Protein AF-A0A2R3MX84-F1 (afdb_monomer_lite)

Structure (mmCIF, N/CA/C/O backbone):
data_AF-A0A2R3MX84-F1
#
_entry.id   AF-A0A2R3MX84-F1
#
loop_
_atom_site.group_PDB
_atom_site.id
_atom_site.type_symbol
_atom_site.label_atom_id
_atom_site.label_alt_id
_atom_site.label_comp_id
_atom_site.label_asym_id
_atom_site.label_entity_id
_atom_site.label_seq_id
_atom_site.pdbx_PDB_ins_code
_atom_site.Cartn_x
_atom_site.Cartn_y
_atom_site.Cartn_z
_atom_site.occupancy
_atom_site.B_iso_or_equiv
_atom_site.auth_seq_id
_atom_site.auth_comp_id
_atom_site.auth_asym_id
_atom_site.auth_atom_id
_atom_site.pdbx_PDB_model_num
ATOM 1 N N . MET A 1 1 ? 90.773 -10.741 -84.314 1.00 41.75 1 MET A N 1
ATOM 2 C CA . MET A 1 1 ? 89.542 -10.442 -83.540 1.00 41.75 1 MET A CA 1
ATOM 3 C C . MET A 1 1 ? 89.719 -9.288 -82.520 1.00 41.75 1 MET A C 1
ATOM 5 O O . MET A 1 1 ? 89.272 -9.392 -81.393 1.00 41.75 1 MET A O 1
ATOM 9 N N . LYS A 1 2 ? 90.337 -8.149 -82.901 1.00 35.19 2 LYS A N 1
ATOM 10 C CA . LYS A 1 2 ? 90.392 -6.899 -82.088 1.00 35.19 2 LYS A CA 1
ATOM 11 C C . LYS A 1 2 ? 90.321 -5.596 -82.923 1.00 35.19 2 LYS A C 1
ATOM 13 O O . LYS A 1 2 ? 90.518 -4.510 -82.397 1.00 35.19 2 LYS A O 1
ATOM 18 N N . ARG A 1 3 ? 90.015 -5.687 -84.229 1.00 30.88 3 ARG A N 1
ATOM 19 C CA . ARG A 1 3 ? 89.904 -4.537 -85.161 1.00 30.88 3 ARG A CA 1
ATOM 20 C C . ARG A 1 3 ? 88.485 -4.257 -85.686 1.00 30.88 3 ARG A C 1
ATOM 22 O O . ARG A 1 3 ? 88.280 -3.211 -86.278 1.00 30.88 3 ARG A O 1
ATOM 29 N N . TYR A 1 4 ? 87.501 -5.115 -85.394 1.00 31.62 4 TYR A N 1
ATOM 30 C CA . TYR A 1 4 ? 86.106 -4.942 -85.841 1.00 31.62 4 TYR A CA 1
ATOM 31 C C . TYR A 1 4 ? 85.154 -4.350 -84.780 1.00 31.62 4 TYR A C 1
ATOM 33 O O . TYR A 1 4 ? 84.028 -4.002 -85.105 1.00 31.62 4 TYR A O 1
ATOM 41 N N . GLN A 1 5 ? 85.606 -4.136 -83.537 1.00 32.19 5 GLN A N 1
ATOM 42 C CA . GLN A 1 5 ? 84.791 -3.516 -82.473 1.00 32.19 5 GLN A CA 1
ATOM 43 C C . GLN A 1 5 ? 84.876 -1.977 -82.422 1.00 32.19 5 GLN A C 1
ATOM 45 O O . GLN A 1 5 ? 84.044 -1.349 -81.779 1.00 32.19 5 GLN A O 1
ATOM 50 N N . LYS A 1 6 ? 85.833 -1.345 -83.125 1.00 31.62 6 LYS A N 1
ATOM 51 C CA . LYS A 1 6 ? 85.965 0.128 -83.175 1.00 31.62 6 LYS A CA 1
ATOM 52 C C . LYS A 1 6 ? 85.237 0.798 -84.353 1.00 31.62 6 LYS A C 1
ATOM 54 O O . LYS A 1 6 ? 84.973 1.989 -84.273 1.00 31.62 6 LYS A O 1
ATOM 59 N N . MET A 1 7 ? 84.857 0.057 -85.402 1.00 31.06 7 MET A N 1
ATOM 60 C CA . MET A 1 7 ? 84.067 0.598 -86.527 1.00 31.06 7 MET A CA 1
ATOM 61 C C . MET A 1 7 ? 82.548 0.572 -86.277 1.00 31.06 7 MET A C 1
ATOM 63 O O . MET A 1 7 ? 81.849 1.445 -86.775 1.00 31.06 7 MET A O 1
ATOM 67 N N . GLY A 1 8 ? 82.034 -0.362 -85.465 1.00 33.25 8 GLY A N 1
ATOM 68 C CA . GLY A 1 8 ? 80.596 -0.452 -85.159 1.00 33.25 8 GLY A CA 1
ATOM 69 C C . GLY A 1 8 ? 80.078 0.632 -84.204 1.00 33.25 8 GLY A C 1
ATOM 70 O O . GLY A 1 8 ? 78.942 1.071 -84.335 1.00 33.25 8 GLY A O 1
ATOM 71 N N . ILE A 1 9 ? 80.922 1.124 -83.290 1.00 36.00 9 ILE A N 1
ATOM 72 C CA . ILE A 1 9 ? 80.542 2.167 -82.320 1.00 36.00 9 ILE A CA 1
ATOM 73 C C . ILE A 1 9 ? 80.593 3.565 -82.964 1.00 36.00 9 ILE A C 1
ATOM 75 O O . ILE A 1 9 ? 79.741 4.399 -82.684 1.00 36.00 9 ILE A O 1
ATOM 79 N N . ALA A 1 10 ? 81.517 3.805 -83.903 1.00 35.34 10 ALA A N 1
ATOM 80 C CA . ALA A 1 10 ? 81.604 5.076 -84.629 1.00 35.34 10 ALA A CA 1
ATOM 81 C C . ALA A 1 10 ? 80.477 5.260 -85.668 1.00 35.34 10 ALA A C 1
ATOM 83 O O . ALA A 1 10 ? 79.992 6.377 -85.838 1.00 35.34 10 ALA A O 1
ATOM 84 N N . PHE A 1 11 ? 80.023 4.177 -86.318 1.00 35.41 11 PHE A N 1
ATOM 85 C CA . PHE A 1 11 ? 78.903 4.202 -87.272 1.00 35.41 11 PHE A CA 1
ATOM 86 C C . PHE A 1 11 ? 77.546 4.354 -86.558 1.00 35.41 11 PHE A C 1
ATOM 88 O O . PHE A 1 11 ? 76.688 5.109 -87.002 1.00 35.41 11 PHE A O 1
ATOM 95 N N . ALA A 1 12 ? 77.375 3.716 -85.391 1.00 34.34 12 ALA A N 1
ATOM 96 C CA . ALA A 1 12 ? 76.172 3.866 -84.571 1.00 34.34 12 ALA A CA 1
ATOM 97 C C . ALA A 1 12 ? 76.044 5.271 -83.950 1.00 34.34 12 ALA A C 1
ATOM 99 O O . ALA A 1 12 ? 74.944 5.817 -83.915 1.00 34.34 12 ALA A O 1
ATOM 100 N N . LEU A 1 13 ? 77.148 5.904 -83.529 1.00 38.69 13 LEU A N 1
ATOM 101 C CA . LEU A 1 13 ? 77.121 7.273 -82.988 1.00 38.69 13 LEU A CA 1
ATOM 102 C C . LEU A 1 13 ? 76.943 8.360 -84.062 1.00 38.69 13 LEU A C 1
ATOM 104 O O . LEU A 1 13 ? 76.309 9.371 -83.782 1.00 38.69 13 LEU A O 1
ATOM 108 N N . THR A 1 14 ? 77.432 8.163 -85.291 1.00 39.09 14 THR A N 1
ATOM 109 C CA . THR A 1 14 ? 77.221 9.130 -86.392 1.00 39.09 14 THR A CA 1
ATOM 110 C C . THR A 1 14 ? 75.808 9.068 -86.978 1.00 39.09 14 THR A C 1
ATOM 112 O O . THR A 1 14 ? 75.247 10.116 -87.295 1.00 39.09 14 THR A O 1
ATOM 115 N N . VAL A 1 15 ? 75.186 7.882 -87.032 1.00 36.94 15 VAL A N 1
ATOM 116 C CA . VAL A 1 15 ? 73.758 7.732 -87.384 1.00 36.94 15 VAL A CA 1
ATOM 117 C C . VAL A 1 15 ? 72.855 8.305 -86.281 1.00 36.94 15 VAL A C 1
ATOM 119 O O . VAL A 1 15 ? 71.878 8.986 -86.595 1.00 36.94 15 VAL A O 1
ATOM 122 N N . SER A 1 16 ? 73.242 8.152 -85.006 1.00 42.03 16 SER A N 1
ATOM 123 C CA . SER A 1 16 ? 72.479 8.656 -83.850 1.00 42.03 16 SER A CA 1
ATOM 124 C C . SER A 1 16 ? 72.271 10.179 -83.852 1.00 42.03 16 SER A C 1
ATOM 126 O O . SER A 1 16 ? 71.246 10.654 -83.371 1.00 42.03 16 SER A O 1
ATOM 128 N N . VAL A 1 17 ? 73.187 10.960 -84.438 1.00 43.88 17 VAL A N 1
ATOM 129 C CA . VAL A 1 17 ? 73.107 12.436 -84.449 1.00 43.88 17 VAL A CA 1
ATOM 130 C C . VAL A 1 17 ? 72.153 12.972 -85.518 1.00 43.88 17 VAL A C 1
ATOM 132 O O . VAL A 1 17 ? 71.527 14.002 -85.301 1.00 43.88 17 VAL A O 1
ATOM 135 N N . LEU A 1 18 ? 71.971 12.276 -86.645 1.00 41.72 18 LEU A N 1
ATOM 136 C CA . LEU A 1 18 ? 70.956 12.657 -87.641 1.00 41.72 18 LEU A CA 1
ATOM 137 C C . LEU A 1 18 ? 69.558 12.158 -87.252 1.00 41.72 18 LEU A C 1
ATOM 139 O O . LEU A 1 18 ? 68.565 12.813 -87.570 1.00 41.72 18 LEU A O 1
ATOM 143 N N . SER A 1 19 ? 69.466 11.059 -86.498 1.00 39.19 19 SER A N 1
ATOM 144 C CA . SER A 1 19 ? 68.207 10.619 -85.887 1.00 39.19 19 SER A CA 1
ATOM 145 C C . SER A 1 19 ? 67.783 11.450 -84.666 1.00 39.19 19 SER A C 1
ATOM 147 O O . SER A 1 19 ? 66.599 11.469 -84.348 1.00 39.19 19 SER A O 1
ATOM 149 N N . ALA A 1 20 ? 68.701 12.183 -84.023 1.00 39.75 20 ALA A N 1
ATOM 150 C CA . ALA A 1 20 ? 68.410 13.067 -82.885 1.00 39.75 20 ALA A CA 1
ATOM 151 C C . ALA A 1 20 ? 67.756 14.415 -83.270 1.00 39.75 20 ALA A C 1
ATOM 153 O O . ALA A 1 20 ? 67.320 15.161 -82.400 1.00 39.75 20 ALA A O 1
ATOM 154 N N . PHE A 1 21 ? 67.620 14.721 -84.567 1.00 41.38 21 PHE A N 1
ATOM 155 C CA . PHE A 1 21 ? 66.851 15.878 -85.064 1.00 41.38 21 PHE A CA 1
ATOM 156 C C . PHE A 1 21 ? 65.389 15.540 -85.409 1.00 41.38 21 PHE A C 1
ATOM 158 O O . PHE A 1 21 ? 64.678 16.345 -86.007 1.00 41.38 21 PHE A O 1
ATOM 165 N N . LEU A 1 22 ? 64.923 14.343 -85.049 1.00 37.91 22 LEU A N 1
ATOM 166 C CA . LEU A 1 22 ? 63.566 13.879 -85.312 1.00 37.91 22 LEU A CA 1
ATOM 167 C C . LEU A 1 22 ? 62.729 13.991 -84.037 1.00 37.91 22 LEU A C 1
ATOM 169 O O . LEU A 1 22 ? 62.659 13.009 -83.312 1.00 37.91 22 LEU A O 1
ATOM 173 N N . LEU A 1 23 ? 62.112 15.154 -83.785 1.00 35.78 23 LEU A N 1
ATOM 174 C CA . LEU A 1 23 ? 60.807 15.348 -83.115 1.00 35.78 23 LEU A CA 1
ATOM 175 C C . LEU A 1 23 ? 60.576 16.855 -82.836 1.00 35.78 23 LEU A C 1
ATOM 177 O O . LEU A 1 23 ? 61.448 17.484 -82.250 1.00 35.78 23 LEU A O 1
ATOM 181 N N . PRO A 1 24 ? 59.428 17.447 -83.218 1.00 35.88 24 PRO A N 1
ATOM 182 C CA . PRO A 1 24 ? 59.083 18.823 -82.865 1.00 35.88 24 PRO A CA 1
ATOM 183 C C . PRO A 1 24 ? 58.431 18.902 -81.474 1.00 35.88 24 PRO A C 1
ATOM 185 O O . PRO A 1 24 ? 57.408 18.263 -81.224 1.00 35.88 24 PRO A O 1
ATOM 188 N N . VAL A 1 25 ? 58.997 19.725 -80.590 1.00 35.62 25 VAL A N 1
ATOM 189 C CA . VAL A 1 25 ? 58.387 20.160 -79.319 1.00 35.62 25 VAL A CA 1
ATOM 190 C C . VAL A 1 25 ? 58.086 21.658 -79.427 1.00 35.62 25 VAL A C 1
ATOM 192 O O . VAL A 1 25 ? 58.888 22.403 -79.987 1.00 35.62 25 VAL A O 1
ATOM 195 N N . LYS A 1 26 ? 56.918 22.095 -78.932 1.00 35.00 26 LYS A N 1
ATOM 196 C CA . LYS A 1 26 ? 56.496 23.509 -78.891 1.00 35.00 26 LYS A CA 1
ATOM 197 C C . LYS A 1 26 ? 57.634 24.404 -78.378 1.00 35.00 26 LYS A C 1
ATOM 199 O O . LYS A 1 26 ? 58.177 24.158 -77.305 1.00 35.00 26 LYS A O 1
ATOM 204 N N . ALA A 1 27 ? 57.976 25.437 -79.143 1.00 38.25 27 ALA A N 1
ATOM 205 C CA . ALA A 1 27 ? 58.988 26.410 -78.756 1.00 38.25 27 ALA A CA 1
ATOM 206 C C . ALA A 1 27 ? 58.423 27.382 -77.704 1.00 38.25 27 ALA A C 1
ATOM 208 O O . ALA A 1 27 ? 57.773 28.367 -78.048 1.00 38.25 27 ALA A O 1
ATOM 209 N N . ASP A 1 28 ? 58.689 27.108 -76.427 1.00 39.69 28 ASP A N 1
ATOM 210 C CA . ASP A 1 28 ? 58.618 28.110 -75.360 1.00 39.69 28 ASP A CA 1
ATOM 211 C C . ASP A 1 28 ? 59.890 28.977 -75.401 1.00 39.69 28 ASP A C 1
ATOM 213 O O . ASP A 1 28 ? 61.002 28.467 -75.540 1.00 39.69 28 ASP A O 1
ATOM 217 N N . ASN A 1 29 ? 59.737 30.302 -75.308 1.00 49.47 29 ASN A N 1
ATOM 218 C CA . ASN A 1 29 ? 60.781 31.302 -75.605 1.00 49.47 29 ASN A CA 1
ATOM 219 C C . ASN A 1 29 ? 61.933 31.404 -74.573 1.00 49.47 29 ASN A C 1
ATOM 221 O O . ASN A 1 29 ? 62.615 32.427 -74.534 1.00 49.47 29 ASN A O 1
ATOM 225 N N . VAL A 1 30 ? 62.159 30.397 -73.724 1.00 59.19 30 VAL A N 1
ATOM 226 C CA . VAL A 1 30 ? 63.218 30.422 -72.699 1.00 59.19 30 VAL A CA 1
ATOM 227 C C . VAL A 1 30 ? 63.895 29.052 -72.624 1.00 59.19 30 VAL A C 1
ATOM 229 O O . VAL A 1 30 ? 63.273 28.079 -72.199 1.00 59.19 30 VAL A O 1
ATOM 232 N N . TYR A 1 31 ? 65.162 28.968 -73.044 1.00 72.56 31 TYR A N 1
ATOM 233 C CA . TYR A 1 31 ? 65.966 27.745 -72.915 1.00 72.56 31 TYR A CA 1
ATOM 234 C C . TYR A 1 31 ? 66.495 27.616 -71.489 1.00 72.56 31 TYR A C 1
ATOM 236 O O . TYR A 1 31 ? 67.089 28.557 -70.953 1.00 72.56 31 TYR A O 1
ATOM 244 N N . SER A 1 32 ? 66.294 26.457 -70.866 1.00 80.19 32 SER A N 1
ATOM 245 C CA . SER A 1 32 ? 66.687 26.256 -69.473 1.00 80.19 32 SER A CA 1
ATOM 246 C C . SER A 1 32 ? 68.167 25.893 -69.349 1.00 80.19 32 SER A C 1
ATOM 248 O O . SER A 1 32 ? 68.786 25.338 -70.261 1.00 80.19 32 SER A O 1
ATOM 250 N N . LYS A 1 33 ? 68.748 26.169 -68.181 1.00 78.81 33 LYS A N 1
ATOM 251 C CA . LYS A 1 33 ? 70.112 25.744 -67.848 1.00 78.81 33 LYS A CA 1
ATOM 252 C C . LYS A 1 33 ? 70.264 24.219 -67.849 1.00 78.81 33 LYS A C 1
ATOM 254 O O . LYS A 1 33 ? 71.288 23.699 -68.268 1.00 78.81 33 LYS A O 1
ATOM 259 N N . GLU A 1 34 ? 69.223 23.494 -67.458 1.00 81.06 34 GLU A N 1
ATOM 260 C CA . GLU A 1 34 ? 69.217 22.029 -67.471 1.00 81.06 34 GLU A CA 1
ATOM 261 C C . GLU A 1 34 ? 69.305 21.470 -68.906 1.00 81.06 34 GLU A C 1
ATOM 263 O O . GLU A 1 34 ? 69.970 20.468 -69.169 1.00 81.06 34 GLU A O 1
ATOM 268 N N . GLU A 1 35 ? 68.687 22.154 -69.873 1.00 76.88 35 GLU A N 1
ATOM 269 C CA . GLU A 1 35 ? 68.810 21.828 -71.299 1.00 76.88 35 GLU A CA 1
ATOM 270 C C . GLU A 1 35 ? 70.211 22.124 -71.834 1.00 76.88 35 GLU A C 1
ATOM 272 O O . GLU A 1 35 ? 70.709 21.401 -72.702 1.00 76.88 35 GLU A O 1
ATOM 277 N N . MET A 1 36 ? 70.867 23.150 -71.287 1.00 82.88 36 MET A N 1
ATOM 278 C CA . MET A 1 36 ? 72.265 23.468 -71.575 1.00 82.88 36 MET A CA 1
ATOM 279 C C . MET A 1 36 ? 73.191 22.340 -71.124 1.00 82.88 36 MET A C 1
ATOM 281 O O . MET A 1 36 ? 74.067 21.934 -71.884 1.00 82.88 36 MET A O 1
ATOM 285 N N . GLU A 1 37 ? 72.973 21.797 -69.923 1.00 81.94 37 GLU A N 1
ATOM 286 C CA . GLU A 1 37 ? 73.767 20.694 -69.362 1.00 81.94 37 GLU A CA 1
ATOM 287 C C . GLU A 1 37 ? 73.589 19.401 -70.163 1.00 81.94 37 GLU A C 1
ATOM 289 O O . GLU A 1 37 ? 74.574 18.742 -70.514 1.00 81.94 37 GLU A O 1
ATOM 294 N N . LYS A 1 38 ? 72.344 19.065 -70.524 1.00 79.69 38 LYS A N 1
ATOM 295 C CA . LYS A 1 38 ? 72.034 17.900 -71.370 1.00 79.69 38 LYS A CA 1
ATOM 296 C C . LYS A 1 38 ? 72.687 18.025 -72.743 1.00 79.69 38 LYS A C 1
ATOM 298 O O . LYS A 1 38 ? 73.390 17.116 -73.183 1.00 79.69 38 LYS A O 1
ATOM 303 N N . THR A 1 39 ? 72.539 19.186 -73.375 1.00 77.25 39 THR A N 1
ATOM 304 C CA . THR A 1 39 ? 73.137 19.454 -74.687 1.00 77.25 39 THR A CA 1
ATOM 305 C C . THR A 1 39 ? 74.662 19.392 -74.616 1.00 77.25 39 THR A C 1
ATOM 307 O O . THR A 1 39 ? 75.288 18.706 -75.424 1.00 77.25 39 THR A O 1
ATOM 310 N N . LEU A 1 40 ? 75.282 20.032 -73.619 1.00 79.81 40 LEU A N 1
ATOM 311 C CA . LEU A 1 40 ? 76.730 19.976 -73.424 1.00 79.81 40 LEU A CA 1
ATOM 312 C C . LEU A 1 40 ? 77.220 18.538 -73.227 1.00 79.81 40 LEU A C 1
ATOM 314 O O . LEU A 1 40 ? 78.236 18.169 -73.807 1.00 79.81 40 LEU A O 1
ATOM 318 N N . THR A 1 41 ? 76.484 17.711 -72.483 1.00 79.62 41 THR A N 1
ATOM 319 C CA . THR A 1 41 ? 76.819 16.293 -72.271 1.00 79.62 41 THR A CA 1
ATOM 320 C C . THR A 1 41 ? 76.870 15.517 -73.590 1.00 79.62 41 THR A C 1
ATOM 322 O O . THR A 1 41 ? 77.801 14.743 -73.825 1.00 79.62 41 THR A O 1
ATOM 325 N N . ILE A 1 42 ? 75.918 15.760 -74.493 1.00 72.31 42 ILE A N 1
ATOM 326 C CA . ILE A 1 42 ? 75.867 15.109 -75.810 1.00 72.31 42 ILE A CA 1
ATOM 327 C C . ILE A 1 42 ? 77.068 15.517 -76.670 1.00 72.31 42 ILE A C 1
ATOM 329 O O . ILE A 1 42 ? 77.740 14.657 -77.244 1.00 72.31 42 ILE A O 1
ATOM 333 N N . PHE A 1 43 ? 77.382 16.814 -76.735 1.00 73.69 43 PHE A N 1
ATOM 334 C CA . PHE A 1 43 ? 78.526 17.298 -77.515 1.00 73.69 43 PHE A CA 1
ATOM 335 C C . PHE A 1 43 ? 79.870 16.905 -76.887 1.00 73.69 43 PHE A C 1
ATOM 337 O O . PHE A 1 43 ? 80.803 16.561 -77.615 1.00 73.69 43 PHE A O 1
ATOM 344 N N . ALA A 1 44 ? 79.961 16.862 -75.556 1.00 77.94 44 ALA A N 1
ATOM 345 C CA . ALA A 1 44 ? 81.119 16.356 -74.825 1.00 77.94 44 ALA A CA 1
ATOM 346 C C . ALA A 1 44 ? 81.392 14.875 -75.128 1.00 77.94 44 ALA A C 1
ATOM 348 O O . ALA A 1 44 ? 82.547 14.483 -75.274 1.00 77.94 44 ALA A O 1
ATOM 349 N N . ALA A 1 45 ? 80.354 14.053 -75.312 1.00 73.94 45 ALA A N 1
ATOM 350 C CA . ALA A 1 45 ? 80.522 12.650 -75.695 1.00 73.94 45 ALA A CA 1
ATOM 351 C C . ALA A 1 45 ? 81.104 12.465 -77.113 1.00 73.94 45 ALA A C 1
ATOM 353 O O . ALA A 1 45 ? 81.642 11.404 -77.427 1.00 73.94 45 ALA A O 1
ATOM 354 N N . GLN A 1 46 ? 80.999 13.481 -77.974 1.00 66.06 46 GLN A N 1
ATOM 355 C CA . GLN A 1 46 ? 81.313 13.381 -79.405 1.00 66.06 46 GLN A CA 1
ATOM 356 C C . GLN A 1 46 ? 82.543 14.194 -79.820 1.00 66.06 46 GLN A C 1
ATOM 358 O O . GLN A 1 46 ? 83.167 13.890 -80.838 1.00 66.06 46 GLN A O 1
ATOM 363 N N . ASN A 1 47 ? 82.903 15.225 -79.056 1.00 72.56 47 ASN A N 1
ATOM 364 C CA . ASN A 1 47 ? 83.975 16.144 -79.402 1.00 72.56 47 ASN A CA 1
ATOM 365 C C . ASN A 1 47 ? 84.832 16.484 -78.179 1.00 72.56 47 ASN A C 1
ATOM 367 O O . ASN A 1 47 ? 84.368 17.050 -77.188 1.00 72.56 47 ASN A O 1
ATOM 371 N N . ALA A 1 48 ? 86.123 16.169 -78.291 1.00 78.25 48 ALA A N 1
ATOM 372 C CA . ALA A 1 48 ? 87.086 16.326 -77.211 1.00 78.25 48 ALA A CA 1
ATOM 373 C C . ALA A 1 48 ? 87.242 17.778 -76.723 1.00 78.25 48 ALA A C 1
ATOM 375 O O . ALA A 1 48 ? 87.608 17.975 -75.570 1.00 78.25 48 ALA A O 1
ATOM 376 N N . GLU A 1 49 ? 86.964 18.792 -77.551 1.00 80.88 49 GLU A N 1
ATOM 377 C CA . GLU A 1 49 ? 87.036 20.198 -77.124 1.00 80.88 49 GLU A CA 1
ATOM 378 C C . GLU A 1 49 ? 85.850 20.611 -76.242 1.00 80.88 49 GLU A C 1
ATOM 380 O O . GLU A 1 49 ? 86.015 21.448 -75.355 1.00 80.88 49 GLU A O 1
ATOM 385 N N . TYR A 1 50 ? 84.682 19.981 -76.415 1.00 82.81 50 TYR A N 1
ATOM 386 C CA . TYR A 1 50 ? 83.544 20.148 -75.504 1.00 82.81 50 TYR A CA 1
ATOM 387 C C . TYR A 1 50 ? 83.730 19.338 -74.223 1.00 82.81 50 TYR A C 1
ATOM 389 O O . TYR A 1 50 ? 83.439 19.842 -73.147 1.00 82.81 50 TYR A O 1
ATOM 397 N N . ALA A 1 51 ? 84.291 18.126 -74.311 1.00 82.81 51 ALA A N 1
ATOM 398 C CA . ALA A 1 51 ? 84.561 17.280 -73.144 1.00 82.81 51 ALA A CA 1
ATOM 399 C C . ALA A 1 51 ? 85.505 17.926 -72.115 1.00 82.81 51 ALA A C 1
ATOM 401 O O . ALA A 1 51 ? 85.463 17.594 -70.934 1.00 82.81 51 ALA A O 1
ATOM 402 N N . LYS A 1 52 ? 86.372 18.841 -72.564 1.00 84.75 52 LYS A N 1
ATOM 403 C CA . LYS A 1 52 ? 87.334 19.566 -71.720 1.00 84.75 52 LYS A CA 1
ATOM 404 C C . LYS A 1 52 ? 86.729 20.755 -70.969 1.00 84.75 52 LYS A C 1
ATOM 406 O O . LYS A 1 52 ? 87.431 21.353 -70.157 1.00 84.75 52 LYS A O 1
ATOM 411 N N . ARG A 1 53 ? 85.491 21.155 -71.269 1.00 85.06 53 ARG A N 1
ATOM 412 C CA . ARG A 1 53 ? 84.886 22.397 -70.771 1.00 85.06 53 ARG A CA 1
ATOM 413 C C . ARG A 1 53 ? 83.585 22.089 -70.034 1.00 85.06 53 ARG A C 1
ATOM 415 O O . ARG A 1 53 ? 82.693 21.466 -70.596 1.00 85.06 53 ARG A O 1
ATOM 422 N N . GLY A 1 54 ? 83.458 22.566 -68.798 1.00 85.19 54 GLY A N 1
ATOM 423 C CA . GLY A 1 54 ? 82.185 22.568 -68.077 1.00 85.19 54 GLY A CA 1
ATOM 424 C C . GLY A 1 54 ? 81.241 23.669 -68.569 1.00 85.19 54 GLY A C 1
ATOM 425 O O . GLY A 1 54 ? 81.645 24.561 -69.329 1.00 85.19 54 GLY A O 1
ATOM 426 N N . ILE A 1 55 ? 79.981 23.605 -68.132 1.00 86.62 55 ILE A N 1
ATOM 427 C CA . ILE A 1 55 ? 78.907 24.537 -68.513 1.00 86.62 55 ILE A CA 1
ATOM 428 C C . ILE A 1 55 ? 79.261 26.005 -68.230 1.00 86.62 55 ILE A C 1
ATOM 430 O O . ILE A 1 55 ? 78.882 26.894 -68.989 1.00 86.62 55 ILE A O 1
ATOM 434 N N . GLU A 1 56 ? 80.072 26.265 -67.208 1.00 86.50 56 GLU A N 1
ATOM 435 C CA . GLU A 1 56 ? 80.557 27.590 -66.818 1.00 86.50 56 GLU A CA 1
ATOM 436 C C . GLU A 1 56 ? 81.409 28.296 -67.889 1.00 86.50 56 GLU A C 1
ATOM 438 O O . GLU A 1 56 ? 81.544 29.523 -67.866 1.00 86.50 56 GLU A O 1
ATOM 443 N N . ASN A 1 57 ? 81.959 27.543 -68.850 1.00 89.88 57 ASN A N 1
ATOM 444 C CA . ASN A 1 57 ? 82.761 28.077 -69.956 1.00 89.88 57 ASN A CA 1
ATOM 445 C C . ASN A 1 57 ? 81.912 28.610 -71.118 1.00 89.88 57 ASN A C 1
ATOM 447 O O . ASN A 1 57 ? 82.461 29.122 -72.099 1.00 89.88 57 ASN A O 1
ATOM 451 N N . PHE A 1 58 ? 80.591 28.491 -71.030 1.00 90.12 58 PHE A N 1
ATOM 452 C CA . PHE A 1 58 ? 79.649 28.879 -72.071 1.00 90.12 58 PHE A CA 1
ATOM 453 C C . PHE A 1 58 ? 78.739 30.020 -71.598 1.00 90.12 58 PHE A C 1
ATOM 455 O O . PHE A 1 58 ? 78.571 30.265 -70.403 1.00 90.12 58 PHE A O 1
ATOM 462 N N . SER A 1 59 ? 78.189 30.774 -72.547 1.00 88.19 59 SER A N 1
ATOM 463 C CA . SER A 1 59 ? 77.332 31.924 -72.256 1.00 88.19 59 SER A CA 1
ATOM 464 C C . SER A 1 59 ? 75.889 31.505 -71.993 1.00 88.19 59 SER A C 1
ATOM 466 O O . SER A 1 59 ? 75.162 31.158 -72.921 1.00 88.19 59 SER A O 1
ATOM 468 N N . GLU A 1 60 ? 75.468 31.591 -70.732 1.00 84.50 60 GLU A N 1
ATOM 469 C CA . GLU A 1 60 ? 74.081 31.344 -70.318 1.00 84.50 60 GLU A CA 1
ATOM 470 C C . GLU A 1 60 ? 73.103 32.359 -70.937 1.00 84.50 60 GLU A C 1
ATOM 472 O O . GLU A 1 60 ? 71.983 31.999 -71.269 1.00 84.50 60 GLU A O 1
ATOM 477 N N . GLU A 1 61 ? 73.530 33.602 -71.184 1.00 84.25 61 GLU A N 1
ATOM 478 C CA . GLU A 1 61 ? 72.697 34.629 -71.831 1.00 84.25 61 GLU A CA 1
ATOM 479 C C . GLU A 1 61 ? 72.402 34.283 -73.299 1.00 84.25 61 GLU A C 1
ATOM 481 O O . GLU A 1 61 ? 71.257 34.346 -73.753 1.00 84.25 61 GLU A O 1
ATOM 486 N N . VAL A 1 62 ? 73.432 33.864 -74.043 1.00 84.00 62 VAL A N 1
ATOM 487 C CA . VAL A 1 62 ? 73.265 33.418 -75.435 1.00 84.00 62 VAL A CA 1
ATOM 488 C C . VAL A 1 62 ? 72.456 32.123 -75.484 1.00 84.00 62 VAL A C 1
ATOM 490 O O . VAL A 1 62 ? 71.615 31.963 -76.370 1.00 84.00 62 VAL A O 1
ATOM 493 N N . TRP A 1 63 ? 72.658 31.231 -74.511 1.00 85.44 63 TRP A N 1
ATOM 494 C CA . TRP A 1 63 ? 71.876 30.011 -74.374 1.00 85.44 63 TRP A CA 1
ATOM 495 C C . TRP A 1 63 ? 70.397 30.300 -74.116 1.00 85.44 63 TRP A C 1
ATOM 497 O O . TRP A 1 63 ? 69.555 29.877 -74.898 1.00 85.44 63 TRP A O 1
ATOM 507 N N . ALA A 1 64 ? 70.071 31.073 -73.081 1.00 81.56 64 ALA A N 1
ATOM 508 C CA . ALA A 1 64 ? 68.697 31.367 -72.687 1.00 81.56 64 ALA A CA 1
ATOM 509 C C . ALA A 1 64 ? 67.886 32.009 -73.822 1.00 81.56 64 ALA A C 1
ATOM 511 O O . ALA A 1 64 ? 66.692 31.739 -73.950 1.00 81.56 64 ALA A O 1
ATOM 512 N N . LYS A 1 65 ? 68.541 32.823 -74.665 1.00 78.06 65 LYS A N 1
ATOM 513 C CA . LYS A 1 65 ? 67.903 33.520 -75.786 1.00 78.06 65 LYS A CA 1
ATOM 514 C C . LYS A 1 65 ? 67.856 32.708 -77.087 1.00 78.06 65 LYS A C 1
ATOM 516 O O . LYS A 1 65 ? 66.851 32.751 -77.792 1.00 78.06 65 LYS A O 1
ATOM 521 N N . HIS A 1 66 ? 68.926 31.994 -77.437 1.00 75.25 66 HIS A N 1
ATOM 522 C CA . HIS A 1 66 ? 69.071 31.375 -78.764 1.00 75.25 66 HIS A CA 1
ATOM 523 C C . HIS A 1 66 ? 69.244 29.852 -78.742 1.00 75.25 66 HIS A C 1
ATOM 525 O O . HIS A 1 66 ? 69.168 29.227 -79.798 1.00 75.25 66 HIS A O 1
ATOM 531 N N . GLY A 1 67 ? 69.473 29.256 -77.572 1.00 78.50 67 GLY A N 1
ATOM 532 C CA . GLY A 1 67 ? 69.711 27.824 -77.399 1.00 78.50 67 GLY A CA 1
ATOM 533 C C . GLY A 1 67 ? 71.056 27.358 -77.956 1.00 78.50 67 GLY A C 1
ATOM 534 O O . GLY A 1 67 ? 71.165 26.199 -78.335 1.00 78.50 67 GLY A O 1
ATOM 535 N N . LEU A 1 68 ? 72.054 28.248 -78.062 1.00 82.56 68 LEU A N 1
ATOM 536 C CA . LEU A 1 68 ? 73.360 28.004 -78.695 1.00 82.56 68 LEU A CA 1
ATOM 537 C C . LEU A 1 68 ? 74.498 27.941 -77.661 1.00 82.56 68 LEU A C 1
ATOM 539 O O . LEU A 1 68 ? 74.639 28.872 -76.863 1.00 82.56 68 LEU A O 1
ATOM 543 N N . LEU A 1 69 ? 75.364 26.910 -77.695 1.00 82.25 69 LEU A N 1
ATOM 544 C CA . LEU A 1 69 ? 76.572 26.897 -76.844 1.00 82.25 69 LEU A CA 1
ATOM 545 C C . LEU A 1 69 ? 77.677 27.747 -77.482 1.00 82.25 69 LEU A C 1
ATOM 547 O O . LEU A 1 69 ? 78.422 27.300 -78.355 1.00 82.25 69 LEU A O 1
ATOM 551 N N . VAL A 1 70 ? 77.815 28.976 -76.994 1.00 86.62 70 VAL A N 1
ATOM 552 C CA . VAL A 1 70 ? 78.903 29.891 -77.362 1.00 86.62 70 VAL A CA 1
ATOM 553 C C . VAL A 1 70 ? 79.883 30.008 -76.204 1.00 86.62 70 VAL A C 1
ATOM 555 O O . VAL A 1 70 ? 79.469 30.194 -75.059 1.00 86.62 70 VAL A O 1
ATOM 558 N N . THR A 1 71 ? 81.184 29.919 -76.491 1.00 86.12 71 THR A N 1
ATOM 559 C CA . THR A 1 71 ? 82.226 30.088 -75.465 1.00 86.12 71 THR A CA 1
ATOM 560 C C . THR A 1 71 ? 82.138 31.480 -74.842 1.00 86.12 71 THR A C 1
ATOM 562 O O . THR A 1 71 ? 82.177 32.495 -75.541 1.00 86.12 71 THR A O 1
ATOM 565 N N . LYS A 1 72 ? 82.024 31.538 -73.511 1.00 86.00 72 LYS A N 1
ATOM 566 C CA . LYS A 1 72 ? 81.824 32.777 -72.743 1.00 86.00 72 LYS A CA 1
ATOM 567 C C . LYS A 1 72 ? 82.930 33.800 -73.004 1.00 86.00 72 LYS A C 1
ATOM 569 O O . LYS A 1 72 ? 82.676 34.999 -73.053 1.00 86.00 72 LYS A O 1
ATOM 574 N N . GLU A 1 73 ? 84.151 33.315 -73.227 1.00 83.44 73 GLU A N 1
ATOM 575 C CA . GLU A 1 73 ? 85.319 34.142 -73.519 1.00 83.44 73 GLU A CA 1
ATOM 576 C C . GLU A 1 73 ? 85.206 34.919 -74.833 1.00 83.44 73 GLU A C 1
ATOM 578 O O . GLU A 1 73 ? 85.836 35.962 -74.937 1.00 83.44 73 GLU A O 1
ATOM 583 N N . ASN A 1 74 ? 84.415 34.465 -75.812 1.00 82.00 74 ASN A N 1
ATOM 584 C CA . ASN A 1 74 ? 84.310 35.059 -77.148 1.00 82.00 74 ASN A CA 1
ATOM 585 C C . ASN A 1 74 ? 82.893 35.539 -77.477 1.00 82.00 74 ASN A C 1
ATOM 587 O O . ASN A 1 74 ? 82.527 35.596 -78.643 1.00 82.00 74 ASN A O 1
ATOM 591 N N . VAL A 1 75 ? 82.082 35.905 -76.488 1.00 86.25 75 VAL A N 1
ATOM 592 C CA . VAL A 1 75 ? 80.731 36.422 -76.751 1.00 86.25 75 VAL A CA 1
ATOM 593 C C . VAL A 1 75 ? 80.807 37.822 -77.363 1.00 86.25 75 VAL A C 1
ATOM 595 O O . VAL A 1 75 ? 81.408 38.719 -76.778 1.00 86.25 75 VAL A O 1
ATOM 598 N N . GLN A 1 76 ? 80.196 38.000 -78.540 1.00 82.44 76 GLN A N 1
ATOM 599 C CA . GLN A 1 76 ? 79.903 39.299 -79.169 1.00 82.44 76 GLN A CA 1
ATOM 600 C C . GLN A 1 76 ? 81.074 40.311 -79.204 1.00 82.44 76 GLN A C 1
ATOM 602 O O . GLN A 1 76 ? 80.884 41.519 -79.057 1.00 82.44 76 GLN A O 1
ATOM 607 N N . LYS A 1 77 ? 82.309 39.835 -79.414 1.00 83.19 77 LYS A N 1
ATOM 608 C CA . LYS A 1 77 ? 83.490 40.701 -79.575 1.00 83.19 77 LYS A CA 1
ATOM 609 C C . LYS A 1 77 ? 83.501 41.388 -80.949 1.00 83.19 77 LYS A C 1
ATOM 611 O O . LYS A 1 77 ? 82.981 40.818 -81.907 1.00 83.19 77 LYS A O 1
ATOM 616 N N . PRO A 1 78 ? 84.167 42.552 -81.088 1.00 83.31 78 PRO A N 1
ATOM 617 C CA . PRO A 1 78 ? 84.356 43.224 -82.378 1.00 83.31 78 PRO A CA 1
ATOM 618 C C . PRO A 1 78 ? 85.310 42.487 -83.332 1.00 83.31 78 PRO A C 1
ATOM 620 O O . PRO A 1 78 ? 85.271 42.728 -84.533 1.00 83.31 78 PRO A O 1
ATOM 623 N N . ARG A 1 79 ? 86.170 41.596 -82.820 1.00 86.06 79 ARG A N 1
ATOM 624 C CA . ARG A 1 79 ? 87.111 40.775 -83.596 1.00 86.06 79 ARG A CA 1
ATOM 625 C C . ARG A 1 79 ? 87.221 39.375 -83.000 1.00 86.06 79 ARG A C 1
ATOM 627 O O . ARG A 1 79 ? 87.318 39.243 -81.779 1.00 86.06 79 ARG A O 1
ATOM 634 N N . PHE A 1 80 ? 87.279 38.357 -83.854 1.00 82.38 80 PHE A N 1
ATOM 635 C CA . PHE A 1 80 ? 87.486 36.959 -83.465 1.00 82.38 80 PHE A CA 1
ATOM 636 C C . PHE A 1 80 ? 88.721 36.371 -84.137 1.00 82.38 80 PHE A C 1
ATOM 638 O O . PHE A 1 80 ? 88.997 36.675 -85.293 1.00 82.38 80 PHE A O 1
ATOM 645 N N . SER A 1 81 ? 89.426 35.480 -83.435 1.00 82.44 81 SER A N 1
ATOM 646 C CA . SER A 1 81 ? 90.304 34.509 -84.088 1.00 82.44 81 SER A CA 1
ATOM 647 C C . SER A 1 81 ? 89.509 33.228 -84.300 1.00 82.44 81 SER A C 1
ATOM 649 O O . SER A 1 81 ? 89.045 32.630 -83.329 1.00 82.44 81 SER A O 1
ATOM 651 N N . CYS A 1 82 ? 89.329 32.829 -85.552 1.00 79.44 82 CYS A N 1
ATOM 652 C CA . CYS A 1 82 ? 88.477 31.703 -85.916 1.00 79.44 82 CYS A CA 1
ATOM 653 C C . CYS A 1 82 ? 89.079 30.891 -87.062 1.00 79.44 82 CYS A C 1
ATOM 655 O O . CYS A 1 82 ? 90.021 31.325 -87.725 1.00 79.44 82 CYS A O 1
ATOM 657 N N . PHE A 1 83 ? 88.538 29.702 -87.297 1.00 76.62 83 PHE A N 1
ATOM 658 C CA . PHE A 1 83 ? 88.878 28.897 -88.465 1.00 76.62 83 PHE A CA 1
ATOM 659 C C . PHE A 1 83 ? 87.970 29.236 -89.639 1.00 76.62 83 PHE A C 1
ATOM 661 O O . PHE A 1 83 ? 86.748 29.278 -89.482 1.00 76.62 83 PHE A O 1
ATOM 668 N N . ASP A 1 84 ? 88.559 29.439 -90.817 1.00 69.44 84 ASP A N 1
ATOM 669 C CA . ASP A 1 84 ? 87.772 29.607 -92.032 1.00 69.44 84 ASP A CA 1
ATOM 670 C C . ASP A 1 84 ? 87.205 28.257 -92.495 1.00 69.44 84 ASP A C 1
ATOM 672 O O . ASP A 1 84 ? 87.920 27.264 -92.665 1.00 69.44 84 ASP A O 1
ATOM 676 N N . ILE A 1 85 ? 85.890 28.230 -92.690 1.00 65.94 85 ILE A N 1
ATOM 677 C CA . ILE A 1 85 ? 85.126 27.061 -93.120 1.00 65.94 85 ILE A CA 1
ATOM 678 C C . ILE A 1 85 ? 85.202 26.825 -94.636 1.00 65.94 85 ILE A C 1
ATOM 680 O O . ILE A 1 85 ? 84.841 25.738 -95.084 1.00 65.94 85 ILE A O 1
ATOM 684 N N . THR A 1 86 ? 85.710 27.788 -95.417 1.00 60.53 86 THR A N 1
ATOM 685 C CA . THR A 1 86 ? 85.919 27.650 -96.871 1.00 60.53 86 THR A CA 1
ATOM 686 C C . THR A 1 86 ? 87.341 27.243 -97.270 1.00 60.53 86 THR A C 1
ATOM 688 O O . THR A 1 86 ? 87.519 26.677 -98.344 1.00 60.53 86 THR A O 1
ATOM 691 N N . GLU A 1 87 ? 88.341 27.441 -96.402 1.00 61.12 87 GLU A N 1
ATOM 692 C CA . GLU A 1 87 ? 89.758 27.135 -96.676 1.00 61.12 87 GLU A CA 1
ATOM 693 C C . GLU A 1 87 ? 90.364 26.114 -95.693 1.00 61.12 87 GLU A C 1
ATOM 695 O O . GLU A 1 87 ? 91.436 26.329 -95.124 1.00 61.12 87 GLU A O 1
ATOM 700 N N . GLY A 1 88 ? 89.678 24.990 -95.468 1.00 59.34 88 GLY A N 1
ATOM 701 C CA . GLY A 1 88 ? 90.285 23.784 -94.887 1.00 59.34 88 GLY A CA 1
ATOM 702 C C . GLY A 1 88 ? 91.114 23.999 -93.610 1.00 59.34 88 GLY A C 1
ATOM 703 O O . GLY A 1 88 ? 92.279 23.614 -93.569 1.00 59.34 88 GLY A O 1
ATOM 704 N N . PHE A 1 89 ? 90.508 24.567 -92.559 1.00 60.31 89 PHE A N 1
ATOM 705 C CA . PHE A 1 89 ? 91.099 24.728 -91.216 1.00 60.31 89 PHE A CA 1
ATOM 706 C C . PHE A 1 89 ? 92.214 25.785 -91.080 1.00 60.31 89 PHE A C 1
ATOM 708 O O . PHE A 1 89 ? 92.957 25.765 -90.093 1.00 60.31 89 PHE A O 1
ATOM 715 N N . LYS A 1 90 ? 92.333 26.759 -91.993 1.00 69.62 90 LYS A N 1
ATOM 716 C CA . LYS A 1 90 ? 93.209 27.922 -91.757 1.00 69.62 90 LYS A CA 1
ATOM 717 C C . LYS A 1 90 ? 92.651 28.829 -90.659 1.00 69.62 90 LYS A C 1
ATOM 719 O O . LYS A 1 90 ? 91.486 29.222 -90.687 1.00 69.62 90 LYS A O 1
ATOM 724 N N . LYS A 1 91 ? 93.502 29.185 -89.695 1.00 77.06 91 LYS A N 1
ATOM 725 C CA . LYS A 1 91 ? 93.182 30.151 -88.638 1.00 77.06 91 LYS A CA 1
ATOM 726 C C . LYS A 1 91 ? 93.307 31.571 -89.196 1.00 77.06 91 LYS A C 1
ATOM 728 O O . LYS A 1 91 ? 94.348 31.923 -89.743 1.00 77.06 91 LYS A O 1
ATOM 733 N N . THR A 1 92 ? 92.262 32.373 -89.046 1.00 80.00 92 THR A N 1
ATOM 734 C CA . THR A 1 92 ? 92.167 33.753 -89.534 1.00 80.00 92 THR A CA 1
ATOM 735 C C . THR A 1 92 ? 91.651 34.689 -88.432 1.00 80.00 92 THR A C 1
ATOM 737 O O . THR A 1 92 ? 91.299 34.240 -87.334 1.00 80.00 92 THR A O 1
ATOM 740 N N . ILE A 1 93 ? 91.655 35.997 -88.698 1.00 82.06 93 ILE A N 1
ATOM 741 C CA . ILE A 1 93 ? 91.030 37.022 -87.854 1.00 82.06 93 ILE A CA 1
ATOM 742 C C . ILE A 1 93 ? 89.855 37.620 -88.626 1.00 82.06 93 ILE A C 1
ATOM 744 O O . ILE A 1 93 ? 90.029 38.100 -89.744 1.00 82.06 93 ILE A O 1
ATOM 748 N N . THR A 1 94 ? 88.668 37.609 -88.021 1.00 79.50 94 THR A N 1
ATOM 749 C CA . THR A 1 94 ? 87.435 38.119 -88.631 1.00 79.50 94 THR A CA 1
ATOM 750 C C . THR A 1 94 ? 86.859 39.269 -87.813 1.00 79.50 94 THR A C 1
ATOM 752 O O . THR A 1 94 ? 86.689 39.158 -86.596 1.00 79.50 94 THR A O 1
ATOM 755 N N . ASP A 1 95 ? 86.536 40.365 -88.499 1.00 83.38 95 ASP A N 1
ATOM 756 C CA . ASP A 1 95 ? 85.843 41.521 -87.930 1.00 83.38 95 ASP A CA 1
ATOM 757 C C . ASP A 1 95 ? 84.349 41.212 -87.775 1.00 83.38 95 ASP A C 1
ATOM 759 O O . ASP A 1 95 ? 83.691 40.759 -88.715 1.00 83.38 95 ASP A O 1
ATOM 763 N N . ASN A 1 96 ? 83.799 41.465 -86.589 1.00 86.00 96 ASN A N 1
ATOM 764 C CA . ASN A 1 96 ? 82.381 41.288 -86.310 1.00 86.00 96 ASN A CA 1
ATOM 765 C C . ASN A 1 96 ? 81.641 42.608 -86.524 1.00 86.00 96 ASN A C 1
ATOM 767 O O . ASN A 1 96 ? 82.010 43.642 -85.964 1.00 86.00 96 ASN A O 1
ATOM 771 N N . LYS A 1 97 ? 80.572 42.576 -87.315 1.00 82.38 97 LYS A N 1
ATOM 772 C CA . LYS A 1 97 ? 79.750 43.756 -87.597 1.00 82.38 97 LYS A CA 1
ATOM 773 C C . LYS A 1 97 ? 78.601 43.849 -86.601 1.00 82.38 97 LYS A C 1
ATOM 775 O O . LYS A 1 97 ? 78.048 42.830 -86.197 1.00 82.38 97 LYS A O 1
ATOM 780 N N . LYS A 1 98 ? 78.198 45.073 -86.257 1.00 82.69 98 LYS A N 1
ATOM 781 C CA . LYS A 1 98 ? 76.987 45.342 -85.473 1.00 82.69 98 LYS A CA 1
ATOM 782 C C . LYS A 1 98 ? 76.047 46.235 -86.277 1.00 82.69 98 LYS A C 1
ATOM 784 O O . LYS A 1 98 ? 76.420 47.354 -86.615 1.00 82.69 98 LYS A O 1
ATOM 789 N N . VAL A 1 99 ? 74.854 45.736 -86.594 1.00 77.44 99 VAL A N 1
ATOM 790 C CA . VAL A 1 99 ? 73.824 46.431 -87.389 1.00 77.44 99 VAL A CA 1
ATOM 791 C C . VAL A 1 99 ? 72.500 46.336 -86.636 1.00 77.44 99 VAL A C 1
ATOM 793 O O . VAL A 1 99 ? 72.175 45.282 -86.100 1.00 77.44 99 VAL A O 1
ATOM 796 N N . ASN A 1 100 ? 71.758 47.443 -86.532 1.00 75.88 100 ASN A N 1
ATOM 797 C CA . ASN A 1 100 ? 70.482 47.524 -85.800 1.00 75.88 100 ASN A CA 1
ATOM 798 C C . ASN A 1 100 ? 70.532 46.931 -84.377 1.00 75.88 100 ASN A C 1
ATOM 800 O O . ASN A 1 100 ? 69.614 46.255 -83.924 1.00 75.88 100 ASN A O 1
ATOM 804 N N . GLY A 1 101 ? 71.643 47.153 -83.669 1.00 76.00 101 GLY A N 1
ATOM 805 C CA . GLY A 1 101 ? 71.845 46.641 -82.311 1.00 76.00 101 GLY A CA 1
ATOM 806 C C . GLY A 1 101 ? 72.224 45.156 -82.219 1.00 76.00 101 GLY A C 1
ATOM 807 O O . GLY A 1 101 ? 72.638 44.731 -81.142 1.00 76.00 101 GLY A O 1
ATOM 808 N N . GLN A 1 102 ? 72.184 44.397 -83.319 1.00 79.38 102 GLN A N 1
ATOM 809 C CA . GLN A 1 102 ? 72.541 42.977 -83.376 1.00 79.38 102 GLN A CA 1
ATOM 810 C C . GLN A 1 102 ? 73.969 42.781 -83.901 1.00 79.38 102 GLN A C 1
ATOM 812 O O . GLN A 1 102 ? 74.362 43.367 -84.912 1.00 79.38 102 GLN A O 1
ATOM 817 N N . TRP A 1 103 ? 74.761 41.954 -83.216 1.00 84.81 103 TRP A N 1
ATOM 818 C CA . TRP A 1 103 ? 76.056 41.488 -83.725 1.00 84.81 103 TRP A CA 1
ATOM 819 C C . TRP A 1 103 ? 75.848 40.402 -84.778 1.00 84.81 103 TRP A C 1
ATOM 821 O O . TRP A 1 103 ? 74.959 39.572 -84.599 1.00 84.81 103 TRP A O 1
ATOM 831 N N . LYS A 1 104 ? 76.673 40.385 -85.831 1.00 80.56 104 LYS A N 1
ATOM 832 C CA . LYS A 1 104 ? 76.614 39.366 -86.890 1.00 80.56 104 LYS A CA 1
ATOM 833 C C . LYS A 1 104 ? 76.905 37.970 -86.347 1.00 80.56 104 LYS A C 1
ATOM 835 O O . LYS A 1 104 ? 76.177 37.026 -86.632 1.00 80.56 104 LYS A O 1
ATOM 840 N N . TYR A 1 105 ? 77.934 37.855 -85.514 1.00 86.06 105 TYR A N 1
ATOM 841 C CA . TYR A 1 105 ? 78.263 36.615 -84.819 1.00 86.06 105 TYR A CA 1
ATOM 842 C C . TYR A 1 105 ? 78.089 36.776 -83.309 1.00 86.06 105 TYR A C 1
ATOM 844 O O . TYR A 1 105 ? 78.510 37.780 -82.721 1.00 86.06 105 TYR A O 1
ATOM 852 N N . LEU A 1 106 ? 77.491 35.761 -82.683 1.00 85.94 106 LEU A N 1
ATOM 853 C CA . LEU A 1 106 ? 77.271 35.681 -81.237 1.00 85.94 106 LEU A CA 1
ATOM 854 C C . LEU A 1 106 ? 78.547 35.287 -80.485 1.00 85.94 106 LEU A C 1
ATOM 856 O O . LEU A 1 106 ? 78.697 35.649 -79.321 1.00 85.94 106 LEU A O 1
ATOM 860 N N . GLY A 1 107 ? 79.479 34.603 -81.151 1.00 87.56 107 GLY A N 1
ATOM 861 C CA . GLY A 1 107 ? 80.808 34.268 -80.642 1.00 87.56 107 GLY A CA 1
ATOM 862 C C . GLY A 1 107 ? 81.423 33.081 -81.373 1.00 87.56 107 GLY A C 1
ATOM 863 O O . GLY A 1 107 ? 81.151 32.893 -82.558 1.00 87.56 107 GLY A O 1
ATOM 864 N N . THR A 1 108 ? 82.238 32.274 -80.683 1.00 85.56 108 THR A N 1
ATOM 865 C CA . THR A 1 108 ? 82.828 31.050 -81.255 1.00 85.56 108 THR A CA 1
ATOM 866 C C . THR A 1 108 ? 82.465 29.782 -80.487 1.00 85.56 108 THR A C 1
ATOM 868 O O . THR A 1 108 ? 82.299 29.809 -79.260 1.00 85.56 108 THR A O 1
ATOM 871 N N . THR A 1 109 ? 82.430 28.652 -81.194 1.00 82.44 109 THR A N 1
ATOM 872 C CA . THR A 1 109 ? 82.438 27.309 -80.594 1.00 82.44 109 THR A CA 1
ATOM 873 C C . THR A 1 109 ? 83.791 27.022 -79.909 1.00 82.44 109 THR A C 1
ATOM 875 O O . THR A 1 109 ? 84.769 27.729 -80.186 1.00 82.44 109 THR A O 1
ATOM 878 N N . PRO A 1 110 ? 83.907 26.000 -79.033 1.00 81.00 110 PRO A N 1
ATOM 879 C CA . PRO A 1 110 ? 85.178 25.565 -78.441 1.00 81.00 110 PRO A CA 1
ATOM 880 C C . PRO A 1 110 ? 86.262 25.217 -79.461 1.00 81.00 110 PRO A C 1
ATOM 882 O O . PRO A 1 110 ? 87.441 25.429 -79.192 1.00 81.00 110 PRO A O 1
ATOM 885 N N . GLU A 1 111 ? 85.881 24.728 -80.640 1.00 78.06 111 GLU A N 1
ATOM 886 C CA . GLU A 1 111 ? 86.820 24.427 -81.724 1.00 78.06 111 GLU A CA 1
ATOM 887 C C . GLU A 1 111 ? 87.255 25.666 -82.512 1.00 78.06 111 GLU A C 1
ATOM 889 O O . GLU A 1 111 ? 88.116 25.551 -83.378 1.00 78.06 111 GLU A O 1
ATOM 894 N N . GLY A 1 112 ? 86.684 26.842 -82.232 1.00 77.94 112 GLY A N 1
ATOM 895 C CA . GLY A 1 112 ? 87.052 28.104 -82.872 1.00 77.94 112 GLY A CA 1
ATOM 896 C C . GLY A 1 112 ? 86.286 28.425 -84.158 1.00 77.94 112 GLY A C 1
ATOM 897 O O . GLY A 1 112 ? 86.787 29.201 -84.972 1.00 77.94 112 GLY A O 1
ATOM 898 N N . TYR A 1 113 ? 85.094 27.859 -84.369 1.00 79.81 113 TYR A N 1
ATOM 899 C CA . TYR A 1 113 ? 84.207 28.250 -85.475 1.00 79.81 113 TYR A CA 1
ATOM 900 C C . TYR A 1 113 ? 83.279 29.390 -85.057 1.00 79.81 113 TYR A C 1
ATOM 902 O O . TYR A 1 113 ? 82.850 29.436 -83.907 1.00 79.81 113 TYR A O 1
ATOM 910 N N . LEU A 1 114 ? 82.968 30.309 -85.974 1.00 79.44 114 LEU A N 1
ATOM 911 C CA . LEU A 1 114 ? 82.030 31.406 -85.718 1.00 79.44 114 LEU A CA 1
ATOM 912 C C . LEU A 1 114 ? 80.593 30.883 -85.601 1.00 79.44 114 LEU A C 1
ATOM 914 O O . LEU A 1 114 ? 80.169 30.044 -86.393 1.00 79.44 114 LEU A O 1
ATOM 918 N N . VAL A 1 115 ? 79.848 31.408 -84.629 1.00 79.38 115 VAL A N 1
ATOM 919 C CA . VAL A 1 115 ? 78.420 31.130 -84.434 1.00 79.38 115 VAL A CA 1
ATOM 920 C C . VAL A 1 115 ? 77.627 32.359 -84.861 1.00 79.38 115 VAL A C 1
ATOM 922 O O . VAL A 1 115 ? 77.735 33.420 -84.242 1.00 79.38 115 VAL A O 1
ATOM 925 N N . GLU A 1 116 ? 76.856 32.224 -85.936 1.00 76.06 116 GLU A N 1
ATOM 926 C CA . GLU A 1 116 ? 76.021 33.296 -86.485 1.00 76.06 116 GLU A CA 1
ATOM 927 C C . GLU A 1 116 ? 74.851 33.649 -85.562 1.00 76.06 116 GLU A C 1
ATOM 929 O O . GLU A 1 116 ? 74.306 32.799 -84.855 1.00 76.06 116 GLU A O 1
ATOM 934 N N . ASN A 1 117 ? 74.475 34.927 -85.566 1.00 77.56 117 ASN A N 1
ATOM 935 C CA . ASN A 1 117 ? 73.289 35.406 -84.877 1.00 77.56 117 ASN A CA 1
ATOM 936 C C . ASN A 1 117 ? 72.062 35.255 -85.791 1.00 77.56 117 ASN A C 1
ATOM 938 O O . ASN A 1 117 ? 71.982 35.973 -86.786 1.00 77.56 117 ASN A O 1
ATOM 942 N N . PRO A 1 118 ? 71.084 34.395 -85.455 1.00 71.00 118 PRO A N 1
ATOM 943 C CA . PRO A 1 118 ? 69.895 34.199 -86.283 1.00 71.00 118 PRO A CA 1
ATOM 944 C C . PRO A 1 118 ? 68.974 35.426 -86.341 1.00 71.00 118 PRO A C 1
ATOM 946 O O . PRO A 1 118 ? 68.103 35.480 -87.200 1.00 71.00 118 PRO A O 1
ATOM 949 N N . ASP A 1 119 ? 69.148 36.395 -85.437 1.00 70.88 119 ASP A N 1
ATOM 950 C CA . ASP A 1 119 ? 68.402 37.657 -85.445 1.00 70.88 119 ASP A CA 1
ATOM 951 C C . ASP A 1 119 ? 69.143 38.766 -86.230 1.00 70.88 119 ASP A C 1
ATOM 953 O O . ASP A 1 119 ? 68.686 39.911 -86.267 1.00 70.88 119 ASP A O 1
ATOM 957 N N . TYR A 1 120 ? 70.320 38.482 -86.807 1.00 73.31 120 TYR A N 1
ATOM 958 C CA . TYR A 1 120 ? 71.058 39.452 -87.617 1.00 73.31 120 TYR A CA 1
ATOM 959 C C . TYR A 1 120 ? 70.447 39.546 -89.023 1.00 73.31 120 TYR A C 1
ATOM 961 O O . TYR A 1 120 ? 70.215 38.514 -89.649 1.00 73.31 120 TYR A O 1
ATOM 969 N N . PRO A 1 121 ? 70.199 40.756 -89.554 1.00 65.94 121 PRO A N 1
ATOM 970 C CA . PRO A 1 121 ? 69.642 40.906 -90.895 1.00 65.94 121 PRO A CA 1
ATOM 971 C C . PRO A 1 121 ? 70.594 40.325 -91.951 1.00 65.94 121 PRO A C 1
ATOM 973 O O . PRO A 1 121 ? 71.785 40.633 -91.942 1.00 65.94 121 PRO A O 1
ATOM 976 N N . ALA A 1 122 ? 70.072 39.501 -92.864 1.00 64.00 122 ALA A N 1
ATOM 977 C CA . ALA A 1 122 ? 70.867 38.836 -93.895 1.00 64.00 122 ALA A CA 1
ATOM 978 C C . ALA A 1 122 ? 71.681 39.832 -94.747 1.00 64.00 122 ALA A C 1
ATOM 980 O O . ALA A 1 122 ? 71.134 40.781 -95.311 1.00 64.00 122 ALA A O 1
ATOM 981 N N . ASP A 1 123 ? 72.986 39.574 -94.906 1.00 62.56 123 ASP A N 1
ATOM 982 C CA . ASP A 1 123 ? 73.919 40.465 -95.620 1.00 62.56 123 ASP A CA 1
ATOM 983 C C . ASP A 1 123 ? 73.611 40.581 -97.132 1.00 62.56 123 ASP A C 1
ATOM 985 O O . ASP A 1 123 ? 74.091 41.501 -97.795 1.00 62.56 123 ASP A O 1
ATOM 989 N N . ALA A 1 124 ? 72.854 39.631 -97.698 1.00 59.09 124 ALA A N 1
ATOM 990 C CA . ALA A 1 124 ? 72.749 39.404 -99.144 1.00 59.09 124 ALA A CA 1
ATOM 991 C C . ALA A 1 124 ? 71.436 39.863 -99.806 1.00 59.09 124 ALA A C 1
ATOM 993 O O . ALA A 1 124 ? 71.288 39.698 -101.019 1.00 59.09 124 ALA A O 1
ATOM 994 N N . TYR A 1 125 ? 70.460 40.403 -99.069 1.00 56.47 125 TYR A N 1
ATOM 995 C CA . TYR A 1 125 ? 69.126 40.633 -99.635 1.00 56.47 125 TYR A CA 1
ATOM 996 C C . TYR A 1 125 ? 68.884 42.090 -100.053 1.00 56.47 125 TYR A C 1
ATOM 998 O O . TYR A 1 125 ? 68.215 42.858 -99.371 1.00 56.47 125 TYR A O 1
ATOM 1006 N N . ASN A 1 126 ? 69.383 42.449 -101.239 1.00 55.62 126 ASN A N 1
ATOM 1007 C CA . ASN A 1 126 ? 68.983 43.659 -101.976 1.00 55.62 126 ASN A CA 1
ATOM 1008 C C . ASN A 1 126 ? 67.869 43.353 -103.009 1.00 55.62 126 ASN A C 1
ATOM 1010 O O . ASN A 1 126 ? 67.853 43.914 -104.103 1.00 55.62 126 ASN A O 1
ATOM 1014 N N . GLY A 1 127 ? 66.957 42.420 -102.698 1.00 56.34 127 GLY A N 1
ATOM 1015 C CA . GLY A 1 127 ? 65.808 42.088 -103.555 1.00 56.34 127 GLY A CA 1
ATOM 1016 C C . GLY A 1 127 ? 66.100 41.225 -104.795 1.00 56.34 127 GLY A C 1
ATOM 1017 O O . GLY A 1 127 ? 65.288 41.219 -105.717 1.00 56.34 127 GLY A O 1
ATOM 1018 N N . LYS A 1 128 ? 67.227 40.495 -104.849 1.00 59.31 128 LYS A N 1
ATOM 1019 C CA . LYS A 1 128 ? 67.488 39.485 -105.898 1.00 59.31 128 LYS A CA 1
ATOM 1020 C C . LYS A 1 128 ? 66.830 38.133 -105.537 1.00 59.31 128 LYS A C 1
ATOM 1022 O O . LYS A 1 128 ? 66.950 37.726 -104.381 1.00 59.31 128 LYS A O 1
ATOM 1027 N N . PRO A 1 129 ? 66.189 37.419 -106.487 1.00 61.72 129 PRO A N 1
ATOM 1028 C CA . PRO A 1 129 ? 65.614 36.095 -106.239 1.00 61.72 129 PRO A CA 1
ATOM 1029 C C . PRO A 1 129 ? 66.699 35.037 -105.982 1.00 61.72 129 PRO A C 1
ATOM 1031 O O . PRO A 1 129 ? 67.782 35.067 -106.571 1.00 61.72 129 PRO A O 1
ATOM 1034 N N . PHE A 1 130 ? 66.403 34.093 -105.088 1.00 64.62 130 PHE A N 1
ATOM 1035 C CA . PHE A 1 130 ? 67.349 33.094 -104.572 1.00 64.62 130 PHE A CA 1
ATOM 1036 C C . PHE A 1 130 ? 67.837 32.109 -105.645 1.00 64.62 130 PHE A C 1
ATOM 1038 O O . PHE A 1 130 ? 68.939 31.566 -105.546 1.00 64.62 130 PHE A O 1
ATOM 1045 N N . SER A 1 131 ? 67.054 31.924 -106.711 1.00 63.88 131 SER A N 1
ATOM 1046 C CA . SER A 1 131 ? 67.449 31.169 -107.904 1.00 63.88 131 SER A CA 1
ATOM 1047 C C . SER A 1 131 ? 68.698 31.701 -108.619 1.00 63.88 131 SER A C 1
ATOM 1049 O O . SER A 1 131 ? 69.305 30.974 -109.404 1.00 63.88 131 SER A O 1
ATOM 1051 N N . GLN A 1 132 ? 69.106 32.941 -108.331 1.00 67.38 132 GLN A N 1
ATOM 1052 C CA . GLN A 1 132 ? 70.267 33.607 -108.929 1.00 67.38 132 GLN A CA 1
ATOM 1053 C C . GLN A 1 132 ? 71.508 33.609 -108.019 1.00 67.38 132 GLN A C 1
ATOM 1055 O O . GLN A 1 132 ? 72.497 34.269 -108.332 1.00 67.38 132 GLN A O 1
ATOM 1060 N N . PHE A 1 133 ? 71.472 32.912 -106.878 1.00 71.00 133 PHE A N 1
ATOM 1061 C CA . PHE A 1 133 ? 72.598 32.864 -105.944 1.00 71.00 133 PHE A CA 1
ATOM 1062 C C . PHE A 1 133 ? 73.664 31.865 -106.424 1.00 71.00 133 PHE A C 1
ATOM 1064 O O . PHE A 1 133 ? 73.368 30.717 -106.761 1.00 71.00 133 PHE A O 1
ATOM 1071 N N . ASN A 1 134 ? 74.926 32.293 -106.411 1.00 76.31 134 ASN A N 1
ATOM 1072 C CA . ASN A 1 134 ? 76.097 31.466 -106.669 1.00 76.31 134 ASN A CA 1
ATOM 1073 C C . ASN A 1 134 ? 76.592 30.821 -105.363 1.00 76.31 134 ASN A C 1
ATOM 1075 O O . ASN A 1 134 ? 77.484 31.323 -104.667 1.00 76.31 134 ASN A O 1
ATOM 1079 N N . TRP A 1 135 ? 75.962 29.701 -105.019 1.00 79.94 135 TRP A N 1
ATOM 1080 C CA . TRP A 1 135 ? 76.224 28.965 -103.789 1.00 79.94 135 TRP A CA 1
ATOM 1081 C C . TRP A 1 135 ? 77.655 28.432 -103.700 1.00 79.94 135 TRP A C 1
ATOM 1083 O O . TRP A 1 135 ? 78.097 27.625 -104.521 1.00 79.94 135 TRP A O 1
ATOM 1093 N N . ILE A 1 136 ? 78.362 28.812 -102.635 1.00 79.88 136 ILE A N 1
ATOM 1094 C CA . ILE A 1 136 ? 79.697 28.290 -102.346 1.00 79.88 136 ILE A CA 1
ATOM 1095 C C . ILE A 1 136 ? 79.546 26.942 -101.635 1.00 79.88 136 ILE A C 1
ATOM 1097 O O . ILE A 1 136 ? 79.026 26.858 -100.523 1.00 79.88 136 ILE A O 1
ATOM 1101 N N . LYS A 1 137 ? 80.029 25.871 -102.271 1.00 80.94 137 LYS A N 1
ATOM 1102 C CA . LYS A 1 137 ? 80.034 24.520 -101.692 1.00 80.94 137 LYS A CA 1
ATOM 1103 C C . LYS A 1 137 ? 80.825 24.490 -100.379 1.00 80.94 137 LYS A C 1
ATOM 1105 O O . LYS A 1 137 ? 81.994 24.874 -100.354 1.00 80.94 137 LYS A O 1
ATOM 1110 N N . ASN A 1 138 ? 80.234 23.925 -99.327 1.00 78.31 138 ASN A N 1
ATOM 1111 C CA . ASN A 1 138 ? 80.927 23.708 -98.063 1.00 78.31 138 ASN A CA 1
ATOM 1112 C C . ASN A 1 138 ? 81.882 22.504 -98.172 1.00 78.31 138 ASN A C 1
ATOM 1114 O O . ASN A 1 138 ? 81.448 21.372 -98.407 1.00 78.31 138 ASN A O 1
ATOM 1118 N N . GLN A 1 139 ? 83.183 22.753 -98.002 1.00 72.75 139 GLN A N 1
ATOM 1119 C CA . GLN A 1 139 ? 84.237 21.732 -98.069 1.00 72.75 139 GLN A CA 1
ATOM 1120 C C . GLN A 1 139 ? 84.685 21.224 -96.688 1.00 72.75 139 GLN A C 1
ATOM 1122 O O . GLN A 1 139 ? 85.485 20.294 -96.613 1.00 72.75 139 GLN A O 1
ATOM 1127 N N . ASN A 1 140 ? 84.184 21.803 -95.593 1.00 72.94 140 ASN A N 1
ATOM 1128 C CA . ASN A 1 140 ? 84.545 21.384 -94.244 1.00 72.94 140 ASN A CA 1
ATOM 1129 C C . ASN A 1 140 ? 83.693 20.187 -93.792 1.00 72.94 140 ASN A C 1
ATOM 1131 O O . ASN A 1 140 ? 82.503 20.324 -93.504 1.00 72.94 140 ASN A O 1
ATOM 1135 N N . GLU A 1 141 ? 84.328 19.023 -93.650 1.00 69.81 141 GLU A N 1
ATOM 1136 C CA . GLU A 1 141 ? 83.670 17.764 -93.267 1.00 69.81 141 GLU A CA 1
ATOM 1137 C C . GLU A 1 141 ? 82.927 17.829 -91.924 1.00 69.81 141 GLU A C 1
ATOM 1139 O O . GLU A 1 141 ? 81.940 17.120 -91.717 1.00 69.81 141 GLU A O 1
ATOM 1144 N N . LYS A 1 142 ? 83.344 18.712 -91.006 1.00 68.69 142 LYS A N 1
ATOM 1145 C CA . LYS A 1 142 ? 82.700 18.846 -89.690 1.00 68.69 142 LYS A CA 1
ATOM 1146 C C . LYS A 1 142 ? 81.374 19.603 -89.748 1.00 68.69 142 LYS A C 1
ATOM 1148 O O . LYS A 1 142 ? 80.486 19.313 -88.942 1.00 68.69 142 LYS A O 1
ATOM 1153 N N . THR A 1 143 ? 81.214 20.534 -90.687 1.00 70.75 143 THR A N 1
ATOM 1154 C CA . THR A 1 143 ? 80.016 21.387 -90.815 1.00 70.75 143 THR A CA 1
ATOM 1155 C C . THR A 1 143 ? 79.195 21.093 -92.075 1.00 70.75 143 THR A C 1
ATOM 1157 O O . THR A 1 143 ? 78.095 21.623 -92.209 1.00 70.75 143 THR A O 1
ATOM 1160 N N . SER A 1 144 ? 79.675 20.236 -92.983 1.00 76.31 144 SER A N 1
ATOM 1161 C CA . SER A 1 144 ? 78.975 19.878 -94.224 1.00 76.31 144 SER A CA 1
ATOM 1162 C C . SER A 1 144 ? 77.745 19.004 -93.962 1.00 76.31 144 SER A C 1
ATOM 1164 O O . SER A 1 144 ? 77.859 17.849 -93.545 1.00 76.31 144 SER A O 1
ATOM 1166 N N . LEU A 1 145 ? 76.552 19.544 -94.232 1.00 76.44 145 LEU A N 1
ATOM 1167 C CA . LEU A 1 145 ? 75.289 18.811 -94.094 1.00 76.44 145 LEU A CA 1
ATOM 1168 C C . LEU A 1 145 ? 75.167 17.690 -95.138 1.00 76.44 145 LEU A C 1
ATOM 1170 O O . LEU A 1 145 ? 74.806 16.563 -94.802 1.00 76.44 145 LEU A O 1
ATOM 1174 N N . TRP A 1 146 ? 75.527 17.978 -96.392 1.00 78.81 146 TRP A N 1
ATOM 1175 C CA . TRP A 1 146 ? 75.495 17.012 -97.493 1.00 78.81 146 TRP A CA 1
ATOM 1176 C C . TRP A 1 146 ? 76.332 15.760 -97.211 1.00 78.81 146 TRP A C 1
ATOM 1178 O O . TRP A 1 146 ? 75.832 14.643 -97.342 1.00 78.81 146 TRP A O 1
ATOM 1188 N N . GLN A 1 147 ? 77.588 15.928 -96.783 1.00 78.56 147 GLN A N 1
ATOM 1189 C CA . GLN A 1 147 ? 78.468 14.789 -96.501 1.00 78.56 147 GLN A CA 1
ATOM 1190 C C . GLN A 1 147 ? 77.929 13.926 -95.356 1.00 78.56 147 GLN A C 1
ATOM 1192 O O . GLN A 1 147 ? 78.038 12.706 -95.415 1.00 78.56 147 GLN A O 1
ATOM 1197 N N . LYS A 1 148 ? 77.291 14.533 -94.349 1.00 74.75 148 LYS A N 1
ATOM 1198 C CA . LYS A 1 148 ? 76.669 13.797 -93.240 1.00 74.75 148 LYS A CA 1
ATOM 1199 C C . LYS A 1 148 ? 75.431 13.015 -93.673 1.00 74.75 148 LYS A C 1
ATOM 1201 O O . LYS A 1 148 ? 75.264 11.875 -93.255 1.00 74.75 148 LYS A O 1
ATOM 1206 N N . ILE A 1 149 ? 74.593 13.591 -94.536 1.00 73.25 149 ILE A N 1
ATOM 1207 C CA . ILE A 1 149 ? 73.421 12.900 -95.096 1.00 73.25 149 ILE A CA 1
ATOM 1208 C C . ILE A 1 149 ? 73.858 11.705 -95.960 1.00 73.25 149 ILE A C 1
ATOM 1210 O O . ILE A 1 149 ? 73.244 10.641 -95.891 1.00 73.25 149 ILE A O 1
ATOM 1214 N N . GLU A 1 150 ? 74.949 11.834 -96.717 1.00 77.00 150 GLU A N 1
ATOM 1215 C CA . GLU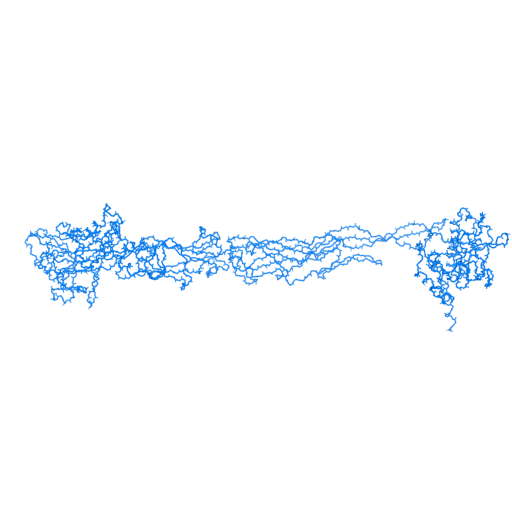 A 1 150 ? 75.520 10.744 -97.523 1.00 77.00 150 GLU A CA 1
ATOM 1216 C C . GLU A 1 150 ? 76.015 9.544 -96.692 1.00 77.00 150 GLU A C 1
ATOM 1218 O O . GLU A 1 150 ? 76.072 8.428 -97.205 1.00 77.00 150 GLU A O 1
ATOM 1223 N N . LEU A 1 151 ? 76.306 9.719 -95.399 1.00 71.81 151 LEU A N 1
ATOM 1224 C CA . LEU A 1 151 ? 76.693 8.617 -94.506 1.00 71.81 151 LEU A CA 1
ATOM 1225 C C . LEU A 1 151 ? 75.502 7.765 -94.033 1.00 71.81 151 LEU A C 1
ATOM 1227 O O . LEU A 1 151 ? 75.705 6.700 -93.451 1.00 71.81 151 LEU A O 1
ATOM 1231 N N . LEU A 1 152 ? 74.266 8.209 -94.277 1.00 70.88 152 LEU A N 1
ATOM 1232 C CA . LEU A 1 152 ? 73.056 7.519 -93.833 1.00 70.88 152 LEU A CA 1
ATOM 1233 C C . LEU A 1 152 ? 72.645 6.367 -94.753 1.00 70.88 152 LEU A C 1
ATOM 1235 O O . LEU A 1 152 ? 72.997 6.321 -95.941 1.00 70.88 152 LEU A O 1
ATOM 1239 N N . THR A 1 153 ? 71.825 5.465 -94.196 1.00 71.19 153 THR A N 1
ATOM 1240 C CA . THR A 1 153 ? 71.143 4.402 -94.946 1.00 71.19 153 THR A CA 1
ATOM 1241 C C . THR A 1 153 ? 70.331 4.997 -96.097 1.00 71.19 153 THR A C 1
ATOM 1243 O O . THR A 1 153 ? 69.927 6.156 -96.052 1.00 71.19 153 THR A O 1
ATOM 1246 N N . LYS A 1 154 ? 70.074 4.223 -97.155 1.00 68.62 154 LYS A N 1
ATOM 1247 C CA . LYS A 1 154 ? 69.390 4.725 -98.360 1.00 68.62 154 LYS A CA 1
ATOM 1248 C C . LYS A 1 154 ? 68.034 5.384 -98.049 1.00 68.62 154 LYS A C 1
ATOM 1250 O O . LYS A 1 154 ? 67.709 6.413 -98.643 1.00 68.62 154 LYS A O 1
ATOM 1255 N N . ASP A 1 155 ? 67.285 4.833 -97.094 1.00 64.31 155 ASP A N 1
ATOM 1256 C CA . ASP A 1 155 ? 65.964 5.336 -96.706 1.00 64.31 155 ASP A CA 1
ATOM 1257 C C . ASP A 1 155 ? 66.048 6.558 -95.782 1.00 64.31 155 ASP A C 1
ATOM 1259 O O . ASP A 1 155 ? 65.333 7.542 -95.994 1.00 64.31 155 ASP A O 1
ATOM 1263 N N . GLU A 1 156 ? 66.971 6.570 -94.815 1.00 60.62 156 GLU A N 1
ATOM 1264 C CA . GLU A 1 156 ? 67.187 7.743 -93.956 1.00 60.62 156 GLU A CA 1
ATOM 1265 C C . GLU A 1 156 ? 67.832 8.897 -94.708 1.00 60.62 156 GLU A C 1
ATOM 1267 O O . GLU A 1 156 ? 67.438 10.040 -94.504 1.00 60.62 156 GLU A O 1
ATOM 1272 N N . ARG A 1 157 ? 68.736 8.616 -95.646 1.00 71.69 157 ARG A N 1
ATOM 1273 C CA . ARG A 1 157 ? 69.307 9.607 -96.560 1.00 71.69 157 ARG A CA 1
ATOM 1274 C C . ARG A 1 157 ? 68.209 10.315 -97.337 1.00 71.69 157 ARG A C 1
ATOM 1276 O O . ARG A 1 157 ? 68.176 11.539 -97.366 1.00 71.69 157 ARG A O 1
ATOM 1283 N N . LYS A 1 158 ? 67.277 9.557 -97.923 1.00 69.38 158 LYS A N 1
ATOM 1284 C CA . LYS A 1 158 ? 66.140 10.114 -98.666 1.00 69.38 158 LYS A CA 1
ATOM 1285 C C . LYS A 1 158 ? 65.233 10.944 -97.753 1.00 69.38 158 LYS A C 1
ATOM 1287 O O . LYS A 1 158 ? 64.835 12.044 -98.128 1.00 69.38 158 LYS A O 1
ATOM 1292 N N . ARG A 1 159 ? 64.936 10.455 -96.545 1.00 62.34 159 ARG A N 1
ATOM 1293 C CA . ARG A 1 159 ? 64.094 11.158 -95.563 1.00 62.34 159 ARG A CA 1
ATOM 1294 C C . ARG A 1 159 ? 64.726 12.469 -95.089 1.00 62.34 159 ARG A C 1
ATOM 1296 O O . ARG A 1 159 ? 64.055 13.497 -95.084 1.00 62.34 159 ARG A O 1
ATOM 1303 N N . GLN A 1 160 ? 66.004 12.432 -94.726 1.00 64.00 160 GLN A N 1
ATOM 1304 C CA . GLN A 1 160 ? 66.752 13.588 -94.235 1.00 64.00 160 GLN A CA 1
ATOM 1305 C C . GLN A 1 160 ? 66.987 14.607 -95.349 1.00 64.00 160 GLN A C 1
ATOM 1307 O O . GLN A 1 160 ? 66.788 15.797 -95.134 1.00 64.00 160 GLN A O 1
ATOM 1312 N N . HIS A 1 161 ? 67.287 14.153 -96.568 1.00 73.06 161 HIS A N 1
ATOM 1313 C CA . HIS A 1 161 ? 67.360 15.020 -97.743 1.00 73.06 161 HIS A CA 1
ATOM 1314 C C . HIS A 1 161 ? 66.070 15.838 -97.913 1.00 73.06 161 HIS A C 1
ATOM 1316 O O . HIS A 1 161 ? 66.127 17.063 -97.973 1.00 73.06 161 HIS A O 1
ATOM 1322 N N . TYR A 1 162 ? 64.894 15.195 -97.912 1.00 69.06 162 TYR A N 1
ATOM 1323 C CA . TYR A 1 162 ? 63.622 15.920 -98.025 1.00 69.06 162 TYR A CA 1
ATOM 1324 C C . TYR A 1 162 ? 63.341 16.841 -96.840 1.00 69.06 162 TYR A C 1
ATOM 1326 O O . TYR A 1 162 ? 62.778 17.918 -97.030 1.00 69.06 162 TYR A O 1
ATOM 1334 N N . TYR A 1 163 ? 63.699 16.427 -95.628 1.00 67.00 163 TYR A N 1
ATOM 1335 C CA . TYR A 1 163 ? 63.517 17.245 -94.436 1.00 67.00 163 TYR A CA 1
ATOM 1336 C C . TYR A 1 163 ? 64.314 18.549 -94.529 1.00 67.00 163 TYR A C 1
ATOM 1338 O O . TYR A 1 163 ? 63.731 19.625 -94.423 1.00 67.00 163 TYR A O 1
ATOM 1346 N N . TYR A 1 164 ? 65.616 18.467 -94.801 1.00 71.81 164 TYR A N 1
ATOM 1347 C CA . TYR A 1 164 ? 66.471 19.647 -94.860 1.00 71.81 164 TYR A CA 1
ATOM 1348 C C . TYR A 1 164 ? 66.155 20.534 -96.063 1.00 71.81 164 TYR A C 1
ATOM 1350 O O . TYR A 1 164 ? 66.122 21.748 -95.915 1.00 71.81 164 TYR A O 1
ATOM 1358 N N . ILE A 1 165 ? 65.835 19.968 -97.229 1.00 75.12 165 ILE A N 1
ATOM 1359 C CA . ILE A 1 165 ? 65.412 20.778 -98.379 1.00 75.12 165 ILE A CA 1
ATOM 1360 C C . ILE A 1 165 ? 64.123 21.548 -98.081 1.00 75.12 165 ILE A C 1
ATOM 1362 O O . ILE A 1 165 ? 64.056 22.742 -98.363 1.00 75.12 165 ILE A O 1
ATOM 1366 N N . ASN A 1 166 ? 63.117 20.909 -97.476 1.00 71.69 166 ASN A N 1
ATOM 1367 C CA . ASN A 1 166 ? 61.889 21.618 -97.114 1.00 71.69 166 ASN A CA 1
ATOM 1368 C C . ASN A 1 166 ? 62.119 22.614 -95.973 1.00 71.69 166 ASN A C 1
ATOM 1370 O O . ASN A 1 166 ? 61.562 23.699 -96.043 1.00 71.69 166 ASN A O 1
ATOM 1374 N N . LEU A 1 167 ? 62.989 22.315 -94.998 1.00 71.94 167 LEU A N 1
ATOM 1375 C CA . LEU A 1 167 ? 63.389 23.277 -93.958 1.00 71.94 167 LEU A CA 1
ATOM 1376 C C . LEU A 1 167 ? 63.913 24.547 -94.586 1.00 71.94 167 LEU A C 1
ATOM 1378 O O . LEU A 1 167 ? 63.466 25.636 -94.251 1.00 71.94 167 LEU A O 1
ATOM 1382 N N . ILE A 1 168 ? 64.864 24.388 -95.496 1.00 72.69 168 ILE A N 1
ATOM 1383 C CA . ILE A 1 168 ? 65.522 25.496 -96.159 1.00 72.69 168 ILE A CA 1
ATOM 1384 C C . ILE A 1 168 ? 64.471 26.311 -96.918 1.00 72.69 168 ILE A C 1
ATOM 1386 O O . ILE A 1 168 ? 64.327 27.501 -96.661 1.00 72.69 168 ILE A O 1
ATOM 1390 N N . LYS A 1 169 ? 63.661 25.664 -97.763 1.00 74.81 169 LYS A N 1
ATOM 1391 C CA . LYS A 1 169 ? 62.624 26.345 -98.549 1.00 74.81 169 LYS A CA 1
ATOM 1392 C C . LYS A 1 169 ? 61.578 27.055 -97.684 1.00 74.81 169 LYS A C 1
ATOM 1394 O O . LYS A 1 169 ? 61.274 28.211 -97.939 1.00 74.81 169 LYS A O 1
ATOM 1399 N N . ASP A 1 170 ? 61.059 26.392 -96.657 1.00 71.88 170 ASP A N 1
ATOM 1400 C CA . ASP A 1 170 ? 60.014 26.934 -95.780 1.00 71.88 170 ASP A CA 1
ATOM 1401 C C . ASP A 1 170 ? 60.550 28.086 -94.910 1.00 71.88 170 ASP A C 1
ATOM 1403 O O . ASP A 1 170 ? 59.852 29.073 -94.690 1.00 71.88 170 ASP A O 1
ATOM 1407 N N . SER A 1 171 ? 61.805 27.997 -94.457 1.00 67.75 171 SER A N 1
ATOM 1408 C CA . SER A 1 171 ? 62.471 29.072 -93.704 1.00 67.75 171 SER A CA 1
ATOM 1409 C C . SER A 1 171 ? 62.675 30.314 -94.571 1.00 67.75 171 SER A C 1
ATOM 1411 O O . SER A 1 171 ? 62.371 31.424 -94.144 1.00 67.75 171 SER A O 1
ATOM 1413 N N . PHE A 1 172 ? 63.140 30.123 -95.809 1.00 71.06 172 PHE A N 1
ATOM 1414 C CA . PHE A 1 172 ? 63.342 31.214 -96.759 1.00 71.06 172 PHE A CA 1
ATOM 1415 C C . PHE A 1 172 ? 62.017 31.841 -97.217 1.00 71.06 172 PHE A C 1
ATOM 1417 O O . PHE A 1 172 ? 61.918 33.061 -97.331 1.00 71.06 172 PHE A O 1
ATOM 1424 N N . GLU A 1 173 ? 60.967 31.044 -97.413 1.00 71.50 173 GLU A N 1
ATOM 1425 C CA . GLU A 1 173 ? 59.627 31.564 -97.702 1.00 71.50 173 GLU A CA 1
ATOM 1426 C C . GLU A 1 173 ? 59.074 32.402 -96.543 1.00 71.50 173 GLU A C 1
ATOM 1428 O O . GLU A 1 173 ? 58.481 33.456 -96.767 1.00 71.50 173 GLU A O 1
ATOM 1433 N N . ALA A 1 174 ? 59.307 31.970 -95.301 1.00 65.75 174 ALA A N 1
ATOM 1434 C CA . ALA A 1 174 ? 58.877 32.700 -94.115 1.00 65.75 174 ALA A CA 1
ATOM 1435 C C . ALA A 1 174 ? 59.630 34.030 -93.927 1.00 65.75 174 ALA A C 1
ATOM 1437 O O . ALA A 1 174 ? 59.021 35.018 -93.519 1.00 65.75 174 ALA A O 1
ATOM 1438 N N . GLU A 1 175 ? 60.933 34.069 -94.218 1.00 62.25 175 GLU A N 1
ATOM 1439 C CA . GLU A 1 175 ? 61.767 35.262 -94.027 1.00 62.25 175 GLU A CA 1
ATOM 1440 C C . GLU A 1 175 ? 61.626 36.282 -95.169 1.00 62.25 175 GLU A C 1
ATOM 1442 O O . GLU A 1 175 ? 61.535 37.484 -94.920 1.00 62.25 175 GLU A O 1
ATOM 1447 N N . PHE A 1 176 ? 61.552 35.821 -96.422 1.00 65.75 176 PHE A N 1
ATOM 1448 C CA . PHE A 1 176 ? 61.592 36.690 -97.607 1.00 65.75 176 PHE A CA 1
ATOM 1449 C C . PHE A 1 176 ? 60.244 36.801 -98.342 1.00 65.75 176 PHE A C 1
ATOM 1451 O O . PHE A 1 176 ? 60.108 37.595 -99.282 1.00 65.75 176 PHE A O 1
ATOM 1458 N N . GLY A 1 177 ? 59.224 36.047 -97.919 1.00 68.50 177 GLY A N 1
ATOM 1459 C CA . GLY A 1 177 ? 57.867 36.099 -98.466 1.00 68.50 177 GLY A CA 1
ATOM 1460 C C . GLY A 1 177 ? 57.837 35.908 -99.985 1.00 68.50 177 GLY A C 1
ATOM 1461 O O . GLY A 1 177 ? 58.447 34.993 -100.528 1.00 68.50 177 GLY A O 1
ATOM 1462 N N . LYS A 1 178 ? 57.165 36.821 -100.701 1.00 58.94 178 LYS A N 1
ATOM 1463 C CA . LYS A 1 178 ? 57.057 36.805 -102.177 1.00 58.94 178 LYS A CA 1
ATOM 1464 C C . LYS A 1 178 ? 58.396 36.954 -102.921 1.00 58.94 178 LYS A C 1
ATOM 1466 O O . LYS A 1 178 ? 58.423 36.776 -104.133 1.00 58.94 178 LYS A O 1
ATOM 1471 N N . GLY A 1 179 ? 59.478 37.312 -102.228 1.00 59.94 179 GLY A N 1
ATOM 1472 C CA . GLY A 1 179 ? 60.831 37.347 -102.785 1.00 59.94 179 GLY A CA 1
ATOM 1473 C C . GLY A 1 179 ? 61.492 35.972 -102.918 1.00 59.94 179 GLY A C 1
ATOM 1474 O O . GLY A 1 179 ? 62.512 35.846 -103.595 1.00 59.94 179 GLY A O 1
ATOM 1475 N N . PHE A 1 180 ? 60.909 34.943 -102.296 1.00 69.75 180 PHE A N 1
ATOM 1476 C CA . PHE A 1 180 ? 61.334 33.556 -102.416 1.00 69.75 180 PHE A CA 1
ATOM 1477 C C . PHE A 1 180 ? 60.589 32.875 -103.575 1.00 69.75 180 PHE A C 1
ATOM 1479 O O . PHE A 1 180 ? 59.410 32.537 -103.475 1.00 69.75 180 PHE A O 1
ATOM 1486 N N . ASP A 1 181 ? 61.271 32.672 -104.702 1.00 71.44 181 ASP A N 1
ATOM 1487 C CA . ASP A 1 181 ? 60.710 32.101 -105.928 1.00 71.44 181 ASP A CA 1
ATOM 1488 C C . ASP A 1 181 ? 60.639 30.565 -105.880 1.00 71.44 181 ASP A C 1
ATOM 1490 O O . ASP A 1 181 ? 61.229 29.859 -106.701 1.00 71.44 181 ASP A O 1
ATOM 1494 N N . ARG A 1 182 ? 59.882 30.038 -104.905 1.00 74.62 182 ARG A N 1
ATOM 1495 C CA . ARG A 1 182 ? 59.765 28.599 -104.597 1.00 74.62 182 ARG A CA 1
ATOM 1496 C C . ARG A 1 182 ? 59.492 27.726 -105.823 1.00 74.62 182 ARG A C 1
ATOM 1498 O O . ARG A 1 182 ? 59.995 26.606 -105.907 1.00 74.62 182 ARG A O 1
ATOM 1505 N N . GLU A 1 183 ? 58.684 28.236 -106.745 1.00 72.50 183 GLU A N 1
ATOM 1506 C CA . GLU A 1 183 ? 58.222 27.534 -107.945 1.00 72.50 183 GLU A CA 1
ATOM 1507 C C . GLU A 1 183 ? 59.336 27.303 -108.983 1.00 72.50 183 GLU A C 1
ATOM 1509 O O . GLU A 1 183 ? 59.241 26.360 -109.766 1.00 72.50 183 GLU A O 1
ATOM 1514 N N . ASN A 1 184 ? 60.419 28.091 -108.952 1.00 74.50 184 ASN A N 1
ATOM 1515 C CA . ASN A 1 184 ? 61.533 28.008 -109.908 1.00 74.50 184 ASN A CA 1
ATOM 1516 C C . ASN A 1 184 ? 62.719 27.161 -109.412 1.00 74.50 184 ASN A C 1
ATOM 1518 O O . ASN A 1 184 ? 63.730 27.041 -110.106 1.00 74.50 184 ASN A O 1
ATOM 1522 N N . ILE A 1 185 ? 62.631 26.570 -108.215 1.00 75.81 185 ILE A N 1
ATOM 1523 C CA . ILE A 1 185 ? 63.725 25.776 -107.641 1.00 75.81 185 ILE A CA 1
ATOM 1524 C C . ILE A 1 185 ? 63.739 24.373 -108.263 1.00 75.81 185 ILE A C 1
ATOM 1526 O O . ILE A 1 185 ? 62.892 23.533 -107.950 1.00 75.81 185 ILE A O 1
ATOM 1530 N N . THR A 1 186 ? 64.742 24.103 -109.102 1.00 81.00 186 THR A N 1
ATOM 1531 C CA . THR A 1 186 ? 64.984 22.787 -109.723 1.00 81.00 186 THR A CA 1
ATOM 1532 C C . THR A 1 186 ? 65.648 21.797 -108.756 1.00 81.00 186 THR A C 1
ATOM 1534 O O . THR A 1 186 ? 66.175 22.187 -107.712 1.00 81.00 186 THR A O 1
ATOM 1537 N N . LYS A 1 187 ? 65.663 20.500 -109.097 1.00 76.19 187 LYS A N 1
ATOM 1538 C CA . LYS A 1 187 ? 66.347 19.470 -108.288 1.00 76.19 187 LYS A CA 1
ATOM 1539 C C . LYS A 1 187 ? 67.855 19.704 -108.206 1.00 76.19 187 LYS A C 1
ATOM 1541 O O . LYS A 1 187 ? 68.460 19.482 -107.162 1.00 76.19 187 LYS A O 1
ATOM 1546 N N . GLU A 1 188 ? 68.463 20.180 -109.285 1.00 78.44 188 GLU A N 1
ATOM 1547 C CA . GLU A 1 188 ? 69.883 20.525 -109.330 1.00 78.44 188 GLU A CA 1
ATOM 1548 C C . GLU A 1 188 ? 70.201 21.668 -108.353 1.00 78.44 188 GLU A C 1
ATOM 1550 O O . GLU A 1 188 ? 71.238 21.658 -107.687 1.00 78.44 188 GLU A O 1
ATOM 1555 N N . MET A 1 189 ? 69.279 22.625 -108.212 1.00 78.12 189 MET A N 1
ATOM 1556 C CA . MET A 1 189 ? 69.391 23.725 -107.252 1.00 78.12 189 MET A CA 1
ATOM 1557 C C . MET A 1 189 ? 69.169 23.252 -105.814 1.00 78.12 189 MET A C 1
ATOM 1559 O O . MET A 1 189 ? 69.910 23.677 -104.932 1.00 78.12 189 MET A O 1
ATOM 1563 N N . GLU A 1 190 ? 68.231 22.328 -105.569 1.00 82.00 190 GLU A N 1
ATOM 1564 C CA . GLU A 1 190 ? 68.091 21.668 -104.261 1.00 82.00 190 GLU A CA 1
ATOM 1565 C C . GLU A 1 190 ? 69.409 20.994 -103.847 1.00 82.00 190 GLU A C 1
ATOM 1567 O O . GLU A 1 190 ? 69.892 21.190 -102.730 1.00 82.00 190 GLU A O 1
ATOM 1572 N N . GLU A 1 191 ? 70.052 20.263 -104.761 1.00 80.50 191 GLU A N 1
ATOM 1573 C CA . GLU A 1 191 ? 71.356 19.657 -104.491 1.00 80.50 191 GLU A CA 1
ATOM 1574 C C . GLU A 1 191 ? 72.459 20.689 -104.228 1.00 80.50 191 GLU A C 1
ATOM 1576 O O . GLU A 1 191 ? 73.293 20.475 -103.343 1.00 80.50 191 GLU A O 1
ATOM 1581 N N . ALA A 1 192 ? 72.495 21.790 -104.984 1.00 80.12 192 ALA A N 1
ATOM 1582 C CA . ALA A 1 192 ? 73.464 22.866 -104.780 1.00 80.12 192 ALA A CA 1
ATOM 1583 C C . ALA A 1 192 ? 73.284 23.530 -103.406 1.00 80.12 192 ALA A C 1
ATOM 1585 O O . ALA A 1 192 ? 74.264 23.707 -102.681 1.00 80.12 192 ALA A O 1
ATOM 1586 N N . MET A 1 193 ? 72.037 23.797 -103.007 1.00 80.44 193 MET A N 1
ATOM 1587 C CA . MET A 1 193 ? 71.688 24.324 -101.686 1.00 80.44 193 MET A CA 1
ATOM 1588 C C . MET A 1 193 ? 72.143 23.365 -100.580 1.00 80.44 193 MET A C 1
ATOM 1590 O O . MET A 1 193 ? 72.815 23.777 -99.637 1.00 80.44 193 MET A O 1
ATOM 1594 N N . LEU A 1 194 ? 71.869 22.065 -100.715 1.00 80.50 194 LEU A N 1
ATOM 1595 C CA . LEU A 1 194 ? 72.262 21.068 -99.715 1.00 80.50 194 LEU A CA 1
ATOM 1596 C C . LEU A 1 194 ? 73.790 20.910 -99.604 1.00 80.50 194 LEU A C 1
ATOM 1598 O O . LEU A 1 194 ? 74.310 20.694 -98.509 1.00 80.50 194 LEU A O 1
ATOM 1602 N N . LYS A 1 195 ? 74.522 21.044 -100.719 1.00 82.06 195 LYS A N 1
ATOM 1603 C CA . LYS A 1 195 ? 75.999 21.018 -100.763 1.00 82.06 195 LYS A CA 1
ATOM 1604 C C . LYS A 1 195 ? 76.637 22.307 -100.226 1.00 82.06 195 LYS A C 1
ATOM 1606 O O . LYS A 1 195 ? 77.785 22.267 -99.780 1.00 82.06 195 LYS A O 1
ATOM 1611 N N . ALA A 1 196 ? 75.927 23.430 -100.272 1.00 79.94 196 ALA A N 1
ATOM 1612 C CA . ALA A 1 196 ? 76.362 24.710 -99.714 1.00 79.94 196 ALA A CA 1
ATOM 1613 C C . ALA A 1 196 ? 75.970 24.902 -98.241 1.00 79.94 196 ALA A C 1
ATOM 1615 O O . ALA A 1 196 ? 76.560 25.737 -97.561 1.00 79.94 196 ALA A O 1
ATOM 1616 N N . ALA A 1 197 ? 75.022 24.108 -97.737 1.00 79.88 197 ALA A N 1
ATOM 1617 C CA . ALA A 1 197 ? 74.552 24.160 -96.361 1.00 79.88 197 ALA A CA 1
ATOM 1618 C C . ALA A 1 197 ? 75.684 23.924 -95.342 1.00 79.88 197 ALA A C 1
ATOM 1620 O O . ALA A 1 197 ? 76.321 22.862 -95.285 1.00 79.88 197 ALA A O 1
ATOM 1621 N N . ILE A 1 198 ? 75.887 24.925 -94.491 1.00 75.44 198 ILE A N 1
ATOM 1622 C CA . ILE A 1 198 ? 76.777 24.905 -93.337 1.00 75.44 198 ILE A CA 1
ATOM 1623 C C . ILE A 1 198 ? 75.912 24.677 -92.105 1.00 75.44 198 ILE A C 1
ATOM 1625 O O . ILE A 1 198 ? 75.104 25.519 -91.718 1.00 75.44 198 ILE A O 1
ATOM 1629 N N . LEU A 1 199 ? 76.074 23.517 -91.483 1.00 71.25 199 LEU A N 1
ATOM 1630 C CA . LEU A 1 199 ? 75.343 23.181 -90.274 1.00 71.25 199 LEU A CA 1
ATOM 1631 C C . LEU A 1 199 ? 75.956 23.915 -89.079 1.00 71.25 199 LEU A C 1
ATOM 1633 O O . LEU A 1 199 ? 77.127 23.704 -88.748 1.00 71.25 199 LEU A O 1
ATOM 1637 N N . VAL A 1 200 ? 75.159 24.776 -88.447 1.00 67.12 200 VAL A N 1
ATOM 1638 C CA . VAL A 1 200 ? 75.585 25.573 -87.295 1.00 67.12 200 VAL A CA 1
ATOM 1639 C C . VAL A 1 200 ? 75.431 24.721 -86.033 1.00 67.12 200 VAL A C 1
ATOM 1641 O O . VAL A 1 200 ? 74.323 24.334 -85.665 1.00 67.12 200 VAL A O 1
ATOM 1644 N N . TYR A 1 201 ? 76.552 24.406 -85.382 1.00 68.88 201 TYR A N 1
ATOM 1645 C CA . TYR A 1 201 ? 76.602 23.651 -84.125 1.00 68.88 201 TYR A CA 1
ATOM 1646 C C . TYR A 1 201 ? 77.155 24.519 -82.991 1.00 68.88 201 TYR A C 1
ATOM 1648 O O . TYR A 1 201 ? 78.038 25.333 -83.276 1.00 68.88 201 TYR A O 1
ATOM 1656 N N . PRO A 1 202 ? 76.747 24.310 -81.720 1.00 62.41 202 PRO A N 1
ATOM 1657 C CA . PRO A 1 202 ? 75.790 23.322 -81.179 1.00 62.41 202 PRO A CA 1
ATOM 1658 C C . PRO A 1 202 ? 74.528 23.967 -80.547 1.00 62.41 202 PRO A C 1
ATOM 1660 O O . PRO A 1 202 ? 74.607 25.009 -79.894 1.00 62.41 202 PRO A O 1
ATOM 1663 N N . MET A 1 203 ? 73.364 23.330 -80.713 1.00 66.69 203 MET A N 1
ATOM 1664 C CA . MET A 1 203 ? 72.044 23.844 -80.302 1.00 66.69 203 MET A CA 1
ATOM 1665 C C . MET A 1 203 ? 71.333 22.921 -79.305 1.00 66.69 203 MET A C 1
ATOM 1667 O O . MET A 1 203 ? 71.635 21.728 -79.280 1.00 66.69 203 MET A O 1
ATOM 1671 N N . ALA A 1 204 ? 70.350 23.450 -78.566 1.00 60.94 204 ALA A N 1
ATOM 1672 C CA . ALA A 1 204 ? 69.445 22.682 -77.706 1.00 60.94 204 ALA A CA 1
ATOM 1673 C C . ALA A 1 204 ? 68.792 21.499 -78.441 1.00 60.94 204 ALA A C 1
ATOM 1675 O O . ALA A 1 204 ? 68.178 21.664 -79.502 1.00 60.94 204 ALA A O 1
ATOM 1676 N N . GLU A 1 205 ? 68.930 20.308 -77.853 1.00 55.75 205 GLU A N 1
ATOM 1677 C CA . GLU A 1 205 ? 68.438 19.047 -78.411 1.00 55.75 205 GLU A CA 1
ATOM 1678 C C . GLU A 1 205 ? 66.939 19.122 -78.761 1.00 55.75 205 GLU A C 1
ATOM 1680 O O . GLU A 1 205 ? 66.112 19.541 -77.952 1.00 55.75 205 GLU A O 1
ATOM 1685 N N . GLY A 1 206 ? 66.586 18.738 -79.993 1.00 54.56 206 GLY A N 1
ATOM 1686 C CA . GLY A 1 206 ? 65.196 18.571 -80.437 1.00 54.56 206 GLY A CA 1
ATOM 1687 C C . GLY A 1 206 ? 64.351 19.844 -80.600 1.00 54.56 206 GLY A C 1
ATOM 1688 O O . GLY A 1 206 ? 63.172 19.725 -80.923 1.00 54.56 206 GLY A O 1
ATOM 1689 N N . ARG A 1 207 ? 64.897 21.057 -80.398 1.00 55.62 207 ARG A N 1
ATOM 1690 C CA . ARG A 1 207 ? 64.085 22.297 -80.393 1.00 55.62 207 ARG A CA 1
ATOM 1691 C C . ARG A 1 207 ? 64.199 23.182 -81.640 1.00 55.62 207 ARG A C 1
ATOM 1693 O O . ARG A 1 207 ? 63.185 23.711 -82.084 1.00 55.62 207 ARG A O 1
ATOM 1700 N N . ARG A 1 208 ? 65.390 23.368 -82.228 1.00 62.53 208 ARG A N 1
ATOM 1701 C CA . ARG A 1 208 ? 65.574 24.203 -83.441 1.00 62.53 208 ARG A CA 1
ATOM 1702 C C . ARG A 1 208 ? 66.759 23.719 -84.286 1.00 62.53 208 ARG A C 1
ATOM 1704 O O . ARG A 1 208 ? 67.727 23.185 -83.758 1.00 62.53 208 ARG A O 1
ATOM 1711 N N . THR A 1 209 ? 66.705 23.909 -85.606 1.00 64.19 209 THR A N 1
ATOM 1712 C CA . THR A 1 209 ? 67.835 23.683 -86.533 1.00 64.19 209 THR A CA 1
ATOM 1713 C C . THR A 1 209 ? 68.211 24.997 -87.227 1.00 64.19 209 THR A C 1
ATOM 1715 O O . THR A 1 209 ? 67.318 25.712 -87.685 1.00 64.19 209 THR A O 1
ATOM 1718 N N . LEU A 1 210 ? 69.514 25.308 -87.298 1.00 68.00 210 LEU A N 1
ATOM 1719 C CA . LEU A 1 210 ? 70.083 26.492 -87.959 1.00 68.00 210 LEU A CA 1
ATOM 1720 C C . LEU A 1 210 ? 71.074 26.071 -89.051 1.00 68.00 210 LEU A C 1
ATOM 1722 O O . LEU A 1 210 ? 71.983 25.274 -88.801 1.00 68.00 210 LEU A O 1
ATOM 1726 N N . ILE A 1 211 ? 70.893 26.604 -90.258 1.00 72.25 211 ILE A N 1
ATOM 1727 C CA . ILE A 1 211 ? 71.740 26.309 -91.418 1.00 72.25 211 ILE A CA 1
ATOM 1728 C C . ILE A 1 211 ? 72.173 27.628 -92.041 1.00 72.25 211 ILE A C 1
ATOM 1730 O O . ILE A 1 211 ? 71.328 28.426 -92.429 1.00 72.25 211 ILE A O 1
ATOM 1734 N N . SER A 1 212 ? 73.477 27.842 -92.157 1.00 73.62 212 SER A N 1
ATOM 1735 C CA . SER A 1 212 ? 74.042 28.991 -92.859 1.00 73.62 212 SER A CA 1
ATOM 1736 C C . SER A 1 212 ? 74.420 28.623 -94.291 1.00 73.62 212 SER A C 1
ATOM 1738 O O . SER A 1 212 ? 74.721 27.466 -94.598 1.00 73.62 212 SER A O 1
ATOM 1740 N N . PHE A 1 213 ? 74.414 29.615 -95.170 1.00 76.50 213 PHE A N 1
ATOM 1741 C CA . PHE A 1 213 ? 74.844 29.508 -96.551 1.00 76.50 213 PHE A CA 1
ATOM 1742 C C . PHE A 1 213 ? 75.742 30.683 -96.909 1.00 76.50 213 PHE A C 1
ATOM 1744 O O . PHE A 1 213 ? 75.515 31.813 -96.479 1.00 76.50 213 PHE A O 1
ATOM 1751 N N . ARG A 1 214 ? 76.726 30.421 -97.771 1.00 75.44 214 ARG A N 1
ATOM 1752 C CA . ARG A 1 214 ? 77.583 31.452 -98.358 1.00 75.44 214 ARG A CA 1
ATOM 1753 C C . ARG A 1 214 ? 77.307 31.583 -99.847 1.00 75.44 214 ARG A C 1
ATOM 1755 O O . ARG A 1 214 ? 77.266 30.585 -100.567 1.00 75.44 214 ARG A O 1
ATOM 1762 N N . ASN A 1 215 ? 77.165 32.817 -100.299 1.00 74.12 215 ASN A N 1
ATOM 1763 C CA . ASN A 1 215 ? 76.958 33.181 -101.691 1.00 74.12 215 ASN A CA 1
ATOM 1764 C C . ASN A 1 215 ? 78.109 34.077 -102.163 1.00 74.12 215 ASN A C 1
ATOM 1766 O O . ASN A 1 215 ? 78.453 35.043 -101.479 1.00 74.12 215 ASN A O 1
ATOM 1770 N N . LEU A 1 216 ? 78.693 33.774 -103.323 1.00 76.56 216 LEU A N 1
ATOM 1771 C CA . LEU A 1 216 ? 79.672 34.655 -103.957 1.00 76.56 216 LEU A CA 1
ATOM 1772 C C . LEU A 1 216 ? 78.927 35.687 -104.807 1.00 76.56 216 LEU A C 1
ATOM 1774 O O . LEU A 1 216 ? 78.319 35.338 -105.817 1.00 76.56 216 LEU A O 1
ATOM 1778 N N . GLY A 1 217 ? 78.964 36.949 -104.392 1.00 68.50 217 GLY A N 1
ATOM 1779 C CA . GLY A 1 217 ? 78.376 38.039 -105.158 1.00 68.50 217 GLY A CA 1
ATOM 1780 C C . GLY A 1 217 ? 79.159 38.337 -106.435 1.00 68.50 217 GLY A C 1
ATOM 1781 O O . GLY A 1 217 ? 80.355 38.061 -106.536 1.00 68.50 217 GLY A O 1
ATOM 1782 N N . ASP A 1 218 ? 78.487 38.978 -107.392 1.00 69.62 218 ASP A N 1
ATOM 1783 C CA . ASP A 1 218 ? 79.093 39.423 -108.655 1.00 69.62 218 ASP A CA 1
ATOM 1784 C C . ASP A 1 218 ? 80.234 40.446 -108.439 1.00 69.62 218 ASP A C 1
ATOM 1786 O O . ASP A 1 218 ? 81.060 40.656 -109.323 1.00 69.62 218 ASP A O 1
ATOM 1790 N N . ASP A 1 219 ? 80.304 41.074 -107.255 1.00 70.50 219 ASP A N 1
ATOM 1791 C CA . ASP A 1 219 ? 81.368 41.997 -106.830 1.00 70.50 219 ASP A CA 1
ATOM 1792 C C . ASP A 1 219 ? 82.598 41.287 -106.225 1.00 70.50 219 ASP A C 1
ATOM 1794 O O . ASP A 1 219 ? 83.516 41.942 -105.725 1.00 70.50 219 ASP A O 1
ATOM 1798 N N . GLY A 1 220 ? 82.617 39.950 -106.252 1.00 70.06 220 GLY A N 1
ATOM 1799 C CA . GLY A 1 220 ? 83.681 39.117 -105.697 1.00 70.06 220 GLY A CA 1
ATOM 1800 C C . GLY A 1 220 ? 83.659 38.999 -104.172 1.00 70.06 220 GLY A C 1
ATOM 1801 O O . GLY A 1 220 ? 84.549 38.358 -103.608 1.00 70.06 220 GLY A O 1
ATOM 1802 N N . LYS A 1 221 ? 82.672 39.588 -103.481 1.00 73.31 221 LYS A N 1
ATOM 1803 C CA . LYS A 1 221 ? 82.526 39.456 -102.026 1.00 73.31 221 LYS A CA 1
ATOM 1804 C C . LYS A 1 221 ? 81.657 38.265 -101.660 1.00 73.31 221 LYS A C 1
ATOM 1806 O O . LYS A 1 221 ? 80.743 37.875 -102.380 1.00 73.31 221 LYS A O 1
ATOM 1811 N N . ILE A 1 222 ? 81.939 37.705 -100.491 1.00 71.31 222 ILE A N 1
ATOM 1812 C CA . ILE A 1 222 ? 81.164 36.607 -99.922 1.00 71.31 222 ILE A CA 1
ATOM 1813 C C . ILE A 1 222 ? 80.088 37.192 -99.012 1.00 71.31 222 ILE A C 1
ATOM 1815 O O . ILE A 1 222 ? 80.388 37.937 -98.077 1.00 71.31 222 ILE A O 1
ATOM 1819 N N . TYR A 1 223 ? 78.846 36.818 -99.287 1.00 72.12 223 TYR A N 1
ATOM 1820 C CA . TYR A 1 223 ? 77.678 37.154 -98.489 1.00 72.12 223 TYR A CA 1
ATOM 1821 C C . TYR A 1 223 ? 77.166 35.912 -97.767 1.00 72.12 223 TYR A C 1
ATOM 1823 O O . TYR A 1 223 ? 77.233 34.808 -98.308 1.00 72.12 223 TYR A O 1
ATOM 1831 N N . GLU A 1 224 ? 76.645 36.091 -96.557 1.00 72.44 224 GLU A N 1
ATOM 1832 C CA . GLU A 1 224 ? 76.141 34.993 -95.731 1.00 72.44 224 GLU A CA 1
ATOM 1833 C C . GLU A 1 224 ? 74.662 35.183 -95.425 1.00 72.44 224 GLU A C 1
ATOM 1835 O O . GLU A 1 224 ? 74.191 36.309 -95.235 1.00 72.44 224 GLU A O 1
ATOM 1840 N N . VAL A 1 225 ? 73.937 34.070 -95.402 1.00 70.56 225 VAL A N 1
ATOM 1841 C CA . VAL A 1 225 ? 72.508 34.036 -95.107 1.00 70.56 225 VAL A CA 1
ATOM 1842 C C . VAL A 1 225 ? 72.182 32.802 -94.278 1.00 70.56 225 VAL A C 1
ATOM 1844 O O . VAL A 1 225 ? 72.654 31.706 -94.574 1.00 70.56 225 VAL A O 1
ATOM 1847 N N . THR A 1 226 ? 71.365 32.976 -93.244 1.00 71.25 226 THR A N 1
ATOM 1848 C CA . THR A 1 226 ? 71.054 31.929 -92.269 1.00 71.25 226 THR A CA 1
ATOM 1849 C C . THR A 1 226 ? 69.584 31.542 -92.380 1.00 71.25 226 THR A C 1
ATOM 1851 O O . THR A 1 226 ? 68.711 32.376 -92.197 1.00 71.25 226 THR A O 1
ATOM 1854 N N . ALA A 1 227 ? 69.296 30.267 -92.628 1.00 66.38 227 ALA A N 1
ATOM 1855 C CA . ALA A 1 227 ? 67.953 29.709 -92.548 1.00 66.38 227 ALA A CA 1
ATOM 1856 C C . ALA A 1 227 ? 67.704 29.097 -91.167 1.00 66.38 227 ALA A C 1
ATOM 1858 O O . ALA A 1 227 ? 68.541 28.368 -90.620 1.00 66.38 227 ALA A O 1
ATOM 1859 N N . SER A 1 228 ? 66.514 29.341 -90.621 1.00 62.81 228 SER A N 1
ATOM 1860 C CA . SER A 1 228 ? 66.087 28.787 -89.338 1.00 62.81 228 SER A CA 1
ATOM 1861 C C . SER A 1 228 ? 64.621 28.367 -89.375 1.00 62.81 228 SER A C 1
ATOM 1863 O O . SER A 1 228 ? 63.816 29.037 -90.014 1.00 62.81 228 SER A O 1
ATOM 1865 N N . MET A 1 229 ? 64.275 27.296 -88.650 1.00 62.69 229 MET A N 1
ATOM 1866 C CA . MET A 1 229 ? 62.897 26.784 -88.576 1.00 62.69 229 MET A CA 1
ATOM 1867 C C . MET A 1 229 ? 61.854 27.894 -88.335 1.00 62.69 229 MET A C 1
ATOM 1869 O O . MET A 1 229 ? 61.998 28.631 -87.351 1.00 62.69 229 MET A O 1
ATOM 1873 N N . PRO A 1 230 ? 60.776 27.969 -89.144 1.00 56.00 230 PRO A N 1
ATOM 1874 C CA . PRO A 1 230 ? 59.620 28.811 -88.847 1.00 56.00 230 PRO A CA 1
ATOM 1875 C C . PRO A 1 230 ? 58.970 28.393 -87.523 1.00 56.00 230 PRO A C 1
ATOM 1877 O O . PRO A 1 230 ? 58.927 27.203 -87.205 1.00 56.00 230 PRO A O 1
ATOM 1880 N N . LYS A 1 231 ? 58.421 29.354 -86.768 1.00 47.34 231 LYS A N 1
ATOM 1881 C CA . LYS A 1 231 ? 57.865 29.117 -85.418 1.00 47.34 231 LYS A CA 1
ATOM 1882 C C . LYS A 1 231 ? 56.756 28.048 -85.353 1.00 47.34 231 LYS A C 1
ATOM 1884 O O . LYS A 1 231 ? 56.602 27.438 -84.303 1.00 47.34 231 LYS A O 1
ATOM 1889 N N . ASP A 1 232 ? 56.069 27.761 -86.463 1.00 46.97 232 ASP A N 1
ATOM 1890 C CA . ASP A 1 232 ? 54.880 26.889 -86.508 1.00 46.97 232 ASP A CA 1
ATOM 1891 C C . ASP A 1 232 ? 55.018 25.676 -87.456 1.00 46.97 232 ASP A C 1
ATOM 1893 O O . ASP A 1 232 ? 54.035 25.151 -87.987 1.00 46.97 232 ASP A O 1
ATOM 1897 N N . TRP A 1 233 ? 56.243 25.212 -87.714 1.00 47.12 233 TRP A N 1
ATOM 1898 C CA . TRP A 1 233 ? 56.488 24.159 -88.701 1.00 47.12 233 TRP A CA 1
ATOM 1899 C C . TRP A 1 233 ? 56.231 22.737 -88.157 1.00 47.12 233 TRP A C 1
ATOM 1901 O O . TRP A 1 233 ? 57.086 22.128 -87.516 1.00 47.12 233 TRP A O 1
ATOM 1911 N N . LEU A 1 234 ? 55.049 22.169 -88.438 1.00 39.38 234 LEU A N 1
ATOM 1912 C CA . LEU A 1 234 ? 54.685 20.781 -88.105 1.00 39.38 234 LEU A CA 1
ATOM 1913 C C . LEU A 1 234 ? 54.194 20.014 -89.343 1.00 39.38 234 LEU A C 1
ATOM 1915 O O . LEU A 1 234 ? 53.134 20.320 -89.887 1.00 39.38 234 LEU A O 1
ATOM 1919 N N . ARG A 1 235 ? 54.896 18.943 -89.753 1.00 40.19 235 ARG A N 1
ATOM 1920 C CA . ARG A 1 235 ? 54.345 17.954 -90.702 1.00 40.19 235 ARG A CA 1
ATOM 1921 C C . ARG A 1 235 ? 54.601 16.499 -90.288 1.00 40.19 235 ARG A C 1
ATOM 1923 O O . ARG A 1 235 ? 55.593 15.875 -90.648 1.00 40.19 235 ARG A O 1
ATOM 1930 N N . THR A 1 236 ? 53.634 15.982 -89.528 1.00 42.09 236 THR A N 1
ATOM 1931 C CA . THR A 1 236 ? 53.010 14.642 -89.601 1.00 42.09 236 THR A CA 1
ATOM 1932 C C . THR A 1 236 ? 53.804 13.507 -90.279 1.00 42.09 236 THR A C 1
ATOM 1934 O O . THR A 1 236 ? 53.744 13.357 -91.499 1.00 42.09 236 THR A O 1
ATOM 1937 N N . SER A 1 237 ? 54.456 12.638 -89.491 1.00 34.31 237 SER A N 1
ATOM 1938 C CA . SER A 1 237 ? 54.726 11.228 -89.863 1.00 34.31 237 SER A CA 1
ATOM 1939 C C . SER A 1 237 ? 55.127 10.351 -88.658 1.00 34.31 237 SER A C 1
ATOM 1941 O O . SER A 1 237 ? 56.255 9.875 -88.549 1.00 34.31 237 SER A O 1
ATOM 1943 N N . LYS A 1 238 ? 54.175 10.114 -87.754 1.00 37.00 238 LYS A N 1
ATOM 1944 C CA . LYS A 1 238 ? 54.046 8.898 -86.928 1.00 37.00 238 LYS A CA 1
ATOM 1945 C C . LYS A 1 238 ? 52.543 8.637 -86.804 1.00 37.00 238 LYS A C 1
ATOM 1947 O O . LYS A 1 238 ? 51.786 9.601 -86.726 1.00 37.00 238 LYS A O 1
ATOM 1952 N N . THR A 1 239 ? 52.113 7.381 -86.879 1.00 40.06 239 THR A N 1
ATOM 1953 C CA . THR A 1 239 ? 50.715 6.956 -86.692 1.00 40.06 239 THR A CA 1
ATOM 1954 C C . THR A 1 239 ? 50.152 7.640 -85.439 1.00 40.06 239 THR A C 1
ATOM 1956 O O . THR A 1 239 ? 50.688 7.390 -84.361 1.00 40.06 239 THR A O 1
ATOM 1959 N N . PRO A 1 240 ? 49.163 8.548 -85.536 1.00 38.84 240 PRO A N 1
ATOM 1960 C CA . PRO A 1 240 ? 48.667 9.235 -84.359 1.00 38.84 240 PRO A CA 1
ATOM 1961 C C . PRO A 1 240 ? 47.554 8.382 -83.754 1.00 38.84 240 PRO A C 1
ATOM 1963 O O . PRO A 1 240 ? 46.418 8.409 -84.230 1.00 38.84 240 PRO A O 1
ATOM 1966 N N . ILE A 1 241 ? 47.887 7.618 -82.718 1.00 43.56 241 ILE A N 1
ATOM 1967 C CA . ILE A 1 241 ? 46.942 7.469 -81.611 1.00 43.56 241 ILE A CA 1
ATOM 1968 C C . ILE A 1 241 ? 47.053 8.765 -80.798 1.00 43.56 241 ILE A C 1
ATOM 1970 O O . ILE A 1 241 ? 48.144 9.323 -80.704 1.00 43.56 241 ILE A O 1
ATOM 1974 N N . GLU A 1 242 ? 45.911 9.208 -80.271 1.00 51.00 242 GLU A N 1
ATOM 1975 C CA . GLU A 1 242 ? 45.682 10.228 -79.230 1.00 51.00 242 GLU A CA 1
ATOM 1976 C C . GLU A 1 242 ? 44.799 11.397 -79.684 1.00 51.00 242 GLU A C 1
ATOM 1978 O O . GLU A 1 242 ? 45.230 12.512 -79.972 1.00 51.00 242 GLU A O 1
ATOM 1983 N N . ILE A 1 243 ? 43.493 11.126 -79.680 1.00 51.00 243 ILE A N 1
ATOM 1984 C CA . ILE A 1 243 ? 42.605 11.878 -78.790 1.00 51.00 243 ILE A CA 1
ATOM 1985 C C . ILE A 1 243 ? 42.076 10.842 -77.804 1.00 51.00 243 ILE A C 1
ATOM 1987 O O . ILE A 1 243 ? 41.275 9.994 -78.192 1.00 51.00 243 ILE A O 1
ATOM 1991 N N . THR A 1 244 ? 42.574 10.873 -76.576 1.00 56.59 244 THR A N 1
ATOM 1992 C CA . THR A 1 244 ? 42.018 10.119 -75.457 1.00 56.59 244 THR A CA 1
ATOM 1993 C C . THR A 1 244 ? 40.940 10.974 -74.815 1.00 56.59 244 THR A C 1
ATOM 1995 O O . THR A 1 244 ? 41.200 12.081 -74.349 1.00 56.59 244 THR A O 1
ATOM 1998 N N . ALA A 1 245 ? 39.707 10.482 -74.850 1.00 60.09 245 ALA A N 1
ATOM 1999 C CA . ALA A 1 245 ? 38.591 11.079 -74.135 1.00 60.09 245 ALA A CA 1
ATOM 2000 C C . ALA A 1 245 ? 38.003 10.021 -73.198 1.00 60.09 245 ALA A C 1
ATOM 2002 O O . ALA A 1 245 ? 37.808 8.872 -73.602 1.00 60.09 245 ALA A O 1
ATOM 2003 N N . GLU A 1 246 ? 37.733 10.407 -71.954 1.00 70.81 246 GLU A N 1
ATOM 2004 C CA . GLU A 1 246 ? 36.847 9.651 -71.073 1.00 70.81 246 GLU A CA 1
ATOM 2005 C C . GLU A 1 246 ? 35.433 10.193 -71.254 1.00 70.81 246 GLU A C 1
ATOM 2007 O O . GLU A 1 246 ? 35.182 11.378 -71.031 1.00 70.81 246 GLU A O 1
ATOM 2012 N N . GLU A 1 247 ? 34.513 9.334 -71.685 1.00 71.69 247 GLU A N 1
ATOM 2013 C CA . GLU A 1 247 ? 33.098 9.676 -71.802 1.00 71.69 247 GLU A CA 1
ATOM 2014 C C . GLU A 1 247 ? 32.313 8.933 -70.715 1.00 71.69 247 GLU A C 1
ATOM 2016 O O . GLU A 1 247 ? 32.379 7.702 -70.600 1.00 71.69 247 GLU A O 1
ATOM 2021 N N . LEU A 1 248 ? 31.573 9.685 -69.896 1.00 77.12 248 LEU A N 1
ATOM 2022 C CA . LEU A 1 248 ? 30.576 9.122 -68.993 1.00 77.12 248 LEU A CA 1
ATOM 2023 C C . LEU A 1 248 ? 29.390 8.660 -69.839 1.00 77.12 248 LEU A C 1
ATOM 2025 O O . LEU A 1 248 ? 28.711 9.481 -70.452 1.00 77.12 248 LEU A O 1
ATOM 2029 N N . VAL A 1 249 ? 29.140 7.352 -69.873 1.00 75.12 249 VAL A N 1
ATOM 2030 C CA . VAL A 1 249 ? 28.092 6.789 -70.730 1.00 75.12 249 VAL A CA 1
ATOM 2031 C C . VAL A 1 249 ? 26.742 6.905 -70.047 1.00 75.12 249 VAL A C 1
ATOM 2033 O O . VAL A 1 249 ? 25.835 7.521 -70.600 1.00 75.12 249 VAL A O 1
ATOM 2036 N N . GLN A 1 250 ? 26.596 6.316 -68.855 1.00 74.25 250 GLN A N 1
ATOM 2037 C CA . GLN A 1 250 ? 25.343 6.339 -68.096 1.00 74.25 250 GLN A CA 1
ATOM 2038 C C . GLN A 1 250 ? 25.601 6.161 -66.587 1.00 74.25 250 GLN A C 1
ATOM 2040 O O . GLN A 1 250 ? 26.355 5.255 -66.208 1.00 74.25 250 GLN A O 1
ATOM 2045 N N . PRO A 1 251 ? 24.951 6.962 -65.720 1.00 70.50 251 PRO A N 1
ATOM 2046 C CA . PRO A 1 251 ? 24.841 6.647 -64.300 1.00 70.50 251 PRO A CA 1
ATOM 2047 C C . PRO A 1 251 ? 23.901 5.446 -64.108 1.00 70.50 251 PRO A C 1
ATOM 2049 O O . PRO A 1 251 ? 22.861 5.354 -64.765 1.00 70.50 251 PRO A O 1
ATOM 2052 N N . LEU A 1 252 ? 24.265 4.514 -63.226 1.00 78.25 252 LEU A N 1
ATOM 2053 C CA . LEU A 1 252 ? 23.455 3.328 -62.920 1.00 78.25 252 LEU A CA 1
ATOM 2054 C C . LEU A 1 252 ? 22.621 3.538 -61.648 1.00 78.25 252 LEU A C 1
ATOM 2056 O O . LEU A 1 252 ? 22.618 4.610 -61.057 1.00 78.25 252 LEU A O 1
ATOM 2060 N N . ILE A 1 253 ? 21.852 2.532 -61.233 1.00 81.62 253 ILE A N 1
ATOM 2061 C CA . ILE A 1 253 ? 21.048 2.622 -60.008 1.00 81.62 253 ILE A CA 1
ATOM 2062 C C . ILE A 1 253 ? 21.993 2.560 -58.795 1.00 81.62 253 ILE A C 1
ATOM 2064 O O . ILE A 1 253 ? 22.825 1.645 -58.747 1.00 81.62 253 ILE A O 1
ATOM 2068 N N . PRO A 1 254 ? 21.862 3.479 -57.815 1.00 82.00 254 PRO A N 1
ATOM 2069 C CA . PRO A 1 254 ? 22.592 3.385 -56.561 1.00 82.00 254 PRO A CA 1
ATOM 2070 C C . PRO A 1 254 ? 22.423 2.007 -55.917 1.00 82.00 254 PRO A C 1
ATOM 2072 O O . PRO A 1 254 ? 21.310 1.493 -55.815 1.00 82.00 254 PRO A O 1
ATOM 2075 N N . GLN A 1 255 ? 23.524 1.420 -55.468 1.00 82.38 255 GLN A N 1
ATOM 2076 C CA . GLN A 1 255 ? 23.539 0.114 -54.817 1.00 82.38 255 GLN A CA 1
ATOM 2077 C C . GLN A 1 255 ? 23.603 0.302 -53.301 1.00 82.38 255 GLN A C 1
ATOM 2079 O O . GLN A 1 255 ? 24.545 0.909 -52.783 1.00 82.38 255 GLN A O 1
ATOM 2084 N N . ALA A 1 256 ? 22.590 -0.205 -52.599 1.00 76.00 256 ALA A N 1
ATOM 2085 C CA . ALA A 1 256 ? 22.468 -0.146 -51.145 1.00 76.00 256 ALA A CA 1
ATOM 2086 C C . ALA A 1 256 ? 22.690 -1.526 -50.523 1.00 76.00 256 ALA A C 1
ATOM 2088 O O . ALA A 1 256 ? 22.456 -2.543 -51.171 1.00 76.00 256 ALA A O 1
ATOM 2089 N N . ALA A 1 257 ? 23.088 -1.553 -49.252 1.00 68.69 257 ALA A N 1
ATOM 2090 C CA . ALA A 1 257 ? 22.878 -2.737 -48.426 1.00 68.69 257 ALA A CA 1
ATOM 2091 C C . ALA A 1 257 ? 21.383 -2.826 -48.063 1.00 68.69 257 ALA A C 1
ATOM 2093 O O . ALA A 1 257 ? 20.805 -1.829 -47.623 1.00 68.69 257 ALA A O 1
ATOM 2094 N N . ASP A 1 258 ? 20.762 -3.992 -48.257 1.00 50.47 258 ASP A N 1
ATOM 2095 C CA . ASP A 1 258 ? 19.365 -4.226 -47.877 1.00 50.47 258 ASP A CA 1
ATOM 2096 C C . ASP A 1 258 ? 19.150 -4.017 -46.371 1.00 50.47 258 ASP A C 1
ATOM 2098 O O . ASP A 1 258 ? 19.933 -4.481 -45.539 1.00 50.47 258 ASP A O 1
ATOM 2102 N N . PHE A 1 259 ? 18.060 -3.326 -46.031 1.00 48.69 259 PHE A N 1
ATOM 2103 C CA . PHE A 1 259 ? 17.709 -2.955 -44.662 1.00 48.69 259 PHE A CA 1
ATOM 2104 C C . PHE A 1 259 ? 16.856 -4.042 -44.007 1.00 48.69 259 PHE A C 1
ATOM 2106 O O . PHE A 1 259 ? 15.782 -4.384 -44.506 1.00 48.69 259 PHE A O 1
ATOM 2113 N N . GLN A 1 260 ? 17.272 -4.523 -42.838 1.00 51.69 260 GLN A N 1
ATOM 2114 C CA . GLN A 1 260 ? 16.376 -5.233 -41.924 1.00 51.69 260 GLN A CA 1
ATOM 2115 C C . GLN A 1 260 ? 16.244 -4.417 -40.642 1.00 51.69 260 GLN A C 1
ATOM 2117 O O . GLN A 1 260 ? 17.247 -3.959 -40.109 1.00 51.69 260 GLN A O 1
ATOM 2122 N N . GLY A 1 261 ? 15.022 -4.216 -40.148 1.00 58.31 261 GLY A N 1
ATOM 2123 C CA . GLY A 1 261 ? 14.748 -3.306 -39.029 1.00 58.31 261 GLY A CA 1
ATOM 2124 C C . GLY A 1 261 ? 15.589 -3.575 -37.775 1.00 58.31 261 GLY A C 1
ATOM 2125 O O . GLY A 1 261 ? 15.968 -4.715 -37.484 1.00 58.31 261 GLY A O 1
ATOM 2126 N N . GLY A 1 262 ? 15.910 -2.508 -37.041 1.00 71.56 262 GLY A N 1
ATOM 2127 C CA . GLY A 1 262 ? 16.537 -2.597 -35.724 1.00 71.56 262 GLY A CA 1
ATOM 2128 C C . GLY A 1 262 ? 15.596 -3.153 -34.648 1.00 71.56 262 GLY A C 1
ATOM 2129 O O . GLY A 1 262 ? 14.392 -2.903 -34.675 1.00 71.56 262 GLY A O 1
ATOM 2130 N N . ILE A 1 263 ? 16.149 -3.881 -33.676 1.00 85.81 263 ILE A N 1
ATOM 2131 C CA . ILE A 1 263 ? 15.423 -4.363 -32.491 1.00 85.81 263 ILE A CA 1
ATOM 2132 C C . ILE A 1 263 ? 15.852 -3.516 -31.296 1.00 85.81 263 ILE A C 1
ATOM 2134 O O . ILE A 1 263 ? 17.038 -3.448 -30.988 1.00 85.81 263 ILE A O 1
ATOM 2138 N N . LEU A 1 264 ? 14.891 -2.900 -30.610 1.00 93.38 264 LEU A N 1
ATOM 2139 C CA . LEU A 1 264 ? 15.085 -2.213 -29.334 1.00 93.38 264 LEU A CA 1
ATOM 2140 C C . LEU A 1 264 ? 14.362 -3.000 -28.238 1.00 93.38 264 LEU A C 1
ATOM 2142 O O . LEU A 1 264 ? 13.171 -3.284 -28.358 1.00 93.38 264 LEU A O 1
ATOM 2146 N N . ARG A 1 265 ? 15.069 -3.347 -27.164 1.00 94.75 265 ARG A N 1
ATOM 2147 C CA . ARG A 1 265 ? 14.514 -4.092 -26.035 1.00 94.75 265 ARG A CA 1
ATOM 2148 C C . ARG A 1 265 ? 14.842 -3.415 -24.713 1.00 94.75 265 ARG A C 1
ATOM 2150 O O . ARG A 1 265 ? 16.005 -3.131 -24.436 1.00 94.75 265 ARG A O 1
ATOM 2157 N N . LEU A 1 266 ? 13.815 -3.233 -23.889 1.00 96.44 266 LEU A N 1
ATOM 2158 C CA . LEU A 1 266 ? 13.939 -3.013 -22.449 1.00 96.44 266 LEU A CA 1
ATOM 2159 C C . LEU A 1 266 ? 13.428 -4.265 -21.738 1.00 96.44 266 LEU A C 1
ATOM 2161 O O . LEU A 1 266 ? 12.363 -4.770 -22.090 1.00 96.44 266 LEU A O 1
ATOM 2165 N N . ALA A 1 267 ? 14.166 -4.772 -20.758 1.00 96.06 267 ALA A N 1
ATOM 2166 C CA . ALA A 1 267 ? 13.764 -5.922 -19.946 1.00 96.06 267 ALA A CA 1
ATOM 2167 C C . ALA A 1 267 ? 14.407 -5.846 -18.552 1.00 96.06 267 ALA A C 1
ATOM 2169 O O . ALA A 1 267 ? 15.293 -5.025 -18.329 1.00 96.06 267 ALA A O 1
ATOM 2170 N N . SER A 1 268 ? 13.927 -6.641 -17.593 1.00 95.88 268 SER A N 1
ATOM 2171 C CA . SER A 1 268 ? 14.371 -6.547 -16.195 1.00 95.88 268 SER A CA 1
ATOM 2172 C C . SER A 1 268 ? 15.756 -7.149 -15.970 1.00 95.88 268 SER A C 1
ATOM 2174 O O . SER A 1 268 ? 16.082 -8.158 -16.588 1.00 95.88 268 SER A O 1
ATOM 2176 N N . GLU A 1 269 ? 16.509 -6.612 -15.013 1.00 92.06 269 GLU A N 1
ATOM 2177 C CA . GLU A 1 269 ? 17.814 -7.131 -14.581 1.00 92.06 269 GLU A CA 1
ATOM 2178 C C . GLU A 1 269 ? 18.835 -7.248 -15.723 1.00 92.06 269 GLU A C 1
ATOM 2180 O O . GLU A 1 269 ? 19.383 -6.235 -16.157 1.00 92.06 269 GLU A O 1
ATOM 2185 N N . LYS A 1 270 ? 19.112 -8.470 -16.195 1.00 90.75 270 LYS A N 1
ATOM 2186 C CA . LYS A 1 270 ? 20.087 -8.795 -17.244 1.00 90.75 270 LYS A CA 1
ATOM 2187 C C . LYS A 1 270 ? 19.548 -9.926 -18.126 1.00 90.75 270 LYS A C 1
ATOM 2189 O O . LYS A 1 270 ? 18.710 -10.696 -17.653 1.00 90.75 270 LYS A O 1
ATOM 2194 N N . PRO A 1 271 ? 20.062 -10.095 -19.359 1.00 86.25 271 PRO A N 1
ATOM 2195 C CA . PRO A 1 271 ? 19.678 -11.210 -20.219 1.00 86.25 271 PRO A CA 1
ATOM 2196 C C . PRO A 1 271 ? 19.819 -12.571 -19.515 1.00 86.25 271 PRO A C 1
ATOM 2198 O O . PRO A 1 271 ? 20.899 -12.918 -19.032 1.00 86.25 271 PRO A O 1
ATOM 2201 N N . GLY A 1 272 ? 18.733 -13.343 -19.460 1.00 85.12 272 GLY A N 1
ATOM 2202 C CA . GLY A 1 272 ? 18.670 -14.659 -18.815 1.00 85.12 272 GLY A CA 1
ATOM 2203 C C . GLY A 1 272 ? 18.456 -14.626 -17.296 1.00 85.12 272 GLY A C 1
ATOM 2204 O O . GLY A 1 272 ? 18.382 -15.686 -16.676 1.00 85.12 272 GLY A O 1
ATOM 2205 N N . GLN A 1 273 ? 18.366 -13.439 -16.695 1.00 89.88 273 GLN A N 1
ATOM 2206 C CA . GLN A 1 273 ? 18.085 -13.224 -15.271 1.00 89.88 273 GLN A CA 1
ATOM 2207 C C . GLN A 1 273 ? 16.805 -12.402 -15.069 1.00 89.88 273 GLN A C 1
ATOM 2209 O O . GLN A 1 273 ? 16.608 -11.822 -14.004 1.00 89.88 273 GLN A O 1
ATOM 2214 N N . GLU A 1 274 ? 15.940 -12.320 -16.083 1.00 92.19 274 GLU A N 1
ATOM 2215 C CA . GLU A 1 274 ? 14.702 -11.560 -15.992 1.00 92.19 274 GLU A CA 1
ATOM 2216 C C . GLU A 1 274 ? 13.773 -12.129 -14.909 1.00 92.19 274 GLU A C 1
ATOM 2218 O O . GLU A 1 274 ? 13.276 -13.252 -15.008 1.00 92.19 274 GLU A O 1
ATOM 2223 N N . ILE A 1 275 ? 13.517 -11.328 -13.875 1.00 93.00 275 ILE A N 1
ATOM 2224 C CA . ILE A 1 275 ? 12.579 -11.663 -12.796 1.00 93.00 275 ILE A CA 1
ATOM 2225 C C . ILE A 1 275 ? 11.173 -11.159 -13.146 1.00 93.00 275 ILE A C 1
ATOM 2227 O O . ILE A 1 275 ? 10.185 -11.796 -12.779 1.00 93.00 275 ILE A O 1
ATOM 2231 N N . PHE A 1 276 ? 11.080 -10.044 -13.880 1.00 96.56 276 PHE A N 1
ATOM 2232 C CA . PHE A 1 276 ? 9.823 -9.401 -14.252 1.00 96.56 276 PHE A CA 1
ATOM 2233 C C . PHE A 1 276 ? 9.554 -9.524 -15.752 1.00 96.56 276 PHE A C 1
ATOM 2235 O O . PHE A 1 276 ? 10.422 -9.281 -16.592 1.00 96.56 276 PHE A O 1
ATOM 2242 N N . ASP A 1 277 ? 8.304 -9.823 -16.097 1.00 96.06 277 ASP A N 1
ATOM 2243 C CA . ASP A 1 277 ? 7.803 -9.636 -17.456 1.00 96.06 277 ASP A CA 1
ATOM 2244 C C . ASP A 1 277 ? 7.407 -8.166 -17.613 1.00 96.06 277 ASP A C 1
ATOM 2246 O O . ASP A 1 277 ? 6.298 -7.766 -17.254 1.00 96.06 277 ASP A O 1
ATOM 2250 N N . VAL A 1 278 ? 8.332 -7.349 -18.123 1.00 96.81 278 VAL A N 1
ATOM 2251 C CA . VAL A 1 278 ? 8.166 -5.889 -18.194 1.00 96.81 278 VAL A CA 1
ATOM 2252 C C . VAL A 1 278 ? 6.955 -5.449 -19.014 1.00 96.81 278 VAL A C 1
ATOM 2254 O O . VAL A 1 278 ? 6.463 -4.350 -18.793 1.00 96.81 278 VAL A O 1
ATOM 2257 N N . ALA A 1 279 ? 6.436 -6.280 -19.925 1.00 95.88 279 ALA A N 1
ATOM 2258 C CA . ALA A 1 279 ? 5.204 -5.968 -20.647 1.00 95.88 279 ALA A CA 1
ATOM 2259 C C . ALA A 1 279 ? 3.968 -6.087 -19.736 1.00 95.88 279 ALA A C 1
ATOM 2261 O O . ALA A 1 279 ? 2.995 -5.356 -19.908 1.00 95.88 279 ALA A O 1
ATOM 2262 N N . LYS A 1 280 ? 4.011 -6.978 -18.737 1.00 95.69 280 LYS A N 1
ATOM 2263 C CA . LYS A 1 280 ? 2.919 -7.203 -17.775 1.00 95.69 280 LYS A CA 1
ATOM 2264 C C . LYS A 1 280 ? 3.031 -6.344 -16.522 1.00 95.69 280 LYS A C 1
ATOM 2266 O O . LYS A 1 280 ? 2.003 -5.936 -15.989 1.00 95.69 280 LYS A O 1
ATOM 2271 N N . GLY A 1 281 ? 4.244 -6.085 -16.048 1.00 96.38 281 GLY A N 1
ATOM 2272 C CA . GLY A 1 281 ? 4.473 -5.296 -14.846 1.00 96.38 281 GLY A CA 1
ATOM 2273 C C . GLY A 1 281 ? 5.927 -5.318 -14.402 1.00 96.38 281 GLY A C 1
ATOM 2274 O O . GLY A 1 281 ? 6.542 -6.378 -14.320 1.00 96.38 281 GLY A O 1
ATOM 2275 N N . ILE A 1 282 ? 6.458 -4.145 -14.080 1.00 97.56 282 ILE A N 1
ATOM 2276 C CA . ILE A 1 282 ? 7.690 -3.984 -13.318 1.00 97.56 282 ILE A CA 1
ATOM 2277 C C . ILE A 1 282 ? 7.524 -2.826 -12.312 1.00 97.56 282 ILE A C 1
ATOM 2279 O O . ILE A 1 282 ? 7.045 -1.751 -12.691 1.00 97.56 282 ILE A O 1
ATOM 2283 N N . PRO A 1 283 ? 7.866 -3.020 -11.028 1.00 97.06 283 PRO A N 1
ATOM 2284 C CA . PRO A 1 283 ? 7.810 -1.963 -10.023 1.00 97.06 283 PRO A CA 1
ATOM 2285 C C . PRO A 1 283 ? 8.771 -0.802 -10.300 1.00 97.06 283 PRO A C 1
ATOM 2287 O O . PRO A 1 283 ? 9.837 -0.979 -10.891 1.00 97.06 283 PRO A O 1
ATOM 2290 N N . ALA A 1 284 ? 8.450 0.388 -9.784 1.00 94.69 284 ALA A N 1
ATOM 2291 C CA . ALA A 1 284 ? 9.465 1.425 -9.617 1.00 94.69 284 ALA A CA 1
ATOM 2292 C C . ALA A 1 284 ? 10.603 0.912 -8.715 1.00 94.69 284 ALA A C 1
ATOM 2294 O O . ALA A 1 284 ? 10.379 0.039 -7.879 1.00 94.69 284 ALA A O 1
ATOM 2295 N N . THR A 1 285 ? 11.806 1.481 -8.845 1.00 95.12 285 THR A N 1
ATOM 2296 C CA . THR A 1 285 ? 13.057 1.083 -8.155 1.00 95.12 285 THR A CA 1
ATOM 2297 C C . THR A 1 285 ? 13.722 -0.208 -8.635 1.00 95.12 285 THR A C 1
ATOM 2299 O O . THR A 1 285 ? 14.895 -0.422 -8.329 1.00 95.12 285 THR A O 1
ATOM 2302 N N . GLU A 1 286 ? 13.036 -1.019 -9.441 1.00 96.94 286 GLU A N 1
ATOM 2303 C CA . GLU A 1 286 ? 13.639 -2.185 -10.085 1.00 96.94 286 GLU A CA 1
ATOM 2304 C C . GLU A 1 286 ? 14.592 -1.798 -11.213 1.00 96.94 286 GLU A C 1
ATOM 2306 O O . GLU A 1 286 ? 14.576 -0.674 -11.728 1.00 96.94 286 GLU A O 1
ATOM 2311 N N . LYS A 1 287 ? 15.450 -2.744 -11.592 1.00 96.50 287 LYS A N 1
ATOM 2312 C CA . LYS A 1 287 ? 16.477 -2.535 -12.610 1.00 96.50 287 LYS A CA 1
ATOM 2313 C C . LYS A 1 287 ? 16.024 -3.037 -13.970 1.00 96.50 287 LYS A C 1
ATOM 2315 O O . LYS A 1 287 ? 15.423 -4.102 -14.104 1.00 96.50 287 LYS A O 1
ATOM 2320 N N . LEU A 1 288 ? 16.409 -2.288 -14.990 1.00 97.06 288 LEU A N 1
ATOM 2321 C CA . LEU A 1 288 ? 16.286 -2.627 -16.394 1.00 97.06 288 LEU A CA 1
ATOM 2322 C C . LEU A 1 288 ? 17.671 -2.817 -17.018 1.00 97.06 288 LEU A C 1
ATOM 2324 O O . LEU A 1 288 ? 18.665 -2.226 -16.580 1.00 97.06 288 LEU A O 1
ATOM 2328 N N . TYR A 1 289 ? 17.699 -3.568 -18.109 1.00 96.50 289 TYR A N 1
ATOM 2329 C CA . TYR A 1 289 ? 18.713 -3.433 -19.138 1.00 96.50 289 TYR A CA 1
ATOM 2330 C C . TYR A 1 289 ? 18.075 -2.950 -20.439 1.00 96.50 289 TYR A C 1
ATOM 2332 O O . TYR A 1 289 ? 16.907 -3.225 -20.734 1.00 96.50 289 TYR A O 1
ATOM 2340 N N . ALA A 1 290 ? 18.870 -2.228 -21.216 1.00 96.69 290 ALA A N 1
ATOM 2341 C CA . ALA A 1 290 ? 18.537 -1.773 -22.548 1.00 96.69 290 ALA A CA 1
ATOM 2342 C C . ALA A 1 290 ? 19.479 -2.427 -23.554 1.00 96.69 290 ALA A C 1
ATOM 2344 O O . ALA A 1 290 ? 20.692 -2.472 -23.349 1.00 96.69 290 ALA A O 1
ATOM 2345 N N . ASN A 1 291 ? 18.913 -2.927 -24.645 1.00 94.38 291 ASN A N 1
ATOM 2346 C CA . ASN A 1 291 ? 19.660 -3.536 -25.732 1.00 94.38 291 ASN A CA 1
ATOM 2347 C C . ASN A 1 291 ? 19.109 -3.064 -27.080 1.00 94.38 291 ASN A C 1
ATOM 2349 O O . ASN A 1 291 ? 17.895 -3.063 -27.295 1.00 94.38 291 ASN A O 1
ATOM 2353 N N . VAL A 1 292 ? 20.010 -2.681 -27.983 1.00 95.62 292 VAL A N 1
ATOM 2354 C CA . VAL A 1 292 ? 19.690 -2.310 -29.362 1.00 95.62 292 VAL A CA 1
ATOM 2355 C C . VAL A 1 292 ? 20.507 -3.176 -30.314 1.00 95.62 292 VAL A C 1
ATOM 2357 O O . VAL A 1 292 ? 21.727 -3.240 -30.203 1.00 95.62 292 VAL A O 1
ATOM 2360 N N . ILE A 1 293 ? 19.840 -3.830 -31.264 1.00 93.06 293 ILE A N 1
ATOM 2361 C CA . ILE A 1 293 ? 20.467 -4.639 -32.316 1.00 93.06 293 ILE A CA 1
ATOM 2362 C C . ILE A 1 293 ? 20.136 -4.002 -33.663 1.00 93.06 293 ILE A C 1
ATOM 2364 O O . ILE A 1 293 ? 18.994 -4.036 -34.118 1.00 93.06 293 ILE A O 1
ATOM 2368 N N . ILE A 1 294 ? 21.147 -3.416 -34.297 1.00 92.75 294 ILE A N 1
ATOM 2369 C CA . ILE A 1 294 ? 21.057 -2.683 -35.567 1.00 92.75 294 ILE A CA 1
ATOM 2370 C C . ILE A 1 294 ? 22.165 -3.128 -36.524 1.00 92.75 294 ILE A C 1
ATOM 2372 O O . ILE A 1 294 ? 23.045 -3.909 -36.156 1.00 92.75 294 ILE A O 1
ATOM 2376 N N . ASP A 1 295 ? 22.106 -2.660 -37.765 1.00 91.50 295 ASP A N 1
ATOM 2377 C CA . ASP A 1 295 ? 23.132 -2.943 -38.770 1.00 91.50 295 ASP A CA 1
ATOM 2378 C C . ASP A 1 295 ? 24.452 -2.260 -38.384 1.00 91.50 295 ASP A C 1
ATOM 2380 O O . ASP A 1 295 ? 24.442 -1.092 -37.993 1.00 91.50 295 ASP A O 1
ATOM 2384 N N . GLN A 1 296 ? 25.580 -2.972 -38.492 1.00 90.12 296 GLN A N 1
ATOM 2385 C CA . GLN A 1 296 ? 26.924 -2.444 -38.204 1.00 90.12 296 GLN A CA 1
ATOM 2386 C C . GLN A 1 296 ? 27.271 -1.198 -39.026 1.00 90.12 296 GLN A C 1
ATOM 2388 O O . GLN A 1 296 ? 27.912 -0.279 -38.519 1.00 90.12 296 GLN A O 1
ATOM 2393 N N . TYR A 1 297 ? 26.846 -1.146 -40.287 1.00 90.81 297 TYR A N 1
ATOM 2394 C CA . TYR A 1 297 ? 27.108 -0.012 -41.162 1.00 90.81 297 TYR A CA 1
ATOM 2395 C C . TYR A 1 297 ? 25.965 0.237 -42.141 1.00 90.81 297 TYR A C 1
ATOM 2397 O O . TYR A 1 297 ? 25.139 -0.631 -42.414 1.00 90.81 297 TYR A O 1
ATOM 2405 N N . LYS A 1 298 ? 25.943 1.445 -42.710 1.00 89.62 298 LYS A N 1
ATOM 2406 C CA . LYS A 1 298 ? 25.032 1.826 -43.794 1.00 89.62 298 LYS A CA 1
ATOM 2407 C C . LYS A 1 298 ? 25.822 2.367 -44.968 1.00 89.62 298 LYS A C 1
ATOM 2409 O O . LYS A 1 298 ? 26.329 3.486 -44.908 1.00 89.62 298 LYS A O 1
ATOM 2414 N N . GLY A 1 299 ? 25.906 1.572 -46.026 1.00 90.31 299 GLY A N 1
ATOM 2415 C CA . GLY A 1 299 ? 26.591 1.928 -47.264 1.00 90.31 299 GLY A CA 1
ATOM 2416 C C . GLY A 1 299 ? 25.617 2.211 -48.402 1.00 90.31 299 GLY A C 1
ATOM 2417 O O . GLY A 1 299 ? 24.592 1.538 -48.531 1.00 90.31 299 GLY A O 1
ATOM 2418 N N . LEU A 1 300 ? 25.952 3.193 -49.232 1.00 91.62 300 LEU A N 1
ATOM 2419 C CA . LEU A 1 300 ? 25.347 3.397 -50.547 1.00 91.62 300 LEU A CA 1
ATOM 2420 C C . LEU A 1 300 ? 26.418 3.940 -51.485 1.00 91.62 300 LEU A C 1
ATOM 2422 O O . LEU A 1 300 ? 27.206 4.806 -51.096 1.00 91.62 300 LEU A O 1
ATOM 2426 N N . TYR A 1 301 ? 26.420 3.468 -52.724 1.00 92.38 301 TYR A N 1
ATOM 2427 C CA . TYR A 1 301 ? 27.275 4.032 -53.760 1.00 92.38 301 TYR A CA 1
ATOM 2428 C C . TYR A 1 301 ? 26.554 4.101 -55.100 1.00 92.38 301 TYR A C 1
ATOM 2430 O O . TYR A 1 301 ? 25.603 3.354 -55.343 1.00 92.38 301 TYR A O 1
ATOM 2438 N N . LEU A 1 302 ? 27.013 5.000 -55.967 1.00 91.81 302 LEU A N 1
ATOM 2439 C CA . LEU A 1 302 ? 26.529 5.134 -57.333 1.00 91.81 302 LEU A CA 1
ATOM 2440 C C . LEU A 1 302 ? 27.579 4.587 -58.310 1.00 91.81 302 LEU A C 1
ATOM 2442 O O . LEU A 1 302 ? 28.585 5.264 -58.544 1.00 91.81 302 LEU A O 1
ATOM 2446 N N . PRO A 1 303 ? 27.374 3.385 -58.883 1.00 90.69 303 PRO A N 1
ATOM 2447 C CA . PRO A 1 303 ? 28.204 2.928 -59.984 1.00 90.69 303 PRO A CA 1
ATOM 2448 C C . PRO A 1 303 ? 27.938 3.769 -61.231 1.00 90.69 303 PRO A C 1
ATOM 2450 O O . PRO A 1 303 ? 26.796 4.115 -61.545 1.00 90.69 303 PRO A O 1
ATOM 2453 N N . GLU A 1 304 ? 28.990 4.044 -61.988 1.00 90.88 304 GLU A N 1
ATOM 2454 C CA . GLU A 1 304 ? 28.886 4.690 -63.287 1.00 90.88 304 GLU A CA 1
ATOM 2455 C C . GLU A 1 304 ? 29.687 3.933 -64.337 1.00 90.88 304 GLU A C 1
ATOM 2457 O O . GLU A 1 304 ? 30.778 3.421 -64.081 1.00 90.88 304 GLU A O 1
ATOM 2462 N N . LYS A 1 305 ? 29.126 3.841 -65.541 1.00 89.69 305 LYS A N 1
ATOM 2463 C CA . LYS A 1 305 ? 29.823 3.233 -66.667 1.00 89.69 305 LYS A CA 1
ATOM 2464 C C . LYS A 1 305 ? 30.583 4.317 -67.418 1.00 89.69 305 LYS A C 1
ATOM 2466 O O . LYS A 1 305 ? 29.966 5.194 -68.030 1.00 89.69 305 LYS A O 1
ATOM 2471 N N . ARG A 1 306 ? 31.908 4.217 -67.418 1.00 88.56 306 ARG A N 1
ATOM 2472 C CA . ARG A 1 306 ? 32.793 5.048 -68.234 1.00 88.56 306 ARG A CA 1
ATOM 2473 C C . ARG A 1 306 ? 33.305 4.252 -69.420 1.00 88.56 306 ARG A C 1
ATOM 2475 O O . ARG A 1 306 ? 33.419 3.025 -69.375 1.00 88.56 306 ARG A O 1
ATOM 2482 N N . VAL A 1 307 ? 33.598 4.953 -70.503 1.00 85.88 307 VAL A N 1
ATOM 2483 C CA . VAL A 1 307 ? 34.283 4.369 -71.652 1.00 85.88 307 VAL A CA 1
ATOM 2484 C C . VAL A 1 307 ? 35.495 5.221 -71.953 1.00 85.88 307 VAL A C 1
ATOM 2486 O O . VAL A 1 307 ? 35.382 6.413 -72.241 1.00 85.88 307 VAL A O 1
ATOM 2489 N N . HIS A 1 308 ? 36.658 4.584 -71.895 1.00 84.19 308 HIS A N 1
ATOM 2490 C CA . HIS A 1 308 ? 37.865 5.162 -72.448 1.00 84.19 308 HIS A CA 1
ATOM 2491 C C . HIS A 1 308 ? 37.826 4.971 -73.964 1.00 84.19 308 HIS A C 1
ATOM 2493 O O . HIS A 1 308 ? 37.695 3.841 -74.445 1.00 84.19 308 HIS A O 1
ATOM 2499 N N . ILE A 1 309 ? 37.885 6.069 -74.716 1.00 81.38 309 ILE A N 1
ATOM 2500 C CA . ILE A 1 309 ? 37.797 6.039 -76.175 1.00 81.38 309 ILE A CA 1
ATOM 2501 C C . ILE A 1 309 ? 39.164 6.371 -76.762 1.00 81.38 309 ILE A C 1
ATOM 2503 O O . ILE A 1 309 ? 39.681 7.474 -76.578 1.00 81.38 309 ILE A O 1
ATOM 2507 N N . GLU A 1 310 ? 39.700 5.431 -77.536 1.00 79.25 310 GLU A N 1
ATOM 2508 C CA . GLU A 1 310 ? 40.844 5.659 -78.410 1.00 79.25 310 GLU A CA 1
ATOM 2509 C C . GLU A 1 310 ? 40.366 5.756 -79.860 1.00 79.25 310 GLU A C 1
ATOM 2511 O O . GLU A 1 310 ? 39.675 4.875 -80.378 1.00 79.25 310 GLU A O 1
ATOM 2516 N N . TRP A 1 311 ? 40.755 6.834 -80.538 1.00 69.31 311 TRP A N 1
ATOM 2517 C CA . TRP A 1 311 ? 40.506 7.007 -81.966 1.00 69.31 311 TRP A CA 1
ATOM 2518 C C . TRP A 1 311 ? 41.769 6.694 -82.765 1.00 69.31 311 TRP A C 1
ATOM 2520 O O . TRP A 1 311 ? 42.765 7.415 -82.673 1.00 69.31 311 TRP A O 1
ATOM 2530 N N . GLU A 1 312 ? 41.714 5.656 -83.597 1.00 65.31 312 GLU A N 1
ATOM 2531 C CA . GLU A 1 312 ? 42.791 5.287 -84.513 1.00 65.31 312 GLU A CA 1
ATOM 2532 C C . GLU A 1 312 ? 42.468 5.798 -85.926 1.00 65.31 312 GLU A C 1
ATOM 2534 O O . GLU A 1 312 ? 41.498 5.387 -86.566 1.00 65.31 312 GLU A O 1
ATOM 2539 N N . LYS A 1 313 ? 43.262 6.752 -86.425 1.00 60.69 313 LYS A N 1
ATOM 2540 C CA . LYS A 1 313 ? 43.050 7.365 -87.747 1.00 60.69 313 LYS A CA 1
ATOM 2541 C C . LYS A 1 313 ? 43.785 6.571 -88.833 1.00 60.69 313 LYS A C 1
ATOM 2543 O O . LYS A 1 313 ? 45.016 6.517 -88.822 1.00 60.69 313 LYS A O 1
ATOM 2548 N N . LYS A 1 314 ? 43.051 6.022 -89.808 1.00 58.06 314 LYS A N 1
ATOM 2549 C CA . LYS A 1 314 ? 43.608 5.322 -90.981 1.00 58.06 314 LYS A CA 1
ATOM 2550 C C . LYS A 1 314 ? 43.724 6.262 -92.179 1.00 58.06 314 LYS A C 1
ATOM 2552 O O . LYS A 1 314 ? 42.768 6.946 -92.552 1.00 58.06 314 LYS A O 1
ATOM 2557 N N . TYR A 1 315 ? 44.901 6.270 -92.800 1.00 55.84 315 TYR A N 1
ATOM 2558 C CA . TYR A 1 315 ? 45.222 7.124 -93.941 1.00 55.84 315 TYR A CA 1
ATOM 2559 C C . TYR A 1 315 ? 45.699 6.300 -95.141 1.00 55.84 315 TYR A C 1
ATOM 2561 O O . TYR A 1 315 ? 46.497 5.380 -94.973 1.00 55.84 315 TYR A O 1
ATOM 2569 N N . GLU A 1 316 ? 45.301 6.705 -96.346 1.00 49.47 316 GLU A N 1
ATOM 2570 C CA . GLU A 1 316 ? 45.774 6.165 -97.629 1.00 49.47 316 GLU A CA 1
ATOM 2571 C C . GLU A 1 316 ? 46.249 7.314 -98.546 1.00 49.47 316 GLU A C 1
ATOM 2573 O O . GLU A 1 316 ? 45.736 8.433 -98.451 1.00 49.47 316 GLU A O 1
ATOM 2578 N N . PRO A 1 317 ? 47.262 7.099 -99.404 1.00 44.50 317 PRO A N 1
ATOM 2579 C CA . PRO A 1 317 ? 47.862 8.155 -100.224 1.00 44.50 317 PRO A CA 1
ATOM 2580 C C . PRO A 1 317 ? 47.002 8.577 -101.430 1.00 44.50 317 PRO A C 1
ATOM 2582 O O . PRO A 1 317 ? 46.519 7.739 -102.188 1.00 44.50 317 PRO A O 1
ATOM 2585 N N . ASP A 1 318 ? 46.881 9.894 -101.654 1.00 46.53 318 ASP A N 1
ATOM 2586 C CA . ASP A 1 318 ? 46.251 10.480 -102.845 1.00 46.53 318 ASP A CA 1
ATOM 2587 C C . ASP A 1 318 ? 47.115 10.232 -104.104 1.00 46.53 318 ASP A C 1
ATOM 2589 O O . ASP A 1 318 ? 48.271 10.682 -104.146 1.00 46.53 318 ASP A O 1
ATOM 2593 N N . PRO A 1 319 ? 46.578 9.583 -105.155 1.00 39.97 319 PRO A N 1
ATOM 2594 C CA . PRO A 1 319 ? 47.362 9.169 -106.318 1.00 39.97 319 PRO A CA 1
ATOM 2595 C C . PRO A 1 319 ? 47.966 10.295 -107.177 1.00 39.97 319 PRO A C 1
ATOM 2597 O O . PRO A 1 319 ? 48.858 10.006 -107.972 1.00 39.97 319 PRO A O 1
ATOM 2600 N N . LYS A 1 320 ? 47.517 11.559 -107.076 1.00 38.41 320 LYS A N 1
ATOM 2601 C CA . LYS A 1 320 ? 48.014 12.661 -107.939 1.00 38.41 320 LYS A CA 1
ATOM 2602 C C . LYS A 1 320 ? 49.004 13.601 -107.257 1.00 38.41 320 LYS A C 1
ATOM 2604 O O . LYS A 1 320 ? 49.766 14.278 -107.941 1.00 38.41 320 LYS A O 1
ATOM 2609 N N . THR A 1 321 ? 48.998 13.662 -105.927 1.00 42.88 321 THR A N 1
ATOM 2610 C CA . THR A 1 321 ? 49.839 14.605 -105.161 1.00 42.88 321 THR A CA 1
ATOM 2611 C C . THR A 1 321 ? 50.707 13.935 -104.095 1.00 42.88 321 THR A C 1
ATOM 2613 O O . THR A 1 321 ? 51.570 14.595 -103.515 1.00 42.88 321 THR A O 1
ATOM 2616 N N . GLY A 1 322 ? 50.498 12.641 -103.814 1.00 42.88 322 GLY A N 1
ATOM 2617 C CA . GLY A 1 322 ? 51.274 11.885 -102.825 1.00 42.88 322 GLY A CA 1
ATOM 2618 C C . GLY A 1 322 ? 51.044 12.313 -101.369 1.00 42.88 322 GLY A C 1
ATOM 2619 O O . GLY A 1 322 ? 51.827 11.948 -100.492 1.00 42.88 322 GLY A O 1
ATOM 2620 N N . LYS A 1 323 ? 49.996 13.099 -101.081 1.00 41.66 323 LYS A N 1
ATOM 2621 C CA . LYS A 1 323 ? 49.591 13.448 -99.709 1.00 41.66 323 LYS A CA 1
ATOM 2622 C C . LYS A 1 323 ? 48.680 12.357 -99.131 1.00 41.66 323 LYS A C 1
ATOM 2624 O O . LYS A 1 323 ? 47.769 11.896 -99.805 1.00 41.66 323 LYS A O 1
ATOM 2629 N N . MET A 1 324 ? 48.909 11.965 -97.877 1.00 45.69 324 MET A N 1
ATOM 2630 C CA . MET A 1 324 ? 48.045 11.025 -97.148 1.00 45.69 324 MET A CA 1
ATOM 2631 C C . MET A 1 324 ? 46.665 11.656 -96.900 1.00 45.69 324 MET A C 1
ATOM 2633 O O . MET A 1 324 ? 46.585 12.730 -96.302 1.00 45.69 324 MET A O 1
ATOM 2637 N N . LYS A 1 325 ? 45.591 10.997 -97.340 1.00 50.59 325 LYS A N 1
ATOM 2638 C CA . LYS A 1 325 ? 44.195 11.384 -97.100 1.00 50.59 325 LYS A CA 1
ATOM 2639 C C . LYS A 1 325 ? 43.593 10.469 -96.028 1.00 50.59 325 LYS A C 1
ATOM 2641 O O . LYS A 1 325 ? 43.825 9.265 -96.044 1.00 50.59 325 LYS A O 1
ATOM 2646 N N . LEU A 1 326 ? 42.843 11.035 -95.078 1.00 58.44 326 LEU A N 1
ATOM 2647 C CA . LEU A 1 326 ? 42.104 10.260 -94.074 1.00 58.44 326 LEU A CA 1
ATOM 2648 C C . LEU A 1 326 ? 40.992 9.471 -94.781 1.00 58.44 326 LEU A C 1
ATOM 2650 O O . LEU A 1 326 ? 40.138 10.077 -95.428 1.00 58.44 326 LEU A O 1
ATOM 2654 N N . VAL A 1 327 ? 41.018 8.144 -94.668 1.00 62.12 327 VAL A N 1
ATOM 2655 C CA . VAL A 1 327 ? 40.041 7.237 -95.311 1.00 62.12 327 VAL A CA 1
ATOM 2656 C C . VAL A 1 327 ? 39.073 6.623 -94.306 1.00 62.12 327 VAL A C 1
ATOM 2658 O O . VAL A 1 327 ? 37.976 6.233 -94.687 1.00 62.12 327 VAL A O 1
ATOM 2661 N N . GLY A 1 328 ? 39.435 6.581 -93.022 1.00 60.12 328 GLY A N 1
ATOM 2662 C CA . GLY A 1 328 ? 38.553 6.104 -91.962 1.00 60.12 328 GLY A CA 1
ATOM 2663 C C . GLY A 1 328 ? 39.087 6.414 -90.567 1.00 60.12 328 GLY A C 1
ATOM 2664 O O . GLY A 1 328 ? 40.287 6.624 -90.378 1.00 60.12 328 GLY A O 1
ATOM 2665 N N . VAL A 1 329 ? 38.185 6.442 -89.589 1.00 63.84 329 VAL A N 1
ATOM 2666 C CA . VAL A 1 329 ? 38.523 6.508 -88.163 1.00 63.84 329 VAL A CA 1
ATOM 2667 C C . VAL A 1 329 ? 37.955 5.257 -87.504 1.00 63.84 329 VAL A C 1
ATOM 2669 O O . VAL A 1 329 ? 36.768 4.976 -87.648 1.00 63.84 329 VAL A O 1
ATOM 2672 N N . GLU A 1 330 ? 38.800 4.492 -86.822 1.00 66.44 330 GLU A N 1
ATOM 2673 C CA . GLU A 1 330 ? 38.394 3.318 -86.054 1.00 66.44 330 GLU A CA 1
ATOM 2674 C C . GLU A 1 330 ? 38.284 3.715 -84.577 1.00 66.44 330 GLU A C 1
ATOM 2676 O O . GLU A 1 330 ? 39.236 4.238 -83.994 1.00 66.44 330 GLU A O 1
ATOM 2681 N N . LYS A 1 331 ? 37.094 3.530 -83.994 1.00 78.69 331 LYS A N 1
ATOM 2682 C CA . LYS A 1 331 ? 36.822 3.784 -82.575 1.00 78.69 331 LYS A CA 1
ATOM 2683 C C . LYS A 1 331 ? 37.119 2.509 -81.793 1.00 78.69 331 LYS A C 1
ATOM 2685 O O . LYS A 1 331 ? 36.471 1.492 -82.037 1.00 78.69 331 LYS A O 1
ATOM 2690 N N . LYS A 1 332 ? 38.057 2.563 -80.851 1.00 77.56 332 LYS A N 1
ATOM 2691 C CA . LYS A 1 332 ? 38.262 1.513 -79.848 1.00 77.56 332 LYS A CA 1
ATOM 2692 C C . LYS A 1 332 ? 37.702 1.998 -78.520 1.00 77.56 332 LYS A C 1
ATOM 2694 O O . LYS A 1 332 ? 38.120 3.027 -77.997 1.00 77.56 332 LYS A O 1
ATOM 2699 N N . GLU A 1 333 ? 36.713 1.271 -78.018 1.00 84.31 333 GLU A N 1
ATOM 2700 C CA . GLU A 1 333 ? 36.042 1.556 -76.755 1.00 84.31 333 GLU A CA 1
ATOM 2701 C C . GLU A 1 333 ? 36.487 0.553 -75.701 1.00 84.31 333 GLU A C 1
ATOM 2703 O O . GLU A 1 333 ? 36.353 -0.658 -75.886 1.00 84.31 333 GLU A O 1
ATOM 2708 N N . TYR A 1 334 ? 36.965 1.064 -74.574 1.00 86.50 334 TYR A N 1
ATOM 2709 C CA . TYR A 1 334 ? 37.320 0.253 -73.424 1.00 86.50 334 TYR A CA 1
ATOM 2710 C C . TYR A 1 334 ? 36.388 0.624 -72.263 1.00 86.50 334 TYR A C 1
ATOM 2712 O O . TYR A 1 334 ? 36.656 1.588 -71.539 1.00 86.50 334 TYR A O 1
ATOM 2720 N N . PRO A 1 335 ? 35.250 -0.079 -72.108 1.00 87.88 335 PRO A N 1
ATOM 2721 C CA . PRO A 1 335 ? 34.328 0.171 -71.012 1.00 87.88 335 PRO A CA 1
ATOM 2722 C C . PRO A 1 335 ? 34.927 -0.294 -69.685 1.00 87.88 335 PRO A C 1
ATOM 2724 O O . PRO A 1 335 ? 35.499 -1.384 -69.594 1.00 87.88 335 PRO A O 1
ATOM 2727 N N . TYR A 1 336 ? 34.741 0.514 -68.649 1.00 90.12 336 TYR A N 1
ATOM 2728 C CA . TYR A 1 336 ? 35.025 0.158 -67.266 1.00 90.12 336 TYR A CA 1
ATOM 2729 C C . TYR A 1 336 ? 33.976 0.769 -66.342 1.00 90.12 336 TYR A C 1
ATOM 2731 O O . TYR A 1 336 ? 33.295 1.741 -66.676 1.00 90.12 336 TYR A O 1
ATOM 2739 N N . MET A 1 337 ? 33.818 0.152 -65.182 1.00 90.62 337 MET A N 1
ATOM 2740 C CA . MET A 1 337 ? 32.952 0.652 -64.126 1.00 90.62 337 MET A CA 1
ATOM 2741 C C . MET A 1 337 ? 33.770 1.526 -63.188 1.00 90.62 337 MET A C 1
ATOM 2743 O O . MET A 1 337 ? 34.842 1.112 -62.751 1.00 90.62 337 MET A O 1
ATOM 2747 N N . ASP A 1 338 ? 33.259 2.704 -62.867 1.00 91.62 338 ASP A N 1
ATOM 2748 C CA . ASP A 1 338 ? 33.806 3.584 -61.840 1.00 91.62 338 ASP A CA 1
ATOM 2749 C C . ASP A 1 338 ? 32.742 3.872 -60.771 1.00 91.62 338 ASP A C 1
ATOM 2751 O O . ASP A 1 338 ? 31.588 3.437 -60.882 1.00 91.62 338 ASP A O 1
ATOM 2755 N N . ILE A 1 339 ? 33.128 4.566 -59.706 1.00 92.50 339 ILE A N 1
ATOM 2756 C CA . ILE A 1 339 ? 32.220 4.983 -58.634 1.00 92.50 339 ILE A CA 1
ATOM 2757 C C . ILE A 1 339 ? 32.094 6.500 -58.701 1.00 92.50 339 ILE A C 1
ATOM 2759 O O . ILE A 1 339 ? 33.063 7.202 -58.445 1.00 92.50 339 ILE A O 1
ATOM 2763 N N . ALA A 1 340 ? 30.900 7.011 -59.007 1.00 90.88 340 ALA A N 1
ATOM 2764 C CA . ALA A 1 340 ? 30.657 8.453 -59.074 1.00 90.88 340 ALA A CA 1
ATOM 2765 C C . ALA A 1 340 ? 30.749 9.091 -57.679 1.00 90.88 340 ALA A C 1
ATOM 2767 O O . ALA A 1 340 ? 31.402 10.111 -57.472 1.00 90.88 340 ALA A O 1
ATOM 2768 N N . TRP A 1 341 ? 30.090 8.454 -56.710 1.00 93.12 341 TRP A N 1
ATOM 2769 C CA . TRP A 1 341 ? 30.155 8.799 -55.298 1.00 93.12 341 TRP A CA 1
ATOM 2770 C C . TRP A 1 341 ? 29.836 7.581 -54.432 1.00 93.12 341 TRP A C 1
ATOM 2772 O O . TRP A 1 341 ? 29.149 6.649 -54.861 1.00 93.12 341 TRP A O 1
ATOM 2782 N N . ALA A 1 342 ? 30.320 7.598 -53.196 1.00 92.69 342 ALA A N 1
ATOM 2783 C CA . ALA A 1 342 ? 30.046 6.572 -52.199 1.00 92.69 342 ALA A CA 1
ATOM 2784 C C . ALA A 1 342 ? 30.023 7.181 -50.800 1.00 92.69 342 ALA A C 1
ATOM 2786 O O . ALA A 1 342 ? 30.790 8.098 -50.506 1.00 92.69 342 ALA A O 1
ATOM 2787 N N . TYR A 1 343 ? 29.192 6.627 -49.922 1.00 93.56 343 TYR A N 1
ATOM 2788 C CA . TYR A 1 343 ? 29.277 6.874 -48.489 1.00 93.56 343 TYR A CA 1
ATOM 2789 C C . TYR A 1 343 ? 29.147 5.573 -47.705 1.00 93.56 343 TYR A C 1
ATOM 2791 O O . TYR A 1 343 ? 28.438 4.644 -48.105 1.00 93.56 343 TYR A O 1
ATOM 2799 N N . VAL A 1 344 ? 29.784 5.537 -46.540 1.00 93.50 344 VAL A N 1
ATOM 2800 C CA . VAL A 1 344 ? 29.569 4.504 -45.527 1.00 93.50 344 VAL A CA 1
ATOM 2801 C C . VAL A 1 344 ? 29.432 5.190 -44.180 1.00 93.50 344 VAL A C 1
ATOM 2803 O O . VAL A 1 344 ? 30.313 5.944 -43.765 1.00 93.50 344 VAL A O 1
ATOM 2806 N N . TYR A 1 345 ? 28.320 4.936 -43.501 1.00 93.81 345 TYR A N 1
ATOM 2807 C CA . TYR A 1 345 ? 28.112 5.348 -42.123 1.00 93.81 345 TYR A CA 1
ATOM 2808 C C . TYR A 1 345 ? 28.345 4.177 -41.172 1.00 93.81 345 TYR A C 1
ATOM 2810 O O . TYR A 1 345 ? 27.951 3.051 -41.467 1.00 93.81 345 TYR A O 1
ATOM 2818 N N . GLU A 1 346 ? 28.914 4.463 -40.009 1.00 93.62 346 GLU A N 1
ATOM 2819 C CA . GLU A 1 346 ? 29.106 3.517 -38.911 1.00 93.62 346 GLU A CA 1
ATOM 2820 C C . GLU A 1 346 ? 28.271 3.912 -37.690 1.00 93.62 346 GLU A C 1
ATOM 2822 O O . GLU A 1 346 ? 27.805 5.049 -37.590 1.00 93.62 346 GLU A O 1
ATOM 2827 N N . ILE A 1 347 ? 28.077 2.988 -36.751 1.00 94.38 347 ILE A N 1
ATOM 2828 C CA . ILE A 1 347 ? 27.305 3.251 -35.531 1.00 94.38 347 ILE A CA 1
ATOM 2829 C C . ILE A 1 347 ? 28.000 4.321 -34.681 1.00 94.38 347 ILE A C 1
ATOM 2831 O O . ILE A 1 347 ? 29.186 4.214 -34.371 1.00 94.38 347 ILE A O 1
ATOM 2835 N N . ALA A 1 348 ? 27.243 5.337 -34.269 1.00 95.12 348 ALA A N 1
ATOM 2836 C CA . ALA A 1 348 ? 27.689 6.349 -33.316 1.00 95.12 348 ALA A CA 1
ATOM 2837 C C . ALA A 1 348 ? 27.069 6.126 -31.931 1.00 95.12 348 ALA A C 1
ATOM 2839 O O . ALA A 1 348 ? 27.789 6.112 -30.936 1.00 95.12 348 ALA A O 1
ATOM 2840 N N . SER A 1 349 ? 25.749 5.941 -31.865 1.00 96.19 349 SER A N 1
ATOM 2841 C CA . SER A 1 349 ? 25.002 5.717 -30.622 1.00 96.19 349 SER A CA 1
ATOM 2842 C C . SER A 1 349 ? 23.586 5.207 -30.908 1.00 96.19 349 SER A C 1
ATOM 2844 O O . SER A 1 349 ? 23.139 5.169 -32.057 1.00 96.19 349 SER A O 1
ATOM 2846 N N . ALA A 1 350 ? 22.851 4.837 -29.862 1.00 97.00 350 ALA A N 1
ATOM 2847 C CA . ALA A 1 350 ? 21.399 4.713 -29.921 1.00 97.00 350 ALA A CA 1
ATOM 2848 C C . ALA A 1 350 ? 20.750 5.478 -28.771 1.00 97.00 350 ALA A C 1
ATOM 2850 O O . ALA A 1 350 ? 21.139 5.331 -27.616 1.00 97.00 350 ALA A O 1
ATOM 2851 N N . GLU A 1 351 ? 19.745 6.282 -29.088 1.00 97.06 351 GLU A N 1
ATOM 2852 C CA . GLU A 1 351 ? 18.956 7.029 -28.116 1.00 97.06 351 GLU A CA 1
ATOM 2853 C C . GLU A 1 351 ? 17.615 6.332 -27.914 1.00 97.06 351 GLU A C 1
ATOM 2855 O O . GLU A 1 351 ? 16.927 5.994 -28.876 1.00 97.06 351 GLU A O 1
ATOM 2860 N N . ILE A 1 352 ? 17.234 6.118 -26.664 1.00 97.75 352 ILE A N 1
ATOM 2861 C CA . ILE A 1 352 ? 16.043 5.381 -26.253 1.00 97.75 352 ILE A CA 1
ATOM 2862 C C . ILE A 1 352 ? 15.194 6.314 -25.404 1.00 97.75 352 ILE A C 1
ATOM 2864 O O . ILE A 1 352 ? 15.703 6.934 -24.479 1.00 97.75 352 ILE A O 1
ATOM 2868 N N . ASN A 1 353 ? 13.901 6.380 -25.690 1.00 96.75 353 ASN A N 1
ATOM 2869 C CA . ASN A 1 353 ? 12.920 7.173 -24.968 1.00 96.75 353 ASN A CA 1
ATOM 2870 C C . ASN A 1 353 ? 11.851 6.250 -24.380 1.00 96.75 353 ASN A C 1
ATOM 2872 O O . ASN A 1 353 ? 11.225 5.464 -25.100 1.00 96.75 353 ASN A O 1
ATOM 2876 N N . SER A 1 354 ? 11.631 6.366 -23.073 1.00 95.88 354 SER A N 1
ATOM 2877 C CA . SER A 1 354 ? 10.564 5.669 -22.356 1.00 95.88 354 SER A CA 1
ATOM 2878 C C . SER A 1 354 ? 10.336 6.332 -21.000 1.00 95.88 354 SER A C 1
ATOM 2880 O O . SER A 1 354 ? 11.287 6.748 -20.340 1.00 95.88 354 SER A O 1
ATOM 2882 N N . THR A 1 355 ? 9.083 6.407 -20.547 1.00 94.50 355 THR A N 1
ATOM 2883 C CA . THR A 1 355 ? 8.719 7.070 -19.280 1.00 94.50 355 THR A CA 1
ATOM 2884 C C . THR A 1 355 ? 9.273 6.370 -18.038 1.00 94.50 355 THR A C 1
ATOM 2886 O O . THR A 1 355 ? 9.316 6.980 -16.972 1.00 94.50 355 THR A O 1
ATOM 2889 N N . VAL A 1 356 ? 9.718 5.116 -18.168 1.00 95.81 356 VAL A N 1
ATOM 2890 C CA . VAL A 1 356 ? 10.306 4.320 -17.076 1.00 95.81 356 VAL A CA 1
ATOM 2891 C C . VAL A 1 356 ? 11.814 4.530 -16.910 1.00 95.81 356 VAL A C 1
ATOM 2893 O O . VAL A 1 356 ? 12.397 4.049 -15.940 1.00 95.81 356 VAL A O 1
ATOM 2896 N N . LEU A 1 357 ? 12.464 5.228 -17.848 1.00 96.81 357 LEU A N 1
ATOM 2897 C CA . LEU A 1 357 ? 13.899 5.504 -17.792 1.00 96.81 357 LEU A CA 1
ATOM 2898 C C . LEU A 1 357 ? 14.196 6.732 -16.914 1.00 96.81 357 LEU A C 1
ATOM 2900 O O . LEU A 1 357 ? 13.395 7.672 -16.872 1.00 96.81 357 LEU A O 1
ATOM 2904 N N . PRO A 1 358 ? 15.369 6.791 -16.257 1.00 94.19 358 PRO A N 1
ATOM 2905 C CA . PRO A 1 358 ? 15.843 8.005 -15.597 1.00 94.19 358 PRO A CA 1
ATOM 2906 C C . PRO A 1 358 ? 15.842 9.205 -16.548 1.00 94.19 358 PRO A C 1
ATOM 2908 O O . PRO A 1 358 ? 16.480 9.178 -17.591 1.00 94.19 358 PRO A O 1
ATOM 2911 N N . GLY A 1 359 ? 15.095 10.258 -16.208 1.00 93.12 359 GLY A N 1
ATOM 2912 C CA . GLY A 1 359 ? 14.957 11.439 -17.072 1.00 93.12 359 GLY A CA 1
ATOM 2913 C C . GLY A 1 359 ? 14.161 11.208 -18.366 1.00 93.12 359 GLY A C 1
ATOM 2914 O O . GLY A 1 359 ? 14.077 12.117 -19.184 1.00 93.12 359 GLY A O 1
ATOM 2915 N N . GLY A 1 360 ? 13.560 10.028 -18.553 1.00 94.50 360 GLY A N 1
ATOM 2916 C CA . GLY A 1 360 ? 12.758 9.673 -19.728 1.00 94.50 360 GLY A CA 1
ATOM 2917 C C . GLY A 1 360 ? 13.558 9.250 -20.966 1.00 94.50 360 GLY A C 1
ATOM 2918 O O . GLY A 1 360 ? 12.954 8.843 -21.961 1.00 94.50 360 GLY A O 1
ATOM 2919 N N . GLN A 1 361 ? 14.893 9.317 -20.915 1.00 96.31 361 GLN A N 1
ATOM 2920 C CA . GLN A 1 361 ? 15.780 9.038 -22.044 1.00 96.31 361 GLN A CA 1
ATOM 2921 C C . GLN A 1 361 ? 17.054 8.308 -21.596 1.00 96.31 361 GLN A C 1
ATOM 2923 O O . GLN A 1 361 ? 17.559 8.522 -20.497 1.00 96.31 361 GLN A O 1
ATOM 2928 N N . LEU A 1 362 ? 17.599 7.467 -22.471 1.00 97.38 362 LEU A N 1
ATOM 2929 C CA . LEU A 1 362 ? 18.882 6.790 -22.309 1.00 97.38 362 LEU A CA 1
ATOM 2930 C C . LEU A 1 362 ? 19.665 6.831 -23.622 1.00 97.38 362 LEU A C 1
ATOM 2932 O O . LEU A 1 362 ? 19.112 6.526 -24.674 1.00 97.38 362 LEU A O 1
ATOM 2936 N N . THR A 1 363 ? 20.959 7.134 -23.559 1.00 97.38 363 THR A N 1
ATOM 2937 C CA . THR A 1 363 ? 21.852 7.069 -24.724 1.00 97.38 363 THR A CA 1
ATOM 2938 C C . THR A 1 363 ? 22.857 5.943 -24.541 1.00 97.38 363 THR A C 1
ATOM 2940 O O . THR A 1 363 ? 23.687 5.990 -23.636 1.00 97.38 363 THR A O 1
ATOM 2943 N N . LEU A 1 364 ? 22.798 4.944 -25.419 1.00 97.19 364 LEU A N 1
ATOM 2944 C CA . LEU A 1 364 ? 23.749 3.842 -25.484 1.00 97.19 364 LEU A CA 1
ATOM 2945 C C . LEU A 1 364 ? 24.901 4.206 -26.418 1.00 97.19 364 LEU A C 1
ATOM 2947 O O . LEU A 1 364 ? 24.684 4.562 -27.578 1.00 97.19 364 LEU A O 1
ATOM 2951 N N . MET A 1 365 ? 26.124 4.078 -25.909 1.00 95.62 365 MET A N 1
ATOM 2952 C CA . MET A 1 365 ? 27.351 4.220 -26.691 1.00 95.62 365 MET A CA 1
ATOM 2953 C C . MET A 1 365 ? 27.914 2.835 -27.019 1.00 95.62 365 MET A C 1
ATOM 2955 O O . MET A 1 365 ? 27.931 1.984 -26.126 1.00 95.62 365 MET A O 1
ATOM 2959 N N . PRO A 1 366 ? 28.394 2.601 -28.253 1.00 94.56 366 PRO A N 1
ATOM 2960 C CA . PRO A 1 366 ? 28.882 1.294 -28.670 1.00 94.56 366 PRO A CA 1
ATOM 2961 C C . PRO A 1 366 ? 30.089 0.853 -27.827 1.00 94.56 366 PRO A C 1
ATOM 2963 O O . PRO A 1 366 ? 31.102 1.548 -27.760 1.00 94.56 366 PRO A O 1
ATOM 2966 N N . GLN A 1 367 ? 29.975 -0.311 -27.191 1.00 91.31 367 GLN A N 1
ATOM 2967 C CA . GLN A 1 367 ? 31.030 -1.005 -26.451 1.00 91.31 367 GLN A CA 1
ATOM 2968 C C . GLN A 1 367 ? 31.584 -2.150 -27.300 1.00 91.31 367 GLN A C 1
ATOM 2970 O O . GLN A 1 367 ? 30.861 -2.716 -28.112 1.00 91.31 367 GLN A O 1
ATOM 2975 N N . ASN A 1 368 ? 32.867 -2.491 -27.143 1.00 88.44 368 ASN A N 1
ATOM 2976 C CA . ASN A 1 368 ? 33.517 -3.588 -27.885 1.00 88.44 368 ASN A CA 1
ATOM 2977 C C . ASN A 1 368 ? 33.340 -3.520 -29.422 1.00 88.44 368 ASN A C 1
ATOM 2979 O O . ASN A 1 368 ? 33.460 -4.524 -30.122 1.00 88.44 368 ASN A O 1
ATOM 2983 N N . TYR A 1 369 ? 33.054 -2.332 -29.956 1.00 88.31 369 TYR A N 1
ATOM 2984 C CA . TYR A 1 369 ? 32.754 -2.107 -31.363 1.00 88.31 369 TYR A CA 1
ATOM 2985 C C . TYR A 1 369 ? 34.015 -1.706 -32.122 1.00 88.31 369 TYR A C 1
ATOM 2987 O O . TYR A 1 369 ? 34.711 -0.765 -31.738 1.00 88.31 369 TYR A O 1
ATOM 2995 N N . SER A 1 370 ? 34.295 -2.407 -33.219 1.00 87.44 370 SER A N 1
ATOM 2996 C CA . SER A 1 370 ? 35.368 -2.029 -34.137 1.00 87.44 370 SER A CA 1
ATOM 2997 C C . SER A 1 370 ? 34.820 -1.084 -35.209 1.00 87.44 370 SER A C 1
ATOM 2999 O O . SER A 1 370 ? 33.832 -1.443 -35.853 1.00 87.44 370 SER A O 1
ATOM 3001 N N . PRO A 1 371 ? 35.441 0.093 -35.421 1.00 88.06 371 PRO A N 1
ATOM 3002 C CA . PRO A 1 371 ? 35.048 1.009 -36.485 1.00 88.06 371 PRO A CA 1
ATOM 3003 C C . PRO A 1 371 ? 35.046 0.346 -37.862 1.00 88.06 371 PRO A C 1
ATOM 3005 O O . PRO A 1 371 ? 35.847 -0.554 -38.138 1.00 88.06 371 PRO A O 1
ATOM 3008 N N . VAL A 1 372 ? 34.163 0.820 -38.736 1.00 91.56 372 VAL A N 1
ATOM 3009 C CA . VAL A 1 372 ? 34.016 0.264 -40.085 1.00 91.56 372 VAL A CA 1
ATOM 3010 C C . VAL A 1 372 ? 35.240 0.641 -40.906 1.00 91.56 372 VAL A C 1
ATOM 3012 O O . VAL A 1 372 ? 35.594 1.814 -41.020 1.00 91.56 372 VAL A O 1
ATOM 3015 N N . THR A 1 373 ? 35.882 -0.353 -41.511 1.00 91.50 373 THR A N 1
ATOM 3016 C CA . THR A 1 373 ? 37.029 -0.119 -42.394 1.00 91.50 373 THR A CA 1
ATOM 3017 C C . THR A 1 373 ? 36.554 -0.048 -43.833 1.00 91.50 373 THR A C 1
ATOM 3019 O O . THR A 1 373 ? 35.852 -0.943 -44.305 1.00 91.50 373 THR A O 1
ATOM 3022 N N . VAL A 1 374 ? 36.922 1.026 -44.531 1.00 92.25 374 VAL A N 1
ATOM 3023 C CA . VAL A 1 374 ? 36.513 1.257 -45.918 1.00 92.25 374 VAL A CA 1
ATOM 3024 C C . VAL A 1 374 ? 37.726 1.626 -46.755 1.00 92.25 374 VAL A C 1
ATOM 3026 O O . VAL A 1 374 ? 38.505 2.501 -46.378 1.00 92.25 374 VAL A O 1
ATOM 3029 N N . SER A 1 375 ? 37.882 0.974 -47.902 1.00 92.25 375 SER A N 1
ATOM 3030 C CA . SER A 1 375 ? 38.849 1.369 -48.924 1.00 92.25 375 SER A CA 1
ATOM 3031 C C . SER A 1 375 ? 38.218 1.292 -50.306 1.00 92.25 375 SER A C 1
ATOM 3033 O O . SER A 1 375 ? 37.297 0.513 -50.545 1.00 92.25 375 SER A O 1
ATOM 3035 N N . MET A 1 376 ? 38.698 2.127 -51.221 1.00 91.50 376 MET A N 1
ATOM 3036 C CA . MET A 1 376 ? 38.174 2.212 -52.577 1.00 91.50 376 MET A CA 1
ATOM 3037 C C . MET A 1 376 ? 39.332 2.317 -53.564 1.00 91.50 376 MET A C 1
ATOM 3039 O O . MET A 1 376 ? 40.309 3.019 -53.300 1.00 91.50 376 MET A O 1
ATOM 3043 N N . THR A 1 377 ? 39.211 1.641 -54.701 1.00 92.69 377 THR A N 1
ATOM 3044 C CA . THR A 1 377 ? 40.087 1.846 -55.858 1.00 92.69 377 THR A CA 1
ATOM 3045 C C . THR A 1 377 ? 39.249 2.360 -57.018 1.00 92.69 377 THR A C 1
ATOM 3047 O O . THR A 1 377 ? 38.166 1.835 -57.269 1.00 92.69 377 THR A O 1
ATOM 3050 N N . SER A 1 378 ? 39.714 3.417 -57.685 1.00 88.44 378 SER A N 1
ATOM 3051 C CA . SER A 1 378 ? 39.024 3.979 -58.847 1.00 88.44 378 SER A CA 1
ATOM 3052 C C . SER A 1 378 ? 39.156 3.066 -60.058 1.00 88.44 378 SER A C 1
ATOM 3054 O O . SER A 1 378 ? 40.172 2.387 -60.240 1.00 88.44 378 SER A O 1
ATOM 3056 N N . GLY A 1 379 ? 38.124 3.076 -60.894 1.00 88.19 379 GLY A N 1
ATOM 3057 C CA . GLY A 1 379 ? 38.163 2.433 -62.193 1.00 88.19 379 GLY A CA 1
ATOM 3058 C C . GLY A 1 379 ? 39.074 3.216 -63.128 1.00 88.19 379 GLY A C 1
ATOM 3059 O O . GLY A 1 379 ? 39.260 4.422 -62.973 1.00 88.19 379 GLY A O 1
ATOM 3060 N N . GLY A 1 380 ? 39.667 2.544 -64.105 1.00 86.56 380 GLY A N 1
ATOM 3061 C CA . GLY A 1 380 ? 40.552 3.231 -65.030 1.00 86.56 380 GLY A CA 1
ATOM 3062 C C . GLY A 1 380 ? 41.041 2.377 -66.180 1.00 86.56 380 GLY A C 1
ATOM 3063 O O . GLY A 1 380 ? 40.765 1.179 -66.286 1.00 86.56 380 GLY A O 1
ATOM 3064 N N . TYR A 1 381 ? 41.794 3.035 -67.050 1.00 84.81 381 TYR A N 1
ATOM 3065 C CA . TYR A 1 381 ? 42.415 2.448 -68.222 1.00 84.81 381 TYR A CA 1
ATOM 3066 C C . TYR A 1 381 ? 43.930 2.657 -68.178 1.00 84.81 381 TYR A C 1
ATOM 3068 O O . TYR A 1 381 ? 44.403 3.773 -67.965 1.00 84.81 381 TYR A O 1
ATOM 3076 N N . GLN A 1 382 ? 44.697 1.589 -68.404 1.00 80.38 382 GLN A N 1
ATOM 3077 C CA . GLN A 1 382 ? 46.150 1.653 -68.573 1.00 80.38 382 GLN A CA 1
ATOM 3078 C C . GLN A 1 382 ? 46.615 0.645 -69.631 1.00 80.38 382 GLN A C 1
ATOM 3080 O O . GLN A 1 382 ? 46.327 -0.548 -69.534 1.00 80.38 382 GLN A O 1
ATOM 3085 N N . ASN A 1 383 ? 47.389 1.112 -70.620 1.00 75.31 383 ASN A N 1
ATOM 3086 C CA . ASN A 1 383 ? 48.078 0.285 -71.625 1.00 75.31 383 ASN A CA 1
ATOM 3087 C C . ASN A 1 383 ? 47.194 -0.799 -72.289 1.00 75.31 383 ASN A C 1
ATOM 3089 O O . ASN A 1 383 ? 47.579 -1.970 -72.342 1.00 75.31 383 ASN A O 1
ATOM 3093 N N . GLY A 1 384 ? 46.003 -0.443 -72.779 1.00 74.44 384 GLY A N 1
ATOM 3094 C CA . GLY A 1 384 ? 45.107 -1.383 -73.469 1.00 74.44 384 GLY A CA 1
ATOM 3095 C C . GLY A 1 384 ? 44.246 -2.261 -72.556 1.00 74.44 384 GLY A C 1
ATOM 3096 O O . GLY A 1 384 ? 43.542 -3.135 -73.060 1.00 74.44 384 GLY A O 1
ATOM 3097 N N . LYS A 1 385 ? 44.294 -2.071 -71.230 1.00 81.06 385 LYS A N 1
ATOM 3098 C CA . LYS A 1 385 ? 43.512 -2.842 -70.251 1.00 81.06 385 LYS A CA 1
ATOM 3099 C C . LYS A 1 385 ? 42.670 -1.933 -69.365 1.00 81.06 385 LYS A C 1
ATOM 3101 O O . LYS A 1 385 ? 43.139 -0.890 -68.914 1.00 81.06 385 LYS A O 1
ATOM 3106 N N . THR A 1 386 ? 41.445 -2.368 -69.086 1.00 86.44 386 THR A N 1
ATOM 3107 C CA . THR A 1 386 ? 40.542 -1.723 -68.130 1.00 86.44 386 THR A CA 1
ATOM 3108 C C . THR A 1 386 ? 40.558 -2.425 -66.782 1.00 86.44 386 THR A C 1
ATOM 3110 O O . THR A 1 386 ? 40.654 -3.652 -66.703 1.00 86.44 386 THR A O 1
ATOM 3113 N N . THR A 1 387 ? 40.436 -1.638 -65.719 1.00 90.62 387 THR A N 1
ATOM 3114 C CA . THR A 1 387 ? 40.178 -2.104 -64.356 1.00 90.62 387 THR A CA 1
ATOM 3115 C C . THR A 1 387 ? 38.922 -1.424 -63.841 1.00 90.62 387 THR A C 1
ATOM 3117 O O . THR A 1 387 ? 38.805 -0.204 -63.915 1.00 90.62 387 THR A O 1
ATOM 3120 N N . ASN A 1 388 ? 37.979 -2.207 -63.327 1.00 92.56 388 ASN A N 1
ATOM 3121 C CA . ASN A 1 388 ? 36.794 -1.661 -62.675 1.00 92.56 388 ASN A CA 1
ATOM 31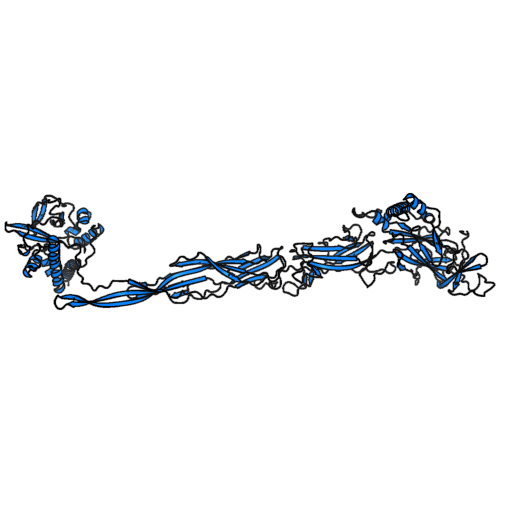22 C C . ASN A 1 388 ? 37.154 -1.152 -61.277 1.00 92.56 388 ASN A C 1
ATOM 3124 O O . ASN A 1 388 ? 38.023 -1.725 -60.617 1.00 92.56 388 ASN A O 1
ATOM 3128 N N . ALA A 1 389 ? 36.449 -0.119 -60.822 1.00 92.75 389 ALA A N 1
ATOM 3129 C CA . ALA A 1 389 ? 36.520 0.337 -59.447 1.00 92.75 389 ALA A CA 1
ATOM 3130 C C . ALA A 1 389 ? 36.118 -0.785 -58.490 1.00 92.75 389 ALA A C 1
ATOM 3132 O O . ALA A 1 389 ? 35.223 -1.586 -58.783 1.00 92.75 389 ALA A O 1
ATOM 3133 N N . THR A 1 390 ? 36.747 -0.805 -57.321 1.00 93.62 390 THR A N 1
ATOM 3134 C CA . THR A 1 390 ? 36.364 -1.702 -56.231 1.00 93.62 390 THR A CA 1
ATOM 3135 C C . THR A 1 390 ? 36.126 -0.919 -54.951 1.00 93.62 390 THR A C 1
ATOM 3137 O O . THR A 1 390 ? 36.815 0.063 -54.673 1.00 93.62 390 THR A O 1
ATOM 3140 N N . LEU A 1 391 ? 35.150 -1.364 -54.163 1.00 92.94 391 LEU A N 1
ATOM 3141 C CA . LEU A 1 391 ? 34.856 -0.850 -52.828 1.00 92.94 391 LEU A CA 1
ATOM 3142 C C . LEU A 1 391 ? 35.001 -2.005 -51.840 1.00 92.94 391 LEU A C 1
ATOM 3144 O O . LEU A 1 391 ? 34.401 -3.058 -52.023 1.00 92.94 391 LEU A O 1
ATOM 3148 N N . THR A 1 392 ? 35.806 -1.823 -50.800 1.00 92.38 392 THR A N 1
ATOM 3149 C CA . THR A 1 392 ? 36.007 -2.818 -49.746 1.00 92.38 392 THR A CA 1
ATOM 3150 C C . THR A 1 392 ? 35.448 -2.284 -48.441 1.00 92.38 392 THR A C 1
ATOM 3152 O O . THR A 1 392 ? 35.892 -1.236 -47.980 1.00 92.38 392 THR A O 1
ATOM 3155 N N . ILE A 1 393 ? 34.499 -3.003 -47.837 1.00 90.94 393 ILE A N 1
ATOM 3156 C CA . ILE A 1 393 ? 33.912 -2.672 -46.530 1.00 90.94 393 ILE A CA 1
ATOM 3157 C C . ILE A 1 393 ? 34.163 -3.848 -45.588 1.00 90.94 393 ILE A C 1
ATOM 3159 O O . ILE A 1 393 ? 33.776 -4.974 -45.894 1.00 90.94 393 ILE A O 1
ATOM 3163 N N . ASN A 1 394 ? 34.830 -3.611 -44.456 1.00 89.25 394 ASN A N 1
ATOM 3164 C CA . ASN A 1 394 ? 35.184 -4.646 -43.473 1.00 89.25 394 ASN A CA 1
ATOM 3165 C C . ASN A 1 394 ? 35.864 -5.880 -44.102 1.00 89.25 394 ASN A C 1
ATOM 3167 O O . ASN A 1 394 ? 35.577 -7.018 -43.745 1.00 89.25 394 ASN A O 1
ATOM 3171 N N . GLY A 1 395 ? 36.750 -5.651 -45.077 1.00 86.88 395 GLY A N 1
ATOM 3172 C CA . GLY A 1 395 ? 37.473 -6.708 -45.794 1.00 86.88 395 GLY A CA 1
ATOM 3173 C C . GLY A 1 395 ? 36.692 -7.405 -46.916 1.00 86.88 395 GLY A C 1
ATOM 3174 O O . GLY A 1 395 ? 37.288 -8.189 -47.651 1.00 86.88 395 GLY A O 1
ATOM 3175 N N . HIS A 1 396 ? 35.401 -7.108 -47.104 1.00 89.25 396 HIS A N 1
ATOM 3176 C CA . HIS A 1 396 ? 34.613 -7.605 -48.234 1.00 89.25 396 HIS A CA 1
ATOM 3177 C C . HIS A 1 396 ? 34.727 -6.660 -49.430 1.00 89.25 396 HIS A C 1
ATOM 3179 O O . HIS A 1 396 ? 34.199 -5.549 -49.392 1.00 89.25 396 HIS A O 1
ATOM 3185 N N . THR A 1 397 ? 35.416 -7.101 -50.482 1.00 92.06 397 THR A N 1
ATOM 3186 C CA . THR A 1 397 ? 35.588 -6.342 -51.728 1.00 92.06 397 THR A CA 1
ATOM 3187 C C . THR A 1 397 ? 34.449 -6.630 -52.700 1.00 92.06 397 THR A C 1
ATOM 3189 O O . THR A 1 397 ? 34.207 -7.789 -53.033 1.00 92.06 397 THR A O 1
ATOM 3192 N N . ILE A 1 398 ? 33.799 -5.573 -53.183 1.00 92.19 398 ILE A N 1
ATOM 3193 C CA . ILE A 1 398 ? 32.853 -5.605 -54.301 1.00 92.19 398 ILE A CA 1
ATOM 3194 C C . ILE A 1 398 ? 33.427 -4.854 -55.500 1.00 92.19 398 ILE A C 1
ATOM 3196 O O . ILE A 1 398 ? 34.179 -3.884 -55.345 1.00 92.19 398 ILE A O 1
ATOM 3200 N N . THR A 1 399 ? 33.052 -5.284 -56.697 1.00 92.50 399 THR A N 1
ATOM 3201 C CA . THR A 1 399 ? 33.341 -4.570 -57.944 1.00 92.50 399 THR A CA 1
ATOM 3202 C C . THR A 1 399 ? 32.192 -3.614 -58.260 1.00 92.50 399 THR A C 1
ATOM 3204 O O . THR A 1 399 ? 31.026 -3.948 -58.060 1.00 92.50 399 THR A O 1
ATOM 3207 N N . ALA A 1 400 ? 32.494 -2.418 -58.768 1.00 88.81 400 ALA A N 1
ATOM 3208 C CA . ALA A 1 400 ? 31.473 -1.442 -59.142 1.00 88.81 400 ALA A CA 1
ATOM 3209 C C . ALA A 1 400 ? 30.450 -2.051 -60.121 1.00 88.81 400 ALA A C 1
ATOM 3211 O O . ALA A 1 400 ? 30.811 -2.561 -61.182 1.00 88.81 400 ALA A O 1
ATOM 3212 N N . GLY A 1 401 ? 29.171 -1.997 -59.741 1.00 83.75 401 GLY A N 1
ATOM 3213 C CA . GLY A 1 401 ? 28.055 -2.672 -60.414 1.00 83.75 401 GLY A CA 1
ATOM 3214 C C . GLY A 1 401 ? 27.433 -3.810 -59.594 1.00 83.75 401 GLY A C 1
ATOM 3215 O O . GLY A 1 401 ? 26.297 -4.187 -59.867 1.00 83.75 401 GLY A O 1
ATOM 3216 N N . GLU A 1 402 ? 28.129 -4.322 -58.576 1.00 89.56 402 GLU A N 1
ATOM 3217 C CA . GLU A 1 402 ? 27.613 -5.334 -57.645 1.00 89.56 402 GLU A CA 1
ATOM 3218 C C . GLU A 1 402 ? 26.878 -4.696 -56.454 1.00 89.56 402 GLU A C 1
ATOM 3220 O O . GLU A 1 402 ? 27.188 -3.584 -56.020 1.00 89.56 402 GLU A O 1
ATOM 3225 N N . SER A 1 403 ? 25.909 -5.403 -55.879 1.00 84.88 403 SER A N 1
ATOM 3226 C CA . SER A 1 403 ? 25.248 -4.966 -54.646 1.00 84.88 403 SER A CA 1
ATOM 3227 C C . SER A 1 403 ? 26.226 -4.967 -53.467 1.00 84.88 403 SER A C 1
ATOM 3229 O O . SER A 1 403 ? 27.005 -5.911 -53.314 1.00 84.88 403 SER A O 1
ATOM 3231 N N . ILE A 1 404 ? 26.146 -3.960 -52.590 1.00 86.50 404 ILE A N 1
ATOM 3232 C CA . ILE A 1 404 ? 26.851 -4.000 -51.299 1.00 86.50 404 ILE A CA 1
ATOM 3233 C C . ILE A 1 404 ? 26.331 -5.212 -50.504 1.00 86.50 404 ILE A C 1
ATOM 3235 O O . ILE A 1 404 ? 25.114 -5.408 -50.452 1.00 86.50 404 ILE A O 1
ATOM 3239 N N . PRO A 1 405 ? 27.205 -6.025 -49.876 1.00 81.94 405 PRO A N 1
ATOM 3240 C CA . PRO A 1 405 ? 26.751 -7.111 -49.016 1.00 81.94 405 PRO A CA 1
ATOM 3241 C C . PRO A 1 405 ? 25.850 -6.581 -47.895 1.00 81.94 405 PRO A C 1
ATOM 3243 O O . PRO A 1 405 ? 26.074 -5.495 -47.361 1.00 81.94 405 PRO A O 1
ATOM 3246 N N . ALA A 1 406 ? 24.835 -7.359 -47.512 1.00 82.44 406 ALA A N 1
ATOM 3247 C CA . ALA A 1 406 ? 23.985 -7.002 -46.382 1.00 82.44 406 ALA A CA 1
ATOM 3248 C C . ALA A 1 406 ? 24.850 -6.773 -45.132 1.00 82.44 406 ALA A C 1
ATOM 3250 O O . ALA A 1 406 ? 25.700 -7.603 -44.792 1.00 82.44 406 ALA A O 1
ATOM 3251 N N . SER A 1 407 ? 24.649 -5.640 -44.455 1.00 88.00 407 SER A N 1
ATOM 3252 C CA . SER A 1 407 ? 25.395 -5.351 -43.234 1.00 88.00 407 SER A CA 1
ATOM 3253 C C . SER A 1 407 ? 25.026 -6.387 -42.169 1.00 88.00 407 SER A C 1
ATOM 3255 O O . SER A 1 407 ? 23.841 -6.564 -41.881 1.00 88.00 407 SER A O 1
ATOM 3257 N N . PRO A 1 408 ? 26.002 -7.047 -41.522 1.00 88.44 408 PRO A N 1
ATOM 3258 C CA . PRO A 1 408 ? 25.701 -7.884 -40.373 1.00 88.44 408 PRO A CA 1
ATOM 3259 C C . PRO A 1 408 ? 25.124 -7.030 -39.237 1.00 88.44 408 PRO A C 1
ATOM 3261 O O . PRO A 1 408 ? 25.418 -5.835 -39.111 1.00 88.44 408 PRO A O 1
ATOM 3264 N N . LYS A 1 409 ? 24.313 -7.660 -38.385 1.00 89.31 409 LYS A N 1
ATOM 3265 C CA . LYS A 1 409 ? 23.874 -7.056 -37.126 1.00 89.31 409 LYS A CA 1
ATOM 3266 C C . LYS A 1 409 ? 25.045 -6.971 -36.145 1.00 89.31 409 LYS A C 1
ATOM 3268 O O . LYS A 1 409 ? 25.944 -7.815 -36.159 1.00 89.31 409 LYS A O 1
ATOM 3273 N N . ILE A 1 410 ? 25.042 -5.958 -35.283 1.00 91.44 410 ILE A N 1
ATOM 3274 C CA . ILE A 1 410 ? 25.934 -5.942 -34.114 1.00 91.44 410 ILE A CA 1
ATOM 3275 C C . ILE A 1 410 ? 25.599 -7.080 -33.150 1.00 91.44 410 ILE A C 1
ATOM 3277 O O . ILE A 1 410 ? 24.457 -7.540 -33.083 1.00 91.44 410 ILE A O 1
ATOM 3281 N N . SER A 1 411 ? 26.593 -7.511 -32.375 1.00 89.56 411 SER A N 1
ATOM 3282 C CA . SER A 1 411 ? 26.352 -8.379 -31.227 1.00 89.56 411 SER A CA 1
ATOM 3283 C C . SER A 1 411 ? 25.554 -7.639 -30.147 1.00 89.56 411 SER A C 1
ATOM 3285 O O . SER A 1 411 ? 25.563 -6.408 -30.057 1.00 89.56 411 SER A O 1
ATOM 3287 N N . ALA A 1 412 ? 24.830 -8.400 -29.325 1.00 87.38 412 ALA A N 1
ATOM 3288 C CA . ALA A 1 412 ? 23.919 -7.846 -28.326 1.00 87.38 412 ALA A CA 1
ATOM 3289 C C . ALA A 1 412 ? 24.626 -7.062 -27.202 1.00 87.38 412 ALA A C 1
ATOM 3291 O O . ALA A 1 412 ? 23.963 -6.344 -26.466 1.00 87.38 412 ALA A O 1
ATOM 3292 N N . ASP A 1 413 ? 25.944 -7.177 -27.060 1.00 89.00 413 ASP A N 1
ATOM 3293 C CA . ASP A 1 413 ? 26.747 -6.461 -26.066 1.00 89.00 413 ASP A CA 1
ATOM 3294 C C . ASP A 1 413 ? 27.267 -5.098 -26.554 1.00 89.00 413 ASP A C 1
ATOM 3296 O O . ASP A 1 413 ? 27.804 -4.337 -25.753 1.00 89.00 413 ASP A O 1
ATOM 3300 N N . VAL A 1 414 ? 27.092 -4.759 -27.839 1.00 93.81 414 VAL A N 1
ATOM 3301 C CA . VAL A 1 414 ? 27.632 -3.511 -28.403 1.00 93.81 414 VAL A CA 1
ATOM 3302 C C . VAL A 1 414 ? 26.841 -2.289 -27.947 1.00 93.81 414 VAL A C 1
ATOM 3304 O O . VAL A 1 414 ? 27.391 -1.392 -27.317 1.00 93.81 414 VAL A O 1
ATOM 3307 N N . LEU A 1 415 ? 25.544 -2.227 -28.251 1.00 96.19 415 LEU A N 1
ATOM 3308 C CA . LEU A 1 415 ? 24.653 -1.177 -27.748 1.00 96.19 415 LEU A CA 1
ATOM 3309 C C . LEU A 1 415 ? 23.836 -1.755 -26.598 1.00 96.19 415 LEU A C 1
ATOM 3311 O O . LEU A 1 415 ? 22.682 -2.161 -26.765 1.00 96.19 415 LEU A O 1
ATOM 3315 N N . TYR A 1 416 ? 24.482 -1.826 -25.439 1.00 94.94 416 TYR A N 1
ATOM 3316 C CA . TYR A 1 416 ? 23.958 -2.477 -24.249 1.00 94.94 416 TYR A CA 1
ATOM 3317 C C . TYR A 1 416 ? 24.302 -1.696 -22.986 1.00 94.94 416 TYR A C 1
ATOM 3319 O O . TYR A 1 416 ? 25.422 -1.215 -22.823 1.00 94.94 416 TYR A O 1
ATOM 3327 N N . GLN A 1 417 ? 23.345 -1.620 -22.068 1.00 95.88 417 GLN A N 1
ATOM 3328 C CA . GLN A 1 417 ? 23.571 -1.142 -20.710 1.00 95.88 417 GLN A CA 1
ATOM 3329 C C . GLN A 1 417 ? 22.611 -1.848 -19.755 1.00 95.88 417 GLN A C 1
ATOM 3331 O O . GLN A 1 417 ? 21.421 -1.949 -20.046 1.00 95.88 417 GLN A O 1
ATOM 3336 N N . ASP A 1 418 ? 23.110 -2.298 -18.606 1.00 94.81 418 ASP A N 1
ATOM 3337 C CA . ASP A 1 418 ? 22.314 -2.868 -17.520 1.00 94.81 418 ASP A CA 1
ATOM 3338 C C . ASP A 1 418 ? 22.344 -2.004 -16.254 1.00 94.81 418 ASP A C 1
ATOM 3340 O O . ASP A 1 418 ? 22.976 -0.947 -16.200 1.00 94.81 418 ASP A O 1
ATOM 3344 N N . GLY A 1 419 ? 21.589 -2.428 -15.237 1.00 95.12 419 GLY A N 1
ATOM 3345 C CA . GLY A 1 419 ? 21.523 -1.729 -13.953 1.00 95.12 419 GLY A CA 1
ATOM 3346 C C . GLY A 1 419 ? 20.811 -0.375 -14.016 1.00 95.12 419 GLY A C 1
ATOM 3347 O O . GLY A 1 419 ? 21.008 0.459 -13.132 1.00 95.12 419 GLY A O 1
ATOM 3348 N N . ILE A 1 420 ? 19.985 -0.144 -15.039 1.00 96.88 420 ILE A N 1
ATOM 3349 C CA . ILE A 1 420 ? 19.207 1.084 -15.205 1.00 96.88 420 ILE A CA 1
ATOM 3350 C C . ILE A 1 420 ? 18.052 1.053 -14.202 1.00 96.88 420 ILE A C 1
ATOM 3352 O O . ILE A 1 420 ? 17.083 0.325 -14.385 1.00 96.88 420 ILE A O 1
ATOM 3356 N N . VAL A 1 421 ? 18.155 1.819 -13.120 1.00 96.81 421 VAL A N 1
ATOM 3357 C CA . VAL A 1 421 ? 17.137 1.843 -12.060 1.00 96.81 421 VAL A CA 1
ATOM 3358 C C . VAL A 1 421 ? 15.928 2.669 -12.499 1.00 96.81 421 VAL A C 1
ATOM 3360 O O . VAL A 1 421 ? 16.079 3.840 -12.850 1.00 96.81 421 VAL A O 1
ATOM 3363 N N . ILE A 1 422 ? 14.726 2.097 -12.427 1.00 97.19 422 ILE A N 1
ATOM 3364 C CA . ILE A 1 422 ? 13.476 2.828 -12.666 1.00 97.19 422 ILE A CA 1
ATOM 3365 C C . ILE A 1 422 ? 13.291 3.868 -11.548 1.00 97.19 422 ILE A C 1
ATOM 3367 O O . ILE A 1 422 ? 13.285 3.494 -10.370 1.00 97.19 422 ILE A O 1
ATOM 3371 N N . PRO A 1 423 ? 13.096 5.164 -11.859 1.00 97.12 423 PRO A N 1
ATOM 3372 C CA . PRO A 1 423 ? 12.932 6.194 -10.836 1.00 97.12 423 PRO A CA 1
ATOM 3373 C C . PRO A 1 423 ? 11.780 5.895 -9.871 1.00 97.12 423 PRO A C 1
ATOM 3375 O O . PRO A 1 423 ? 10.689 5.521 -10.300 1.00 97.12 423 PRO A O 1
ATOM 3378 N N . THR A 1 424 ? 11.979 6.142 -8.573 1.00 95.62 424 THR A N 1
ATOM 3379 C CA . THR A 1 424 ? 10.964 5.889 -7.532 1.00 95.62 424 THR A CA 1
ATOM 3380 C C . THR A 1 424 ? 9.639 6.609 -7.800 1.00 95.62 424 THR A C 1
ATOM 3382 O O . THR A 1 424 ? 8.585 6.064 -7.515 1.00 95.62 424 THR A O 1
ATOM 3385 N N . ALA A 1 425 ? 9.670 7.805 -8.398 1.00 93.75 425 ALA A N 1
ATOM 3386 C CA . ALA A 1 425 ? 8.479 8.607 -8.702 1.00 93.75 425 ALA A CA 1
ATOM 3387 C C . ALA A 1 425 ? 7.742 8.201 -10.003 1.00 93.75 425 ALA A C 1
ATOM 3389 O O . ALA A 1 425 ? 6.814 8.901 -10.433 1.00 93.75 425 ALA A O 1
ATOM 3390 N N . THR A 1 426 ? 8.161 7.108 -10.655 1.00 95.88 426 THR A N 1
ATOM 3391 C CA . THR A 1 426 ? 7.536 6.606 -11.889 1.00 95.88 426 THR A CA 1
ATOM 3392 C C . THR A 1 426 ? 6.104 6.156 -11.585 1.00 95.88 426 THR A C 1
ATOM 3394 O O . THR A 1 426 ? 5.914 5.248 -10.771 1.00 95.88 426 THR A O 1
ATOM 3397 N N . PRO A 1 427 ? 5.080 6.785 -12.187 1.00 94.00 427 PRO A N 1
ATOM 3398 C CA . PRO A 1 427 ? 3.690 6.460 -11.900 1.00 94.00 427 PRO A CA 1
ATOM 3399 C C . PRO A 1 427 ? 3.340 5.081 -12.453 1.00 94.00 427 PRO A C 1
ATOM 3401 O O . PRO A 1 427 ? 3.964 4.605 -13.403 1.00 94.00 427 PRO A O 1
ATOM 3404 N N . ASN A 1 428 ? 2.295 4.472 -11.899 1.00 95.38 428 ASN A N 1
ATOM 3405 C CA . ASN A 1 428 ? 1.722 3.281 -12.506 1.00 95.38 428 ASN A CA 1
ATOM 3406 C C . ASN A 1 428 ? 1.190 3.635 -13.905 1.00 95.38 428 ASN A C 1
ATOM 3408 O O . ASN A 1 428 ? 0.373 4.544 -14.059 1.00 95.38 428 ASN A O 1
ATOM 3412 N N . GLN A 1 429 ? 1.674 2.938 -14.929 1.00 95.38 429 GLN A N 1
ATOM 3413 C CA . GLN A 1 429 ? 1.309 3.172 -16.320 1.00 95.38 429 GLN A CA 1
ATOM 3414 C C . GLN A 1 429 ? 1.349 1.855 -17.084 1.00 95.38 429 GLN A C 1
ATOM 3416 O O . GLN A 1 429 ? 2.379 1.185 -17.144 1.00 95.38 429 GLN A O 1
ATOM 3421 N N . LYS A 1 430 ? 0.220 1.507 -17.701 1.00 96.31 430 LYS A N 1
ATOM 3422 C CA . LYS A 1 430 ? 0.114 0.327 -18.553 1.00 96.31 430 LYS A CA 1
ATOM 3423 C C . LYS A 1 430 ? 0.726 0.596 -19.923 1.00 96.31 430 LYS A C 1
ATOM 3425 O O . LYS A 1 430 ? 0.471 1.659 -20.488 1.00 96.31 430 LYS A O 1
ATOM 3430 N N . ASP A 1 431 ? 1.463 -0.380 -20.445 1.00 95.88 431 ASP A N 1
ATOM 3431 C CA . ASP A 1 431 ? 1.946 -0.423 -21.827 1.00 95.88 431 ASP A CA 1
ATOM 3432 C C . ASP A 1 431 ? 2.652 0.876 -22.270 1.00 95.88 431 ASP A C 1
ATOM 3434 O O . ASP A 1 431 ? 2.403 1.393 -23.362 1.00 95.88 431 ASP A O 1
ATOM 3438 N N . ALA A 1 432 ? 3.519 1.442 -21.420 1.00 95.00 432 ALA A N 1
ATOM 3439 C CA . ALA A 1 432 ? 4.255 2.654 -21.760 1.00 95.00 432 ALA A CA 1
ATOM 3440 C C . ALA A 1 432 ? 5.112 2.407 -23.018 1.00 95.00 432 ALA A C 1
ATOM 3442 O O . ALA A 1 432 ? 5.862 1.424 -23.067 1.00 95.00 432 ALA A O 1
ATOM 3443 N N . PRO A 1 433 ? 5.007 3.263 -24.050 1.00 95.56 433 PRO A N 1
ATOM 3444 C CA . PRO A 1 433 ? 5.700 3.040 -25.308 1.00 95.56 433 PRO A CA 1
ATOM 3445 C C . PRO A 1 433 ? 7.210 3.214 -25.138 1.00 95.56 433 PRO A C 1
ATOM 3447 O O . PRO A 1 433 ? 7.676 4.164 -24.507 1.00 95.56 433 PRO A O 1
ATOM 3450 N N . THR A 1 434 ? 7.971 2.325 -25.771 1.00 96.50 434 THR A N 1
ATOM 3451 C CA . THR A 1 434 ? 9.422 2.453 -25.901 1.00 96.50 434 THR A CA 1
ATOM 3452 C C . THR A 1 434 ? 9.749 2.787 -27.346 1.00 96.50 434 THR A C 1
ATOM 3454 O O . THR A 1 434 ? 9.466 2.015 -28.263 1.00 96.50 434 THR A O 1
ATOM 3457 N N . THR A 1 435 ? 10.354 3.947 -27.555 1.00 95.88 435 THR A N 1
ATOM 3458 C CA . THR A 1 435 ? 10.793 4.404 -28.880 1.00 95.88 435 THR A CA 1
ATOM 3459 C C . THR A 1 435 ? 12.267 4.748 -28.828 1.00 95.88 435 THR A C 1
ATOM 3461 O O . THR A 1 435 ? 12.841 4.896 -27.753 1.00 95.88 435 THR A O 1
ATOM 3464 N N . GLY A 1 436 ? 12.906 4.881 -29.975 1.00 94.81 436 GLY A N 1
ATOM 3465 C CA . GLY A 1 436 ? 14.287 5.318 -30.013 1.00 94.81 436 GLY A CA 1
ATOM 3466 C C . GLY A 1 436 ? 14.729 5.703 -31.405 1.00 94.81 436 GLY A C 1
ATOM 3467 O O . GLY A 1 436 ? 13.946 5.687 -32.357 1.00 94.81 436 GLY A O 1
ATOM 3468 N N . ARG A 1 437 ? 16.008 6.029 -31.522 1.00 95.00 437 ARG A N 1
ATOM 3469 C CA . ARG A 1 437 ? 16.680 6.213 -32.800 1.00 95.00 437 ARG A CA 1
ATOM 3470 C C . ARG A 1 437 ? 18.117 5.725 -32.729 1.00 95.00 437 ARG A C 1
ATOM 3472 O O . ARG A 1 437 ? 18.822 5.991 -31.760 1.00 95.00 437 ARG A O 1
ATOM 3479 N N . ALA A 1 438 ? 18.549 5.023 -33.764 1.00 95.00 438 ALA A N 1
ATOM 3480 C CA . ALA A 1 438 ? 19.950 4.718 -33.992 1.00 95.00 438 ALA A CA 1
ATOM 3481 C C . ALA A 1 438 ? 20.605 5.892 -34.719 1.00 95.00 438 ALA A C 1
ATOM 3483 O O . ALA A 1 438 ? 20.102 6.340 -35.753 1.00 95.00 438 ALA A O 1
ATOM 3484 N N . VAL A 1 439 ? 21.729 6.367 -34.193 1.00 95.69 439 VAL A N 1
ATOM 3485 C CA . VAL A 1 439 ? 22.530 7.435 -34.784 1.00 95.69 439 VAL A CA 1
ATOM 3486 C C . VAL A 1 439 ? 23.763 6.807 -35.410 1.00 95.69 439 VAL A C 1
ATOM 3488 O O . VAL A 1 439 ? 24.562 6.148 -34.744 1.00 95.69 439 VAL A O 1
ATOM 3491 N N . TYR A 1 440 ? 23.922 7.036 -36.704 1.00 94.81 440 TYR A N 1
ATOM 3492 C CA . TYR A 1 440 ? 25.090 6.643 -37.468 1.00 94.81 440 TYR A CA 1
ATOM 3493 C C . TYR A 1 440 ? 25.907 7.884 -37.829 1.00 94.81 440 TYR A C 1
ATOM 3495 O O . TYR A 1 440 ? 25.329 8.908 -38.194 1.00 94.81 440 TYR A O 1
ATOM 3503 N N . ARG A 1 441 ? 27.238 7.801 -37.771 1.00 95.06 441 ARG A N 1
ATOM 3504 C CA . ARG A 1 441 ? 28.163 8.869 -38.191 1.00 95.06 441 ARG A CA 1
ATOM 3505 C C . ARG A 1 441 ? 28.893 8.489 -39.473 1.00 95.06 441 ARG A C 1
ATOM 3507 O O . ARG A 1 441 ? 29.109 7.308 -39.735 1.00 95.06 441 ARG A O 1
ATOM 3514 N N . LEU A 1 442 ? 29.244 9.480 -40.282 1.00 94.81 442 LEU A N 1
ATOM 3515 C CA . LEU A 1 442 ? 29.929 9.268 -41.555 1.00 94.81 442 LEU A CA 1
ATOM 3516 C C . LEU A 1 442 ? 31.348 8.719 -41.312 1.00 94.81 442 LEU A C 1
ATOM 3518 O O . LEU A 1 442 ? 32.167 9.393 -40.693 1.00 94.81 442 LEU A O 1
ATOM 3522 N N . ALA A 1 443 ? 31.626 7.504 -41.791 1.00 93.06 443 ALA A N 1
ATOM 3523 C CA . ALA A 1 443 ? 32.933 6.845 -41.680 1.00 93.06 443 ALA A CA 1
ATOM 3524 C C . ALA A 1 443 ? 33.780 7.030 -42.948 1.00 93.06 443 ALA A C 1
ATOM 3526 O O . ALA A 1 443 ? 34.997 7.177 -42.878 1.00 93.06 443 ALA A O 1
ATOM 3527 N N . PHE A 1 444 ? 33.132 7.039 -44.115 1.00 94.12 444 PHE A N 1
ATOM 3528 C CA . PHE A 1 444 ? 33.773 7.221 -45.413 1.00 94.12 444 PHE A CA 1
ATOM 3529 C C . PHE A 1 444 ? 32.860 8.003 -46.355 1.00 94.12 444 PHE A C 1
ATOM 3531 O O . PHE A 1 444 ? 31.649 7.781 -46.373 1.00 94.12 444 PHE A O 1
ATOM 3538 N N . SER A 1 445 ? 33.451 8.881 -47.165 1.00 93.81 445 SER A N 1
ATOM 3539 C CA . SER A 1 445 ? 32.773 9.544 -48.278 1.00 93.81 445 SER A CA 1
ATOM 3540 C C . SER A 1 445 ? 33.719 9.745 -49.458 1.00 93.81 445 SER A C 1
ATOM 3542 O O . SER A 1 445 ? 34.917 9.961 -49.278 1.00 93.81 445 SER A O 1
ATOM 3544 N N . TYR A 1 446 ? 33.165 9.680 -50.663 1.00 92.81 446 TYR A N 1
ATOM 3545 C CA . TYR A 1 446 ? 33.845 9.973 -51.917 1.00 92.81 446 TYR A CA 1
ATOM 3546 C C . TYR A 1 446 ? 32.861 10.631 -52.888 1.00 92.81 446 TYR A C 1
ATOM 3548 O O . TYR A 1 446 ? 31.715 10.194 -52.974 1.00 92.81 446 TYR A O 1
ATOM 3556 N N . GLY A 1 447 ? 33.307 11.651 -53.627 1.00 87.19 447 GLY A N 1
ATOM 3557 C CA . GLY A 1 447 ? 32.574 12.205 -54.773 1.00 87.19 447 GLY A CA 1
ATOM 3558 C C . GLY A 1 447 ? 31.298 13.006 -54.465 1.00 87.19 447 GLY A C 1
ATOM 3559 O O . GLY A 1 447 ? 30.565 13.327 -55.396 1.00 87.19 447 GLY A O 1
ATOM 3560 N N . GLY A 1 448 ? 31.009 13.347 -53.202 1.00 84.12 448 GLY A N 1
ATOM 3561 C CA . GLY A 1 448 ? 29.825 14.139 -52.846 1.00 84.12 448 GLY A CA 1
ATOM 3562 C C . GLY A 1 448 ? 29.818 14.673 -51.411 1.00 84.12 448 GLY A C 1
ATOM 3563 O O . GLY A 1 448 ? 30.574 14.200 -50.561 1.00 84.12 448 GLY A O 1
ATOM 3564 N N . ASP A 1 449 ? 28.934 15.642 -51.157 1.00 88.19 449 ASP A N 1
ATOM 3565 C CA . ASP A 1 449 ? 28.682 16.215 -49.831 1.00 88.19 449 ASP A CA 1
ATOM 3566 C C . ASP A 1 449 ? 27.571 15.429 -49.122 1.00 88.19 449 ASP A C 1
ATOM 3568 O O . ASP A 1 449 ? 26.399 15.483 -49.503 1.00 88.19 449 ASP A O 1
ATOM 3572 N N . PHE A 1 450 ? 27.934 14.693 -48.072 1.00 92.12 450 PHE A N 1
ATOM 3573 C CA . PHE A 1 450 ? 27.003 13.877 -47.292 1.00 92.12 450 PHE A CA 1
ATOM 3574 C C . PHE A 1 450 ? 26.867 14.405 -45.864 1.00 92.12 450 PHE A C 1
ATOM 3576 O O . PHE A 1 450 ? 27.807 14.955 -45.292 1.00 92.12 450 PHE A O 1
ATOM 3583 N N . SER A 1 451 ? 25.688 14.214 -45.266 1.00 91.44 451 SER A N 1
ATOM 3584 C CA . SER A 1 451 ? 25.444 14.589 -43.869 1.00 91.44 451 SER A CA 1
ATOM 3585 C C . SER A 1 451 ? 26.440 13.896 -42.937 1.00 91.44 451 SER A C 1
ATOM 3587 O O . SER A 1 451 ? 26.729 12.713 -43.113 1.00 91.44 451 SER A O 1
ATOM 3589 N N . ALA A 1 452 ? 26.910 14.591 -41.900 1.00 92.38 452 ALA A N 1
ATOM 3590 C CA . ALA A 1 452 ? 27.798 14.007 -40.895 1.00 92.38 452 ALA A CA 1
ATOM 3591 C C . ALA A 1 452 ? 27.135 12.855 -40.115 1.00 92.38 452 ALA A C 1
ATOM 3593 O O . ALA A 1 452 ? 27.829 11.963 -39.623 1.00 92.38 452 ALA A O 1
ATOM 3594 N N . THR A 1 453 ? 25.800 12.854 -40.023 1.00 93.94 453 THR A N 1
ATOM 3595 C CA . THR A 1 453 ? 25.019 11.825 -39.330 1.00 93.94 453 THR A CA 1
ATOM 3596 C C . THR A 1 453 ? 23.795 11.372 -40.124 1.00 93.94 453 THR A C 1
ATOM 3598 O O . THR A 1 453 ? 23.251 12.108 -40.955 1.00 93.94 453 THR A O 1
ATOM 3601 N N . LYS A 1 454 ? 23.352 10.142 -39.852 1.00 91.56 454 LYS A N 1
ATOM 3602 C CA . LYS A 1 454 ? 22.108 9.556 -40.358 1.00 91.56 454 LYS A CA 1
ATOM 3603 C C . LYS A 1 454 ? 21.362 8.879 -39.213 1.00 91.56 454 LYS A C 1
ATOM 3605 O O . LYS A 1 454 ? 21.969 8.172 -38.413 1.00 91.56 454 LYS A O 1
ATOM 3610 N N . GLU A 1 455 ? 20.051 9.073 -39.160 1.00 93.12 455 GLU A N 1
ATOM 3611 C CA . GLU A 1 455 ? 19.197 8.526 -38.105 1.00 93.12 455 GLU A CA 1
ATOM 3612 C C . GLU A 1 455 ? 18.268 7.436 -38.654 1.00 93.12 455 GLU A C 1
ATOM 3614 O O . GLU A 1 455 ? 17.854 7.471 -39.814 1.00 93.12 455 GLU A O 1
ATOM 3619 N N . GLU A 1 456 ? 17.942 6.454 -37.818 1.00 90.56 456 GLU A N 1
ATOM 3620 C CA . GLU A 1 456 ? 16.897 5.457 -38.069 1.00 90.56 456 GLU A CA 1
ATOM 3621 C C . GLU A 1 456 ? 16.029 5.309 -36.829 1.00 90.56 456 GLU A C 1
ATOM 3623 O O . GLU A 1 456 ? 16.547 5.095 -35.737 1.00 90.56 456 GLU A O 1
ATOM 3628 N N . SER A 1 457 ? 14.712 5.398 -36.998 1.00 91.88 457 SER A N 1
ATOM 3629 C CA . SER A 1 457 ? 13.759 5.195 -35.910 1.00 91.88 457 SER A CA 1
ATOM 3630 C C . SER A 1 457 ? 13.731 3.737 -35.452 1.00 91.88 457 SER A C 1
ATOM 3632 O O . SER A 1 457 ? 13.674 2.817 -36.262 1.00 91.88 457 SER A O 1
ATOM 3634 N N . LEU A 1 458 ? 13.700 3.540 -34.138 1.00 92.69 458 LEU A N 1
ATOM 3635 C CA . LEU A 1 458 ? 13.593 2.243 -33.483 1.00 92.69 458 LEU A CA 1
ATOM 3636 C C . LEU A 1 458 ? 12.262 2.157 -32.737 1.00 92.69 458 LEU A C 1
ATOM 3638 O O . LEU A 1 458 ? 11.860 3.097 -32.047 1.00 92.69 458 LEU A O 1
ATOM 3642 N N . THR A 1 459 ? 11.602 1.006 -32.839 1.00 92.25 459 THR A N 1
ATOM 3643 C CA . THR A 1 459 ? 10.420 0.678 -32.033 1.00 92.25 459 THR A CA 1
ATOM 3644 C C . THR A 1 459 ? 10.787 -0.437 -31.069 1.00 92.25 459 THR A C 1
ATOM 3646 O O . THR A 1 459 ? 11.323 -1.462 -31.491 1.00 92.25 459 THR A O 1
ATOM 3649 N N . GLY A 1 460 ? 10.536 -0.221 -29.779 1.00 93.38 460 GLY A N 1
ATOM 3650 C CA . GLY A 1 460 ? 10.805 -1.201 -28.733 1.00 93.38 460 GLY A CA 1
ATOM 3651 C C . GLY A 1 460 ? 9.547 -1.858 -28.183 1.00 93.38 460 GLY A C 1
ATOM 3652 O O . GLY A 1 460 ? 8.424 -1.481 -28.517 1.00 93.38 460 GLY A O 1
ATOM 3653 N N . ASN A 1 461 ? 9.736 -2.839 -27.300 1.00 95.19 461 ASN A N 1
ATOM 3654 C CA . ASN A 1 461 ? 8.628 -3.424 -26.551 1.00 95.19 461 ASN A CA 1
ATOM 3655 C C . ASN A 1 461 ? 8.005 -2.403 -25.577 1.00 95.19 461 ASN A C 1
ATOM 3657 O O . ASN A 1 461 ? 8.726 -1.576 -25.008 1.00 95.19 461 ASN A O 1
ATOM 3661 N N . PRO A 1 462 ? 6.684 -2.461 -25.339 1.00 96.50 462 PRO A N 1
ATOM 3662 C CA . PRO A 1 462 ? 6.069 -1.663 -24.289 1.00 96.50 462 PRO A CA 1
ATOM 3663 C C . PRO A 1 462 ? 6.553 -2.119 -22.906 1.00 96.50 462 PRO A C 1
ATOM 3665 O O . PRO A 1 462 ? 6.915 -3.287 -22.714 1.00 96.50 462 PRO A O 1
ATOM 3668 N N . VAL A 1 463 ? 6.542 -1.194 -21.945 1.00 97.69 463 VAL A N 1
ATOM 3669 C CA . VAL A 1 463 ? 6.856 -1.464 -20.537 1.00 97.69 463 VAL A CA 1
ATOM 3670 C C . VAL A 1 463 ? 5.700 -1.008 -19.653 1.00 97.69 463 VAL A C 1
ATOM 3672 O O . VAL A 1 463 ? 5.304 0.152 -19.674 1.00 97.69 463 VAL A O 1
ATOM 3675 N N . THR A 1 464 ? 5.164 -1.911 -18.844 1.00 97.94 464 THR A N 1
ATOM 3676 C CA . THR A 1 464 ? 4.134 -1.618 -17.849 1.00 97.94 464 THR A CA 1
ATOM 3677 C C . THR A 1 464 ? 4.797 -1.331 -16.505 1.00 97.94 464 THR A C 1
ATOM 3679 O O . THR A 1 464 ? 5.265 -2.245 -15.832 1.00 97.94 464 THR A O 1
ATOM 3682 N N . ALA A 1 465 ? 4.830 -0.062 -16.096 1.00 97.19 465 ALA A N 1
ATOM 3683 C CA . ALA A 1 465 ? 5.273 0.324 -14.759 1.00 97.19 465 ALA A CA 1
ATOM 3684 C C . ALA A 1 465 ? 4.137 0.084 -13.762 1.00 97.19 465 ALA A C 1
ATOM 3686 O O . ALA A 1 465 ? 3.064 0.675 -13.890 1.00 97.19 465 ALA A O 1
ATOM 3687 N N . HIS A 1 466 ? 4.349 -0.774 -12.770 1.00 97.38 466 HIS A N 1
ATOM 3688 C CA . HIS A 1 466 ? 3.330 -1.088 -11.777 1.00 97.38 466 HIS A CA 1
ATOM 3689 C C . HIS A 1 466 ? 3.963 -1.422 -10.430 1.00 97.38 466 HIS A C 1
ATOM 3691 O O . HIS A 1 466 ? 4.438 -2.531 -10.214 1.00 97.38 466 HIS A O 1
ATOM 3697 N N . THR A 1 467 ? 3.970 -0.461 -9.511 1.00 97.62 467 THR A N 1
ATOM 3698 C CA . THR A 1 467 ? 4.532 -0.639 -8.167 1.00 97.62 467 THR A CA 1
ATOM 3699 C C . THR A 1 467 ? 3.498 -1.318 -7.259 1.00 97.62 467 THR A C 1
ATOM 3701 O O . THR A 1 467 ? 2.455 -0.712 -6.980 1.00 97.62 467 THR A O 1
ATOM 3704 N N . PRO A 1 468 ? 3.736 -2.568 -6.818 1.00 97.44 468 PRO A N 1
ATOM 3705 C CA . PRO A 1 468 ? 2.767 -3.335 -6.050 1.00 97.44 468 PRO A CA 1
ATOM 3706 C C . PRO A 1 468 ? 2.813 -2.983 -4.565 1.00 97.44 468 PRO A C 1
ATOM 3708 O O . PRO A 1 468 ? 3.880 -2.834 -3.973 1.00 97.44 468 PRO A O 1
ATOM 3711 N N . VAL A 1 469 ? 1.640 -2.942 -3.946 1.00 97.75 469 VAL A N 1
ATOM 3712 C CA . VAL A 1 469 ? 1.456 -2.921 -2.495 1.00 97.75 469 VAL A CA 1
ATOM 3713 C C . VAL A 1 469 ? 0.355 -3.887 -2.096 1.00 97.75 469 VAL A C 1
ATOM 3715 O O . VAL A 1 469 ? -0.602 -4.117 -2.839 1.00 97.75 469 VAL A O 1
ATOM 3718 N N . VAL A 1 470 ? 0.486 -4.431 -0.890 1.00 98.31 470 VAL A N 1
ATOM 3719 C CA . VAL A 1 470 ? -0.473 -5.360 -0.292 1.00 98.31 470 VAL A CA 1
ATOM 3720 C C . VAL A 1 470 ? -0.941 -4.858 1.071 1.00 98.31 470 VAL A C 1
ATOM 3722 O O . VAL A 1 470 ? -0.230 -4.125 1.759 1.00 98.31 470 VAL A O 1
ATOM 3725 N N . CYS A 1 471 ? -2.153 -5.240 1.457 1.00 98.31 471 CYS A N 1
ATOM 3726 C CA . CYS A 1 471 ? -2.819 -4.856 2.687 1.00 98.31 471 CYS A CA 1
ATOM 3727 C C . CYS A 1 471 ? -3.562 -6.065 3.280 1.00 98.31 471 CYS A C 1
ATOM 3729 O O . CYS A 1 471 ? -4.771 -6.202 3.111 1.00 98.31 471 CYS A O 1
ATOM 3731 N N . TYR A 1 472 ? -2.835 -6.945 3.980 1.00 98.00 472 TYR A N 1
ATOM 3732 C CA . TYR A 1 472 ? -3.393 -8.147 4.629 1.00 98.00 472 TYR A CA 1
ATOM 3733 C C . TYR A 1 472 ? -3.333 -8.095 6.169 1.00 98.00 472 TYR A C 1
ATOM 3735 O O . TYR A 1 472 ? -2.770 -8.996 6.793 1.00 98.00 472 TYR A O 1
ATOM 3743 N N . PRO A 1 473 ? -3.869 -7.047 6.820 1.00 98.00 473 PRO A N 1
ATOM 3744 C CA . PRO A 1 473 ? -3.934 -6.995 8.272 1.00 98.00 473 PRO A CA 1
ATOM 3745 C C . PRO A 1 473 ? -4.833 -8.099 8.835 1.00 98.00 473 PRO A C 1
ATOM 3747 O O . PRO A 1 473 ? -5.769 -8.567 8.190 1.00 98.00 473 PRO A O 1
ATOM 3750 N N . SER A 1 474 ? -4.580 -8.473 10.080 1.00 97.44 474 SER A N 1
ATOM 3751 C CA . SER A 1 474 ? -5.430 -9.348 10.876 1.00 97.44 474 SER A CA 1
ATOM 3752 C C . SER A 1 474 ? -5.479 -8.848 12.315 1.00 97.44 474 SER A C 1
ATOM 3754 O O . SER A 1 474 ? -4.567 -8.169 12.791 1.00 97.44 474 SER A O 1
ATOM 3756 N N . LEU A 1 475 ? -6.577 -9.158 12.999 1.00 97.81 475 LEU A N 1
ATOM 3757 C CA . LEU A 1 475 ? -6.816 -8.737 14.374 1.00 97.81 475 LEU A CA 1
ATOM 3758 C C . LEU A 1 475 ? -6.924 -9.968 15.274 1.00 97.81 475 LEU A C 1
ATOM 3760 O O . LEU A 1 475 ? -7.634 -10.919 14.925 1.00 97.81 475 LEU A O 1
ATOM 3764 N N . SER A 1 476 ? -6.274 -9.944 16.437 1.00 96.62 476 SER A N 1
ATOM 3765 C CA . SER A 1 476 ? -6.367 -11.024 17.424 1.00 96.62 476 SER A CA 1
ATOM 3766 C C . SER A 1 476 ? -7.795 -11.199 17.931 1.00 96.62 476 SER A C 1
ATOM 3768 O O . SER A 1 476 ? -8.480 -10.214 18.194 1.00 96.62 476 SER A O 1
ATOM 3770 N N . ASP A 1 477 ? -8.227 -12.437 18.148 1.00 92.94 477 ASP A N 1
ATOM 3771 C CA . ASP A 1 477 ? -9.475 -12.691 18.865 1.00 92.94 477 ASP A CA 1
ATOM 3772 C C . ASP A 1 477 ? -9.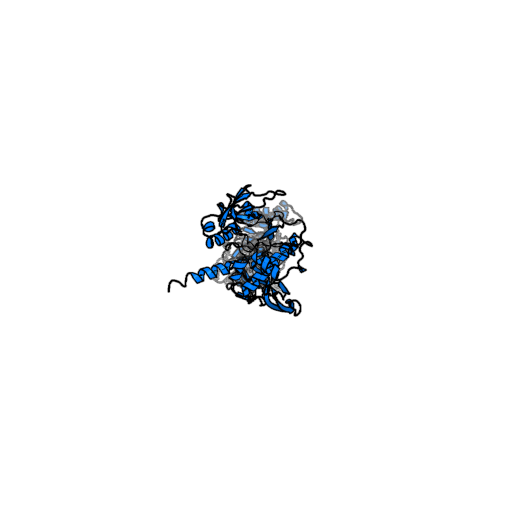329 -12.418 20.363 1.00 92.94 477 ASP A C 1
ATOM 3774 O O . ASP A 1 477 ? -8.299 -12.707 20.976 1.00 92.94 477 ASP A O 1
ATOM 3778 N N . ARG A 1 478 ? -10.395 -11.889 20.967 1.00 89.31 478 ARG A N 1
ATOM 3779 C CA . ARG A 1 478 ? -10.506 -11.775 22.420 1.00 89.31 478 ARG A CA 1
ATOM 3780 C C . ARG A 1 478 ? -11.038 -13.086 22.992 1.00 89.31 478 ARG A C 1
ATOM 3782 O O . ARG A 1 478 ? -12.100 -13.556 22.591 1.00 89.31 478 ARG A O 1
ATOM 3789 N N . THR A 1 479 ? -10.342 -13.641 23.981 1.00 84.50 479 THR A N 1
ATOM 3790 C CA . THR A 1 479 ? -10.868 -14.760 24.776 1.00 84.50 479 THR A CA 1
ATOM 3791 C C . THR A 1 479 ? -11.713 -14.211 25.923 1.00 84.50 479 THR A C 1
ATOM 3793 O O . THR A 1 479 ? -11.248 -13.355 26.667 1.00 84.50 479 THR A O 1
ATOM 3796 N N . PHE A 1 480 ? -12.947 -14.694 26.065 1.00 83.44 480 PHE A N 1
ATOM 3797 C CA . PHE A 1 480 ? -13.860 -14.285 27.134 1.00 83.44 480 PHE A CA 1
ATOM 3798 C C . PHE A 1 480 ? -13.805 -15.289 28.287 1.00 83.44 480 PHE A C 1
ATOM 3800 O O . PHE A 1 480 ? -14.089 -16.475 28.098 1.00 83.44 480 PHE A O 1
ATOM 3807 N N . GLY A 1 481 ? -13.433 -14.824 29.477 1.00 78.88 481 GLY A N 1
ATOM 3808 C CA . GLY A 1 481 ? -13.376 -15.632 30.685 1.00 78.88 481 GLY A CA 1
ATOM 3809 C C . GLY A 1 481 ? -14.764 -15.965 31.254 1.00 78.88 481 GLY A C 1
ATOM 3810 O O . GLY A 1 481 ? -15.721 -15.199 31.096 1.00 78.88 481 GLY A O 1
ATOM 3811 N N . PRO A 1 482 ? -14.905 -17.108 31.953 1.00 71.62 482 PRO A N 1
ATOM 3812 C CA . PRO A 1 482 ? -16.159 -17.477 32.596 1.00 71.62 482 PRO A CA 1
ATOM 3813 C C . PRO A 1 482 ? -16.508 -16.500 33.729 1.00 71.62 482 PRO A C 1
ATOM 3815 O O . PRO A 1 482 ? -15.757 -16.371 34.694 1.00 71.62 482 PRO A O 1
ATOM 3818 N N . GLY A 1 483 ? -17.687 -15.878 33.646 1.00 75.50 483 GLY A N 1
ATOM 3819 C CA . GLY A 1 483 ? -18.207 -14.952 34.663 1.00 75.50 483 GLY A CA 1
ATOM 3820 C C . GLY A 1 483 ? -17.977 -13.467 34.369 1.00 75.50 483 GLY A C 1
ATOM 3821 O O . GLY A 1 483 ? -18.418 -12.631 35.150 1.00 75.50 483 GLY A O 1
ATOM 3822 N N . GLU A 1 484 ? -17.332 -13.116 33.253 1.00 83.75 484 GLU A N 1
ATOM 3823 C CA . GLU A 1 484 ? -17.265 -11.723 32.805 1.00 83.75 484 GLU A CA 1
ATOM 3824 C C . GLU A 1 484 ? -18.661 -11.191 32.417 1.00 83.75 484 GLU A C 1
ATOM 3826 O O . GLU A 1 484 ? -19.446 -11.880 31.763 1.00 83.75 484 GLU A O 1
ATOM 3831 N N . LYS A 1 485 ? -18.964 -9.943 32.803 1.00 87.88 485 LYS A N 1
ATOM 3832 C CA . LYS A 1 485 ? -20.292 -9.317 32.671 1.00 87.88 485 LYS A CA 1
ATOM 3833 C C . LYS A 1 485 ? -20.255 -8.189 31.642 1.00 87.88 485 LYS A C 1
ATOM 3835 O O . LYS A 1 485 ? -19.757 -7.095 31.918 1.00 87.88 485 LYS A O 1
ATOM 3840 N N . TYR A 1 486 ? -20.763 -8.459 30.444 1.00 89.06 486 TYR A N 1
ATOM 3841 C CA . TYR A 1 486 ? -20.641 -7.551 29.306 1.00 89.06 486 TYR A CA 1
ATOM 3842 C C . TYR A 1 486 ? -21.725 -7.786 28.236 1.00 89.06 486 TYR A C 1
ATOM 3844 O O . TYR A 1 486 ? -22.271 -8.890 28.146 1.00 89.06 486 TYR A O 1
ATOM 3852 N N . PRO A 1 487 ? -22.015 -6.785 27.385 1.00 89.75 487 PRO A N 1
ATOM 3853 C CA . PRO A 1 487 ? -22.888 -6.951 26.224 1.00 89.75 487 PRO A CA 1
ATOM 3854 C C . PRO A 1 487 ? -22.217 -7.812 25.147 1.00 89.75 487 PRO A C 1
ATOM 3856 O O . PRO A 1 487 ? -21.048 -7.618 24.813 1.00 89.75 487 PRO A O 1
ATOM 3859 N N . LYS A 1 488 ? -22.950 -8.768 24.574 1.00 88.62 488 LYS A N 1
ATOM 3860 C CA . LYS A 1 488 ? -22.437 -9.596 23.473 1.00 88.62 488 LYS A CA 1
ATOM 3861 C C . LYS A 1 488 ? -22.646 -8.893 22.141 1.00 88.62 488 LYS A C 1
ATOM 3863 O O . LYS A 1 488 ? -23.740 -8.413 21.855 1.00 88.62 488 LYS A O 1
ATOM 3868 N N . ALA A 1 489 ? -21.606 -8.873 21.319 1.00 89.44 489 ALA A N 1
ATOM 3869 C CA . ALA A 1 489 ? -21.697 -8.374 19.963 1.00 89.44 489 ALA A CA 1
ATOM 3870 C C . ALA A 1 489 ? -22.660 -9.228 19.127 1.00 89.44 489 ALA A C 1
ATOM 3872 O O . ALA A 1 489 ? -22.739 -10.450 19.282 1.00 89.44 489 ALA A O 1
ATOM 3873 N N . LYS A 1 490 ? -23.402 -8.562 18.243 1.00 85.75 490 LYS A N 1
ATOM 3874 C CA . LYS A 1 490 ? -24.307 -9.204 17.287 1.00 85.75 490 LYS A CA 1
ATOM 3875 C C . LYS A 1 490 ? -23.504 -9.791 16.122 1.00 85.75 490 LYS A C 1
ATOM 3877 O O . LYS A 1 490 ? -22.354 -9.419 15.906 1.00 85.75 490 LYS A O 1
ATOM 3882 N N . ASP A 1 491 ? -24.103 -10.728 15.394 1.00 80.88 491 ASP A N 1
ATOM 3883 C CA . ASP A 1 491 ? -23.602 -11.233 14.104 1.00 80.88 491 ASP A CA 1
ATOM 3884 C C . ASP A 1 491 ? -22.177 -11.827 14.107 1.00 80.88 491 ASP A C 1
ATOM 3886 O O . ASP A 1 491 ? -21.541 -11.939 13.063 1.00 80.88 491 ASP A O 1
ATOM 3890 N N . GLY A 1 492 ? -21.656 -12.229 15.273 1.00 76.06 492 GLY A N 1
ATOM 3891 C CA . GLY A 1 492 ? -20.334 -12.857 15.385 1.00 76.06 492 GLY A CA 1
ATOM 3892 C C . GLY A 1 492 ? -19.155 -11.936 15.043 1.00 76.06 492 GLY A C 1
ATOM 3893 O O . GLY A 1 492 ? -18.047 -12.428 14.834 1.00 76.06 492 GLY A O 1
ATOM 3894 N N . GLN A 1 493 ? -19.370 -10.618 14.982 1.00 87.44 493 GLN A N 1
ATOM 3895 C CA . GLN A 1 493 ? -18.296 -9.650 14.751 1.00 87.44 493 GLN A CA 1
ATOM 3896 C C . GLN A 1 493 ? -17.257 -9.684 15.881 1.00 87.44 493 GLN A C 1
ATOM 3898 O O . GLN A 1 493 ? -17.578 -9.972 17.039 1.00 87.44 493 GLN A O 1
ATOM 3903 N N . LYS A 1 494 ? -16.003 -9.338 15.559 1.00 93.31 494 LYS A N 1
ATOM 3904 C CA . LYS A 1 494 ? -14.945 -9.226 16.571 1.00 93.31 494 LYS A CA 1
ATOM 3905 C C . LYS A 1 494 ? -15.331 -8.176 17.609 1.00 93.31 494 LYS A C 1
ATOM 3907 O O . LYS A 1 494 ? -15.811 -7.096 17.268 1.00 93.31 494 LYS A O 1
ATOM 3912 N N . GLN A 1 495 ? -15.105 -8.501 18.874 1.00 95.12 495 GLN A N 1
ATOM 3913 C CA . GLN A 1 495 ? -15.497 -7.680 20.009 1.00 95.12 495 GLN A CA 1
ATOM 3914 C C . GLN A 1 495 ? -14.303 -7.442 20.928 1.00 95.12 495 GLN A C 1
ATOM 3916 O O . GLN A 1 495 ? -13.644 -8.388 21.363 1.00 95.12 495 GLN A O 1
ATOM 3921 N N . TYR A 1 496 ? -14.093 -6.178 21.280 1.00 96.25 496 TYR A N 1
ATOM 3922 C CA . TYR A 1 496 ? -13.088 -5.736 22.239 1.00 96.25 496 TYR A CA 1
ATOM 3923 C C . TYR A 1 496 ? -13.727 -4.967 23.390 1.00 96.25 496 TYR A C 1
ATOM 3925 O O . TYR A 1 496 ? -14.842 -4.451 23.276 1.00 96.25 496 TYR A O 1
ATOM 3933 N N . MET A 1 497 ? -13.002 -4.890 24.504 1.00 94.88 497 MET A N 1
ATOM 3934 C CA . MET A 1 497 ? -13.457 -4.207 25.708 1.00 94.88 497 MET A CA 1
ATOM 3935 C C . MET A 1 497 ? -12.585 -3.014 26.040 1.00 94.88 497 MET A C 1
ATOM 3937 O O . MET A 1 497 ? -11.373 -3.022 25.826 1.00 94.88 497 MET A O 1
ATOM 3941 N N . LYS A 1 498 ? -13.209 -2.014 26.650 1.00 95.25 498 LYS A N 1
ATOM 3942 C CA . LYS A 1 498 ? -12.505 -0.910 27.292 1.00 95.25 498 LYS A CA 1
ATOM 3943 C C . LYS A 1 498 ? -11.610 -1.436 28.419 1.00 95.25 498 LYS A C 1
ATOM 3945 O O . LYS A 1 498 ? -11.976 -2.334 29.178 1.00 95.25 498 LYS A O 1
ATOM 3950 N N . GLU A 1 499 ? -10.455 -0.800 28.547 1.00 93.56 499 GLU A N 1
ATOM 3951 C CA . GLU A 1 499 ? -9.352 -1.138 29.450 1.00 93.56 499 GLU A CA 1
ATOM 3952 C C . GLU A 1 499 ? -8.706 -2.501 29.203 1.00 93.56 499 GLU A C 1
ATOM 3954 O O . GLU A 1 499 ? -8.241 -3.157 30.137 1.00 93.56 499 GLU A O 1
ATOM 3959 N N . GLU A 1 500 ? -8.660 -2.918 27.941 1.00 95.12 500 GLU A N 1
ATOM 3960 C CA . GLU A 1 500 ? -7.982 -4.131 27.498 1.00 95.12 500 GLU A CA 1
ATOM 3961 C C . GLU A 1 500 ? -7.201 -3.871 26.212 1.00 95.12 500 GLU A C 1
ATOM 3963 O O . GLU A 1 500 ? -7.429 -2.877 25.516 1.00 95.12 500 GLU A O 1
ATOM 3968 N N . SER A 1 501 ? -6.253 -4.760 25.915 1.00 96.81 501 SER A N 1
ATOM 3969 C CA . SER A 1 501 ? -5.456 -4.699 24.696 1.00 96.81 501 SER A CA 1
ATOM 3970 C C . SER A 1 501 ? -5.817 -5.808 23.716 1.00 96.81 501 SER A C 1
ATOM 3972 O O . SER A 1 501 ? -6.273 -6.885 24.096 1.00 96.81 501 SER A O 1
ATOM 3974 N N . PHE A 1 502 ? -5.609 -5.522 22.437 1.00 97.62 502 PHE A N 1
ATOM 3975 C CA . PHE A 1 502 ? -5.695 -6.472 21.336 1.00 97.62 502 PHE A CA 1
ATOM 3976 C C . PHE A 1 502 ? -4.479 -6.296 20.427 1.00 97.62 502 PHE A C 1
ATOM 3978 O O . PHE A 1 502 ? -3.853 -5.234 20.402 1.00 97.62 502 PHE A O 1
ATOM 3985 N N . ALA A 1 503 ? -4.129 -7.341 19.685 1.00 97.25 503 ALA A N 1
ATOM 3986 C CA . ALA A 1 503 ? -3.020 -7.318 18.748 1.00 97.25 503 ALA A CA 1
ATOM 3987 C C . ALA A 1 503 ? -3.515 -7.146 17.308 1.00 97.25 503 ALA A C 1
ATOM 3989 O O . ALA A 1 503 ? -4.555 -7.673 16.904 1.00 97.25 503 ALA A O 1
ATOM 3990 N N . VAL A 1 504 ? -2.727 -6.416 16.531 1.00 98.25 504 VAL A N 1
ATOM 3991 C CA . VAL A 1 504 ? -2.895 -6.219 15.096 1.00 98.25 504 VAL A CA 1
ATOM 3992 C C . VAL A 1 504 ? -1.635 -6.727 14.418 1.00 98.25 504 VAL A C 1
ATOM 3994 O O . VAL A 1 504 ? -0.553 -6.208 14.687 1.00 98.25 504 VAL A O 1
ATOM 3997 N N . THR A 1 505 ? -1.773 -7.707 13.532 1.00 98.00 505 THR A N 1
ATOM 3998 C CA . THR A 1 505 ? -0.680 -8.203 12.689 1.00 98.00 505 THR A CA 1
ATOM 3999 C C . THR A 1 505 ? -0.890 -7.674 11.283 1.00 98.00 505 THR A C 1
ATOM 4001 O O . THR A 1 505 ? -1.915 -7.969 10.673 1.00 98.00 505 THR A O 1
ATOM 4004 N N . TYR A 1 506 ? 0.048 -6.885 10.766 1.00 97.75 506 TYR A N 1
ATOM 4005 C CA . TYR A 1 506 ? -0.106 -6.191 9.491 1.00 97.75 506 TYR A CA 1
ATOM 4006 C C . TYR A 1 506 ? 1.112 -6.392 8.579 1.00 97.75 506 TYR A C 1
ATOM 4008 O O . TYR A 1 506 ? 1.912 -5.473 8.449 1.00 97.75 506 TYR A O 1
ATOM 4016 N N . PRO A 1 507 ? 1.277 -7.561 7.937 1.00 96.31 507 PRO A N 1
ATOM 4017 C CA . PRO A 1 507 ? 2.464 -7.900 7.152 1.00 96.31 507 PRO A CA 1
ATOM 4018 C C . PRO A 1 507 ? 2.623 -7.057 5.876 1.00 96.31 507 PRO A C 1
ATOM 4020 O O . PRO A 1 507 ? 1.650 -6.558 5.311 1.00 96.31 507 PRO A O 1
ATOM 4023 N N . LEU A 1 508 ? 3.872 -6.936 5.410 1.00 94.62 508 LEU A N 1
ATOM 4024 C CA . LEU A 1 508 ? 4.236 -6.390 4.086 1.00 94.62 508 LEU A CA 1
ATOM 4025 C C . LEU A 1 508 ? 4.266 -7.462 2.987 1.00 94.62 508 LEU A C 1
ATOM 4027 O O . LEU A 1 508 ? 4.506 -7.159 1.817 1.00 94.62 508 LEU A O 1
ATOM 4031 N N . SER A 1 509 ? 4.015 -8.713 3.366 1.00 95.94 509 SER A N 1
ATOM 4032 C CA . SER A 1 509 ? 3.900 -9.846 2.466 1.00 95.94 509 SER A CA 1
ATOM 4033 C C . SER A 1 509 ? 2.445 -10.244 2.245 1.00 95.94 509 SER A C 1
ATOM 4035 O O . SER A 1 509 ? 1.573 -10.028 3.089 1.00 95.94 509 SER A O 1
ATOM 4037 N N . GLY A 1 510 ? 2.171 -10.815 1.078 1.00 96.75 510 GLY A N 1
ATOM 4038 C CA . GLY A 1 510 ? 0.832 -11.249 0.700 1.00 96.75 510 GLY A CA 1
ATOM 4039 C C . GLY A 1 510 ? 0.743 -11.603 -0.775 1.00 96.75 510 GLY A C 1
ATOM 4040 O O . GLY A 1 510 ? 1.734 -11.527 -1.498 1.00 96.75 510 GLY A O 1
ATOM 4041 N N . GLU A 1 511 ? -0.446 -11.992 -1.223 1.00 97.75 511 GLU A N 1
ATOM 4042 C CA . GLU A 1 511 ? -0.712 -12.325 -2.623 1.00 97.75 511 GLU A CA 1
ATOM 4043 C C . GLU A 1 511 ? -0.979 -11.062 -3.464 1.00 97.75 511 GLU A C 1
ATOM 4045 O O . GLU A 1 511 ? -1.746 -10.183 -3.061 1.00 97.75 511 GLU A O 1
ATOM 4050 N N . HIS A 1 512 ? -0.392 -10.998 -4.661 1.00 97.62 512 HIS A N 1
ATOM 4051 C CA . HIS A 1 512 ? -0.671 -9.991 -5.695 1.00 97.62 512 HIS A CA 1
ATOM 4052 C C . HIS A 1 512 ? -0.979 -10.677 -7.047 1.00 97.62 512 HIS A C 1
ATOM 4054 O O . HIS A 1 512 ? -1.461 -11.807 -7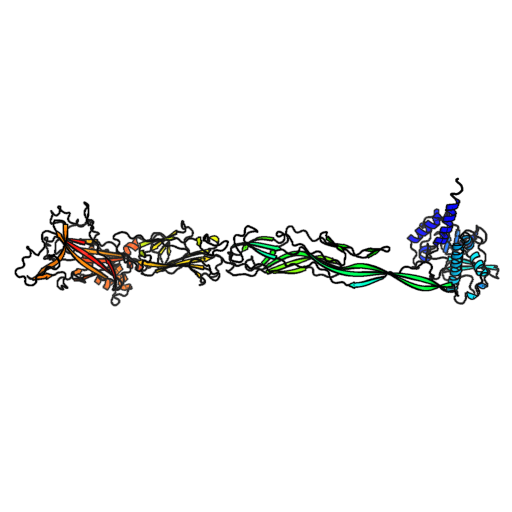.073 1.00 97.62 512 HIS A O 1
ATOM 4060 N N . LEU A 1 513 ? -0.754 -10.014 -8.181 1.00 97.19 513 LEU A N 1
ATOM 4061 C CA . LEU A 1 513 ? -0.929 -10.554 -9.529 1.00 97.19 513 LEU A CA 1
ATOM 4062 C C . LEU A 1 513 ? -0.073 -11.810 -9.742 1.00 97.19 513 LEU A C 1
ATOM 4064 O O . LEU A 1 513 ? 1.104 -11.841 -9.392 1.00 97.19 513 LEU A O 1
ATOM 4068 N N . ALA A 1 514 ? -0.642 -12.830 -10.385 1.00 96.88 514 ALA A N 1
ATOM 4069 C CA . ALA A 1 514 ? 0.061 -14.061 -10.747 1.00 96.88 514 ALA A CA 1
ATOM 4070 C C . ALA A 1 514 ? 0.893 -13.886 -12.038 1.00 96.88 514 ALA A C 1
ATOM 4072 O O . ALA A 1 514 ? 0.649 -14.543 -13.050 1.00 96.88 514 ALA A O 1
ATOM 4073 N N . ILE A 1 515 ? 1.856 -12.961 -12.013 1.00 96.12 515 ILE A N 1
ATOM 4074 C CA . ILE A 1 515 ? 2.791 -12.665 -13.114 1.00 96.12 515 ILE A CA 1
ATOM 4075 C C . ILE A 1 515 ? 4.248 -12.751 -12.616 1.00 96.12 515 ILE A C 1
ATOM 4077 O O . ILE A 1 515 ? 4.474 -12.641 -11.408 1.00 96.12 515 ILE A O 1
ATOM 4081 N N . PRO A 1 516 ? 5.247 -12.953 -13.502 1.00 95.50 516 PRO A N 1
ATOM 4082 C CA . PRO A 1 516 ? 6.652 -13.045 -13.097 1.00 95.50 516 PRO A CA 1
ATOM 4083 C C . PRO A 1 516 ? 7.102 -11.835 -12.270 1.00 95.50 516 PRO A C 1
ATOM 4085 O O . PRO A 1 516 ? 6.830 -10.694 -12.639 1.00 95.50 516 PRO A O 1
ATOM 4088 N N . GLY A 1 517 ? 7.748 -12.101 -11.133 1.00 93.56 517 GLY A N 1
ATOM 4089 C CA . GLY A 1 517 ? 8.213 -11.085 -10.186 1.00 93.56 517 GLY A CA 1
ATOM 4090 C C . GLY A 1 517 ? 7.158 -10.610 -9.179 1.00 93.56 517 GLY A C 1
ATOM 4091 O O . GLY A 1 517 ? 7.519 -9.983 -8.185 1.00 93.56 517 GLY A O 1
ATOM 4092 N N . TYR A 1 518 ? 5.887 -10.970 -9.361 1.00 96.44 518 TYR A N 1
ATOM 4093 C CA . TYR A 1 518 ? 4.792 -10.708 -8.419 1.00 96.44 518 TYR A CA 1
ATOM 4094 C C . TYR A 1 518 ? 4.376 -12.028 -7.732 1.00 96.44 518 TYR A C 1
ATOM 4096 O O . TYR A 1 518 ? 5.208 -12.914 -7.526 1.00 96.44 518 TYR A O 1
ATOM 4104 N N . GLY A 1 519 ? 3.106 -12.173 -7.345 1.00 96.62 519 GLY A N 1
ATOM 4105 C CA . GLY A 1 519 ? 2.566 -13.341 -6.648 1.00 96.62 519 GLY A CA 1
ATOM 4106 C C . GLY A 1 519 ? 2.574 -13.192 -5.126 1.00 96.62 519 GLY A C 1
ATOM 4107 O O . GLY A 1 519 ? 2.370 -12.097 -4.602 1.00 96.62 519 GLY A O 1
ATOM 4108 N N . SER A 1 520 ? 2.766 -14.301 -4.409 1.00 96.94 520 SER A N 1
ATOM 4109 C CA . SER A 1 520 ? 2.838 -14.312 -2.943 1.00 96.94 520 SER A CA 1
ATOM 4110 C C . SER A 1 520 ? 4.275 -14.096 -2.472 1.00 96.94 520 SER A C 1
ATOM 4112 O O . SER A 1 520 ? 5.070 -15.036 -2.475 1.00 96.94 520 SER A O 1
ATOM 4114 N N . ARG A 1 521 ? 4.619 -12.867 -2.080 1.00 95.75 521 ARG A N 1
ATOM 4115 C CA . ARG A 1 521 ? 5.983 -12.484 -1.668 1.00 95.75 521 ARG A CA 1
ATOM 4116 C C . ARG A 1 521 ? 5.973 -11.305 -0.700 1.00 95.75 521 ARG A C 1
ATOM 4118 O O . ARG A 1 521 ? 4.915 -10.778 -0.373 1.00 95.75 521 ARG A O 1
ATOM 4125 N N . ASP A 1 522 ? 7.160 -10.906 -0.257 1.00 96.19 522 ASP A N 1
ATOM 4126 C CA . ASP A 1 522 ? 7.377 -9.647 0.453 1.00 96.19 522 ASP A CA 1
ATOM 4127 C C . ASP A 1 522 ? 7.428 -8.463 -0.532 1.00 96.19 522 ASP A C 1
ATOM 4129 O O . ASP A 1 522 ? 8.155 -8.509 -1.534 1.00 96.19 522 ASP A O 1
ATOM 4133 N N . TYR A 1 523 ? 6.647 -7.422 -0.234 1.00 96.75 523 TYR A N 1
ATOM 4134 C CA . TYR A 1 523 ? 6.544 -6.162 -0.976 1.00 96.75 523 TYR A CA 1
ATOM 4135 C C . TYR A 1 523 ? 7.035 -4.956 -0.153 1.00 96.75 523 TYR A C 1
ATOM 4137 O O . TYR A 1 523 ? 6.746 -3.801 -0.487 1.00 96.75 523 TYR A O 1
ATOM 4145 N N . SER A 1 524 ? 7.799 -5.204 0.915 1.00 94.81 524 SER A N 1
ATOM 4146 C CA . SER A 1 524 ? 8.402 -4.176 1.769 1.00 94.81 524 SER A CA 1
ATOM 4147 C C . SER A 1 524 ? 9.199 -3.131 0.984 1.00 94.81 524 SER A C 1
ATOM 4149 O O . SER A 1 524 ? 9.033 -1.938 1.223 1.00 94.81 524 SER A O 1
ATOM 4151 N N . ALA A 1 525 ? 9.976 -3.555 -0.019 1.00 95.12 525 ALA A N 1
ATOM 4152 C CA . ALA A 1 525 ? 10.789 -2.674 -0.864 1.00 95.12 525 ALA A CA 1
ATOM 4153 C C . ALA A 1 525 ? 9.976 -1.623 -1.647 1.00 95.12 525 ALA A C 1
ATOM 4155 O O . ALA A 1 525 ? 10.501 -0.565 -1.988 1.00 95.12 525 ALA A O 1
ATOM 4156 N N . TYR A 1 526 ? 8.696 -1.894 -1.912 1.00 96.75 526 TYR A N 1
ATOM 4157 C CA . TYR A 1 526 ? 7.825 -1.024 -2.706 1.00 96.75 526 TYR A CA 1
ATOM 4158 C C . TYR A 1 526 ? 6.799 -0.266 -1.862 1.00 96.75 526 TYR A C 1
ATOM 4160 O O . TYR A 1 526 ? 6.072 0.576 -2.392 1.00 96.75 526 TYR A O 1
ATOM 4168 N N . THR A 1 527 ? 6.733 -0.539 -0.558 1.00 96.62 527 THR A N 1
ATOM 4169 C CA . THR A 1 527 ? 5.775 0.081 0.360 1.00 96.62 527 THR A CA 1
ATOM 4170 C C . THR A 1 527 ? 6.454 1.203 1.136 1.00 96.62 527 THR A C 1
ATOM 4172 O O . THR A 1 527 ? 7.315 0.955 1.973 1.00 96.62 527 THR A O 1
ATOM 4175 N N . ALA A 1 528 ? 6.041 2.449 0.907 1.00 95.50 528 ALA A N 1
ATOM 4176 C CA . ALA A 1 528 ? 6.555 3.592 1.658 1.00 95.50 528 ALA A CA 1
ATOM 4177 C C . ALA A 1 528 ? 6.005 3.639 3.086 1.00 95.50 528 ALA A C 1
ATOM 4179 O O . ALA A 1 528 ? 6.739 3.933 4.028 1.00 95.50 528 ALA A O 1
ATOM 4180 N N . LYS A 1 529 ? 4.698 3.392 3.246 1.00 95.62 529 LYS A N 1
ATOM 4181 C CA . LYS A 1 529 ? 4.017 3.458 4.544 1.00 95.62 529 LYS A CA 1
ATOM 4182 C C . LYS A 1 529 ? 2.932 2.397 4.651 1.00 95.62 529 LYS A C 1
ATOM 4184 O O . LYS A 1 529 ? 2.142 2.209 3.728 1.00 95.62 529 LYS A O 1
ATOM 4189 N N . ARG A 1 530 ? 2.842 1.794 5.833 1.00 95.88 530 ARG A N 1
ATOM 4190 C CA . ARG A 1 530 ? 1.650 1.101 6.330 1.00 95.88 530 ARG A CA 1
ATOM 4191 C C . ARG A 1 530 ? 0.969 2.020 7.321 1.00 95.88 530 ARG A C 1
ATOM 4193 O O . ARG A 1 530 ? 1.647 2.558 8.191 1.00 95.88 530 ARG A O 1
ATOM 4200 N N . GLN A 1 531 ? -0.340 2.194 7.216 1.00 97.81 531 GLN A N 1
ATOM 4201 C CA . GLN A 1 531 ? -1.085 3.040 8.140 1.00 97.81 531 GLN A CA 1
ATOM 4202 C C . GLN A 1 531 ? -2.340 2.352 8.654 1.00 97.81 531 GLN A C 1
ATOM 4204 O O . GLN A 1 531 ? -2.965 1.569 7.940 1.00 97.81 531 GLN A O 1
ATOM 4209 N N . VAL A 1 532 ? -2.703 2.690 9.888 1.00 98.56 532 VAL A N 1
ATOM 4210 C CA . VAL A 1 532 ? -3.920 2.252 10.570 1.00 98.56 532 VAL A CA 1
ATOM 4211 C C . VAL A 1 532 ? -4.694 3.466 11.080 1.00 98.56 532 VAL A C 1
ATOM 4213 O O . VAL A 1 532 ? -4.106 4.472 11.487 1.00 98.56 532 VAL A O 1
ATOM 4216 N N . ARG A 1 533 ? -6.021 3.388 11.047 1.00 98.31 533 ARG A N 1
ATOM 4217 C CA . ARG A 1 533 ? -6.936 4.390 11.592 1.00 98.31 533 ARG A CA 1
ATOM 4218 C C . ARG A 1 533 ? -8.028 3.692 12.384 1.00 98.31 533 ARG A C 1
ATOM 4220 O O . ARG A 1 533 ? -8.736 2.845 11.850 1.00 98.31 533 ARG A O 1
ATOM 4227 N N . PHE A 1 534 ? -8.208 4.117 13.626 1.00 98.50 534 PHE A N 1
ATOM 4228 C CA . PHE A 1 534 ? -9.266 3.632 14.506 1.00 98.50 534 PHE A CA 1
ATOM 4229 C C . PHE A 1 534 ? -10.404 4.650 14.555 1.00 98.50 534 PHE A C 1
ATOM 4231 O O . PHE A 1 534 ? -10.165 5.855 14.622 1.00 98.50 534 PHE A O 1
ATOM 4238 N N . SER A 1 535 ? -11.650 4.185 14.545 1.00 98.19 535 SER A N 1
ATOM 4239 C CA . SER A 1 535 ? -12.836 5.025 14.795 1.00 98.19 535 SER A CA 1
ATOM 4240 C C . SER A 1 535 ? -13.115 5.269 16.290 1.00 98.19 535 SER A C 1
ATOM 4242 O O . SER A 1 535 ? -14.115 5.894 16.640 1.00 98.19 535 SER A O 1
ATOM 4244 N N . PHE A 1 536 ? -12.233 4.788 17.166 1.00 98.00 536 PHE A N 1
ATOM 4245 C CA . PHE A 1 536 ? -12.237 4.963 18.618 1.00 98.00 536 PHE A CA 1
ATOM 4246 C C . PHE A 1 536 ? -10.812 5.260 19.101 1.00 98.00 536 PHE A C 1
ATOM 4248 O O . PHE A 1 536 ? -9.842 4.997 18.390 1.00 98.00 536 PHE A O 1
ATOM 4255 N N . ASP A 1 537 ? -10.689 5.850 20.288 1.00 97.62 537 ASP A N 1
ATOM 4256 C CA . ASP A 1 537 ? -9.388 6.185 20.868 1.00 97.62 537 ASP A CA 1
ATOM 4257 C C . ASP A 1 537 ? -8.634 4.913 21.261 1.00 97.62 537 ASP A C 1
ATOM 4259 O O . ASP A 1 537 ? -9.233 3.979 21.796 1.00 97.62 537 ASP A O 1
ATOM 4263 N N . VAL A 1 538 ? -7.318 4.891 21.047 1.00 98.19 538 VAL A N 1
ATOM 4264 C CA . VAL A 1 538 ? -6.444 3.797 21.493 1.00 98.19 538 VAL A CA 1
ATOM 4265 C C . VAL A 1 538 ? -5.113 4.325 22.015 1.00 98.19 538 VAL A C 1
ATOM 4267 O O . VAL A 1 538 ? -4.708 5.456 21.750 1.00 98.19 538 VAL A O 1
ATOM 4270 N N . TYR A 1 539 ? -4.403 3.481 22.743 1.00 98.06 539 TYR A N 1
ATOM 4271 C CA . TYR A 1 539 ? -2.975 3.599 22.984 1.00 98.06 539 TYR A CA 1
ATOM 4272 C C . TYR A 1 539 ? -2.256 2.551 22.145 1.00 98.06 539 TYR A C 1
ATOM 4274 O O . TYR A 1 539 ? -2.624 1.385 22.176 1.00 98.06 539 TYR A O 1
ATOM 4282 N N . GLU A 1 540 ? -1.226 2.945 21.410 1.00 96.94 540 GLU A N 1
ATOM 4283 C CA . GLU A 1 540 ? -0.264 2.010 20.830 1.00 96.94 540 GLU A CA 1
ATOM 4284 C C . GLU A 1 540 ? 0.629 1.488 21.965 1.00 96.94 540 GLU A C 1
ATOM 4286 O O . GLU A 1 540 ? 1.439 2.232 22.525 1.00 96.94 540 GLU A O 1
ATOM 4291 N N . GLY A 1 541 ? 0.395 0.240 22.367 1.00 95.81 541 GLY A N 1
ATOM 4292 C CA . GLY A 1 541 ? 0.899 -0.374 23.592 1.00 95.81 541 GLY A CA 1
ATOM 4293 C C . GLY A 1 541 ? -0.136 -1.303 24.234 1.00 95.81 541 GLY A C 1
ATOM 4294 O O . GLY A 1 541 ? -1.194 -1.582 23.670 1.00 95.81 541 GLY A O 1
ATOM 4295 N N . THR A 1 542 ? 0.173 -1.800 25.429 1.00 96.69 542 THR A N 1
ATOM 4296 C CA . THR A 1 542 ? -0.681 -2.742 26.175 1.00 96.69 542 THR A CA 1
ATOM 4297 C C . THR A 1 542 ? -1.459 -2.092 27.319 1.00 96.69 542 THR A C 1
ATOM 4299 O O . THR A 1 542 ? -2.341 -2.736 27.884 1.00 96.69 542 THR A O 1
ATOM 4302 N N . ASP A 1 543 ? -1.159 -0.833 27.651 1.00 96.94 543 ASP A N 1
ATOM 4303 C CA . ASP A 1 543 ? -1.780 -0.068 28.732 1.00 96.94 543 ASP A CA 1
ATOM 4304 C C . ASP A 1 543 ? -1.686 1.461 28.497 1.00 96.94 543 ASP A C 1
ATOM 4306 O O . ASP A 1 543 ? -1.299 1.937 27.425 1.00 96.94 543 ASP A O 1
ATOM 4310 N N . TYR A 1 544 ? -2.027 2.250 29.523 1.00 96.75 544 TYR A N 1
ATOM 4311 C CA . TYR A 1 544 ? -2.000 3.720 29.509 1.00 96.75 544 TYR A CA 1
ATOM 4312 C C . TYR A 1 544 ? -0.599 4.355 29.385 1.00 96.75 544 TYR A C 1
ATOM 4314 O O . TYR A 1 544 ? -0.506 5.582 29.283 1.00 96.75 544 TYR A O 1
ATOM 4322 N N . THR A 1 545 ? 0.485 3.574 29.429 1.00 96.06 545 THR A N 1
ATOM 4323 C CA . THR A 1 545 ? 1.862 4.068 29.238 1.00 96.06 545 THR A CA 1
ATOM 4324 C C . THR A 1 545 ? 2.267 4.151 27.765 1.00 96.06 545 THR A C 1
ATOM 4326 O O . THR A 1 545 ? 3.281 4.780 27.454 1.00 96.06 545 THR A O 1
ATOM 4329 N N . GLY A 1 546 ? 1.467 3.562 26.867 1.00 95.25 546 GLY A N 1
ATOM 4330 C CA . GLY A 1 546 ? 1.685 3.588 25.423 1.00 95.25 546 GLY A CA 1
ATOM 4331 C C . GLY A 1 546 ? 1.548 4.975 24.783 1.00 95.25 546 GLY A C 1
ATOM 4332 O O . GLY A 1 546 ? 1.306 5.994 25.439 1.00 95.25 546 GLY A O 1
ATOM 4333 N N . ILE A 1 547 ? 1.659 5.021 23.456 1.00 95.75 547 ILE A N 1
ATOM 4334 C CA . ILE A 1 547 ? 1.491 6.263 22.691 1.00 95.75 547 ILE A CA 1
ATOM 4335 C C . ILE A 1 547 ? 0.004 6.479 22.422 1.00 95.75 547 ILE A C 1
ATOM 4337 O O . ILE A 1 547 ? -0.631 5.680 21.741 1.00 95.75 547 ILE A O 1
ATOM 4341 N N . TYR A 1 548 ? -0.558 7.577 22.921 1.00 97.44 548 TYR A N 1
ATOM 4342 C CA . TYR A 1 548 ? -1.966 7.897 22.701 1.00 97.44 548 TYR A CA 1
ATOM 4343 C C . TYR A 1 548 ? -2.266 8.232 21.228 1.00 97.44 548 TYR A C 1
ATOM 4345 O O . TYR A 1 548 ? -1.624 9.100 20.629 1.00 97.44 548 TYR A O 1
ATOM 4353 N N . ARG A 1 549 ? -3.272 7.566 20.655 1.00 97.19 549 ARG A N 1
ATOM 4354 C CA . ARG A 1 549 ? -3.746 7.707 19.272 1.00 97.19 549 ARG A CA 1
ATOM 4355 C C . ARG A 1 549 ? -5.252 8.036 19.282 1.00 97.19 549 ARG A C 1
ATOM 4357 O O . ARG A 1 549 ? -6.070 7.122 19.401 1.00 97.19 549 ARG A O 1
ATOM 4364 N N . PRO A 1 550 ? -5.646 9.321 19.193 1.00 96.94 550 PRO A N 1
ATOM 4365 C CA . PRO A 1 550 ? -7.059 9.690 19.125 1.00 96.94 550 PRO A CA 1
ATOM 4366 C C . PRO A 1 550 ? -7.758 9.163 17.861 1.00 96.94 550 PRO A C 1
ATOM 4368 O O . PRO A 1 550 ? -7.145 9.020 16.800 1.00 96.94 550 PRO A O 1
ATOM 4371 N N . ALA A 1 551 ? -9.065 8.938 17.968 1.00 97.56 551 ALA A N 1
ATOM 4372 C CA . ALA A 1 551 ? -9.907 8.426 16.895 1.00 97.56 551 ALA A CA 1
ATOM 4373 C C . ALA A 1 551 ? -9.875 9.285 15.612 1.00 97.56 551 ALA A C 1
ATOM 4375 O O . ALA A 1 551 ? -9.710 10.508 15.636 1.00 97.56 551 ALA A O 1
ATOM 4376 N N . GLY A 1 552 ? -10.112 8.635 14.470 1.00 96.81 552 GLY A N 1
ATOM 4377 C CA . GLY A 1 552 ? -10.385 9.265 13.175 1.00 96.81 552 GLY A CA 1
ATOM 4378 C C . GLY A 1 552 ? -9.156 9.679 12.361 1.00 96.81 552 GLY A C 1
ATOM 4379 O O . GLY A 1 552 ? -9.316 10.177 11.246 1.00 96.81 552 GLY A O 1
ATOM 4380 N N . LYS A 1 553 ? -7.937 9.455 12.864 1.00 96.56 553 LYS A N 1
ATOM 4381 C CA . LYS A 1 553 ? -6.682 9.838 12.194 1.00 96.56 553 LYS A CA 1
ATOM 4382 C C . LYS A 1 553 ? -5.893 8.626 11.699 1.00 96.56 553 LYS A C 1
ATOM 4384 O O . LYS A 1 553 ? -5.926 7.565 12.312 1.00 96.56 553 LYS A O 1
ATOM 4389 N N . TRP A 1 554 ? -5.173 8.807 10.594 1.00 97.44 554 TRP A N 1
ATOM 4390 C CA . TRP A 1 554 ? -4.209 7.827 10.096 1.00 97.44 554 TRP A CA 1
ATOM 4391 C C . TRP A 1 554 ? -2.901 7.920 10.880 1.00 97.44 554 TRP A C 1
ATOM 4393 O O . TRP A 1 554 ? -2.358 9.011 11.057 1.00 97.44 554 TRP A O 1
ATOM 4403 N N . TYR A 1 555 ? -2.398 6.770 11.313 1.00 97.44 555 TYR A N 1
ATOM 4404 C CA . TYR A 1 555 ? -1.125 6.621 12.007 1.00 97.44 555 TYR A CA 1
ATOM 4405 C C . TYR A 1 555 ? -0.258 5.607 11.286 1.00 97.44 555 TYR A C 1
ATOM 4407 O O . TYR A 1 555 ? -0.764 4.575 10.849 1.00 97.44 555 TYR A O 1
ATOM 4415 N N . ASP A 1 556 ? 1.039 5.885 11.188 1.00 97.25 556 ASP A N 1
ATOM 4416 C CA . ASP A 1 556 ? 1.999 4.919 10.664 1.00 97.25 556 ASP A CA 1
ATOM 4417 C C . ASP A 1 556 ? 2.046 3.693 11.581 1.00 97.25 556 ASP A C 1
ATOM 4419 O O . ASP A 1 556 ? 2.136 3.812 12.805 1.00 97.25 556 ASP A O 1
ATOM 4423 N N . PHE A 1 557 ? 1.941 2.511 10.979 1.00 96.88 557 PHE A N 1
ATOM 4424 C CA . PHE A 1 557 ? 2.046 1.250 11.694 1.00 96.88 557 PHE A CA 1
ATOM 4425 C C . PHE A 1 557 ? 3.498 1.056 12.164 1.00 96.88 557 PHE A C 1
ATOM 4427 O O . PHE A 1 557 ? 4.417 1.337 11.387 1.00 96.88 557 PHE A O 1
ATOM 4434 N N . PRO A 1 558 ? 3.744 0.582 13.398 1.00 91.81 558 PRO A N 1
ATOM 4435 C CA . PRO A 1 558 ? 5.082 0.622 13.986 1.00 91.81 558 PRO A CA 1
ATOM 4436 C C . PRO A 1 558 ? 6.095 -0.201 13.180 1.00 91.81 558 PRO A C 1
ATOM 4438 O O . PRO A 1 558 ? 5.947 -1.410 13.022 1.00 91.81 558 PRO A O 1
ATOM 4441 N N . ALA A 1 559 ? 7.154 0.445 12.679 1.00 79.69 559 ALA A N 1
ATOM 4442 C CA . ALA A 1 559 ? 8.153 -0.211 11.827 1.00 79.69 559 ALA A CA 1
ATOM 4443 C C . ALA A 1 559 ? 8.978 -1.286 12.564 1.00 79.69 559 ALA A C 1
ATOM 4445 O O . ALA A 1 559 ? 9.440 -2.233 11.941 1.00 79.69 559 ALA A O 1
ATOM 4446 N N . GLY A 1 560 ? 9.143 -1.149 13.886 1.00 76.56 560 GLY A N 1
ATOM 4447 C CA . GLY A 1 560 ? 9.861 -2.101 14.744 1.00 76.56 560 GLY A CA 1
ATOM 4448 C C . GLY A 1 560 ? 8.985 -3.199 15.358 1.00 76.56 560 GLY A C 1
ATOM 4449 O O . GLY A 1 560 ? 9.426 -3.854 16.298 1.00 76.56 560 GLY A O 1
ATOM 4450 N N . ALA A 1 561 ? 7.744 -3.365 14.892 1.00 83.81 561 ALA A N 1
ATOM 4451 C CA . ALA A 1 561 ? 6.836 -4.398 15.379 1.00 83.81 561 ALA A CA 1
ATOM 4452 C C . ALA A 1 561 ? 7.399 -5.804 15.099 1.00 83.81 561 ALA A C 1
ATOM 4454 O O . ALA A 1 561 ? 7.613 -6.178 13.944 1.00 83.81 561 ALA A O 1
ATOM 4455 N N . GLU A 1 562 ? 7.627 -6.601 16.148 1.00 85.62 562 GLU A N 1
ATOM 4456 C CA . GLU A 1 562 ? 8.091 -7.983 15.993 1.00 85.62 562 GLU A CA 1
ATOM 4457 C C . GLU A 1 562 ? 7.051 -8.787 15.197 1.00 85.62 562 GLU A C 1
ATOM 4459 O O . GLU A 1 562 ? 5.861 -8.760 15.518 1.00 85.62 562 GLU A O 1
ATOM 4464 N N . LYS A 1 563 ? 7.488 -9.490 14.140 1.00 88.25 563 LYS A N 1
ATOM 4465 C CA . LYS A 1 563 ? 6.604 -10.258 13.238 1.00 88.25 563 LYS A CA 1
ATOM 4466 C C . LYS A 1 563 ? 5.419 -9.427 12.725 1.00 88.25 563 LYS A C 1
ATOM 4468 O O . LYS A 1 563 ? 4.288 -9.913 12.683 1.00 88.25 563 LYS A O 1
ATOM 4473 N N . ASP A 1 564 ? 5.665 -8.153 12.417 1.00 94.88 564 ASP A N 1
ATOM 4474 C CA . ASP A 1 564 ? 4.653 -7.208 11.936 1.00 94.88 564 ASP A CA 1
ATOM 4475 C C . ASP A 1 564 ? 3.442 -7.050 12.874 1.00 94.88 564 ASP A C 1
ATOM 4477 O O . ASP A 1 564 ? 2.348 -6.708 12.423 1.00 94.88 564 ASP A O 1
ATOM 4481 N N . THR A 1 565 ? 3.611 -7.308 14.177 1.00 97.31 565 THR A N 1
ATOM 4482 C CA . THR A 1 565 ? 2.522 -7.305 15.162 1.00 97.31 565 THR A CA 1
ATOM 4483 C C . THR A 1 565 ? 2.685 -6.200 16.203 1.00 97.31 565 THR A C 1
ATOM 4485 O O . THR A 1 565 ? 3.704 -6.115 16.885 1.00 97.31 565 THR A O 1
ATOM 4488 N N . ALA A 1 566 ? 1.653 -5.371 16.362 1.00 97.19 566 ALA A N 1
ATOM 4489 C CA . ALA A 1 566 ? 1.589 -4.308 17.363 1.00 97.19 566 ALA A CA 1
ATOM 4490 C C . ALA A 1 566 ? 0.378 -4.501 18.285 1.00 97.19 566 ALA A C 1
ATOM 4492 O O . ALA A 1 566 ? -0.674 -4.973 17.855 1.00 97.19 566 ALA A O 1
ATOM 4493 N N . SER A 1 567 ? 0.526 -4.132 19.558 1.00 97.38 567 SER A N 1
ATOM 4494 C CA . SER A 1 567 ? -0.575 -4.139 20.528 1.00 97.38 567 SER A CA 1
ATOM 4495 C C . SER A 1 567 ? -1.222 -2.764 20.616 1.00 97.38 567 SER A C 1
ATOM 4497 O O . SER A 1 567 ? -0.528 -1.746 20.574 1.00 97.38 567 SER A O 1
ATOM 4499 N N . TYR A 1 568 ? -2.540 -2.746 20.770 1.00 98.12 568 TYR A N 1
ATOM 4500 C CA . TYR A 1 568 ? -3.323 -1.539 20.982 1.00 98.12 568 TYR A CA 1
ATOM 4501 C C . TYR A 1 568 ? -4.225 -1.714 22.197 1.00 98.12 568 TYR A C 1
ATOM 4503 O O . TYR A 1 568 ? -4.933 -2.713 22.305 1.00 98.12 568 TYR A O 1
ATOM 4511 N N . PHE A 1 569 ? -4.213 -0.739 23.098 1.00 98.31 569 PHE A N 1
ATOM 4512 C CA . PHE A 1 569 ? -5.009 -0.710 24.319 1.00 98.31 569 PHE A CA 1
ATOM 4513 C C . PHE A 1 569 ? -6.159 0.288 24.202 1.00 98.31 569 PHE A C 1
ATOM 4515 O O . PHE A 1 569 ? -5.959 1.441 23.819 1.00 98.31 569 PHE A O 1
ATOM 4522 N N . ILE A 1 570 ? -7.369 -0.141 24.552 1.00 98.12 570 ILE A N 1
ATOM 4523 C CA . ILE A 1 570 ? -8.579 0.682 24.488 1.00 98.12 570 ILE A CA 1
ATOM 4524 C C . ILE A 1 570 ? -8.761 1.391 25.840 1.00 98.12 570 ILE A C 1
ATOM 4526 O O . ILE A 1 570 ? -9.005 0.717 26.837 1.00 98.12 570 ILE A O 1
ATOM 4530 N N . PRO A 1 571 ? -8.666 2.727 25.940 1.00 97.00 571 PRO A N 1
ATOM 4531 C CA . PRO A 1 571 ? -8.818 3.430 27.210 1.00 97.00 571 PRO A CA 1
ATOM 4532 C C . PRO A 1 571 ? -10.267 3.483 27.711 1.00 97.00 571 PRO A C 1
ATOM 4534 O O . PRO A 1 571 ? -11.222 3.347 26.948 1.00 97.00 571 PRO A O 1
ATOM 4537 N N . ALA A 1 572 ? -10.449 3.764 29.005 1.00 94.94 572 ALA A N 1
ATOM 4538 C CA . ALA A 1 572 ? -11.774 3.854 29.627 1.00 94.94 572 ALA A CA 1
ATOM 4539 C C . ALA A 1 572 ? -12.676 4.965 29.055 1.00 94.94 572 ALA A C 1
ATOM 4541 O O . ALA A 1 572 ? -13.889 4.883 29.174 1.00 94.94 572 ALA A O 1
ATOM 4542 N N . TRP A 1 573 ? -12.138 6.010 28.431 1.00 95.00 573 TRP A N 1
ATOM 4543 C CA . TRP A 1 573 ? -12.956 7.047 27.778 1.00 95.00 573 TRP A CA 1
ATOM 4544 C C . TRP A 1 573 ? -13.198 6.777 26.289 1.00 95.00 573 TRP A C 1
ATOM 4546 O O . TRP A 1 573 ? -13.853 7.584 25.633 1.00 95.00 573 TRP A O 1
ATOM 4556 N N . ALA A 1 574 ? -12.682 5.669 25.738 1.00 96.69 574 ALA A N 1
ATOM 4557 C CA . ALA A 1 574 ? -12.997 5.294 24.368 1.00 96.69 574 ALA A CA 1
ATOM 4558 C C . ALA A 1 574 ? -14.509 5.095 24.229 1.00 96.69 574 ALA A C 1
ATOM 4560 O O . ALA A 1 574 ? -15.147 4.454 25.072 1.00 96.69 574 ALA A O 1
ATOM 4561 N N . LYS A 1 575 ? -15.059 5.665 23.158 1.00 94.94 575 LYS A N 1
ATOM 4562 C CA . LYS A 1 575 ? -16.478 5.575 22.837 1.00 94.94 575 LYS A CA 1
ATOM 4563 C C . LYS A 1 575 ? -16.864 4.123 22.565 1.00 94.94 575 LYS A C 1
ATOM 4565 O O . LYS A 1 575 ? -16.167 3.428 21.831 1.00 94.94 575 LYS A O 1
ATOM 4570 N N . GLU A 1 576 ? -17.983 3.697 23.134 1.00 94.69 576 GLU A N 1
ATOM 4571 C CA . GLU A 1 576 ? -18.583 2.402 22.831 1.00 94.69 576 GLU A CA 1
ATOM 4572 C C . GLU A 1 576 ? -19.424 2.433 21.555 1.00 94.69 576 GLU A C 1
ATOM 4574 O O . GLU A 1 576 ? -20.067 3.437 21.224 1.00 94.69 576 GLU A O 1
ATOM 4579 N N . GLY A 1 577 ? -19.533 1.278 20.905 1.00 93.25 577 GLY A N 1
ATOM 4580 C CA . GLY A 1 577 ? -20.389 1.104 19.745 1.00 93.25 577 GLY A CA 1
ATOM 4581 C C . GLY A 1 577 ? -20.437 -0.336 19.257 1.00 93.25 577 GLY A C 1
ATOM 4582 O O . GLY A 1 577 ? -19.446 -1.064 19.305 1.00 93.25 577 GLY A O 1
ATOM 4583 N N . GLU A 1 578 ? -21.599 -0.728 18.726 1.00 92.62 578 GLU A N 1
ATOM 4584 C CA . GLU A 1 578 ? -21.743 -2.007 18.021 1.00 92.62 578 GLU A CA 1
ATOM 4585 C C . GLU A 1 578 ? -20.980 -2.012 16.692 1.00 92.62 578 GLU A C 1
ATOM 4587 O O . GLU A 1 578 ? -20.667 -3.082 16.191 1.00 92.62 578 GLU A O 1
ATOM 4592 N N . LYS A 1 579 ? -20.698 -0.840 16.109 1.00 94.25 579 LYS A N 1
ATOM 4593 C CA . LYS A 1 579 ? -20.010 -0.705 14.822 1.00 94.25 579 LYS A CA 1
ATOM 4594 C C . LYS A 1 579 ? -18.926 0.358 14.909 1.00 94.25 579 LYS A C 1
ATOM 4596 O O . LYS A 1 579 ? -19.214 1.554 14.878 1.00 94.25 579 LYS A O 1
ATOM 4601 N N . HIS A 1 580 ? -17.692 -0.107 15.013 1.00 96.94 580 HIS A N 1
ATOM 4602 C CA . HIS A 1 580 ? -16.479 0.679 14.884 1.00 96.94 580 HIS A CA 1
ATOM 4603 C C . HIS A 1 580 ? -15.636 0.137 13.740 1.00 96.94 580 HIS A C 1
ATOM 4605 O O . HIS A 1 580 ? -15.476 -1.070 13.611 1.00 96.94 580 HIS A O 1
ATOM 4611 N N . ASP A 1 581 ? -15.040 1.031 12.962 1.00 96.81 581 ASP A N 1
ATOM 4612 C CA . ASP A 1 581 ? -14.107 0.660 11.908 1.00 96.81 581 ASP A CA 1
ATOM 4613 C C . ASP A 1 581 ? -12.658 0.767 12.387 1.00 96.81 581 ASP A C 1
ATOM 4615 O O . ASP A 1 581 ? -12.278 1.725 13.081 1.00 96.81 581 ASP A O 1
ATOM 4619 N N . ILE A 1 582 ? -11.860 -0.218 11.985 1.00 98.44 582 ILE A N 1
ATOM 4620 C CA . ILE A 1 582 ? -10.401 -0.171 11.968 1.00 98.44 582 ILE A CA 1
ATOM 4621 C C . ILE A 1 582 ? -9.978 -0.267 10.502 1.00 98.44 582 ILE A C 1
ATOM 4623 O O . ILE A 1 582 ? -10.090 -1.329 9.889 1.00 98.44 582 ILE A O 1
ATOM 4627 N N . SER A 1 583 ? -9.521 0.853 9.950 1.00 98.50 583 SER A N 1
ATOM 4628 C CA . SER A 1 583 ? -9.104 0.970 8.554 1.00 98.50 583 SER A CA 1
ATOM 4629 C C . SER A 1 583 ? -7.595 0.846 8.423 1.00 98.50 583 SER A C 1
ATOM 4631 O O . SER A 1 583 ? -6.845 1.423 9.213 1.00 98.50 583 SER A O 1
ATOM 4633 N N . PHE A 1 584 ? -7.152 0.177 7.371 1.00 98.62 584 PHE A N 1
ATOM 4634 C CA . PHE A 1 584 ? -5.757 -0.036 7.024 1.00 98.62 584 PHE A CA 1
ATOM 4635 C C . PHE A 1 584 ? -5.495 0.415 5.595 1.00 98.62 584 PHE A C 1
ATOM 4637 O O . PHE A 1 584 ? -6.352 0.283 4.721 1.00 98.62 584 PHE A O 1
ATOM 4644 N N . ARG A 1 585 ? -4.296 0.941 5.351 1.00 98.00 585 ARG A N 1
ATOM 4645 C CA . ARG A 1 585 ? -3.823 1.230 3.994 1.00 98.00 585 ARG A CA 1
ATOM 4646 C C . ARG A 1 585 ? -2.322 1.030 3.853 1.00 98.00 585 ARG A C 1
ATOM 4648 O O . ARG A 1 585 ? -1.573 1.293 4.799 1.00 98.00 585 ARG A O 1
ATOM 4655 N N . SER A 1 586 ? -1.902 0.581 2.680 1.00 98.00 586 SER A N 1
ATOM 4656 C CA . SER A 1 586 ? -0.507 0.500 2.249 1.00 98.00 586 SER A CA 1
ATOM 4657 C C . SER A 1 586 ? -0.297 1.465 1.094 1.00 98.00 586 SER A C 1
ATOM 4659 O O . SER A 1 586 ? -1.037 1.445 0.106 1.00 98.00 586 SER A O 1
ATOM 4661 N N . LEU A 1 587 ? 0.694 2.336 1.246 1.00 97.25 587 LEU A N 1
ATOM 4662 C CA . LEU A 1 587 ? 1.024 3.393 0.298 1.00 97.25 587 LEU A CA 1
ATOM 4663 C C . LEU A 1 587 ? 2.320 3.018 -0.433 1.00 97.25 587 LEU A C 1
ATOM 4665 O O . LEU A 1 587 ? 3.321 2.770 0.250 1.00 97.25 587 LEU A O 1
ATOM 4669 N N . PRO A 1 588 ? 2.341 2.965 -1.777 1.00 97.25 588 PRO A N 1
ATOM 4670 C CA . PRO A 1 588 ? 3.550 2.605 -2.505 1.00 97.25 588 PRO A CA 1
ATOM 4671 C C . PRO A 1 588 ? 4.571 3.744 -2.506 1.00 97.25 588 PRO A C 1
ATOM 4673 O O . PRO A 1 588 ? 4.230 4.914 -2.321 1.00 97.25 588 PRO A O 1
ATOM 4676 N N . VAL A 1 589 ? 5.830 3.410 -2.782 1.00 97.00 589 VAL A N 1
ATOM 4677 C CA . VAL A 1 589 ? 6.932 4.382 -2.911 1.00 97.00 589 VAL A CA 1
ATOM 4678 C C . VAL A 1 589 ? 6.746 5.383 -4.051 1.00 97.00 589 VAL A C 1
ATOM 4680 O O . VAL A 1 589 ? 7.288 6.483 -3.980 1.00 97.00 589 VAL A O 1
ATOM 4683 N N . ASN A 1 590 ? 5.954 5.042 -5.071 1.00 95.69 590 ASN A N 1
ATOM 4684 C CA . ASN A 1 590 ? 5.661 5.918 -6.206 1.00 95.69 590 ASN A CA 1
ATOM 4685 C C . ASN A 1 590 ? 4.367 6.736 -6.048 1.00 95.69 590 ASN A C 1
ATOM 4687 O O . ASN A 1 590 ? 3.923 7.372 -7.009 1.00 95.69 590 ASN A O 1
ATOM 4691 N N . LEU A 1 591 ? 3.750 6.723 -4.861 1.00 95.19 591 LEU A N 1
ATOM 4692 C CA . LEU A 1 591 ? 2.516 7.456 -4.610 1.00 95.19 591 LEU A CA 1
ATOM 4693 C C . LEU A 1 591 ? 2.746 8.970 -4.678 1.00 95.19 591 LEU A C 1
ATOM 4695 O O . LEU A 1 591 ? 3.621 9.509 -4.004 1.00 95.19 591 LEU A O 1
ATOM 4699 N N . ARG A 1 592 ? 1.910 9.667 -5.455 1.00 90.75 592 ARG A N 1
ATOM 4700 C CA . ARG A 1 592 ? 1.987 11.129 -5.625 1.00 90.75 592 ARG A CA 1
ATOM 4701 C C . ARG A 1 592 ? 1.083 11.897 -4.670 1.00 90.75 592 ARG A C 1
ATOM 4703 O O . ARG A 1 592 ? 1.462 12.968 -4.210 1.00 90.75 592 ARG A O 1
ATOM 4710 N N . ASP A 1 593 ? -0.099 11.353 -4.389 1.00 91.69 593 ASP A N 1
ATOM 4711 C CA . ASP A 1 593 ? -1.103 11.987 -3.539 1.00 91.69 593 ASP A CA 1
ATOM 4712 C C . ASP A 1 593 ? -1.690 11.000 -2.515 1.00 91.69 593 ASP A C 1
ATOM 4714 O O . ASP A 1 593 ? -2.436 10.065 -2.832 1.00 91.69 593 ASP A O 1
ATOM 4718 N N . GLU A 1 594 ? -1.396 11.233 -1.234 1.00 91.06 594 GLU A N 1
ATOM 4719 C CA . GLU A 1 594 ? -1.965 10.451 -0.135 1.00 91.06 594 GLU A CA 1
ATOM 4720 C C . GLU A 1 594 ? -3.495 10.589 -0.018 1.00 91.06 594 GLU A C 1
ATOM 4722 O O . GLU A 1 594 ? -4.130 9.677 0.529 1.00 91.06 594 GLU A O 1
ATOM 4727 N N . ALA A 1 595 ? -4.099 11.648 -0.572 1.00 89.56 595 ALA A N 1
ATOM 4728 C CA . ALA A 1 595 ? -5.546 11.878 -0.587 1.00 89.56 595 ALA A CA 1
ATOM 4729 C C . ALA A 1 595 ? -6.286 11.162 -1.735 1.00 89.56 595 ALA A C 1
ATOM 4731 O O . ALA A 1 595 ? -7.509 11.009 -1.654 1.00 89.56 595 ALA A O 1
ATOM 4732 N N . SER A 1 596 ? -5.562 10.666 -2.751 1.00 89.19 596 SER A N 1
ATOM 4733 C CA . SER A 1 596 ? -6.120 9.897 -3.875 1.00 89.19 596 SER A CA 1
ATOM 4734 C C . SER A 1 596 ? -7.075 8.791 -3.402 1.00 89.19 596 SER A C 1
ATOM 4736 O O . SER A 1 596 ? -6.770 8.042 -2.467 1.00 89.19 596 SER A O 1
ATOM 4738 N N . GLN A 1 597 ? -8.232 8.696 -4.055 1.00 91.94 597 GLN A N 1
ATOM 4739 C CA . GLN A 1 597 ? -9.250 7.669 -3.805 1.00 91.94 597 GLN A CA 1
ATOM 4740 C C . GLN A 1 597 ? -9.076 6.446 -4.722 1.00 91.94 597 GLN A C 1
ATOM 4742 O O . GLN A 1 597 ? -9.938 5.575 -4.748 1.00 91.94 597 GLN A O 1
ATOM 4747 N N . ALA A 1 598 ? -7.977 6.374 -5.480 1.00 94.75 598 ALA A N 1
ATOM 4748 C CA . ALA A 1 598 ? -7.642 5.221 -6.305 1.00 94.75 598 ALA A CA 1
ATOM 4749 C C . ALA A 1 598 ? -7.040 4.115 -5.427 1.00 94.75 598 ALA A C 1
ATOM 4751 O O . ALA A 1 598 ? -5.836 4.096 -5.150 1.00 94.75 598 ALA A O 1
ATOM 4752 N N . PHE A 1 599 ? -7.890 3.213 -4.948 1.00 96.56 599 PHE A N 1
ATOM 4753 C CA . PHE A 1 599 ? -7.496 2.115 -4.077 1.00 96.56 599 PHE A CA 1
ATOM 4754 C C . PHE A 1 599 ? -8.212 0.819 -4.439 1.00 96.56 599 PHE A C 1
ATOM 4756 O O . PHE A 1 599 ? -9.270 0.815 -5.061 1.00 96.56 599 PHE A O 1
ATOM 4763 N N . GLU A 1 600 ? -7.643 -0.283 -3.973 1.00 97.81 600 GLU A N 1
ATOM 4764 C CA . GLU A 1 600 ? -8.231 -1.612 -4.070 1.00 97.81 600 GLU A CA 1
ATOM 4765 C C . GLU A 1 600 ? -8.105 -2.340 -2.733 1.00 97.81 600 GLU A C 1
ATOM 4767 O O . GLU A 1 600 ? -7.171 -2.094 -1.967 1.00 97.81 600 GLU A O 1
ATOM 4772 N N . TYR A 1 601 ? -9.046 -3.234 -2.433 1.00 98.12 601 TYR A N 1
ATOM 4773 C CA . TYR A 1 601 ? -8.960 -4.060 -1.234 1.00 98.12 601 TYR A CA 1
ATOM 4774 C C . TYR A 1 601 ? -7.854 -5.113 -1.374 1.00 98.12 601 TYR A C 1
ATOM 4776 O O . TYR A 1 601 ? -7.705 -5.726 -2.429 1.00 98.12 601 TYR A O 1
ATOM 4784 N N . LEU A 1 602 ? -7.113 -5.354 -0.290 1.00 97.94 602 LEU A N 1
ATOM 4785 C CA . LEU A 1 602 ? -6.043 -6.354 -0.144 1.00 97.94 602 LEU A CA 1
ATOM 4786 C C . LEU A 1 602 ? -4.776 -6.133 -0.981 1.00 97.94 602 LEU A C 1
ATOM 4788 O O . LEU A 1 602 ? -3.680 -6.359 -0.478 1.00 97.94 602 LEU A O 1
ATOM 4792 N N . ALA A 1 603 ? -4.872 -5.706 -2.234 1.00 98.19 603 ALA A N 1
ATOM 4793 C CA . ALA A 1 603 ? -3.724 -5.463 -3.104 1.00 98.19 603 ALA A CA 1
ATOM 4794 C C . ALA A 1 603 ? -4.132 -4.566 -4.275 1.00 98.19 603 ALA A C 1
ATOM 4796 O O . ALA A 1 603 ? -5.232 -4.721 -4.794 1.00 98.19 603 ALA A O 1
ATOM 4797 N N . ASN A 1 604 ? -3.249 -3.674 -4.735 1.00 97.56 604 ASN A N 1
ATOM 4798 C CA . ASN A 1 604 ? -3.510 -2.844 -5.919 1.00 97.56 604 ASN A CA 1
ATOM 4799 C C . ASN A 1 604 ? -3.303 -3.643 -7.223 1.00 97.56 604 ASN A C 1
ATOM 4801 O O . ASN A 1 604 ? -2.324 -3.433 -7.929 1.00 97.56 604 ASN A O 1
ATOM 4805 N N . LYS A 1 605 ? -4.169 -4.618 -7.517 1.00 97.25 605 LYS A N 1
ATOM 4806 C CA . LYS A 1 605 ? -4.034 -5.510 -8.683 1.00 97.25 605 LYS A CA 1
ATOM 4807 C C . LYS A 1 605 ? -4.411 -4.810 -9.993 1.00 97.25 605 LYS A C 1
ATOM 4809 O O . LYS A 1 605 ? -3.785 -5.070 -11.021 1.00 97.25 605 LYS A O 1
ATOM 4814 N N . ASP A 1 606 ? -5.412 -3.932 -9.981 1.00 96.38 606 ASP A N 1
ATOM 4815 C CA . ASP A 1 606 ? -5.680 -3.036 -11.107 1.00 96.38 606 ASP A CA 1
ATOM 4816 C C . ASP A 1 606 ? -4.676 -1.880 -11.081 1.00 96.38 606 ASP A C 1
ATOM 4818 O O . ASP A 1 606 ? -4.564 -1.137 -10.107 1.00 96.38 606 ASP A O 1
ATOM 4822 N N . ILE A 1 607 ? -3.969 -1.691 -12.193 1.00 94.00 607 ILE A N 1
ATOM 4823 C CA . ILE A 1 607 ? -2.952 -0.654 -12.364 1.00 94.00 607 ILE A CA 1
ATOM 4824 C C . ILE A 1 607 ? -3.473 0.773 -12.145 1.00 94.00 607 ILE A C 1
ATOM 4826 O O . ILE A 1 607 ? -2.682 1.670 -11.844 1.00 94.00 607 ILE A O 1
ATOM 4830 N N . LYS A 1 608 ? -4.786 0.995 -12.290 1.00 95.00 608 LYS A N 1
ATOM 4831 C CA . LYS A 1 608 ? -5.432 2.284 -12.000 1.00 95.00 608 LYS A CA 1
ATOM 4832 C C . LYS A 1 608 ? -5.500 2.588 -10.506 1.00 95.00 608 LYS A C 1
ATOM 4834 O O . LYS A 1 608 ? -5.613 3.756 -10.147 1.00 95.00 608 LYS A O 1
ATOM 4839 N N . ASN A 1 609 ? -5.447 1.565 -9.656 1.00 95.75 609 ASN A N 1
ATOM 4840 C CA . ASN A 1 609 ? -5.450 1.713 -8.212 1.00 95.75 609 ASN A CA 1
ATOM 4841 C C . ASN A 1 609 ? -4.016 1.902 -7.713 1.00 95.75 609 ASN A C 1
ATOM 4843 O O . ASN A 1 609 ? -3.090 1.159 -8.044 1.00 95.75 609 ASN A O 1
ATOM 4847 N N . GLU A 1 610 ? -3.817 2.929 -6.898 1.00 93.62 610 GLU A N 1
ATOM 4848 C CA . GLU A 1 610 ? -2.491 3.301 -6.410 1.00 93.62 610 GLU A CA 1
ATOM 4849 C C . GLU A 1 610 ? -2.206 2.672 -5.045 1.00 93.62 610 GLU A C 1
ATOM 4851 O O . GLU A 1 610 ? -1.052 2.507 -4.678 1.00 93.62 610 GLU A O 1
ATOM 4856 N N . LYS A 1 611 ? -3.242 2.324 -4.274 1.00 96.31 611 LYS A N 1
ATOM 4857 C CA . LYS A 1 611 ? -3.120 1.901 -2.871 1.00 96.31 611 LYS A CA 1
ATOM 4858 C C . LYS A 1 611 ? -3.842 0.586 -2.633 1.00 96.31 611 LYS A C 1
ATOM 4860 O O . LYS A 1 611 ? -4.845 0.301 -3.284 1.00 96.31 611 LYS A O 1
ATOM 4865 N N . ALA A 1 612 ? -3.375 -0.158 -1.638 1.00 98.25 612 ALA A N 1
ATOM 4866 C CA . ALA A 1 612 ? -4.103 -1.295 -1.088 1.00 98.25 612 ALA A CA 1
ATOM 4867 C C . ALA A 1 612 ? -4.729 -0.900 0.255 1.00 98.25 612 ALA A C 1
ATOM 4869 O O . ALA A 1 612 ? -4.063 -0.253 1.067 1.00 98.25 612 ALA A O 1
ATOM 4870 N N . VAL A 1 613 ? -5.982 -1.276 0.496 1.00 98.44 613 VAL A N 1
ATOM 4871 C CA . VAL A 1 613 ? -6.706 -0.988 1.746 1.00 98.44 613 VAL A CA 1
ATOM 4872 C C . VAL A 1 613 ? -7.349 -2.241 2.326 1.00 98.44 613 VAL A C 1
ATOM 4874 O O . VAL A 1 613 ? -7.545 -3.234 1.626 1.00 98.44 613 VAL A O 1
ATOM 4877 N N . GLN A 1 614 ? -7.691 -2.184 3.608 1.00 98.19 614 GLN A N 1
ATOM 4878 C CA . GLN A 1 614 ? -8.538 -3.177 4.253 1.00 98.19 614 GLN A CA 1
ATOM 4879 C C . GLN A 1 614 ? -9.256 -2.554 5.445 1.00 98.19 614 GLN A C 1
ATOM 4881 O O . GLN A 1 614 ? -8.648 -1.804 6.204 1.00 98.19 614 GLN A O 1
ATOM 4886 N N . ASP A 1 615 ? -10.525 -2.893 5.640 1.00 97.00 615 ASP A N 1
ATOM 4887 C CA . ASP A 1 615 ? -11.328 -2.399 6.758 1.00 97.00 615 ASP A CA 1
ATOM 4888 C C . ASP A 1 615 ? -11.877 -3.570 7.577 1.00 97.00 615 ASP A C 1
ATOM 4890 O O . ASP A 1 615 ? -12.295 -4.591 7.029 1.00 97.00 615 ASP A O 1
ATOM 4894 N N . PHE A 1 616 ? -11.909 -3.410 8.899 1.00 96.75 616 PHE A N 1
ATOM 4895 C CA . PHE A 1 616 ? -12.605 -4.319 9.804 1.00 96.75 616 PHE A CA 1
ATOM 4896 C C . PHE A 1 616 ? -13.650 -3.568 10.611 1.00 96.75 616 PHE A C 1
ATOM 4898 O O . PHE A 1 616 ? -13.325 -2.583 11.274 1.00 96.75 616 PHE A O 1
ATOM 4905 N N . THR A 1 617 ? -14.871 -4.096 10.633 1.00 96.56 617 THR A N 1
ATOM 4906 C CA . THR A 1 617 ? -15.901 -3.670 11.580 1.00 96.56 617 THR A CA 1
ATOM 4907 C C . THR A 1 617 ? -15.797 -4.498 12.859 1.00 96.56 617 THR A C 1
ATOM 4909 O O . THR A 1 617 ? -15.752 -5.730 12.821 1.00 96.56 617 THR A O 1
ATOM 4912 N N . VAL A 1 618 ? -15.741 -3.816 13.999 1.00 96.56 618 VAL A N 1
ATOM 4913 C CA . VAL A 1 618 ? -15.582 -4.399 15.333 1.00 96.56 618 VAL A CA 1
ATOM 4914 C C . VAL A 1 618 ? -16.577 -3.766 16.305 1.00 96.56 618 VAL A C 1
ATOM 4916 O O . VAL A 1 618 ? -16.970 -2.611 16.143 1.00 96.56 618 VAL A O 1
ATOM 4919 N N . ALA A 1 619 ? -16.966 -4.503 17.341 1.00 96.25 619 ALA A N 1
ATOM 4920 C CA . ALA A 1 619 ? -17.654 -3.943 18.500 1.00 96.25 619 ALA A CA 1
ATOM 4921 C C . ALA A 1 619 ? -16.642 -3.516 19.563 1.00 96.25 619 ALA A C 1
ATOM 4923 O O . ALA A 1 619 ? -15.718 -4.267 19.885 1.00 96.25 619 ALA A O 1
ATOM 4924 N N . VAL A 1 620 ? -16.866 -2.348 20.159 1.00 96.31 620 VAL A N 1
ATOM 4925 C CA . VAL A 1 620 ? -16.130 -1.887 21.341 1.00 96.31 620 VAL A CA 1
ATOM 4926 C C . VAL A 1 620 ? -17.138 -1.609 22.439 1.00 96.31 620 VAL A C 1
ATOM 4928 O O . VAL A 1 620 ? -18.009 -0.753 22.284 1.00 96.31 620 VAL A O 1
ATOM 4931 N N . PHE A 1 621 ? -17.026 -2.330 23.550 1.00 95.25 621 PHE A N 1
ATOM 4932 C CA . PHE A 1 621 ? -17.958 -2.206 24.665 1.00 95.25 621 PHE A CA 1
ATOM 4933 C C . PHE A 1 621 ? -17.256 -1.967 25.997 1.00 95.25 621 PHE A C 1
ATOM 4935 O O . PHE A 1 621 ? -16.068 -2.234 26.181 1.00 95.25 621 PHE A O 1
ATOM 4942 N N . GLY A 1 622 ? -18.025 -1.450 26.946 1.00 92.25 622 GLY A N 1
ATOM 4943 C CA . GLY A 1 622 ? -17.656 -1.422 28.348 1.00 92.25 622 GLY A CA 1
ATOM 4944 C C . GLY A 1 622 ? -17.891 -2.762 29.036 1.00 92.25 622 GLY A C 1
ATOM 4945 O O . GLY A 1 622 ? -18.355 -3.735 28.437 1.00 92.25 622 GLY A O 1
ATOM 4946 N N . LYS A 1 623 ? -17.613 -2.790 30.338 1.00 89.06 623 LYS A N 1
ATOM 4947 C CA . LYS A 1 623 ? -17.885 -3.945 31.199 1.00 89.06 623 LYS A CA 1
ATOM 4948 C C . LYS A 1 623 ? -18.477 -3.534 32.535 1.00 89.06 623 LYS A C 1
ATOM 4950 O O . LYS A 1 623 ? -18.216 -2.441 33.049 1.00 89.06 623 LYS A O 1
ATOM 4955 N N . VAL A 1 624 ? -19.259 -4.441 33.105 1.00 88.56 624 VAL A N 1
ATOM 4956 C CA . VAL A 1 624 ? -19.656 -4.385 34.509 1.00 88.56 624 VAL A CA 1
ATOM 4957 C C . VAL A 1 624 ? -18.572 -5.086 35.323 1.00 88.56 624 VAL A C 1
ATOM 4959 O O . VAL A 1 624 ? -18.203 -6.227 35.048 1.00 88.56 624 VAL A O 1
ATOM 4962 N N . MET A 1 625 ? -18.041 -4.380 36.314 1.00 82.50 625 MET A N 1
ATOM 4963 C CA . MET A 1 625 ? -17.164 -4.954 37.329 1.00 82.50 625 MET A CA 1
ATOM 4964 C C . MET A 1 625 ? -18.021 -5.655 38.389 1.00 82.50 625 MET A C 1
ATOM 4966 O O . MET A 1 625 ? -19.226 -5.425 38.475 1.00 82.50 625 MET A O 1
ATOM 4970 N N . ASP A 1 626 ? -17.413 -6.485 39.232 1.00 72.94 626 ASP A N 1
ATOM 4971 C CA . ASP A 1 626 ? -18.171 -7.190 40.265 1.00 72.94 626 ASP A CA 1
ATOM 4972 C C . ASP A 1 626 ? -18.895 -6.239 41.219 1.00 72.94 626 ASP A C 1
ATOM 4974 O O . ASP A 1 626 ? -18.319 -5.253 41.700 1.00 72.94 626 ASP A O 1
ATOM 4978 N N . SER A 1 627 ? -20.158 -6.568 41.511 1.00 79.69 627 SER A N 1
ATOM 4979 C CA . SER A 1 627 ? -20.886 -5.931 42.597 1.00 79.69 627 SER A CA 1
ATOM 4980 C C . SER A 1 627 ? -20.186 -6.192 43.925 1.00 79.69 627 SER A C 1
ATOM 4982 O O . SER A 1 627 ? -19.345 -7.078 44.075 1.00 79.69 627 SER A O 1
ATOM 4984 N N . ARG A 1 628 ? -20.491 -5.374 44.920 1.00 79.75 628 ARG A N 1
ATOM 4985 C CA . ARG A 1 628 ? -19.917 -5.494 46.256 1.00 79.75 628 ARG A CA 1
ATOM 4986 C C . ARG A 1 628 ? -20.990 -5.175 47.264 1.00 79.75 628 ARG A C 1
ATOM 4988 O O . ARG A 1 628 ? -21.716 -4.202 47.095 1.00 79.75 628 ARG A O 1
ATOM 4995 N N . ILE A 1 629 ? -21.068 -5.974 48.316 1.00 79.69 629 ILE A N 1
ATOM 4996 C CA . ILE A 1 629 ? -21.813 -5.577 49.507 1.00 79.69 629 ILE A CA 1
ATOM 4997 C C . ILE A 1 629 ? -20.918 -4.579 50.237 1.00 79.69 629 ILE A C 1
ATOM 4999 O O . ILE A 1 629 ? -19.735 -4.839 50.419 1.00 79.69 629 ILE A O 1
ATOM 5003 N N . LEU A 1 630 ? -21.449 -3.409 50.563 1.00 78.25 630 LEU A N 1
ATOM 5004 C CA . LEU A 1 630 ? -20.743 -2.371 51.308 1.00 78.25 630 LEU A CA 1
ATOM 5005 C C . LEU A 1 630 ? -20.937 -2.574 52.809 1.00 78.25 630 LEU A C 1
ATOM 5007 O O . LEU A 1 630 ? -19.982 -2.500 53.573 1.00 78.25 630 LEU A O 1
ATOM 5011 N N . GLN A 1 631 ? -22.174 -2.855 53.225 1.00 76.75 631 GLN A N 1
ATOM 5012 C CA . GLN A 1 631 ? -22.509 -3.125 54.618 1.00 76.75 631 GLN A CA 1
ATOM 5013 C C . GLN A 1 631 ? -23.814 -3.913 54.750 1.00 76.75 631 GLN A C 1
ATOM 5015 O O . GLN A 1 631 ? -24.705 -3.849 53.901 1.00 76.75 631 GLN A O 1
ATOM 5020 N N . ILE A 1 632 ? -23.931 -4.615 55.872 1.00 73.94 632 ILE A N 1
ATOM 5021 C CA . ILE A 1 632 ? -25.184 -5.157 56.392 1.00 73.94 632 ILE A CA 1
ATOM 5022 C C . ILE A 1 632 ? -25.424 -4.435 57.710 1.00 73.94 632 ILE A C 1
ATOM 5024 O O . ILE A 1 632 ? -24.531 -4.383 58.554 1.00 73.94 632 ILE A O 1
ATOM 5028 N N . ALA A 1 633 ? -26.611 -3.880 57.918 1.00 65.00 633 ALA A N 1
ATOM 5029 C CA . ALA A 1 633 ? -26.878 -3.077 59.111 1.00 65.00 633 ALA A CA 1
ATOM 5030 C C . ALA A 1 633 ? -27.053 -3.908 60.410 1.00 65.00 633 ALA A C 1
ATOM 5032 O O . ALA A 1 633 ? -27.683 -3.443 61.349 1.00 65.00 633 ALA A O 1
ATOM 5033 N N . ASP A 1 634 ? -26.543 -5.140 60.497 1.00 60.59 634 ASP A N 1
ATOM 5034 C CA . ASP A 1 634 ? -26.797 -6.067 61.615 1.00 60.59 634 ASP A CA 1
ATOM 5035 C C . ASP A 1 634 ? -25.802 -5.951 62.791 1.00 60.59 634 ASP A C 1
ATOM 5037 O O . ASP A 1 634 ? -25.804 -6.785 63.701 1.00 60.59 634 ASP A O 1
ATOM 5041 N N . GLY A 1 635 ? -24.963 -4.909 62.779 1.00 54.00 635 GLY A N 1
ATOM 5042 C CA . GLY A 1 635 ? -23.998 -4.591 63.834 1.00 54.00 635 GLY A CA 1
ATOM 5043 C C . GLY A 1 635 ? -22.707 -5.416 63.807 1.00 54.00 635 GLY A C 1
ATOM 5044 O O . GLY A 1 635 ? -21.832 -5.173 64.640 1.00 54.00 635 GLY A O 1
ATOM 5045 N N . ARG A 1 636 ? -22.546 -6.368 62.875 1.00 58.75 636 ARG A N 1
ATOM 5046 C CA . ARG A 1 636 ? -21.296 -7.128 62.715 1.00 58.75 636 ARG A CA 1
ATOM 5047 C C . ARG A 1 636 ? -20.265 -6.323 61.915 1.00 58.75 636 ARG A C 1
ATOM 5049 O O . ARG A 1 636 ? -20.582 -5.718 60.896 1.00 58.75 636 ARG A O 1
ATOM 5056 N N . ASN A 1 637 ? -19.012 -6.317 62.379 1.00 49.34 637 ASN A N 1
ATOM 5057 C CA . ASN A 1 637 ? -17.907 -5.671 61.672 1.00 49.34 637 ASN A CA 1
ATOM 5058 C C . ASN A 1 637 ? -17.366 -6.609 60.584 1.00 49.34 637 ASN A C 1
ATOM 5060 O O . ASN A 1 637 ? -16.655 -7.566 60.881 1.00 49.34 637 ASN A O 1
ATOM 5064 N N . TYR A 1 638 ? -17.699 -6.325 59.328 1.00 56.03 638 TYR A N 1
ATOM 5065 C CA . TYR A 1 638 ? -17.229 -7.075 58.168 1.00 56.03 638 TYR A CA 1
ATOM 5066 C C . TYR A 1 638 ? -16.027 -6.386 57.486 1.00 56.03 638 TYR A C 1
ATOM 5068 O O . TYR A 1 638 ? -16.002 -6.227 56.273 1.00 56.03 638 TYR A O 1
ATOM 5076 N N . ALA A 1 639 ? -15.013 -5.937 58.234 1.00 41.66 639 ALA A N 1
ATOM 5077 C CA . ALA A 1 639 ? -13.885 -5.147 57.700 1.00 41.66 639 ALA A CA 1
ATOM 5078 C C . ALA A 1 639 ? -13.014 -5.832 56.611 1.00 41.66 639 ALA A C 1
ATOM 5080 O O . ALA A 1 639 ? -12.097 -5.218 56.071 1.00 41.66 639 ALA A O 1
ATOM 5081 N N . SER A 1 640 ? -13.317 -7.071 56.233 1.00 45.19 640 SER A N 1
ATOM 5082 C CA . SER A 1 640 ? -12.820 -7.743 55.031 1.00 45.19 640 SER A CA 1
ATOM 5083 C C . SER A 1 640 ? -13.878 -8.760 54.603 1.00 45.19 640 SER A C 1
ATOM 5085 O O . SER A 1 640 ? -13.789 -9.916 55.001 1.00 45.19 640 SER A O 1
ATOM 5087 N N . LEU A 1 641 ? -14.946 -8.315 53.926 1.00 44.12 641 LEU A N 1
ATOM 5088 C CA . LEU A 1 641 ? -16.159 -9.104 53.641 1.00 44.12 641 LEU A CA 1
ATOM 5089 C C . LEU A 1 641 ? -15.859 -10.407 52.865 1.00 44.12 641 LEU A C 1
ATOM 5091 O O . LEU A 1 641 ? -16.121 -10.471 51.678 1.00 44.12 641 LEU A O 1
ATOM 5095 N N . GLU A 1 642 ? -15.384 -11.463 53.526 1.00 44.09 642 GLU A N 1
ATOM 5096 C CA . GLU A 1 642 ? -15.701 -12.859 53.213 1.00 44.09 642 GLU A CA 1
ATOM 5097 C C . GLU A 1 642 ? -17.132 -13.090 53.723 1.00 44.09 642 GLU A C 1
ATOM 5099 O O . GLU A 1 642 ? -17.370 -13.505 54.856 1.00 44.09 642 GLU A O 1
ATOM 5104 N N . MET A 1 643 ? -18.116 -12.667 52.927 1.00 44.81 643 MET A N 1
ATOM 5105 C CA . MET A 1 643 ? -19.537 -12.784 53.264 1.00 44.81 643 MET A CA 1
ATOM 5106 C C . MET A 1 643 ? -20.059 -14.222 53.124 1.00 44.81 643 MET A C 1
ATOM 5108 O O . MET A 1 643 ? -19.450 -15.024 52.420 1.00 44.81 643 MET A O 1
ATOM 5112 N N . PRO A 1 644 ? -21.153 -14.572 53.830 1.00 42.97 644 PRO A N 1
ATOM 5113 C CA . PRO A 1 644 ? -21.343 -15.895 54.401 1.00 42.97 644 PRO A CA 1
ATOM 5114 C C . PRO A 1 644 ? -21.350 -17.024 53.372 1.00 42.97 644 PRO A C 1
ATOM 5116 O O . PRO A 1 644 ? -22.096 -17.023 52.394 1.00 42.97 644 PRO A O 1
ATOM 5119 N N . VAL A 1 645 ? -20.504 -17.999 53.703 1.00 48.00 645 VAL A N 1
ATOM 5120 C CA . VAL A 1 645 ? -20.456 -19.390 53.263 1.00 48.00 645 VAL A CA 1
ATOM 5121 C C . VAL A 1 645 ? -21.867 -19.872 52.924 1.00 48.00 645 VAL A C 1
ATOM 5123 O O . VAL A 1 645 ? -22.727 -19.915 53.802 1.00 48.00 645 VAL A O 1
ATOM 5126 N N . TYR A 1 646 ? -22.109 -20.251 51.663 1.00 47.62 646 TYR A N 1
ATOM 5127 C CA . TYR A 1 646 ? -23.279 -21.061 51.310 1.00 47.62 646 TYR A CA 1
ATOM 5128 C C . TYR A 1 646 ? -23.398 -22.166 52.358 1.00 47.62 646 TYR A C 1
ATOM 5130 O O . TYR A 1 646 ? -22.393 -22.848 52.598 1.00 47.62 646 TYR A O 1
ATOM 5138 N N . PRO A 1 647 ? -24.546 -22.333 53.022 1.00 50.09 647 PRO A N 1
ATOM 5139 C CA . PRO A 1 647 ? -24.603 -23.215 54.168 1.00 50.09 647 PRO A CA 1
ATOM 5140 C C . PRO A 1 647 ? -24.135 -24.624 53.774 1.00 50.09 647 PRO A C 1
ATOM 5142 O O . PRO A 1 647 ? -24.725 -25.256 52.897 1.00 50.09 647 PRO A O 1
ATOM 5145 N N . GLN A 1 648 ? -23.016 -25.101 54.338 1.00 47.28 648 GLN A N 1
ATOM 5146 C CA . GLN A 1 648 ? -22.495 -26.422 53.975 1.00 47.28 648 GLN A CA 1
ATOM 5147 C C . GLN A 1 648 ? -23.498 -27.476 54.454 1.00 47.28 648 GLN A C 1
ATOM 5149 O O . GLN A 1 648 ? -23.920 -27.443 55.614 1.00 47.28 648 GLN A O 1
ATOM 5154 N N . ALA A 1 649 ? -23.857 -28.420 53.580 1.00 45.69 649 ALA A N 1
ATOM 5155 C CA . ALA A 1 649 ? -24.707 -29.551 53.939 1.00 45.69 649 ALA A CA 1
ATOM 5156 C C . ALA A 1 649 ? -24.157 -30.226 55.212 1.00 45.69 649 ALA A C 1
ATOM 5158 O O . ALA A 1 649 ? -22.992 -30.622 55.264 1.00 45.69 649 ALA A O 1
ATOM 5159 N N . GLY A 1 650 ? -24.969 -30.283 56.270 1.00 47.12 650 GLY A N 1
ATOM 5160 C CA . GLY A 1 650 ? -24.572 -30.851 57.565 1.00 47.12 650 GLY A CA 1
ATOM 5161 C C . GLY A 1 650 ? -23.777 -29.936 58.515 1.00 47.12 650 GLY A C 1
ATOM 5162 O O . GLY A 1 650 ? -23.583 -30.325 59.663 1.00 47.12 650 GLY A O 1
ATOM 5163 N N . LYS A 1 651 ? -23.365 -28.721 58.110 1.00 47.19 651 LYS A N 1
ATOM 5164 C CA . LYS A 1 651 ? -22.796 -27.687 59.015 1.00 47.19 651 LYS A CA 1
ATOM 5165 C C . LYS A 1 651 ? -23.718 -26.494 59.263 1.00 47.19 651 LYS A C 1
ATOM 5167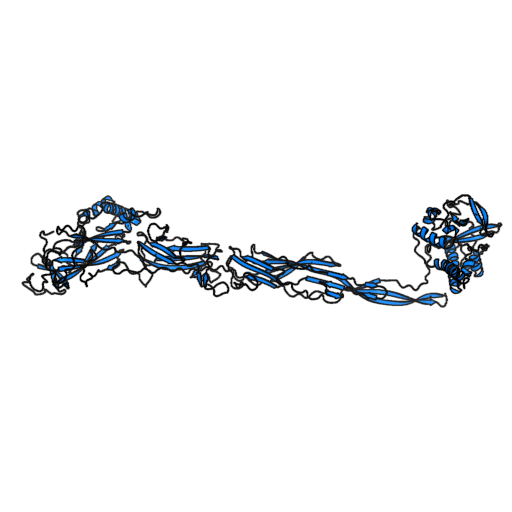 O O . LYS A 1 651 ? -23.316 -25.532 59.908 1.00 47.19 651 LYS A O 1
ATOM 5172 N N . LEU A 1 652 ? -24.971 -26.591 58.831 1.00 51.00 652 LEU A N 1
ATOM 5173 C CA . LEU A 1 652 ? -26.089 -25.682 59.122 1.00 51.00 652 LEU A CA 1
ATOM 5174 C C . LEU A 1 652 ? -26.466 -25.588 60.622 1.00 51.00 652 LEU A C 1
ATOM 5176 O O . LEU A 1 652 ? -27.598 -25.270 60.974 1.00 51.00 652 LEU A O 1
ATOM 5180 N N . ALA A 1 653 ? -25.532 -25.899 61.521 1.00 44.44 653 ALA A N 1
ATOM 5181 C CA . ALA A 1 653 ? -25.766 -26.057 62.947 1.00 44.44 653 ALA A CA 1
ATOM 5182 C C . ALA A 1 653 ? -25.901 -24.718 63.694 1.00 44.44 653 ALA A C 1
ATOM 5184 O O . ALA A 1 653 ? -26.564 -24.684 64.728 1.00 44.44 653 ALA A O 1
ATOM 5185 N N . ASN A 1 654 ? -25.350 -23.613 63.172 1.00 51.12 654 ASN A N 1
ATOM 5186 C CA . ASN A 1 654 ? -25.403 -22.307 63.835 1.00 51.12 654 ASN A CA 1
ATOM 5187 C C . ASN A 1 654 ? -26.269 -21.305 63.051 1.00 51.12 654 ASN A C 1
ATOM 5189 O O . ASN A 1 654 ? -25.837 -20.708 62.069 1.00 51.12 654 ASN A O 1
ATOM 5193 N N . ARG A 1 655 ? -27.488 -21.062 63.555 1.00 52.88 655 ARG A N 1
ATOM 5194 C CA . ARG A 1 655 ? -28.498 -20.084 63.077 1.00 52.88 655 ARG A CA 1
ATOM 5195 C C . ARG A 1 655 ? -28.058 -18.598 63.149 1.00 52.88 655 ARG A C 1
ATOM 5197 O O . ARG A 1 655 ? -28.870 -17.698 63.336 1.00 52.88 655 ARG A O 1
ATOM 5204 N N . GLN A 1 656 ? -26.755 -18.309 63.121 1.00 56.62 656 GLN A N 1
ATOM 5205 C CA . GLN A 1 656 ? -26.204 -16.950 63.233 1.00 56.62 656 GLN A CA 1
ATOM 5206 C C . GLN A 1 656 ? -25.462 -16.479 61.975 1.00 56.62 656 GLN A C 1
ATOM 5208 O O . GLN A 1 656 ? -25.129 -15.297 61.893 1.00 56.62 656 GLN A O 1
ATOM 5213 N N . ASP A 1 657 ? -25.278 -17.334 60.968 1.00 62.41 657 ASP A N 1
ATOM 5214 C CA . ASP A 1 657 ? -24.463 -17.008 59.787 1.00 62.41 657 ASP A CA 1
ATOM 5215 C C . ASP A 1 657 ? -25.211 -16.180 58.722 1.00 62.41 657 ASP A C 1
ATOM 5217 O O . ASP A 1 657 ? -24.589 -15.429 57.974 1.00 62.41 657 ASP A O 1
ATOM 5221 N N . GLY A 1 658 ? -26.548 -16.238 58.691 1.00 72.00 658 GLY A N 1
ATOM 5222 C CA . GLY A 1 658 ? -27.386 -15.476 57.753 1.00 72.00 658 GLY A CA 1
ATOM 5223 C C . GLY A 1 658 ? -27.686 -14.045 58.209 1.00 72.00 658 GLY A C 1
ATOM 5224 O O . GLY A 1 658 ? -27.501 -13.686 59.379 1.00 72.00 658 GLY A O 1
ATOM 5225 N N . ILE A 1 659 ? -28.164 -13.216 57.278 1.00 80.56 659 ILE A N 1
ATOM 5226 C CA . ILE A 1 659 ? -28.644 -11.853 57.550 1.00 80.56 659 ILE A CA 1
ATOM 5227 C C . ILE A 1 659 ? -30.010 -11.943 58.238 1.00 80.56 659 ILE A C 1
ATOM 5229 O O . ILE A 1 659 ? -30.869 -12.713 57.820 1.00 80.56 659 ILE A O 1
ATOM 5233 N N . ALA A 1 660 ? -30.244 -11.174 59.300 1.00 82.75 660 ALA A N 1
ATOM 5234 C CA . ALA A 1 660 ? -31.558 -11.160 59.941 1.00 82.75 660 ALA A CA 1
ATOM 5235 C C . ALA A 1 660 ? -32.606 -10.482 59.039 1.00 82.75 660 ALA A C 1
ATOM 5237 O O . ALA A 1 660 ? -32.344 -9.423 58.463 1.00 82.75 660 ALA A O 1
ATOM 5238 N N . LEU A 1 661 ? -33.808 -11.053 58.939 1.00 86.69 661 LEU A N 1
ATOM 5239 C CA . LEU A 1 661 ? -34.926 -10.416 58.241 1.00 86.69 661 LEU A CA 1
ATOM 5240 C C . LEU A 1 661 ? -35.288 -9.085 58.913 1.00 86.69 661 LEU A C 1
ATOM 5242 O O . LEU A 1 661 ? -35.301 -8.975 60.142 1.00 86.69 661 LEU A O 1
ATOM 5246 N N . GLY A 1 662 ? -35.580 -8.062 58.110 1.00 83.94 662 GLY A N 1
ATOM 5247 C CA . GLY A 1 662 ? -35.701 -6.676 58.569 1.00 83.94 662 GLY A CA 1
ATOM 5248 C C . GLY A 1 662 ? -34.390 -5.882 58.543 1.00 83.94 662 GLY A C 1
ATOM 5249 O O . GLY A 1 662 ? -34.417 -4.694 58.856 1.00 83.94 662 GLY A O 1
ATOM 5250 N N . MET A 1 663 ? -33.260 -6.488 58.159 1.00 84.62 663 MET A N 1
ATOM 5251 C CA . MET A 1 663 ? -32.003 -5.764 57.947 1.00 84.62 663 MET A CA 1
ATOM 5252 C C . MET A 1 663 ? -31.775 -5.440 56.461 1.00 84.62 663 MET A C 1
ATOM 5254 O O . MET A 1 663 ? -31.859 -6.347 55.625 1.00 84.62 663 MET A O 1
ATOM 5258 N N . PRO A 1 664 ? -31.453 -4.182 56.104 1.00 86.38 664 PRO A N 1
ATOM 5259 C CA . PRO A 1 664 ? -31.047 -3.845 54.749 1.00 86.38 664 PRO A CA 1
ATOM 5260 C C . PRO A 1 664 ? -29.633 -4.344 54.428 1.00 86.38 664 PRO A C 1
ATOM 5262 O O . PRO A 1 664 ? -28.758 -4.408 55.299 1.00 86.38 664 PRO A O 1
ATOM 5265 N N . VAL A 1 665 ? -29.426 -4.639 53.148 1.00 85.12 665 VAL A N 1
ATOM 5266 C CA . VAL A 1 665 ? -28.130 -4.934 52.535 1.00 85.12 665 VAL A CA 1
ATOM 5267 C C . VAL A 1 665 ? -27.799 -3.796 51.586 1.00 85.12 665 VAL A C 1
ATOM 5269 O O . VAL A 1 665 ? -28.569 -3.502 50.673 1.00 85.12 665 VAL A O 1
ATOM 5272 N N . ASP A 1 666 ? -26.661 -3.154 51.809 1.00 86.25 666 ASP A N 1
ATOM 5273 C CA . ASP A 1 666 ? -26.186 -2.054 50.980 1.00 86.25 666 ASP A CA 1
ATOM 5274 C C . ASP A 1 666 ? -25.164 -2.580 49.984 1.00 86.25 666 ASP A C 1
ATOM 5276 O O . ASP A 1 666 ? -24.185 -3.218 50.369 1.00 86.25 666 ASP A O 1
ATOM 5280 N N . LEU A 1 667 ? -25.392 -2.317 48.704 1.00 88.06 667 LEU A N 1
ATOM 5281 C CA . LEU A 1 667 ? -24.610 -2.833 47.594 1.00 88.06 667 LEU A CA 1
ATOM 5282 C C . LEU A 1 667 ? -24.133 -1.705 46.684 1.00 88.06 667 LEU A C 1
ATOM 5284 O O . LEU A 1 667 ? -24.762 -0.651 46.570 1.00 88.06 667 LEU A O 1
ATOM 5288 N N . MET A 1 668 ? -23.032 -1.973 45.995 1.00 89.38 668 MET A N 1
ATOM 5289 C CA . MET A 1 668 ? -22.476 -1.130 44.951 1.00 89.38 668 MET A CA 1
ATOM 5290 C C . MET A 1 668 ? -22.178 -1.968 43.712 1.00 89.38 668 MET A C 1
ATOM 5292 O O . MET A 1 668 ? -21.567 -3.029 43.827 1.00 89.38 668 MET A O 1
ATOM 5296 N N . LEU A 1 669 ? -22.547 -1.469 42.535 1.00 91.00 669 LEU A N 1
ATOM 5297 C CA . LEU A 1 669 ? -22.096 -1.991 41.247 1.00 91.00 669 LEU A CA 1
ATOM 5298 C C . LEU A 1 669 ? -21.209 -0.953 40.564 1.00 91.00 669 LEU A C 1
ATOM 5300 O O . LEU A 1 669 ? -21.590 0.213 40.483 1.00 91.00 669 LEU A O 1
ATOM 5304 N N . THR A 1 670 ? -20.052 -1.362 40.047 1.00 91.06 670 THR A N 1
ATOM 5305 C CA . THR A 1 670 ? -19.183 -0.473 39.266 1.00 91.06 670 THR A CA 1
ATOM 5306 C C . THR A 1 670 ? -19.267 -0.821 37.786 1.00 91.06 670 THR A C 1
ATOM 5308 O O . THR A 1 670 ? -19.071 -1.969 37.395 1.00 91.06 670 THR A O 1
ATOM 5311 N N . THR A 1 671 ? -19.501 0.178 36.945 1.00 93.31 671 THR A N 1
ATOM 5312 C CA . THR A 1 671 ? -19.491 0.057 35.484 1.00 93.31 671 THR A CA 1
ATOM 5313 C C . THR A 1 671 ? -18.323 0.846 34.910 1.00 93.31 671 THR A C 1
ATOM 5315 O O . THR A 1 671 ? -18.078 1.978 35.318 1.00 93.31 671 THR A O 1
ATOM 5318 N N . ASN A 1 672 ? -17.599 0.255 33.960 1.00 92.44 672 ASN A N 1
ATOM 5319 C CA . ASN A 1 672 ? -16.707 0.972 33.051 1.00 92.44 672 ASN A CA 1
ATOM 5320 C C . ASN A 1 672 ? -17.400 1.005 31.694 1.00 92.44 672 ASN A C 1
ATOM 5322 O O . ASN A 1 672 ? -17.183 0.118 30.866 1.00 92.44 672 ASN A O 1
ATOM 5326 N N . SER A 1 673 ? -18.328 1.945 31.534 1.00 91.94 673 SER A N 1
ATOM 5327 C CA . SER A 1 673 ? -19.183 2.009 30.359 1.00 91.94 673 SER A CA 1
ATOM 5328 C C . SER A 1 673 ? -19.669 3.428 30.081 1.00 91.94 673 SER A C 1
ATOM 5330 O O . SER A 1 673 ? -19.586 4.294 30.950 1.00 91.94 673 SER A O 1
ATOM 5332 N N . ASP A 1 674 ? -20.192 3.683 28.884 1.00 92.69 674 ASP A N 1
ATOM 5333 C CA . ASP A 1 674 ? -20.766 4.979 28.502 1.00 92.69 674 ASP A CA 1
ATOM 5334 C C . ASP A 1 674 ? -22.183 5.174 29.090 1.00 92.69 674 ASP A C 1
ATOM 5336 O O . ASP A 1 674 ? -23.136 5.455 28.363 1.00 92.69 674 ASP A O 1
ATOM 5340 N N . LEU A 1 675 ? -22.327 4.983 30.411 1.00 91.88 675 LEU A N 1
ATOM 5341 C CA . LEU A 1 675 ? -23.585 5.091 31.164 1.00 91.88 675 LEU A CA 1
ATOM 5342 C C . LEU A 1 675 ? -23.720 6.448 31.887 1.00 91.88 675 LEU A C 1
ATOM 5344 O O . LEU A 1 675 ? -23.944 6.546 33.104 1.00 91.88 675 LEU A O 1
ATOM 5348 N N . PHE A 1 676 ? -23.529 7.529 31.137 1.00 87.31 676 PHE A N 1
ATOM 5349 C CA . PHE A 1 676 ? -23.571 8.912 31.623 1.00 87.31 676 PHE A CA 1
ATOM 5350 C C . PHE A 1 676 ? -24.708 9.771 31.027 1.00 87.31 676 PHE A C 1
ATOM 5352 O O . PHE A 1 676 ? -24.727 10.992 31.210 1.00 87.31 676 PHE A O 1
ATOM 5359 N N . TYR A 1 677 ? -25.669 9.154 30.343 1.00 85.50 677 TYR A N 1
ATOM 5360 C CA . TYR A 1 677 ? -26.956 9.721 29.942 1.00 85.50 677 TYR A CA 1
ATOM 5361 C C . TYR A 1 677 ? -27.969 9.733 31.105 1.00 85.50 677 TYR A C 1
ATOM 5363 O O . TYR A 1 677 ? -27.853 8.977 32.068 1.00 85.50 677 TYR A O 1
ATOM 5371 N N . GLU A 1 678 ? -28.968 10.617 31.036 1.00 83.69 678 GLU A N 1
ATOM 5372 C CA . GLU A 1 678 ? -30.000 10.767 32.082 1.00 83.69 678 GLU A CA 1
ATOM 5373 C C . GLU A 1 678 ? -30.957 9.572 32.132 1.00 83.69 678 GLU A C 1
ATOM 5375 O O . GLU A 1 678 ? -31.397 9.180 33.209 1.00 83.69 678 GLU A O 1
ATOM 5380 N N . ALA A 1 679 ? -31.243 8.968 30.975 1.00 89.19 679 ALA A N 1
ATOM 5381 C CA . ALA A 1 679 ? -32.071 7.769 30.866 1.00 89.19 679 ALA A CA 1
ATOM 5382 C C . ALA A 1 679 ? -31.309 6.468 31.194 1.00 89.19 679 ALA A C 1
ATOM 5384 O O . ALA A 1 679 ? -31.901 5.387 31.152 1.00 89.19 679 ALA A O 1
ATOM 5385 N N . ASP A 1 680 ? -30.011 6.547 31.510 1.00 93.62 680 ASP A N 1
ATOM 5386 C CA . ASP A 1 680 ? -29.249 5.372 31.928 1.00 93.62 680 ASP A CA 1
ATOM 5387 C C . ASP A 1 680 ? -29.682 4.932 33.319 1.00 93.62 680 ASP A C 1
ATOM 5389 O O . ASP A 1 680 ? -29.767 5.729 34.260 1.00 93.62 680 ASP A O 1
ATOM 5393 N N . SER A 1 681 ? -29.931 3.638 33.456 1.00 95.31 681 SER A N 1
ATOM 5394 C CA . SER A 1 681 ? -30.384 3.065 34.713 1.00 95.31 681 SER A CA 1
ATOM 5395 C C . SER A 1 681 ? -29.954 1.617 34.848 1.00 95.31 681 SER A C 1
ATOM 5397 O O . SER A 1 681 ? -29.621 0.936 33.877 1.00 95.31 681 SER A O 1
ATOM 5399 N N . ILE A 1 682 ? -29.980 1.139 36.083 1.00 95.81 682 ILE A N 1
ATOM 5400 C CA . ILE A 1 682 ? -29.807 -0.273 36.384 1.00 95.81 682 ILE A CA 1
ATOM 5401 C C . ILE A 1 682 ? -31.097 -0.771 36.994 1.00 95.81 682 ILE A C 1
ATOM 5403 O O . ILE A 1 682 ? -31.488 -0.346 38.081 1.00 95.81 682 ILE A O 1
ATOM 5407 N N . LYS A 1 683 ? -31.760 -1.686 36.297 1.00 95.19 683 LYS A N 1
ATOM 5408 C CA . LYS A 1 683 ? -32.911 -2.392 36.838 1.00 95.19 683 LYS A CA 1
ATOM 5409 C C . LYS A 1 683 ? -32.425 -3.675 37.498 1.00 95.19 683 LYS A C 1
ATOM 5411 O O . LYS A 1 683 ? -31.697 -4.454 36.894 1.00 95.19 683 LYS A O 1
ATOM 5416 N N . VAL A 1 684 ? -32.844 -3.887 38.733 1.00 93.69 684 VAL A N 1
ATOM 5417 C CA . VAL A 1 684 ? -32.501 -5.053 39.537 1.00 93.69 684 VAL A CA 1
ATOM 5418 C C . VAL A 1 684 ? -33.766 -5.872 39.744 1.00 93.69 684 VAL A C 1
ATOM 5420 O O . VAL A 1 684 ? -34.781 -5.351 40.218 1.00 93.69 684 VAL A O 1
ATOM 5423 N N . VAL A 1 685 ? -33.711 -7.140 39.344 1.00 92.06 685 VAL A N 1
ATOM 5424 C CA . VAL A 1 685 ? -34.809 -8.101 39.483 1.00 92.06 685 VAL A CA 1
ATOM 5425 C C . VAL A 1 685 ? -34.383 -9.157 40.505 1.00 92.06 685 VAL A C 1
ATOM 5427 O O . VAL A 1 685 ? -33.505 -9.970 40.213 1.00 92.06 685 VAL A O 1
ATOM 5430 N N . PRO A 1 686 ? -34.938 -9.124 41.728 1.00 90.75 686 PRO A N 1
ATOM 5431 C CA . PRO A 1 686 ? -34.647 -10.127 42.741 1.00 90.75 686 PRO A CA 1
ATOM 5432 C C . PRO A 1 686 ? -35.336 -11.459 42.426 1.00 90.75 686 PRO A C 1
ATOM 5434 O O . PRO A 1 686 ? -36.526 -11.500 42.121 1.00 90.75 686 PRO A O 1
ATOM 5437 N N . HIS A 1 687 ? -34.600 -12.552 42.588 1.00 89.81 687 HIS A N 1
ATOM 5438 C CA . HIS A 1 687 ? -35.090 -13.925 42.523 1.00 89.81 687 HIS A CA 1
ATOM 5439 C C . HIS A 1 687 ? -34.933 -14.574 43.899 1.00 89.81 687 HIS A C 1
ATOM 5441 O O . HIS A 1 687 ? -33.878 -14.459 44.531 1.00 89.81 687 HIS A O 1
ATOM 5447 N N . TYR A 1 688 ? -35.985 -15.240 44.373 1.00 90.94 688 TYR A N 1
ATOM 5448 C CA . TYR A 1 688 ? -36.072 -15.739 45.744 1.00 90.94 688 TYR A CA 1
ATOM 5449 C C . TYR A 1 688 ? -36.064 -17.262 45.793 1.00 90.94 688 TYR A C 1
ATOM 5451 O O . TYR A 1 688 ? -36.878 -17.932 45.154 1.00 90.94 688 TYR A O 1
ATOM 5459 N N . PHE A 1 689 ? -35.172 -17.810 46.615 1.00 90.00 689 PHE A N 1
ATOM 5460 C CA . PHE A 1 689 ? -35.064 -19.246 46.835 1.00 90.00 689 PHE A CA 1
ATOM 5461 C C . PHE A 1 689 ? -34.957 -19.561 48.320 1.00 90.00 689 PHE A C 1
ATOM 5463 O O . PHE A 1 689 ? -34.274 -18.869 49.065 1.00 90.00 689 PHE A O 1
ATOM 5470 N N . PHE A 1 690 ? -35.580 -20.646 48.750 1.00 90.25 690 PHE A N 1
ATOM 5471 C CA . PHE A 1 690 ? -35.363 -21.222 50.065 1.00 90.25 690 PHE A CA 1
ATOM 5472 C C . PHE A 1 690 ? -34.336 -22.348 49.974 1.00 90.25 690 PHE A C 1
ATOM 5474 O O . PHE A 1 690 ? -34.424 -23.205 49.093 1.00 90.25 690 PHE A O 1
ATOM 5481 N N . VAL A 1 691 ? -33.361 -22.332 50.876 1.00 86.06 691 VAL A N 1
ATOM 5482 C CA . VAL A 1 691 ? -32.322 -23.351 51.012 1.00 86.06 691 VAL A CA 1
ATOM 5483 C C . VAL A 1 691 ? -32.495 -24.021 52.368 1.00 86.06 691 VAL A C 1
ATOM 5485 O O . VAL A 1 691 ? -32.319 -23.381 53.406 1.00 86.06 691 VAL A O 1
ATOM 5488 N N . ASP A 1 692 ? -32.881 -25.296 52.357 1.00 81.69 692 ASP A N 1
ATOM 5489 C CA . ASP A 1 692 ? -33.102 -26.074 53.581 1.00 81.69 692 ASP A CA 1
ATOM 5490 C C . ASP A 1 692 ? -31.786 -26.510 54.265 1.00 81.69 692 ASP A C 1
ATOM 5492 O O . ASP A 1 692 ? -30.682 -26.262 53.769 1.00 81.69 692 ASP A O 1
ATOM 5496 N N . LYS A 1 693 ? -31.892 -27.197 55.415 1.00 73.62 693 LYS A N 1
ATOM 5497 C CA . LYS A 1 693 ? -30.744 -27.745 56.177 1.00 73.62 693 LYS A CA 1
ATOM 5498 C C . LYS A 1 693 ? -29.895 -28.751 55.388 1.00 73.62 693 LYS A C 1
ATOM 5500 O O . LYS A 1 693 ? -28.794 -29.101 55.818 1.00 73.62 693 LYS A O 1
ATOM 5505 N N . GLN A 1 694 ? -30.405 -29.263 54.276 1.00 73.06 694 GLN A N 1
ATOM 5506 C CA . GLN A 1 694 ? -29.723 -30.208 53.401 1.00 73.06 694 GLN A CA 1
ATOM 5507 C C . GLN A 1 694 ? -29.058 -29.494 52.214 1.00 73.06 694 GLN A C 1
ATOM 5509 O O . GLN A 1 694 ? -28.343 -30.132 51.442 1.00 73.06 694 GLN A O 1
ATOM 5514 N N . GLY A 1 695 ? -29.239 -28.174 52.087 1.00 73.12 695 GLY A N 1
ATOM 5515 C CA . GLY A 1 695 ? -28.716 -27.366 50.989 1.00 73.12 695 GLY A CA 1
ATOM 5516 C C . GLY A 1 695 ? -29.583 -27.413 49.728 1.00 73.12 695 GLY A C 1
ATOM 5517 O O . GLY A 1 695 ? -29.152 -26.923 48.680 1.00 73.12 695 GLY A O 1
ATOM 5518 N N . LYS A 1 696 ? -30.791 -27.990 49.794 1.00 82.38 696 LYS A N 1
ATOM 5519 C CA . LYS A 1 696 ? -31.708 -28.068 48.654 1.00 82.38 696 LYS A CA 1
ATOM 5520 C C . LYS A 1 696 ? -32.306 -26.691 48.382 1.00 82.38 696 LYS A C 1
ATOM 5522 O O . LYS A 1 696 ? -33.031 -26.138 49.206 1.00 82.38 696 LYS A O 1
ATOM 5527 N N . LYS A 1 697 ? -32.034 -26.172 47.184 1.00 85.50 697 LYS A N 1
ATOM 5528 C CA . LYS A 1 697 ? -32.573 -24.910 46.661 1.00 85.50 697 LYS A CA 1
ATOM 5529 C C . LYS A 1 697 ? -33.983 -25.130 46.095 1.00 85.50 697 LYS A C 1
ATOM 5531 O O . LYS A 1 697 ? -34.163 -25.949 45.196 1.00 85.50 697 LYS A O 1
ATOM 5536 N N . THR A 1 698 ? -34.965 -24.389 46.602 1.00 89.94 698 THR A N 1
ATOM 5537 C CA . THR A 1 698 ? -36.367 -24.386 46.144 1.00 89.94 698 THR A CA 1
ATOM 5538 C C . THR A 1 698 ? -36.776 -22.961 45.791 1.00 89.94 698 THR A C 1
ATOM 5540 O O . THR A 1 698 ? -36.527 -22.056 46.575 1.00 89.94 698 THR A O 1
ATOM 5543 N N . GLU A 1 699 ? -37.387 -22.729 44.630 1.00 93.44 699 GLU A N 1
ATOM 5544 C CA . GLU A 1 699 ? -37.907 -21.400 44.276 1.00 93.44 699 GLU A CA 1
ATOM 5545 C C . GLU A 1 699 ? -39.151 -21.065 45.118 1.00 93.44 699 GLU A C 1
ATOM 5547 O O . GLU A 1 699 ? -40.017 -21.926 45.318 1.00 93.44 699 GLU A O 1
ATOM 5552 N N . VAL A 1 700 ? -39.244 -19.832 45.629 1.00 93.50 700 VAL A N 1
ATOM 5553 C CA . VAL A 1 700 ? -40.277 -19.452 46.607 1.00 93.50 700 VAL A CA 1
ATOM 5554 C C . VAL A 1 700 ? -41.001 -18.158 46.281 1.00 93.50 700 VAL A C 1
ATOM 5556 O O . VAL A 1 700 ? -40.430 -17.224 45.725 1.00 93.50 700 VAL A O 1
ATOM 5559 N N . ASP A 1 701 ? -42.258 -18.093 46.716 1.00 91.38 701 ASP A N 1
ATOM 5560 C CA . ASP A 1 701 ? -42.973 -16.835 46.892 1.00 91.38 701 ASP A CA 1
ATOM 5561 C C . ASP A 1 701 ? -42.774 -16.333 48.321 1.00 91.38 701 ASP A C 1
ATOM 5563 O O . ASP A 1 701 ? -42.816 -17.100 49.288 1.00 91.38 701 ASP A O 1
ATOM 5567 N N . LEU A 1 702 ? -42.580 -15.025 48.454 1.00 91.06 702 LEU A N 1
ATOM 5568 C CA . LEU A 1 702 ? -42.425 -14.378 49.747 1.00 91.06 702 LEU A CA 1
ATOM 5569 C C . LEU A 1 702 ? -43.697 -13.653 50.143 1.00 91.06 702 LEU A C 1
ATOM 5571 O O . LEU A 1 702 ? -44.311 -12.956 49.333 1.00 91.06 702 LEU A O 1
ATOM 5575 N N . TYR A 1 703 ? -44.049 -13.774 51.414 1.00 88.62 703 TYR A N 1
ATOM 5576 C CA . TYR A 1 703 ? -45.150 -13.062 52.032 1.00 88.62 703 TYR A CA 1
ATOM 5577 C C . TYR A 1 703 ? -44.656 -12.342 53.274 1.00 88.62 703 TYR A C 1
ATOM 5579 O O . TYR A 1 703 ? -43.815 -12.866 53.995 1.00 88.62 703 TYR A O 1
ATOM 5587 N N . TYR A 1 704 ? -45.202 -11.167 53.558 1.00 86.94 704 TYR A N 1
ATOM 5588 C CA . TYR A 1 704 ? -45.011 -10.513 54.843 1.00 86.94 704 TYR A CA 1
ATOM 5589 C C . TYR A 1 704 ? -46.320 -10.422 55.610 1.00 86.94 704 TYR A C 1
ATOM 5591 O O . TYR A 1 704 ? -47.410 -10.311 55.035 1.00 86.94 704 TYR A O 1
ATOM 5599 N N . HIS A 1 705 ? -46.197 -10.483 56.930 1.00 82.75 705 HIS A N 1
ATOM 5600 C CA . HIS A 1 705 ? -47.317 -10.325 57.837 1.00 82.75 705 HIS A CA 1
ATOM 5601 C C . HIS A 1 705 ? -47.365 -8.895 58.384 1.00 82.75 705 HIS A C 1
ATOM 5603 O O . HIS A 1 705 ? -46.482 -8.469 59.126 1.00 82.75 705 HIS A O 1
ATOM 5609 N N . ALA A 1 706 ? -48.414 -8.148 58.035 1.00 76.44 706 ALA A N 1
ATOM 5610 C CA . ALA A 1 706 ? -48.656 -6.804 58.554 1.00 76.44 706 ALA A CA 1
ATOM 5611 C C . ALA A 1 706 ? -50.151 -6.572 58.794 1.00 76.44 706 ALA A C 1
ATOM 5613 O O . ALA A 1 706 ? -50.990 -6.942 57.972 1.00 76.44 706 ALA A O 1
ATOM 5614 N N . ASN A 1 707 ? -50.496 -5.931 59.917 1.00 74.44 707 ASN A N 1
ATOM 5615 C CA . ASN A 1 707 ? -51.879 -5.596 60.290 1.00 74.44 707 ASN A CA 1
ATOM 5616 C C . ASN A 1 707 ? -52.844 -6.797 60.204 1.00 74.44 707 ASN A C 1
ATOM 5618 O O . ASN A 1 707 ? -53.930 -6.687 59.637 1.00 74.44 707 ASN A O 1
ATOM 5622 N N . GLN A 1 708 ? -52.425 -7.954 60.734 1.00 75.12 708 GLN A N 1
ATOM 5623 C CA . GLN A 1 708 ? -53.179 -9.220 60.721 1.00 75.12 708 GLN A CA 1
ATOM 5624 C C . GLN A 1 708 ? -53.481 -9.787 59.320 1.00 75.12 708 GLN A C 1
ATOM 5626 O O . GLN A 1 708 ? -54.276 -10.716 59.186 1.00 75.12 708 GLN A O 1
ATOM 5631 N N . LYS A 1 709 ? -52.843 -9.268 58.265 1.00 79.00 709 LYS A N 1
ATOM 5632 C CA . LYS A 1 709 ? -52.988 -9.754 56.889 1.00 79.00 709 LYS A CA 1
ATOM 5633 C C . LYS A 1 709 ? -51.661 -10.290 56.369 1.00 79.00 709 LYS A C 1
ATOM 5635 O O . LYS A 1 709 ? -50.601 -9.734 56.645 1.00 79.00 709 LYS A O 1
ATOM 5640 N N . LEU A 1 710 ? -51.746 -11.371 55.602 1.00 81.69 710 LEU A N 1
ATOM 5641 C CA . LEU A 1 710 ? -50.634 -11.916 54.835 1.00 81.69 710 LEU A CA 1
ATOM 5642 C C . LEU A 1 710 ? -50.654 -11.282 53.440 1.00 81.69 710 LEU A C 1
ATOM 5644 O O . LEU A 1 710 ? -51.695 -11.292 52.780 1.00 81.69 710 LEU A O 1
ATOM 5648 N N . LYS A 1 711 ? -49.535 -10.706 53.004 1.00 83.06 711 LYS A N 1
ATOM 5649 C CA . LYS A 1 711 ? -49.420 -10.007 51.716 1.00 83.06 711 LYS A CA 1
ATOM 5650 C C . LYS A 1 711 ? -48.181 -10.480 50.973 1.00 83.06 711 LYS A C 1
ATOM 5652 O O . LYS A 1 711 ? -47.130 -10.626 51.584 1.00 83.06 711 LYS A O 1
ATOM 5657 N N . GLN A 1 712 ? -48.299 -10.726 49.673 1.00 85.19 712 GLN A N 1
ATOM 5658 C CA . GLN A 1 712 ? -47.181 -11.192 48.851 1.00 85.19 712 GLN A CA 1
ATOM 5659 C C . GLN A 1 712 ? -46.196 -10.041 48.581 1.00 85.19 712 GLN A C 1
ATOM 5661 O O . GLN A 1 712 ? -46.615 -8.908 48.339 1.00 85.19 712 GLN A O 1
ATOM 5666 N N . ILE A 1 713 ? -44.894 -10.322 48.633 1.00 80.19 713 ILE A N 1
ATOM 5667 C CA . ILE A 1 713 ? -43.801 -9.358 48.412 1.00 80.19 713 ILE A CA 1
ATOM 5668 C C . ILE A 1 713 ? -43.468 -9.232 46.910 1.00 80.19 713 ILE A C 1
ATOM 5670 O O . ILE A 1 713 ? -42.941 -8.211 46.489 1.00 80.19 713 ILE A O 1
ATOM 5674 N N . SER A 1 714 ? -43.813 -10.233 46.090 1.00 66.88 714 SER A N 1
ATOM 5675 C CA . SER A 1 714 ? -43.533 -10.278 44.642 1.00 66.88 714 SER A CA 1
ATOM 5676 C C . SER A 1 714 ? -44.665 -9.773 43.733 1.00 66.88 714 SER A C 1
ATOM 5678 O O . SER A 1 714 ? -44.438 -9.577 42.540 1.00 66.88 714 SER A O 1
ATOM 5680 N N . ALA A 1 715 ? -45.875 -9.552 44.259 1.00 58.25 715 ALA A N 1
ATOM 5681 C CA . ALA A 1 715 ? -46.924 -8.841 43.524 1.00 58.25 715 ALA A CA 1
ATOM 5682 C C . ALA A 1 715 ? -46.565 -7.350 43.452 1.00 58.25 715 ALA A C 1
ATOM 5684 O O . ALA A 1 715 ? -45.831 -6.890 44.320 1.00 58.25 715 ALA A O 1
ATOM 5685 N N . VAL A 1 716 ? -47.094 -6.602 42.469 1.00 58.66 716 VAL A N 1
ATOM 5686 C CA . VAL A 1 716 ? -47.020 -5.125 42.429 1.00 58.66 716 VAL A CA 1
ATOM 5687 C C . VAL A 1 716 ? -47.608 -4.600 43.737 1.00 58.66 716 VAL A C 1
ATOM 5689 O O . VAL A 1 716 ? -48.821 -4.437 43.877 1.00 58.66 716 VAL A O 1
ATOM 5692 N N . ASN A 1 717 ? -46.758 -4.463 44.742 1.00 56.88 717 ASN A N 1
ATOM 5693 C CA . ASN A 1 717 ? -47.158 -4.248 46.112 1.00 56.88 717 ASN A CA 1
ATOM 5694 C C . ASN A 1 717 ? -46.617 -2.892 46.505 1.00 56.88 717 ASN A C 1
ATOM 5696 O O . ASN A 1 717 ? -45.446 -2.723 46.830 1.00 56.88 717 ASN A O 1
ATOM 5700 N N . THR A 1 718 ? -47.515 -1.920 46.477 1.00 55.34 718 THR A N 1
ATOM 5701 C CA . THR A 1 718 ? -47.219 -0.520 46.761 1.00 55.34 718 THR A CA 1
ATOM 5702 C C . THR A 1 718 ? -46.870 -0.260 48.229 1.00 55.34 718 THR A C 1
ATOM 5704 O O . THR A 1 718 ? -46.585 0.879 48.580 1.00 55.34 718 THR A O 1
ATOM 5707 N N . GLU A 1 719 ? -46.935 -1.265 49.111 1.00 66.06 719 GLU A N 1
ATOM 5708 C CA . GLU A 1 719 ? -46.683 -1.090 50.546 1.00 66.06 719 GLU A CA 1
ATOM 5709 C C . GLU A 1 719 ? -45.234 -1.350 50.973 1.00 66.06 719 GLU A C 1
ATOM 5711 O O . GLU A 1 719 ? -44.815 -0.816 52.000 1.00 66.06 719 GLU A O 1
ATOM 5716 N N . ILE A 1 720 ? -44.465 -2.143 50.218 1.00 72.69 720 ILE A N 1
ATOM 5717 C CA . ILE A 1 720 ? -43.031 -2.349 50.474 1.00 72.69 720 ILE A CA 1
ATOM 5718 C C . ILE A 1 720 ? -42.255 -1.626 49.382 1.00 72.69 720 ILE A C 1
ATOM 5720 O O . ILE A 1 720 ? -41.936 -2.183 48.334 1.00 72.69 720 ILE A O 1
ATOM 5724 N N . GLU A 1 721 ? -41.965 -0.357 49.641 1.00 77.31 721 GLU A N 1
ATOM 5725 C CA . GLU A 1 721 ? -41.157 0.463 48.750 1.00 77.31 721 GLU A CA 1
ATOM 5726 C C . GLU A 1 721 ? -39.668 0.288 49.069 1.00 77.31 721 GLU A C 1
ATOM 5728 O O . GLU A 1 721 ? -39.207 0.560 50.183 1.00 77.31 721 GLU A O 1
ATOM 5733 N N . GLN A 1 722 ? -38.899 -0.137 48.068 1.00 87.56 722 GLN A N 1
ATOM 5734 C CA . GLN A 1 722 ? -37.445 -0.074 48.104 1.00 87.56 722 GLN A CA 1
ATOM 5735 C C . GLN A 1 722 ? -37.034 1.389 47.950 1.00 87.56 722 GLN A C 1
ATOM 5737 O O . GLN A 1 722 ? -37.462 2.077 47.024 1.00 87.56 722 GLN A O 1
ATOM 5742 N N . LYS A 1 723 ? -36.197 1.885 48.858 1.00 90.38 723 LYS A N 1
ATOM 5743 C CA . LYS A 1 723 ? -35.735 3.274 48.839 1.00 90.38 723 LYS A CA 1
ATOM 5744 C C . LYS A 1 723 ? -34.320 3.389 49.381 1.00 90.38 723 LYS A C 1
ATOM 5746 O O . LYS A 1 723 ? -33.935 2.674 50.305 1.00 90.38 723 LYS A O 1
ATOM 5751 N N . ALA A 1 724 ? -33.558 4.325 48.833 1.00 92.12 724 ALA A N 1
ATOM 5752 C CA . ALA A 1 724 ? -32.186 4.581 49.255 1.00 92.12 724 ALA A CA 1
ATOM 5753 C C . ALA A 1 724 ? -31.843 6.069 49.154 1.00 92.12 724 ALA A C 1
ATOM 5755 O O . ALA A 1 724 ? -32.545 6.845 48.509 1.00 92.12 724 ALA A O 1
ATOM 5756 N N . ARG A 1 725 ? -30.747 6.476 49.790 1.00 92.00 725 ARG A N 1
ATOM 5757 C CA . ARG A 1 725 ? -30.127 7.795 49.615 1.00 92.00 725 ARG A CA 1
ATOM 5758 C C . ARG A 1 725 ? -28.616 7.638 49.725 1.00 92.00 725 ARG A C 1
ATOM 5760 O O . ARG A 1 725 ? -28.152 6.866 50.560 1.00 92.00 725 ARG A O 1
ATOM 5767 N N . LEU A 1 726 ? -27.846 8.382 48.932 1.00 92.19 726 LEU A N 1
ATOM 5768 C CA . LEU A 1 726 ? -26.380 8.256 48.909 1.00 92.19 726 LEU A CA 1
ATOM 5769 C C . LEU A 1 726 ? -25.731 8.517 50.277 1.00 92.19 726 LEU A C 1
ATOM 5771 O O . LEU A 1 726 ? -24.711 7.916 50.601 1.00 92.19 726 LEU A O 1
ATOM 5775 N N . LYS A 1 727 ? -26.363 9.354 51.111 1.00 87.00 727 LYS A N 1
ATOM 5776 C CA . LYS A 1 727 ? -25.939 9.614 52.493 1.00 87.00 727 LYS A CA 1
ATOM 5777 C C . LYS A 1 727 ? -25.791 8.343 53.332 1.00 87.00 727 LYS A C 1
ATOM 5779 O O . LYS A 1 727 ? -24.929 8.301 54.199 1.00 87.00 727 LYS A O 1
ATOM 5784 N N . ASP A 1 728 ? -26.591 7.311 53.080 1.00 85.38 728 ASP A N 1
ATOM 5785 C CA . ASP A 1 728 ? -26.499 6.075 53.857 1.00 85.38 728 ASP A CA 1
ATOM 5786 C C . ASP A 1 728 ? -25.260 5.229 53.502 1.00 85.38 728 ASP A C 1
ATOM 5788 O O . ASP A 1 728 ? -24.872 4.347 54.265 1.00 85.38 728 ASP A O 1
ATOM 5792 N N . PHE A 1 729 ? -24.619 5.535 52.372 1.00 87.19 729 PHE A N 1
ATOM 5793 C CA . PHE A 1 729 ? -23.405 4.887 51.883 1.00 87.19 729 PHE A CA 1
ATOM 5794 C C . PHE A 1 729 ? -22.159 5.763 52.092 1.00 87.19 729 PHE A C 1
ATOM 5796 O O . PHE A 1 729 ? -21.063 5.345 51.733 1.00 87.19 729 PHE A O 1
ATOM 5803 N N . SER A 1 730 ? -22.292 6.971 52.660 1.00 82.31 730 SER A N 1
ATOM 5804 C CA . SER A 1 730 ? -21.237 7.999 52.650 1.00 82.31 730 SER A CA 1
ATOM 5805 C C . SER A 1 730 ? -19.940 7.589 53.351 1.00 82.31 730 SER A C 1
ATOM 5807 O O . SER A 1 730 ? -18.885 8.108 53.007 1.00 82.31 730 SER A O 1
ATOM 5809 N N . LEU A 1 731 ? -19.992 6.635 54.287 1.00 82.56 731 LEU A N 1
ATOM 5810 C CA . LEU A 1 731 ? -18.802 6.054 54.925 1.00 82.56 731 LEU A CA 1
ATOM 5811 C C . LEU A 1 731 ? -17.883 5.327 53.929 1.00 82.56 731 LEU A C 1
ATOM 5813 O O . LEU A 1 731 ? -16.689 5.192 54.179 1.00 82.56 731 LEU A O 1
ATOM 5817 N N . TRP A 1 732 ? -18.436 4.884 52.800 1.00 82.50 732 TRP A N 1
ATOM 5818 C CA . TRP A 1 732 ? -17.765 4.096 51.764 1.00 82.50 732 TRP A CA 1
ATOM 5819 C C . TRP A 1 732 ? -17.518 4.894 50.479 1.00 82.50 732 TRP A C 1
ATOM 5821 O O . TRP A 1 732 ? -17.037 4.343 49.488 1.00 82.50 732 TRP A O 1
ATOM 5831 N N . ILE A 1 733 ? -17.867 6.184 50.473 1.00 87.12 733 ILE A N 1
ATOM 5832 C CA . ILE A 1 733 ? -17.783 7.059 49.304 1.00 87.12 733 ILE A CA 1
ATOM 5833 C C . ILE A 1 733 ? -16.819 8.203 49.609 1.00 87.12 733 ILE A C 1
ATOM 5835 O O . ILE A 1 733 ? -16.914 8.869 50.637 1.00 87.12 733 ILE A O 1
ATOM 5839 N N . SER A 1 734 ? -15.905 8.483 48.682 1.00 88.94 734 SER A N 1
ATOM 5840 C CA . SER A 1 734 ? -15.067 9.677 48.768 1.00 88.94 734 SER A CA 1
ATOM 5841 C C . SER A 1 734 ? -15.907 10.936 48.550 1.00 88.94 734 SER A C 1
ATOM 5843 O O . SER A 1 734 ? -16.603 11.048 47.541 1.00 88.94 734 SER A O 1
ATOM 5845 N N . ASN A 1 735 ? -15.767 11.945 49.417 1.00 90.38 735 ASN A N 1
ATOM 5846 C CA . ASN A 1 735 ? -16.420 13.251 49.230 1.00 90.38 735 ASN A CA 1
ATOM 5847 C C . ASN A 1 735 ? -16.107 13.888 47.861 1.00 90.38 735 ASN A C 1
ATOM 5849 O O . ASN A 1 735 ? -16.916 14.650 47.337 1.00 90.38 735 ASN A O 1
ATOM 5853 N N . LYS A 1 736 ? -14.963 13.544 47.249 1.00 93.50 736 LYS A N 1
ATOM 5854 C CA . LYS A 1 736 ? -14.604 14.008 45.901 1.00 93.50 736 LYS A CA 1
ATOM 5855 C C . LYS A 1 736 ? -15.538 13.464 44.817 1.00 93.50 736 LYS A C 1
ATOM 5857 O O . LYS A 1 736 ? -15.802 14.182 43.864 1.00 93.50 736 LYS A O 1
ATOM 5862 N N . HIS A 1 737 ? -16.072 12.247 44.960 1.00 94.62 737 HIS A N 1
ATOM 5863 C CA . HIS A 1 737 ? -16.998 11.673 43.971 1.00 94.62 737 HIS A CA 1
ATOM 5864 C C . HIS A 1 737 ? -18.329 12.434 43.928 1.00 94.62 737 HIS A C 1
ATOM 5866 O O . HIS A 1 737 ? -18.889 12.613 42.849 1.00 94.62 737 HIS A O 1
ATOM 5872 N N . PHE A 1 738 ? -18.812 12.936 45.071 1.00 95.06 738 PHE A N 1
ATOM 5873 C CA . PHE A 1 738 ? -19.987 13.814 45.123 1.00 95.06 738 PHE A CA 1
ATOM 5874 C C . PHE A 1 738 ? -19.736 15.141 44.396 1.00 95.06 738 PHE A C 1
ATOM 5876 O O . PHE A 1 738 ? -20.522 15.528 43.533 1.00 95.06 738 PHE A O 1
ATOM 5883 N N . ASP A 1 739 ? -18.621 15.802 44.719 1.00 94.94 739 ASP A N 1
ATOM 5884 C CA . ASP A 1 739 ? -18.202 17.073 44.115 1.00 94.94 739 ASP A CA 1
ATOM 5885 C C . ASP A 1 739 ? -18.011 16.955 42.593 1.00 94.94 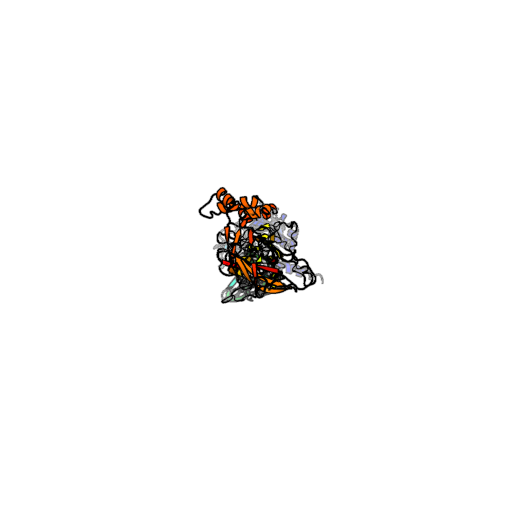739 ASP A C 1
ATOM 5887 O O . ASP A 1 739 ? -18.590 17.732 41.831 1.00 94.94 739 ASP A O 1
ATOM 5891 N N . ASP A 1 740 ? -17.267 15.944 42.134 1.00 95.50 740 ASP A N 1
ATOM 5892 C CA . ASP A 1 740 ? -17.048 15.696 40.706 1.00 95.50 740 ASP A CA 1
ATOM 5893 C C . ASP A 1 740 ? -18.358 15.412 39.978 1.00 95.50 740 ASP A C 1
ATOM 5895 O O . ASP A 1 740 ? -18.591 15.947 38.894 1.00 95.50 740 ASP A O 1
ATOM 5899 N N . THR A 1 741 ? -19.231 14.594 40.574 1.00 95.25 741 THR A N 1
ATOM 5900 C CA . THR A 1 741 ? -20.520 14.259 39.965 1.00 95.25 741 THR A CA 1
ATOM 5901 C C . THR A 1 741 ? -21.391 15.500 39.828 1.00 95.25 741 THR A C 1
ATOM 5903 O O . THR A 1 741 ? -21.900 15.752 38.739 1.00 95.25 741 THR A O 1
ATOM 5906 N N . ALA A 1 742 ? -21.505 16.325 40.872 1.00 94.81 742 ALA A N 1
ATOM 5907 C CA . ALA A 1 742 ? -22.271 17.568 40.814 1.00 94.81 742 ALA A CA 1
ATOM 5908 C C . ALA A 1 742 ? -21.745 18.530 39.732 1.00 94.81 742 ALA A C 1
ATOM 5910 O O . ALA A 1 742 ? -22.532 19.072 38.954 1.00 94.81 742 ALA A O 1
ATOM 5911 N N . LYS A 1 743 ? -20.417 18.686 39.619 1.00 94.94 743 LYS A N 1
ATOM 5912 C CA . LYS A 1 743 ? -19.779 19.514 38.575 1.00 94.94 743 LYS A CA 1
ATOM 5913 C C . LYS A 1 743 ? -20.037 18.978 37.170 1.00 94.94 743 LYS A C 1
ATOM 5915 O O . LYS A 1 743 ? -20.268 19.754 36.245 1.00 94.94 743 LYS A O 1
ATOM 5920 N N . LEU A 1 744 ? -19.975 17.660 36.988 1.00 94.50 744 LEU A N 1
ATOM 5921 C CA . LEU A 1 744 ? -20.228 17.027 35.694 1.00 94.50 744 LEU A CA 1
ATOM 5922 C C . LEU A 1 744 ? -21.697 17.148 35.285 1.00 94.50 744 LEU A C 1
ATOM 5924 O O . LEU A 1 744 ? -21.961 17.460 34.128 1.00 94.50 744 LEU A O 1
ATOM 5928 N N . LEU A 1 745 ? -22.641 16.960 36.212 1.00 92.62 745 LEU A N 1
ATOM 5929 C CA . LEU A 1 745 ? -24.075 17.112 35.940 1.00 92.62 745 LEU A CA 1
ATOM 5930 C C . LEU A 1 745 ? -24.443 18.558 35.564 1.00 92.62 745 LEU A C 1
ATOM 5932 O O . LEU A 1 745 ? -25.194 18.756 34.607 1.00 92.62 745 LEU A O 1
ATOM 5936 N N . GLU A 1 746 ? -23.865 19.556 36.245 1.00 93.56 746 GLU A N 1
ATOM 5937 C CA . GLU A 1 746 ? -24.007 20.976 35.882 1.00 93.56 746 GLU A CA 1
ATOM 5938 C C . GLU A 1 746 ? -23.466 21.242 34.467 1.00 93.56 746 GLU A C 1
ATOM 5940 O O . GLU A 1 746 ? -24.176 21.783 33.618 1.00 93.56 746 GLU A O 1
ATOM 5945 N N . LYS A 1 747 ? -22.240 20.792 34.160 1.00 91.94 747 LYS A N 1
ATOM 5946 C CA . LYS A 1 747 ? -21.643 20.933 32.817 1.00 91.94 747 LYS A CA 1
ATOM 5947 C C . LYS A 1 747 ? -22.454 20.235 31.724 1.00 91.94 747 LYS A C 1
ATOM 5949 O O . LYS A 1 747 ? -22.507 20.724 30.597 1.00 91.94 747 LYS A O 1
ATOM 5954 N N . GLN A 1 748 ? -23.060 19.093 32.046 1.00 89.06 748 GLN A N 1
ATOM 5955 C CA . GLN A 1 748 ? -23.933 18.338 31.148 1.00 89.06 748 GLN A CA 1
ATOM 5956 C C . GLN A 1 748 ? -25.319 18.970 30.973 1.00 89.06 748 GLN A C 1
ATOM 5958 O O . GLN A 1 748 ? -26.088 18.450 30.165 1.00 89.06 748 GLN A O 1
ATOM 5963 N N . LYS A 1 749 ? -25.645 20.066 31.681 1.00 87.06 749 LYS A N 1
ATOM 5964 C CA . LYS A 1 749 ? -26.940 20.756 31.568 1.00 87.06 749 LYS A CA 1
ATOM 5965 C C . LYS A 1 749 ? -28.135 19.846 31.866 1.00 87.06 749 LYS A C 1
ATOM 5967 O O . LYS A 1 749 ? -29.172 19.881 31.206 1.00 87.06 749 LYS A O 1
ATOM 5972 N N . ARG A 1 750 ? -27.968 18.962 32.852 1.00 80.69 750 ARG A N 1
ATOM 5973 C CA . ARG A 1 750 ? -29.025 18.035 33.281 1.00 80.69 750 ARG A CA 1
ATOM 5974 C C . ARG A 1 750 ? -30.191 18.817 33.910 1.00 80.69 750 ARG A C 1
ATOM 5976 O O . ARG A 1 750 ? -29.997 19.949 34.356 1.00 80.69 750 ARG A O 1
ATOM 5983 N N . LYS A 1 751 ? -31.394 18.222 33.932 1.00 70.75 751 LYS A N 1
ATOM 5984 C CA . LYS A 1 751 ? -32.581 18.661 34.705 1.00 70.75 751 LYS A CA 1
ATOM 5985 C C . LYS A 1 751 ? -32.717 20.185 34.886 1.00 70.75 751 LYS A C 1
ATOM 5987 O O . LYS A 1 751 ? -32.526 20.697 35.983 1.00 70.75 751 LYS A O 1
ATOM 5992 N N . ASN A 1 752 ? -33.100 20.898 33.827 1.00 74.69 752 ASN A N 1
ATOM 5993 C CA . ASN A 1 752 ? -33.349 22.350 33.843 1.00 74.69 752 ASN A CA 1
ATOM 5994 C C . ASN A 1 752 ? -32.140 23.216 34.257 1.00 74.69 752 ASN A C 1
ATOM 5996 O O . ASN A 1 752 ? -32.330 24.232 34.923 1.00 74.69 752 ASN A O 1
ATOM 6000 N N . ASP A 1 753 ? -30.915 22.836 33.876 1.00 79.12 753 ASP A N 1
ATOM 6001 C CA . ASP A 1 753 ? -29.704 23.641 34.108 1.00 79.12 753 ASP A CA 1
ATOM 6002 C C . ASP A 1 753 ? -29.465 23.990 35.595 1.00 79.12 753 ASP A C 1
ATOM 6004 O O . ASP A 1 753 ? -29.057 25.102 35.936 1.00 79.12 753 ASP A O 1
ATOM 6008 N N . MET A 1 754 ? -29.729 23.041 36.505 1.00 88.12 754 MET A N 1
ATOM 6009 C CA . MET A 1 754 ? -29.436 23.224 37.934 1.00 88.12 754 MET A CA 1
ATOM 6010 C C . MET A 1 754 ? -27.956 23.563 38.179 1.00 88.12 754 MET A C 1
ATOM 6012 O O . MET A 1 754 ? -27.061 23.103 37.471 1.00 88.12 754 MET A O 1
ATOM 6016 N N . THR A 1 755 ? -27.696 24.350 39.225 1.00 92.94 755 THR A N 1
ATOM 6017 C CA . THR A 1 755 ? -26.333 24.732 39.620 1.00 92.94 755 THR A CA 1
ATOM 6018 C C . THR A 1 755 ? -25.601 23.584 40.313 1.00 92.94 755 THR A C 1
ATOM 6020 O O . THR A 1 755 ? -26.231 22.704 40.908 1.00 92.94 755 THR A O 1
ATOM 6023 N N . TYR A 1 756 ? -24.268 23.635 40.331 1.00 94.56 756 TYR A N 1
ATOM 6024 C CA . TYR A 1 756 ? -23.409 22.704 41.070 1.00 94.56 756 TYR A CA 1
ATOM 6025 C C . TYR A 1 756 ? -23.881 22.497 42.515 1.00 94.56 756 TYR A C 1
ATOM 6027 O O . TYR A 1 756 ? -24.007 21.359 42.959 1.00 94.56 756 TYR A O 1
ATOM 6035 N N . GLN A 1 757 ? -24.188 23.580 43.241 1.00 94.75 757 GLN A N 1
ATOM 6036 C CA . GLN A 1 757 ? -24.611 23.479 44.640 1.00 94.75 757 GLN A CA 1
ATOM 6037 C C . GLN A 1 757 ? -25.954 22.754 44.765 1.00 94.75 757 GLN A C 1
ATOM 6039 O O . GLN A 1 757 ? -26.115 21.927 45.653 1.00 94.75 757 GLN A O 1
ATOM 6044 N N . THR A 1 758 ? -26.883 22.997 43.835 1.00 92.50 758 THR A N 1
ATOM 6045 C CA . THR A 1 758 ? -28.182 22.312 43.815 1.00 92.50 758 THR A CA 1
ATOM 6046 C C . THR A 1 758 ? -28.001 20.815 43.571 1.00 92.50 758 THR A C 1
ATOM 6048 O O . THR A 1 758 ? -28.592 20.007 44.282 1.00 92.50 758 THR A O 1
ATOM 6051 N N . TYR A 1 759 ? -27.140 20.430 42.621 1.00 92.38 759 TYR A N 1
ATOM 6052 C CA . TYR A 1 759 ? -26.797 19.024 42.390 1.00 92.38 759 TYR A CA 1
ATOM 6053 C C . TYR A 1 759 ? -26.146 18.376 43.603 1.00 92.38 759 TYR A C 1
ATOM 6055 O O . TYR A 1 759 ? -26.501 17.258 43.975 1.00 92.38 759 TYR A O 1
ATOM 6063 N N . LEU A 1 760 ? -25.192 19.071 44.215 1.00 93.31 760 LEU A N 1
ATOM 6064 C CA . LEU A 1 760 ? -24.496 18.582 45.388 1.00 93.31 760 LEU A CA 1
ATOM 6065 C C . LEU A 1 760 ? -25.481 18.367 46.547 1.00 93.31 760 LEU A C 1
ATOM 6067 O O . LEU A 1 760 ? -25.511 17.284 47.126 1.00 93.31 760 LEU A O 1
ATOM 6071 N N . ASP A 1 761 ? -26.346 19.339 46.828 1.00 90.94 761 ASP A N 1
ATOM 6072 C CA . ASP A 1 761 ? -27.373 19.237 47.869 1.00 90.94 761 ASP A CA 1
ATOM 6073 C C . ASP A 1 761 ? -28.357 18.090 47.583 1.00 90.94 761 ASP A C 1
ATOM 6075 O O . ASP A 1 761 ? -28.750 17.362 48.498 1.00 90.94 761 ASP A O 1
ATOM 6079 N N . ASP A 1 762 ? -28.710 17.867 46.314 1.00 88.62 762 ASP A N 1
ATOM 6080 C CA . ASP A 1 762 ? -29.573 16.760 45.897 1.00 88.62 762 ASP A CA 1
ATOM 6081 C C . ASP A 1 762 ? -28.919 15.379 46.062 1.00 88.62 762 ASP A C 1
ATOM 6083 O O . ASP A 1 762 ? -29.637 14.403 46.325 1.00 88.62 762 ASP A O 1
ATOM 6087 N N . LEU A 1 763 ? -27.592 15.289 45.909 1.00 90.81 763 LEU A N 1
ATOM 6088 C CA . LEU A 1 763 ? -26.811 14.059 46.073 1.00 90.81 763 LEU A CA 1
ATOM 6089 C C . LEU A 1 763 ? -26.527 13.745 47.552 1.00 90.81 763 LEU A C 1
ATOM 6091 O O . LEU A 1 763 ? -26.667 12.594 47.962 1.00 90.81 763 LEU A O 1
ATOM 6095 N N . ILE A 1 764 ? -26.149 14.736 48.370 1.00 89.06 764 ILE A N 1
ATOM 6096 C CA . ILE A 1 764 ? -25.842 14.532 49.805 1.00 89.06 764 ILE A CA 1
ATOM 6097 C C . ILE A 1 764 ? -27.102 14.648 50.691 1.00 89.06 764 ILE A C 1
ATOM 6099 O O . ILE A 1 764 ? -27.077 14.367 51.895 1.00 89.06 764 ILE A O 1
ATOM 6103 N N . GLY A 1 765 ? -28.221 15.078 50.107 1.00 84.94 765 GLY A N 1
ATOM 6104 C CA . GLY A 1 765 ? -29.479 15.329 50.792 1.00 84.94 765 GLY A CA 1
ATOM 6105 C C . GLY A 1 765 ? -30.009 14.134 51.589 1.00 84.94 765 GLY A C 1
ATOM 6106 O O . GLY A 1 765 ? -29.708 12.967 51.344 1.00 84.94 765 GLY A O 1
ATOM 6107 N N . SER A 1 766 ? -30.860 14.425 52.576 1.00 81.88 766 SER A N 1
ATOM 6108 C CA . SER A 1 766 ? -31.433 13.388 53.453 1.00 81.88 766 SER A CA 1
ATOM 6109 C C . SER A 1 766 ? -32.710 12.741 52.896 1.00 81.88 766 SER A C 1
ATOM 6111 O O . SER A 1 766 ? -33.276 11.868 53.561 1.00 81.88 766 SER A O 1
ATOM 6113 N N . ARG A 1 767 ? -33.167 13.152 51.703 1.00 87.31 767 ARG A N 1
ATOM 6114 C CA . ARG A 1 767 ? -34.393 12.659 51.061 1.00 87.31 767 ARG A CA 1
ATOM 6115 C C . ARG A 1 767 ? -34.163 11.277 50.448 1.00 87.31 767 ARG A C 1
ATOM 6117 O O . ARG A 1 767 ? -33.219 11.084 49.692 1.00 87.31 767 ARG A O 1
ATOM 6124 N N . TYR A 1 768 ? -35.055 10.339 50.751 1.00 89.12 768 TYR A N 1
ATOM 6125 C CA . TYR A 1 768 ? -35.059 9.024 50.117 1.00 89.12 768 TYR A CA 1
ATOM 6126 C C . TYR A 1 768 ? -35.493 9.109 48.651 1.00 89.12 768 TYR A C 1
ATOM 6128 O O . TYR A 1 768 ? -36.428 9.836 48.307 1.00 89.12 768 TYR A O 1
ATOM 6136 N N . VAL A 1 769 ? -34.813 8.336 47.812 1.00 90.50 769 VAL A N 1
ATOM 6137 C CA . VAL A 1 769 ? -35.149 8.104 46.410 1.00 90.50 769 VAL A CA 1
ATOM 6138 C C . VAL A 1 769 ? -35.925 6.790 46.330 1.00 90.50 769 VAL A C 1
ATOM 6140 O O . VAL A 1 769 ? -35.387 5.764 46.761 1.00 90.50 769 VAL A O 1
ATOM 6143 N N . PRO A 1 770 ? -37.166 6.801 45.816 1.00 89.88 770 PRO A N 1
ATOM 6144 C CA . PRO A 1 770 ? -37.921 5.578 45.595 1.00 89.88 770 PRO A CA 1
ATOM 6145 C C . PRO A 1 770 ? -37.294 4.789 44.441 1.00 89.88 770 PRO A C 1
ATOM 6147 O O . PRO A 1 770 ? -36.977 5.350 43.392 1.00 89.88 770 PRO A O 1
ATOM 6150 N N . LEU A 1 771 ? -37.094 3.493 44.652 1.00 89.69 771 LEU A N 1
ATOM 6151 C CA . LEU A 1 771 ? -36.502 2.567 43.686 1.00 89.69 771 LEU A CA 1
ATOM 6152 C C . LEU A 1 771 ? -37.553 1.676 43.011 1.00 89.69 771 LEU A C 1
ATOM 6154 O O . LEU A 1 771 ? -37.242 1.030 42.016 1.00 89.69 771 LEU A O 1
ATOM 6158 N N . GLY A 1 772 ? -38.776 1.629 43.541 1.00 86.06 772 GLY A N 1
ATOM 6159 C CA . GLY A 1 772 ? -39.815 0.679 43.143 1.00 86.06 772 GLY A CA 1
ATOM 6160 C C . GLY A 1 772 ? -40.100 -0.334 44.249 1.00 86.06 772 GLY A C 1
ATOM 6161 O O . GLY A 1 772 ? -39.896 -0.047 45.427 1.00 86.06 772 GLY A O 1
ATOM 6162 N N . ASP A 1 773 ? -40.578 -1.513 43.870 1.00 82.00 773 ASP A N 1
ATOM 6163 C CA . ASP A 1 773 ? -40.911 -2.605 44.787 1.00 82.00 773 ASP A CA 1
ATOM 6164 C C . ASP A 1 773 ? -39.964 -3.806 44.599 1.00 82.00 773 ASP A C 1
ATOM 6166 O O . ASP A 1 773 ? -39.026 -3.784 43.798 1.00 82.00 773 ASP A O 1
ATOM 6170 N N . ASN A 1 774 ? -40.204 -4.877 45.351 1.00 80.81 774 ASN A N 1
ATOM 6171 C CA . ASN A 1 774 ? -39.415 -6.108 45.308 1.00 80.81 774 ASN A CA 1
ATOM 6172 C C . ASN A 1 774 ? -39.581 -6.940 44.019 1.00 80.81 774 ASN A C 1
ATOM 6174 O O . ASN A 1 774 ? -38.884 -7.942 43.872 1.00 80.81 774 ASN A O 1
ATOM 6178 N N . SER A 1 775 ? -40.453 -6.543 43.084 1.00 75.88 775 SER A N 1
ATOM 6179 C CA . SER A 1 775 ? -40.555 -7.148 41.746 1.00 75.88 775 SER A CA 1
ATOM 6180 C C . SER A 1 775 ? -39.689 -6.419 40.713 1.00 75.88 775 SER A C 1
ATOM 6182 O O . SER A 1 775 ? -39.209 -7.023 39.748 1.00 75.88 775 SER A O 1
ATOM 6184 N N . ARG A 1 776 ? -39.475 -5.110 40.905 1.00 79.56 776 ARG A N 1
ATOM 6185 C CA . ARG A 1 776 ? -38.703 -4.271 39.989 1.00 79.56 776 ARG A CA 1
ATOM 6186 C C . ARG A 1 776 ? -38.096 -3.066 40.702 1.00 79.56 776 ARG A C 1
ATOM 6188 O O . ARG A 1 776 ? -38.766 -2.055 40.910 1.00 79.56 776 ARG A O 1
ATOM 6195 N N . ILE A 1 777 ? -36.791 -3.143 40.940 1.00 91.38 777 ILE A N 1
ATOM 6196 C CA . ILE A 1 777 ? -35.988 -2.072 41.534 1.00 91.38 777 ILE A CA 1
ATOM 6197 C C . ILE A 1 777 ? -35.248 -1.337 40.409 1.00 91.38 777 ILE A C 1
ATOM 6199 O O . ILE A 1 777 ? -34.686 -1.986 39.532 1.00 91.38 777 ILE A O 1
ATOM 6203 N N . VAL A 1 778 ? -35.224 -0.004 40.404 1.00 93.50 778 VAL A N 1
ATOM 6204 C CA . VAL A 1 778 ? -34.536 0.808 39.386 1.00 93.50 778 VAL A CA 1
ATOM 6205 C C . VAL A 1 778 ? -33.606 1.819 40.046 1.00 93.50 778 VAL A C 1
ATOM 6207 O O . VAL A 1 778 ? -34.048 2.760 40.700 1.00 93.50 778 VAL A O 1
ATOM 6210 N N . ILE A 1 779 ? -32.304 1.653 39.828 1.00 95.12 779 ILE A N 1
ATOM 6211 C CA . ILE A 1 779 ? -31.262 2.593 40.237 1.00 95.12 779 ILE A CA 1
ATOM 6212 C C . ILE A 1 779 ? -31.087 3.618 39.114 1.00 95.12 779 ILE A C 1
ATOM 6214 O O . ILE A 1 779 ? -30.617 3.288 38.025 1.00 95.12 779 ILE A O 1
ATOM 6218 N N . GLY A 1 780 ? -31.494 4.857 39.377 1.00 91.88 780 GLY A N 1
ATOM 6219 C CA . GLY A 1 780 ? -31.338 5.985 38.456 1.00 91.88 780 GLY A CA 1
ATOM 6220 C C . GLY A 1 780 ? -30.233 6.960 38.874 1.00 91.88 780 GLY A C 1
ATOM 6221 O O . GLY A 1 780 ? -29.487 6.726 39.823 1.00 91.88 780 GLY A O 1
ATOM 6222 N N . GLU A 1 781 ? -30.180 8.110 38.200 1.00 88.75 781 GLU A N 1
ATOM 6223 C CA . GLU A 1 781 ? -29.126 9.127 38.350 1.00 88.75 781 GLU A CA 1
ATOM 6224 C C . GLU A 1 781 ? -28.864 9.585 39.800 1.00 88.75 781 GLU A C 1
ATOM 6226 O O . GLU A 1 781 ? -27.716 9.810 40.165 1.00 88.75 781 GLU A O 1
ATOM 6231 N N . ARG A 1 782 ? -29.891 9.666 40.665 1.00 89.50 782 ARG A N 1
ATOM 6232 C CA . ARG A 1 782 ? -29.726 10.110 42.070 1.00 89.50 782 ARG A CA 1
ATOM 6233 C C . ARG A 1 782 ? -28.960 9.122 42.959 1.00 89.50 782 ARG A C 1
ATOM 6235 O O . ARG A 1 782 ? -28.607 9.473 44.080 1.00 89.50 782 ARG A O 1
ATOM 6242 N N . LEU A 1 783 ? -28.744 7.895 42.490 1.00 93.69 783 LEU A N 1
ATOM 6243 C CA . LEU A 1 783 ? -27.995 6.844 43.184 1.00 93.69 783 LEU A CA 1
ATOM 6244 C C . LEU A 1 783 ? -26.807 6.355 42.340 1.00 93.69 783 LEU A C 1
ATOM 6246 O O . LEU A 1 783 ? -26.319 5.241 42.529 1.00 93.69 783 LEU A O 1
ATOM 6250 N N . LYS A 1 784 ? -26.342 7.205 41.418 1.00 93.81 784 LYS A N 1
ATOM 6251 C CA . LYS A 1 784 ? -25.165 7.010 40.574 1.00 93.81 784 LYS A CA 1
ATOM 6252 C C . LYS A 1 784 ? -24.139 8.095 40.885 1.00 93.81 784 LYS A C 1
ATOM 6254 O O . LYS A 1 784 ? -24.481 9.274 40.894 1.00 93.81 784 LYS A O 1
ATOM 6259 N N . LEU A 1 785 ? -22.882 7.713 41.083 1.00 95.06 785 LEU A N 1
ATOM 6260 C CA . LEU A 1 785 ? -21.758 8.649 41.179 1.00 95.06 785 LEU A CA 1
ATOM 6261 C C . LEU A 1 785 ? -20.701 8.321 40.127 1.00 95.06 785 LEU A C 1
ATOM 6263 O O . LEU A 1 785 ? -20.393 7.151 39.898 1.00 95.06 785 LEU A O 1
ATOM 6267 N N . TYR A 1 786 ? -20.121 9.350 39.514 1.00 95.31 786 TYR A N 1
ATOM 6268 C CA . TYR A 1 786 ? -18.967 9.199 38.633 1.00 95.31 786 TYR A CA 1
ATOM 6269 C C . TYR A 1 786 ? -17.706 8.947 39.470 1.00 95.31 786 TYR A C 1
ATOM 6271 O O . TYR A 1 786 ? -17.372 9.727 40.362 1.00 95.31 786 TYR A O 1
ATOM 6279 N N . SER A 1 787 ? -17.009 7.846 39.187 1.00 93.12 787 SER A N 1
ATOM 6280 C CA . SER A 1 787 ? -15.852 7.360 39.959 1.00 93.12 787 SER A CA 1
ATOM 6281 C C . SER A 1 787 ? -14.548 7.335 39.153 1.00 93.12 787 SER A C 1
ATOM 6283 O O . SER A 1 787 ? -13.511 6.873 39.634 1.00 93.12 787 SER A O 1
ATOM 6285 N N . GLY A 1 788 ? -14.551 7.871 37.927 1.00 93.25 788 GLY A N 1
ATOM 6286 C CA . GLY A 1 788 ? -13.379 7.881 37.049 1.00 93.25 788 GLY A CA 1
ATOM 6287 C C . GLY A 1 788 ? -12.200 8.725 37.552 1.00 93.25 788 GLY A C 1
ATOM 6288 O O . GLY A 1 788 ? -11.085 8.548 37.059 1.00 93.25 788 GLY A O 1
ATOM 6289 N N . ARG A 1 789 ? -12.383 9.574 38.577 1.00 94.56 789 ARG A N 1
ATOM 6290 C CA . ARG A 1 789 ? -11.265 10.236 39.278 1.00 94.56 789 ARG A CA 1
ATOM 6291 C C . ARG A 1 789 ? -10.213 9.233 39.736 1.00 94.56 789 ARG A C 1
ATOM 6293 O O . ARG A 1 789 ? -9.026 9.464 39.536 1.00 94.56 789 ARG A O 1
ATOM 6300 N N . ASP A 1 790 ? -10.638 8.104 40.293 1.00 91.44 790 ASP A N 1
ATOM 6301 C CA . ASP A 1 790 ? -9.715 7.103 40.826 1.00 91.44 790 ASP A CA 1
ATOM 6302 C C . ASP A 1 790 ? -8.834 6.519 39.715 1.00 91.44 790 ASP A C 1
ATOM 6304 O O . ASP A 1 790 ? -7.727 6.046 39.959 1.00 91.44 790 ASP A O 1
ATOM 6308 N N . LEU A 1 791 ? -9.330 6.485 38.475 1.00 92.00 791 LEU A N 1
ATOM 6309 C CA . LEU A 1 791 ? -8.522 6.148 37.307 1.00 92.00 791 LEU A CA 1
ATOM 6310 C C . LEU A 1 791 ? -7.594 7.311 36.939 1.00 92.00 791 LEU A C 1
ATOM 6312 O O . LEU A 1 791 ? -6.396 7.089 36.793 1.00 92.00 791 LEU A O 1
ATOM 6316 N N . ALA A 1 792 ? -8.129 8.528 36.831 1.00 93.31 792 ALA A N 1
ATOM 6317 C CA . ALA A 1 792 ? -7.374 9.722 36.459 1.00 93.31 792 ALA A CA 1
ATOM 6318 C C . ALA A 1 792 ? -6.165 9.988 37.372 1.00 93.31 792 ALA A C 1
ATOM 6320 O O . ALA A 1 792 ? -5.113 10.378 36.876 1.00 93.31 792 ALA A O 1
ATOM 6321 N N . ASP A 1 793 ? -6.290 9.721 38.674 1.00 93.19 793 ASP A N 1
ATOM 6322 C CA . ASP A 1 793 ? -5.210 9.896 39.654 1.00 93.19 793 ASP A CA 1
ATOM 6323 C C . ASP A 1 793 ? -4.089 8.840 39.500 1.00 93.19 793 ASP A C 1
ATOM 6325 O O . ASP A 1 793 ? -2.970 9.050 39.966 1.00 93.19 793 ASP A O 1
ATOM 6329 N N . ARG A 1 794 ? -4.363 7.704 38.837 1.00 92.56 794 ARG A N 1
ATOM 6330 C CA . ARG A 1 794 ? -3.405 6.600 38.621 1.00 92.56 794 ARG A CA 1
ATOM 6331 C C . ARG A 1 794 ? -2.708 6.635 37.265 1.00 92.56 794 ARG A C 1
ATOM 6333 O O . ARG A 1 794 ? -1.711 5.938 37.089 1.00 92.56 794 ARG A O 1
ATOM 6340 N N . ILE A 1 795 ? -3.232 7.392 36.303 1.00 94.19 795 ILE A N 1
ATOM 6341 C CA . ILE A 1 795 ? -2.736 7.393 34.924 1.00 94.19 795 ILE A CA 1
ATOM 6342 C C . ILE A 1 795 ? -2.171 8.751 34.532 1.00 94.19 795 ILE A C 1
ATOM 6344 O O . ILE A 1 795 ? -2.642 9.808 34.951 1.00 94.19 795 ILE A O 1
ATOM 6348 N N . LYS A 1 796 ? -1.199 8.741 33.620 1.00 92.62 796 LYS A N 1
ATOM 6349 C CA . LYS A 1 796 ? -0.749 9.962 32.955 1.00 92.62 796 LYS A CA 1
ATOM 6350 C C . LYS A 1 796 ? -1.684 10.279 31.785 1.00 92.62 796 LYS A C 1
ATOM 6352 O O . LYS A 1 796 ? -1.441 9.867 30.653 1.00 92.62 796 LYS A O 1
ATOM 6357 N N . LYS A 1 797 ? -2.765 11.011 32.064 1.00 90.81 797 LYS A N 1
ATOM 6358 C CA . LYS A 1 797 ? -3.754 11.419 31.052 1.00 90.81 797 LYS A CA 1
ATOM 6359 C C . LYS A 1 797 ? -3.092 12.218 29.904 1.00 90.81 797 LYS A C 1
ATOM 6361 O O . LYS A 1 797 ? -2.341 13.156 30.191 1.00 90.81 797 LYS A O 1
ATOM 6366 N N . PRO A 1 798 ? -3.412 11.939 28.626 1.00 94.81 798 PRO A N 1
ATOM 6367 C CA . PRO A 1 798 ? -2.974 12.746 27.487 1.00 94.81 798 PRO A CA 1
ATOM 6368 C C . PRO A 1 798 ? -3.492 14.185 27.587 1.00 94.81 798 PRO A C 1
ATOM 6370 O O . PRO A 1 798 ? -4.486 14.460 28.270 1.00 94.81 798 PRO A O 1
ATOM 6373 N N . ARG A 1 799 ? -2.826 15.129 26.916 1.00 92.25 799 ARG A N 1
ATOM 6374 C CA . ARG A 1 799 ? -3.218 16.551 26.973 1.00 92.25 799 ARG A CA 1
ATOM 6375 C C . ARG A 1 799 ? -4.537 16.802 26.241 1.00 92.25 799 ARG A C 1
ATOM 6377 O O . ARG A 1 799 ? -5.309 17.650 26.671 1.00 92.25 799 ARG A O 1
ATOM 6384 N N . GLU A 1 800 ? -4.781 16.046 25.180 1.00 92.19 800 GLU A N 1
ATOM 6385 C CA . GLU A 1 800 ? -5.923 16.148 24.274 1.00 92.19 800 GLU A CA 1
ATOM 6386 C C . GLU A 1 800 ? -7.227 15.627 24.894 1.00 92.19 800 GLU A C 1
ATOM 6388 O O . GLU A 1 800 ? -8.306 16.083 24.527 1.00 92.19 800 GLU A O 1
ATOM 6393 N N . VAL A 1 801 ? -7.134 14.689 25.841 1.00 95.19 801 VAL A N 1
ATOM 6394 C CA . VAL A 1 801 ? -8.290 14.087 26.524 1.00 95.19 801 VAL A CA 1
ATOM 6395 C C . VAL A 1 801 ? -8.775 15.023 27.621 1.00 95.19 801 VAL A C 1
ATOM 6397 O O . VAL A 1 801 ? -7.977 15.456 28.458 1.00 95.19 801 VAL A O 1
ATOM 6400 N N . LYS A 1 802 ? -10.072 15.331 27.688 1.00 94.12 802 LYS A N 1
ATOM 6401 C CA . LYS A 1 802 ? -10.602 16.152 28.785 1.00 94.12 802 LYS A CA 1
ATOM 6402 C C . LYS A 1 802 ? -10.676 15.315 30.058 1.00 94.12 802 LYS A C 1
ATOM 6404 O O . LYS A 1 802 ? -11.041 14.147 30.027 1.00 94.12 802 LYS A O 1
ATOM 6409 N N . THR A 1 803 ? -10.351 15.917 31.202 1.00 93.06 803 THR A N 1
ATOM 6410 C CA . THR A 1 803 ? -10.473 15.238 32.505 1.00 93.06 803 THR A CA 1
ATOM 6411 C C . THR A 1 803 ? -11.904 14.758 32.759 1.00 93.06 803 THR A C 1
ATOM 6413 O O . THR A 1 803 ? -12.092 13.670 33.293 1.00 93.06 803 THR A O 1
ATOM 6416 N N . ASP A 1 804 ? -12.895 15.534 32.311 1.00 94.12 804 ASP A N 1
ATOM 6417 C CA . ASP A 1 804 ? -14.312 15.192 32.435 1.00 94.12 804 ASP A CA 1
ATOM 6418 C C . ASP A 1 804 ? -14.648 13.858 31.741 1.00 94.12 804 ASP A C 1
ATOM 6420 O O . ASP A 1 804 ? -15.346 13.038 32.328 1.00 94.12 804 ASP A O 1
ATOM 6424 N N . ASP A 1 805 ? -14.090 13.587 30.553 1.00 94.06 805 ASP A N 1
ATOM 6425 C CA . ASP A 1 805 ? -14.330 12.335 29.814 1.00 94.06 805 ASP A CA 1
ATOM 6426 C C . ASP A 1 805 ? -13.793 11.119 30.591 1.00 94.06 805 ASP A C 1
ATOM 6428 O O . ASP A 1 805 ? -14.426 10.064 30.654 1.00 94.06 805 ASP A O 1
ATOM 6432 N N . VAL A 1 806 ? -12.646 11.281 31.263 1.00 95.06 806 VAL A N 1
ATOM 6433 C CA . VAL A 1 806 ? -12.083 10.241 32.136 1.00 95.06 806 VAL A CA 1
ATOM 6434 C C . VAL A 1 806 ? -12.964 10.036 33.364 1.00 95.06 806 VAL A C 1
ATOM 6436 O O . VAL A 1 806 ? -13.214 8.898 33.746 1.00 95.06 806 VAL A O 1
ATOM 6439 N N . TYR A 1 807 ? -13.467 11.103 33.985 1.00 95.19 807 TYR A N 1
ATOM 6440 C CA . TYR A 1 807 ? -14.322 10.979 35.169 1.00 95.19 807 TYR A CA 1
ATOM 6441 C C . TYR A 1 807 ? -15.651 10.297 34.841 1.00 95.19 807 TYR A C 1
ATOM 6443 O O . TYR A 1 807 ? -16.095 9.437 35.602 1.00 95.19 807 TYR A O 1
ATOM 6451 N N . LEU A 1 808 ? -16.232 10.632 33.685 1.00 94.00 808 LEU A N 1
ATOM 6452 C CA . LEU A 1 808 ? -17.466 10.041 33.181 1.00 94.00 808 LEU A CA 1
ATOM 6453 C C . LEU A 1 808 ? -17.322 8.569 32.806 1.00 94.00 808 LEU A C 1
ATOM 6455 O O . LEU A 1 808 ? -18.339 7.894 32.791 1.00 94.00 808 LEU A O 1
ATOM 6459 N N . SER A 1 809 ? -16.118 8.063 32.522 1.00 93.12 809 SER A N 1
ATOM 6460 C CA . SER A 1 809 ? -15.910 6.685 32.041 1.00 93.12 809 SER A CA 1
ATOM 6461 C C . SER A 1 809 ? -16.319 5.577 33.015 1.00 93.12 809 SER A C 1
ATOM 6463 O O . SER A 1 809 ? -16.599 4.454 32.591 1.00 93.12 809 SER A O 1
ATOM 6465 N N . ARG A 1 810 ? -16.341 5.875 34.320 1.00 93.44 810 ARG A N 1
ATOM 6466 C CA . ARG A 1 810 ? -16.670 4.909 35.369 1.00 93.44 810 ARG A CA 1
ATOM 6467 C C . ARG A 1 810 ? -17.776 5.427 36.267 1.00 93.44 810 ARG A C 1
ATOM 6469 O O . ARG A 1 810 ? -17.760 6.591 36.672 1.00 93.44 810 ARG A O 1
ATOM 6476 N N . GLN A 1 811 ? -18.715 4.551 36.603 1.00 94.06 811 GLN A N 1
ATOM 6477 C CA . GLN A 1 811 ? -19.840 4.875 37.474 1.00 94.06 811 GLN A CA 1
ATOM 6478 C C . GLN A 1 811 ? -19.971 3.841 38.586 1.00 94.06 811 GLN A C 1
ATOM 6480 O O . GLN A 1 811 ? -19.796 2.646 38.356 1.00 94.06 811 GLN A O 1
ATOM 6485 N N . ASN A 1 812 ? -20.311 4.310 39.782 1.00 94.12 812 ASN A N 1
ATOM 6486 C CA . ASN A 1 812 ? -20.741 3.482 40.898 1.00 94.12 812 ASN A CA 1
ATOM 6487 C C . ASN A 1 812 ? -22.244 3.673 41.106 1.00 94.12 812 ASN A C 1
ATOM 6489 O O . ASN A 1 812 ? -22.718 4.806 41.216 1.00 94.12 812 ASN A O 1
ATOM 6493 N N . TRP A 1 813 ? -22.973 2.566 41.178 1.00 94.94 813 TRP A N 1
ATOM 6494 C CA . TRP A 1 813 ? -24.420 2.508 41.350 1.00 94.94 813 TRP A CA 1
ATOM 6495 C C . TRP A 1 813 ? -24.737 1.907 42.708 1.00 94.94 813 TRP A C 1
ATOM 6497 O O . TRP A 1 813 ? -24.243 0.825 43.022 1.00 94.94 813 TRP A O 1
ATOM 6507 N N . TYR A 1 814 ? -25.549 2.595 43.504 1.00 93.25 814 TYR A N 1
ATOM 6508 C CA . TYR A 1 814 ? -25.801 2.231 44.896 1.00 93.25 814 TYR A CA 1
ATOM 6509 C C . TYR A 1 814 ? -27.214 1.683 45.073 1.00 93.25 814 TYR A C 1
ATOM 6511 O O . TYR A 1 814 ? -28.200 2.322 44.702 1.00 93.25 814 TYR A O 1
ATOM 6519 N N . LEU A 1 815 ? -27.304 0.503 45.678 1.00 92.38 815 LEU A N 1
ATOM 6520 C CA . LEU A 1 815 ? -28.554 -0.182 45.978 1.00 92.38 815 LEU A CA 1
ATOM 6521 C C . LEU A 1 815 ? -28.644 -0.434 47.478 1.00 92.38 815 LEU A C 1
ATOM 6523 O O . LEU A 1 815 ? -27.715 -0.967 48.070 1.00 92.38 815 LEU A O 1
ATOM 6527 N N . ARG A 1 816 ? -29.791 -0.120 48.075 1.00 89.94 816 ARG A N 1
ATOM 6528 C CA . ARG A 1 816 ? -30.190 -0.687 49.361 1.00 89.94 816 ARG A CA 1
ATOM 6529 C C . ARG A 1 816 ? -31.301 -1.687 49.102 1.00 89.94 816 ARG A C 1
ATOM 6531 O O . ARG A 1 816 ? -32.367 -1.295 48.639 1.00 89.94 816 ARG A O 1
ATOM 6538 N N . PHE A 1 817 ? -31.041 -2.952 49.396 1.00 89.62 817 PHE A N 1
ATOM 6539 C CA . PHE A 1 817 ? -32.031 -4.014 49.310 1.00 89.62 817 PHE A CA 1
ATOM 6540 C C . PHE A 1 817 ? -32.588 -4.330 50.696 1.00 89.62 817 PHE A C 1
ATOM 6542 O O . PHE A 1 817 ? -31.830 -4.487 51.652 1.00 89.62 817 PHE A O 1
ATOM 6549 N N . PHE A 1 818 ? -33.908 -4.438 50.809 1.00 86.88 818 PHE A N 1
ATOM 6550 C CA . PHE A 1 818 ? -34.586 -4.679 52.078 1.00 86.88 818 PHE A CA 1
ATOM 6551 C C . PHE A 1 818 ? -35.680 -5.745 51.954 1.00 86.88 818 PHE A C 1
ATOM 6553 O O . PHE A 1 818 ? -36.464 -5.745 51.003 1.00 86.88 818 PHE A O 1
ATOM 6560 N N . LEU A 1 819 ? -35.774 -6.610 52.965 1.00 88.38 819 LEU A N 1
ATOM 6561 C CA . LEU A 1 819 ? -36.947 -7.443 53.220 1.00 88.38 819 LEU A CA 1
ATOM 6562 C C . LEU A 1 819 ? -37.508 -7.127 54.611 1.00 88.38 819 LEU A C 1
ATOM 6564 O O . LEU A 1 819 ? -36.719 -6.989 55.551 1.00 88.38 819 LEU A O 1
ATOM 6568 N N . PRO A 1 820 ? -38.844 -7.052 54.774 1.00 87.50 820 PRO A N 1
ATOM 6569 C CA . PRO A 1 820 ? -39.473 -6.854 56.073 1.00 87.50 820 PRO A CA 1
ATOM 6570 C C . PRO A 1 820 ? -39.030 -7.885 57.112 1.00 87.50 820 PRO A C 1
ATOM 6572 O O . PRO A 1 820 ? -38.734 -9.033 56.784 1.00 87.50 820 PRO A O 1
ATOM 6575 N N . ASN A 1 821 ? -39.075 -7.485 58.384 1.00 86.75 821 ASN A N 1
ATOM 6576 C CA . ASN A 1 821 ? -38.890 -8.378 59.531 1.00 86.75 821 ASN A CA 1
ATOM 6577 C C . ASN A 1 821 ? -39.783 -9.624 59.388 1.00 86.75 821 ASN A C 1
ATOM 6579 O O . ASN A 1 821 ? -39.281 -10.741 59.355 1.00 86.75 821 ASN A O 1
ATOM 6583 N N . GLU A 1 822 ? -41.092 -9.429 59.239 1.00 88.19 822 GLU A N 1
ATOM 6584 C CA . GLU A 1 822 ? -42.082 -10.507 59.275 1.00 88.19 822 GLU A CA 1
ATOM 6585 C C . GLU A 1 822 ? -42.234 -11.178 57.902 1.00 88.19 822 GLU A C 1
ATOM 6587 O O . GLU A 1 822 ? -43.349 -11.295 57.401 1.00 88.19 822 GLU A O 1
ATOM 6592 N N . THR A 1 823 ? -41.121 -11.553 57.265 1.00 90.50 823 THR A N 1
ATOM 6593 C CA . THR A 1 823 ? -41.101 -12.235 55.960 1.00 90.50 823 THR A CA 1
ATOM 6594 C C . THR A 1 823 ? -41.139 -13.753 56.137 1.00 90.50 823 THR A C 1
ATOM 6596 O O . THR A 1 823 ? -40.413 -14.316 56.954 1.00 90.50 823 THR A O 1
ATOM 6599 N N . TYR A 1 824 ? -41.962 -14.413 55.331 1.00 91.25 824 TYR A N 1
ATOM 6600 C CA . TYR A 1 824 ? -42.196 -15.852 55.321 1.00 91.25 824 TYR A CA 1
ATOM 6601 C C . TYR A 1 824 ? -42.133 -16.368 53.882 1.00 91.25 824 TYR A C 1
ATOM 6603 O O . TYR A 1 824 ? -42.647 -15.724 52.965 1.00 91.25 824 TYR A O 1
ATOM 6611 N N . ALA A 1 825 ? -41.507 -17.525 53.682 1.00 92.44 825 ALA A N 1
ATOM 6612 C CA . ALA A 1 825 ? -41.358 -18.150 52.371 1.00 92.44 825 ALA A CA 1
ATOM 6613 C C . ALA A 1 825 ? -42.312 -19.340 52.224 1.00 92.44 825 ALA A C 1
ATOM 6615 O O . ALA A 1 825 ? -42.497 -20.109 53.165 1.00 92.44 825 ALA A O 1
ATOM 6616 N N . VAL A 1 826 ? -42.880 -19.515 51.035 1.00 93.62 826 VAL A N 1
ATOM 6617 C CA . VAL A 1 826 ? -43.628 -20.716 50.632 1.00 93.62 826 VAL A CA 1
ATOM 6618 C C . VAL A 1 826 ? -43.137 -21.192 49.277 1.00 93.62 826 VAL A C 1
ATOM 6620 O O . VAL A 1 826 ? -42.630 -20.392 48.494 1.00 93.62 826 VAL A O 1
ATOM 6623 N N . ALA A 1 827 ? -43.321 -22.473 48.955 1.00 93.00 827 ALA A N 1
ATOM 6624 C CA . ALA A 1 827 ? -43.049 -22.959 47.603 1.00 93.00 827 ALA A CA 1
ATOM 6625 C C . ALA A 1 827 ? -43.789 -22.096 46.561 1.00 93.00 827 ALA A C 1
ATOM 6627 O O . ALA A 1 827 ? -44.964 -21.755 46.752 1.00 93.00 827 ALA A O 1
ATOM 6628 N N . LYS A 1 828 ? -43.103 -21.719 45.479 1.00 92.25 828 LYS A N 1
ATOM 6629 C CA . LYS A 1 828 ? -43.666 -20.844 44.444 1.00 92.25 828 LYS A CA 1
ATOM 6630 C C . LYS A 1 828 ? -44.987 -21.395 43.892 1.00 92.25 828 LYS A C 1
ATOM 6632 O O . LYS A 1 828 ? -45.105 -22.590 43.623 1.00 92.25 828 LYS A O 1
ATOM 6637 N N . GLY A 1 829 ? -45.983 -20.526 43.728 1.00 89.62 829 GLY A N 1
ATOM 6638 C CA . GLY A 1 829 ? -47.328 -20.881 43.263 1.00 89.62 829 GLY A CA 1
ATOM 6639 C C . GLY A 1 829 ? -48.282 -21.383 44.356 1.00 89.62 829 GLY A C 1
ATOM 6640 O O . GLY A 1 829 ? -49.413 -21.763 44.050 1.00 89.62 829 GLY A O 1
ATOM 6641 N N . THR A 1 830 ? -47.871 -21.376 45.629 1.00 90.12 830 THR A N 1
ATOM 6642 C CA . THR A 1 830 ? -48.751 -21.744 46.751 1.00 90.12 830 THR A CA 1
ATOM 6643 C C . THR A 1 830 ? -49.942 -20.784 46.852 1.00 90.12 830 THR A C 1
ATOM 6645 O O . THR A 1 830 ? -49.770 -19.589 47.090 1.00 90.12 830 THR A O 1
ATOM 6648 N N . SER A 1 831 ? -51.167 -21.313 46.723 1.00 84.00 831 SER A N 1
ATOM 6649 C CA . SER A 1 831 ? -52.407 -20.536 46.857 1.00 84.00 831 SER A CA 1
ATOM 6650 C C . SER A 1 831 ? -52.947 -20.529 48.291 1.00 84.00 831 SER A C 1
ATOM 6652 O O . SER A 1 831 ? -53.061 -21.566 48.956 1.00 84.00 831 SER A O 1
ATOM 6654 N N . PHE A 1 832 ? -53.340 -19.337 48.744 1.00 83.25 832 PHE A N 1
ATOM 6655 C CA . PHE A 1 832 ? -54.020 -19.098 50.021 1.00 83.25 832 PHE A CA 1
ATOM 6656 C C . PHE A 1 832 ? -55.510 -18.764 49.860 1.00 83.25 832 PHE A C 1
ATOM 6658 O O . PHE A 1 832 ? -56.189 -18.462 50.843 1.00 83.25 832 PHE A O 1
ATOM 6665 N N . GLN A 1 833 ? -56.039 -18.814 48.634 1.00 79.75 833 GLN A N 1
ATOM 6666 C CA . GLN A 1 833 ? -57.435 -18.484 48.361 1.00 79.75 833 GLN A CA 1
ATOM 6667 C C . GLN A 1 833 ? -58.375 -19.442 49.113 1.00 79.75 833 GLN A C 1
ATOM 6669 O O . GLN A 1 833 ? -58.255 -20.659 49.004 1.00 79.75 833 GLN A O 1
ATOM 6674 N N . GLY A 1 834 ? -59.299 -18.887 49.903 1.00 75.62 834 GLY A N 1
ATOM 6675 C CA . GLY A 1 834 ? -60.276 -19.658 50.681 1.00 75.62 834 GLY A CA 1
ATOM 6676 C C . GLY A 1 834 ? -59.756 -20.266 51.991 1.00 75.62 834 GLY A C 1
ATOM 6677 O O . GLY A 1 834 ? -60.526 -20.930 52.681 1.00 75.62 834 GLY A O 1
ATOM 6678 N N . LYS A 1 835 ? -58.490 -20.040 52.374 1.00 76.25 835 LYS A N 1
ATOM 6679 C CA . LYS A 1 835 ? -57.944 -20.524 53.654 1.00 76.25 835 LYS A CA 1
ATOM 6680 C C . LYS A 1 835 ? -58.219 -19.532 54.793 1.00 76.25 835 LYS A C 1
ATOM 6682 O O . LYS A 1 835 ? -57.920 -18.347 54.676 1.00 76.25 835 LYS A O 1
ATOM 6687 N N . THR A 1 836 ? -58.732 -20.025 55.922 1.00 75.31 836 THR A N 1
ATOM 6688 C CA . THR A 1 836 ? -58.914 -19.268 57.179 1.00 75.31 836 THR A CA 1
ATOM 6689 C C . THR A 1 836 ? -58.058 -19.868 58.294 1.00 75.31 836 THR A C 1
ATOM 6691 O O . THR A 1 836 ? -57.884 -21.081 58.330 1.00 75.31 836 THR A O 1
ATOM 6694 N N . GLY A 1 837 ? -57.555 -19.050 59.226 1.00 76.62 837 GLY A N 1
ATOM 6695 C CA . GLY A 1 837 ? -56.769 -19.545 60.370 1.00 76.62 837 GLY A CA 1
ATOM 6696 C C . GLY A 1 837 ? -55.336 -19.968 60.024 1.00 76.62 837 GLY A C 1
ATOM 6697 O O . GLY A 1 837 ? -54.817 -20.906 60.618 1.00 76.62 837 GLY A O 1
ATOM 6698 N N . ILE A 1 838 ? -54.713 -19.294 59.052 1.00 81.81 838 ILE A N 1
ATOM 6699 C CA . ILE A 1 838 ? -53.339 -19.556 58.604 1.00 81.81 838 ILE A CA 1
ATOM 6700 C C . ILE A 1 838 ? -52.362 -19.409 59.783 1.00 81.81 838 ILE A C 1
ATOM 6702 O O . ILE A 1 838 ? -52.253 -18.329 60.367 1.00 81.81 838 ILE A O 1
ATOM 6706 N N . ARG A 1 839 ? -51.639 -20.485 60.108 1.00 85.00 839 ARG A N 1
ATOM 6707 C CA . ARG A 1 839 ? -50.577 -20.503 61.120 1.00 85.00 839 ARG A CA 1
ATOM 6708 C C . ARG A 1 839 ? -49.224 -20.337 60.436 1.00 85.00 839 ARG A C 1
ATOM 6710 O O . ARG A 1 839 ? -48.884 -21.111 59.551 1.00 85.00 839 ARG A O 1
ATOM 6717 N N . LEU A 1 840 ? -48.477 -19.303 60.823 1.00 86.56 840 LEU A N 1
ATOM 6718 C CA . LEU A 1 840 ? -47.218 -18.918 60.167 1.00 86.56 840 LEU A CA 1
ATOM 6719 C C . LEU A 1 840 ? -46.033 -19.829 60.511 1.00 86.56 840 LEU A C 1
ATOM 6721 O O . LEU A 1 840 ? -44.975 -19.648 59.930 1.00 86.56 840 LEU A O 1
ATOM 6725 N N . ASN A 1 841 ? -46.196 -20.739 61.474 1.00 84.12 841 ASN A N 1
ATOM 6726 C CA . ASN A 1 841 ? -45.196 -21.698 61.950 1.00 84.12 841 ASN A CA 1
ATOM 6727 C C . ASN A 1 841 ? -45.464 -23.141 61.470 1.00 84.12 841 ASN A C 1
ATOM 6729 O O . ASN A 1 841 ? -44.853 -24.077 61.983 1.00 84.12 841 ASN A O 1
ATOM 6733 N N . GLU A 1 842 ? -46.425 -23.327 60.563 1.00 84.88 842 GLU A N 1
ATOM 6734 C CA . GLU A 1 842 ? -46.856 -24.622 60.029 1.00 84.88 842 GLU A CA 1
ATOM 6735 C C . GLU A 1 842 ? -46.836 -24.598 58.488 1.00 84.88 842 GLU A C 1
ATOM 6737 O O . GLU A 1 842 ? -46.706 -23.543 57.860 1.00 84.88 842 GLU A O 1
ATOM 6742 N N . GLU A 1 843 ? -47.000 -25.764 57.853 1.00 83.88 843 GLU A N 1
ATOM 6743 C CA . GLU A 1 843 ? -47.162 -25.842 56.397 1.00 83.88 843 GLU A CA 1
ATOM 6744 C C . GLU A 1 843 ? -48.323 -24.941 55.919 1.00 83.88 843 GLU A C 1
ATOM 6746 O O . GLU A 1 843 ? -49.390 -24.909 56.541 1.00 83.88 843 GLU A O 1
ATOM 6751 N N . PRO A 1 844 ? -48.171 -24.203 54.800 1.00 90.56 844 PRO A N 1
ATOM 6752 C CA . PRO A 1 844 ? -47.162 -24.361 53.746 1.00 90.56 844 PRO A CA 1
ATOM 6753 C C . PRO A 1 844 ? -45.897 -23.491 53.903 1.00 90.56 844 PRO A C 1
ATOM 6755 O O . PRO A 1 844 ? -45.124 -23.390 52.948 1.00 90.56 844 PRO A O 1
ATOM 6758 N N . PHE A 1 845 ? -45.693 -22.830 55.049 1.00 92.12 845 PHE A N 1
ATOM 6759 C CA . PHE A 1 845 ? -44.509 -21.994 55.267 1.00 92.12 845 PHE A CA 1
ATOM 6760 C C . PHE A 1 845 ? -43.257 -22.837 55.469 1.00 92.12 845 PHE A C 1
ATOM 6762 O O . PHE A 1 845 ? -43.258 -23.855 56.159 1.00 92.12 845 PHE A O 1
ATOM 6769 N N . LEU A 1 846 ? -42.181 -22.406 54.818 1.00 91.81 846 LEU A N 1
ATOM 6770 C CA . LEU A 1 846 ? -40.884 -23.053 54.893 1.00 91.81 846 LEU A CA 1
ATOM 6771 C C . LEU A 1 846 ? -40.116 -22.485 56.086 1.00 91.81 846 LEU A C 1
ATOM 6773 O O . LEU A 1 846 ? -39.912 -21.274 56.197 1.00 91.81 846 LEU A O 1
ATOM 6777 N N . HIS A 1 847 ? -39.695 -23.389 56.961 1.00 88.69 847 HIS A N 1
ATOM 6778 C CA . HIS A 1 847 ? -38.985 -23.103 58.202 1.00 88.69 847 HIS A CA 1
ATOM 6779 C C . HIS A 1 847 ? -37.624 -23.774 58.206 1.00 88.69 847 HIS A C 1
ATOM 6781 O O . HIS A 1 847 ? -37.348 -24.638 57.369 1.00 88.69 847 HIS A O 1
ATOM 6787 N N . ASP A 1 848 ? -36.795 -23.425 59.190 1.00 83.38 848 ASP A N 1
ATOM 6788 C CA . ASP A 1 848 ? -35.543 -24.128 59.428 1.00 83.38 848 ASP A CA 1
ATOM 6789 C C . ASP A 1 848 ? -34.543 -24.038 58.253 1.00 83.38 848 ASP A C 1
ATOM 6791 O O . ASP A 1 848 ? -33.850 -25.001 57.940 1.00 83.38 848 ASP A O 1
ATOM 6795 N N . GLY A 1 849 ? -34.420 -22.881 57.597 1.00 83.31 849 GLY A N 1
ATOM 6796 C CA . GLY A 1 849 ? -33.483 -22.704 56.478 1.00 83.31 849 GLY A CA 1
ATOM 6797 C C . GLY A 1 849 ? -33.093 -21.254 56.202 1.00 83.31 849 GLY A C 1
ATOM 6798 O O . GLY A 1 849 ? -33.234 -20.375 57.057 1.00 83.31 849 GLY A O 1
ATOM 6799 N N . TYR A 1 850 ? -32.599 -21.000 54.993 1.00 84.00 850 TYR A N 1
ATOM 6800 C CA . TYR A 1 850 ? -32.154 -19.681 54.544 1.00 84.00 850 TYR A CA 1
ATOM 6801 C C . TYR A 1 850 ? -32.960 -19.227 53.339 1.00 84.00 850 TYR A C 1
ATOM 6803 O O . TYR A 1 850 ? -33.266 -20.009 52.443 1.00 84.00 850 TYR A O 1
ATOM 6811 N N . LEU A 1 851 ? -33.244 -17.934 53.292 1.00 87.94 851 LEU A N 1
ATOM 6812 C CA . LEU A 1 851 ? -33.763 -17.269 52.114 1.00 87.94 851 LEU A CA 1
ATOM 6813 C C . LEU A 1 851 ? -32.589 -16.706 51.304 1.00 87.94 851 LEU A C 1
ATOM 6815 O O . LEU A 1 851 ? -31.976 -15.710 51.682 1.00 87.94 851 LEU A O 1
ATOM 6819 N N . LEU A 1 852 ? -32.282 -17.348 50.185 1.00 87.06 852 LEU A N 1
ATOM 6820 C CA . LEU A 1 852 ? -31.350 -16.869 49.176 1.00 87.06 852 LEU A CA 1
ATOM 6821 C C . LEU A 1 852 ? -32.037 -15.820 48.297 1.00 87.06 852 LEU A C 1
ATOM 6823 O O . LEU A 1 852 ? -33.060 -16.090 47.663 1.00 87.06 852 LEU A O 1
ATOM 6827 N N . VAL A 1 853 ? -31.428 -14.643 48.226 1.00 87.88 853 VAL A N 1
ATOM 6828 C CA . VAL A 1 853 ? -31.758 -13.593 47.264 1.00 87.88 853 VAL A CA 1
ATOM 6829 C C . VAL A 1 853 ? -30.680 -13.599 46.190 1.00 87.88 853 VAL A C 1
ATOM 6831 O O . VAL A 1 853 ? -29.503 -13.424 46.503 1.00 87.88 853 VAL A O 1
ATOM 6834 N N . GLN A 1 854 ? -31.072 -13.797 44.934 1.00 88.06 854 GLN A N 1
ATOM 6835 C CA . GLN A 1 854 ? -30.204 -13.592 43.774 1.00 88.06 854 GLN A CA 1
ATOM 6836 C C . GLN A 1 854 ? -30.669 -12.358 43.013 1.00 88.06 854 GLN A C 1
ATOM 6838 O O . GLN A 1 854 ? -31.860 -12.197 42.761 1.00 88.06 854 GLN A O 1
ATOM 6843 N N . LEU A 1 855 ? -29.742 -11.485 42.648 1.00 89.69 855 LEU A N 1
ATOM 6844 C CA . LEU A 1 855 ? -30.037 -10.264 41.917 1.00 89.69 855 LEU A CA 1
ATOM 6845 C C . LEU A 1 855 ? -29.685 -10.462 40.443 1.00 89.69 855 LEU A C 1
ATOM 6847 O O . LEU A 1 855 ? -28.528 -10.686 40.090 1.00 89.69 855 LEU A O 1
ATOM 6851 N N . GLU A 1 856 ? -30.690 -10.371 39.575 1.00 91.56 856 GLU A N 1
ATOM 6852 C CA . GLU A 1 856 ? -30.461 -10.176 38.149 1.00 91.56 856 GLU A CA 1
ATOM 6853 C C . GLU A 1 856 ? -30.261 -8.685 37.890 1.00 91.56 856 GLU A C 1
ATOM 6855 O O . GLU A 1 856 ? -31.124 -7.856 38.203 1.00 91.56 856 GLU A O 1
ATOM 6860 N N . TRP A 1 857 ? -29.127 -8.349 37.290 1.00 92.69 857 TRP A N 1
ATOM 6861 C CA . TRP A 1 857 ? -28.775 -6.984 36.939 1.00 92.69 857 TRP A CA 1
ATOM 6862 C C . TRP A 1 857 ? -29.067 -6.758 35.464 1.00 92.69 857 TRP A C 1
ATOM 6864 O O . TRP A 1 857 ? -28.489 -7.411 34.596 1.00 92.69 857 TRP A O 1
ATOM 6874 N N . GLN A 1 858 ? -29.962 -5.821 35.176 1.00 95.12 858 GLN A N 1
ATOM 6875 C CA . GLN A 1 858 ? -30.319 -5.401 33.828 1.00 95.12 858 GLN A CA 1
ATOM 6876 C C . GLN A 1 858 ? -29.802 -3.977 33.613 1.00 95.12 858 GLN A C 1
ATOM 6878 O O . GLN A 1 858 ? -30.278 -3.027 34.239 1.00 95.12 858 GLN A O 1
ATOM 6883 N N . ILE A 1 859 ? -28.814 -3.829 32.737 1.00 94.94 859 ILE A N 1
ATOM 6884 C CA . ILE A 1 859 ? -28.190 -2.545 32.425 1.00 94.94 859 ILE A CA 1
ATOM 6885 C C . ILE A 1 859 ? -28.981 -1.893 31.298 1.00 94.94 859 ILE A C 1
ATOM 6887 O O . ILE A 1 859 ? -29.099 -2.477 30.221 1.00 94.94 859 ILE A O 1
ATOM 6891 N N . TYR A 1 860 ? -29.512 -0.695 31.533 1.00 94.56 860 TYR A N 1
ATOM 6892 C CA . TYR A 1 860 ? -30.221 0.086 30.525 1.00 94.56 860 TYR A CA 1
ATOM 6893 C C . TYR A 1 860 ? -29.370 1.279 30.108 1.00 94.56 860 TYR A C 1
ATOM 6895 O O . TYR A 1 860 ? -28.988 2.101 30.945 1.00 94.56 860 TYR A O 1
ATOM 6903 N N . LYS A 1 861 ? -29.100 1.374 28.807 1.00 92.81 861 LYS A N 1
ATOM 6904 C CA . LYS A 1 861 ? -28.368 2.476 28.185 1.00 92.81 861 LYS A CA 1
ATOM 6905 C C . LYS A 1 861 ? -29.343 3.274 27.330 1.00 92.81 861 LYS A C 1
ATOM 6907 O O . LYS A 1 861 ? -30.007 2.720 26.461 1.00 92.81 861 LYS A O 1
ATOM 6912 N N . ASN A 1 862 ? -29.459 4.565 27.608 1.00 90.50 862 ASN A N 1
ATOM 6913 C CA . ASN A 1 862 ? -30.405 5.487 26.995 1.00 90.50 862 ASN A CA 1
ATOM 6914 C C . ASN A 1 862 ? -31.865 4.978 27.027 1.00 90.50 862 ASN A C 1
ATOM 6916 O O . ASN A 1 862 ? -32.614 5.148 26.071 1.00 90.50 862 ASN A O 1
ATOM 6920 N N . GLY A 1 863 ? -32.262 4.320 28.121 1.00 90.50 863 GLY A N 1
ATOM 6921 C CA . GLY A 1 863 ? -33.603 3.751 28.292 1.00 90.50 863 GLY A CA 1
ATOM 6922 C C . GLY A 1 863 ? -33.850 2.396 27.612 1.00 90.50 863 GLY A C 1
ATOM 6923 O O . GLY A 1 863 ? -34.907 1.808 27.835 1.00 90.50 863 GLY A O 1
ATOM 6924 N N . GLU A 1 864 ? -32.894 1.856 26.853 1.00 92.81 864 GLU A N 1
ATOM 6925 C CA . GLU A 1 864 ? -32.991 0.536 26.216 1.00 92.81 864 GLU A CA 1
ATOM 6926 C C . GLU A 1 864 ? -32.154 -0.507 26.963 1.00 92.81 864 GLU A C 1
ATOM 6928 O O . GLU A 1 864 ? -31.088 -0.195 27.495 1.00 92.81 864 GLU A O 1
ATOM 6933 N N . LEU A 1 865 ? -32.625 -1.759 27.011 1.00 93.50 865 LEU A N 1
ATOM 6934 C CA . LEU A 1 865 ? -31.881 -2.853 27.640 1.00 93.50 865 LEU A CA 1
ATOM 6935 C C . LEU A 1 865 ? -30.588 -3.110 26.855 1.00 93.50 865 LEU A C 1
ATOM 6937 O O . LEU A 1 865 ? -30.629 -3.584 25.723 1.00 93.50 865 LEU A O 1
ATOM 6941 N N . TYR A 1 866 ? -29.449 -2.832 27.482 1.00 91.44 866 TYR A N 1
ATOM 6942 C CA . TYR A 1 866 ? -28.129 -3.005 26.886 1.00 91.44 866 TYR A CA 1
ATOM 6943 C C . TYR A 1 866 ? -27.629 -4.442 27.043 1.00 91.44 866 TYR A C 1
ATOM 6945 O O . TYR A 1 866 ? -27.253 -5.085 26.067 1.00 91.44 866 TYR A O 1
ATOM 6953 N N . PHE A 1 867 ? -27.666 -4.967 28.269 1.00 93.50 867 PHE A N 1
ATOM 6954 C CA . PHE A 1 867 ? -27.493 -6.389 28.562 1.00 93.50 867 PHE A CA 1
ATOM 6955 C C . PHE A 1 867 ? -27.997 -6.712 29.971 1.00 93.50 867 PHE A C 1
ATOM 6957 O O . PHE A 1 867 ? -28.171 -5.816 30.800 1.00 93.50 867 PHE A O 1
ATOM 6964 N N . SER A 1 868 ? -28.211 -7.995 30.257 1.00 93.25 868 SER A N 1
ATOM 6965 C CA . SER A 1 868 ? -28.493 -8.476 31.607 1.00 93.25 868 SER A CA 1
ATOM 6966 C C . SER A 1 868 ? -27.609 -9.656 31.980 1.00 93.25 868 SER A C 1
ATOM 6968 O O . SER A 1 868 ? -27.104 -10.375 31.114 1.00 93.25 868 SER A O 1
ATOM 6970 N N . TYR A 1 869 ? -27.408 -9.845 33.280 1.00 91.00 869 TYR A N 1
ATOM 6971 C CA . TYR A 1 869 ? -26.762 -11.034 33.810 1.00 91.00 869 TYR A CA 1
ATOM 6972 C C . TYR A 1 869 ? -27.384 -11.441 35.147 1.00 91.00 869 TYR A C 1
ATOM 6974 O O . TYR A 1 869 ? -27.815 -10.606 35.943 1.00 91.00 869 TYR A O 1
ATOM 6982 N N . LEU A 1 870 ? -27.399 -12.749 35.384 1.00 87.50 870 LEU A N 1
ATOM 6983 C CA . LEU A 1 870 ? -27.733 -13.368 36.658 1.00 87.50 870 LEU A CA 1
ATOM 6984 C C . LEU A 1 870 ? -26.597 -14.329 36.994 1.00 87.50 870 LEU A C 1
ATOM 6986 O O . LEU A 1 870 ? -26.307 -15.251 36.230 1.00 87.50 870 LEU A O 1
ATOM 6990 N N . THR A 1 871 ? -25.932 -14.092 38.118 1.00 79.25 871 THR A N 1
ATOM 6991 C CA . THR A 1 871 ? -24.836 -14.950 38.566 1.00 79.25 871 THR A CA 1
ATOM 6992 C C . THR A 1 871 ? -25.413 -16.121 39.359 1.00 79.25 871 THR A C 1
ATOM 6994 O O . THR A 1 871 ? -26.028 -15.935 40.412 1.00 79.25 871 THR A O 1
ATOM 6997 N N . GLU A 1 872 ? -25.211 -17.347 38.872 1.00 70.06 872 GLU A N 1
ATOM 6998 C CA . GLU A 1 872 ? -25.529 -18.544 39.655 1.00 70.06 872 GLU A CA 1
ATOM 6999 C C . GLU A 1 872 ? -24.443 -18.784 40.718 1.00 70.06 872 GLU A C 1
ATOM 7001 O O . GLU A 1 872 ? -23.252 -18.811 40.383 1.00 70.06 872 GLU A O 1
ATOM 7006 N N . PRO A 1 873 ? -24.806 -18.997 41.996 1.00 62.19 873 PRO A N 1
ATOM 7007 C CA . PRO A 1 873 ? -23.857 -19.403 43.017 1.00 62.19 873 PRO A CA 1
ATOM 7008 C C . PRO A 1 873 ? -23.304 -20.787 42.653 1.00 62.19 873 PRO A C 1
ATOM 7010 O O . PRO A 1 873 ? -24.032 -21.778 42.624 1.00 62.19 873 PRO A O 1
ATOM 7013 N N . LYS A 1 874 ? -22.007 -20.868 42.335 1.00 53.81 874 LYS A N 1
ATOM 7014 C CA . LYS A 1 874 ? -21.351 -22.131 41.960 1.00 53.81 874 LYS A CA 1
ATOM 7015 C C . LYS A 1 874 ? -21.267 -23.070 43.156 1.00 53.81 874 LYS A C 1
ATOM 7017 O O . LYS A 1 874 ? -20.692 -22.695 44.172 1.00 53.81 874 LYS A O 1
ATOM 7022 N N . GLY A 1 875 ? -21.756 -24.301 42.990 1.00 48.91 875 GLY A N 1
ATOM 7023 C CA . GLY A 1 875 ? -21.908 -25.236 44.093 1.00 48.91 875 GLY A CA 1
ATOM 7024 C C . GLY A 1 875 ? -21.752 -26.710 43.775 1.00 48.91 875 GLY A C 1
ATOM 7025 O O . GLY A 1 875 ? -22.746 -27.415 43.689 1.00 48.91 875 GLY A O 1
ATOM 7026 N N . THR A 1 876 ? -20.509 -27.190 43.692 1.00 34.41 876 THR A N 1
ATOM 7027 C CA . THR A 1 876 ? -20.159 -28.609 43.885 1.00 34.41 876 THR A CA 1
ATOM 7028 C C . THR A 1 876 ? -18.694 -28.716 44.324 1.00 34.41 876 THR A C 1
ATOM 7030 O O . THR A 1 876 ? -17.792 -28.633 43.493 1.00 34.41 876 THR A O 1
ATOM 7033 N N . GLY A 1 877 ? -18.436 -28.882 45.625 1.00 37.62 877 GLY A N 1
ATOM 7034 C CA . GLY A 1 877 ? -17.098 -29.175 46.155 1.00 37.62 877 GLY A CA 1
ATOM 7035 C C . GLY A 1 877 ? -16.917 -28.786 47.625 1.00 37.62 877 GLY A C 1
ATOM 7036 O O . GLY A 1 877 ? -17.547 -27.851 48.101 1.00 37.62 877 GLY A O 1
ATOM 7037 N N . ASN A 1 878 ? -16.028 -29.490 48.337 1.00 32.38 878 ASN A N 1
ATOM 7038 C CA . ASN A 1 878 ? -15.685 -29.309 49.763 1.00 32.38 878 ASN A CA 1
ATOM 7039 C C . ASN A 1 878 ? -15.017 -27.956 50.119 1.00 32.38 878 ASN A C 1
ATOM 7041 O O . ASN A 1 878 ? -14.441 -27.820 51.198 1.00 32.38 878 ASN A O 1
ATOM 7045 N N . LEU A 1 879 ? -15.073 -26.958 49.237 1.00 31.83 879 LEU A N 1
ATOM 7046 C CA . LEU A 1 879 ? -14.551 -25.615 49.482 1.00 31.83 879 LEU A CA 1
ATOM 7047 C C . LEU A 1 879 ? -15.702 -24.662 49.841 1.00 31.83 879 LEU A C 1
ATOM 7049 O O . LEU A 1 879 ? -16.810 -24.826 49.328 1.00 31.83 879 LEU A O 1
ATOM 7053 N N . PRO A 1 880 ? -15.477 -23.679 50.734 1.00 37.97 880 PRO A N 1
ATOM 7054 C CA . PRO A 1 880 ? -16.475 -22.659 51.029 1.00 37.97 880 PRO A CA 1
ATOM 7055 C C . PRO A 1 880 ? -16.841 -21.943 49.726 1.00 37.97 880 PRO A C 1
ATOM 7057 O O . PRO A 1 880 ? -15.973 -21.449 49.009 1.00 37.97 880 PRO A O 1
ATOM 7060 N N . TYR A 1 881 ? -18.130 -21.957 49.395 1.00 46.22 881 TYR A N 1
ATOM 7061 C CA . TYR A 1 881 ? -18.686 -21.277 48.232 1.00 46.22 881 TYR A CA 1
ATOM 7062 C C . TYR A 1 881 ? -18.243 -19.810 48.232 1.00 46.22 881 TYR A C 1
ATOM 7064 O O . TYR A 1 881 ? -18.647 -19.039 49.101 1.00 46.22 881 TYR A O 1
ATOM 7072 N N . GLN A 1 882 ? -17.435 -19.419 47.251 1.00 41.97 882 GLN A N 1
ATOM 7073 C CA . GLN A 1 882 ? -17.125 -18.019 46.990 1.00 41.97 882 GLN A CA 1
ATOM 7074 C C . GLN A 1 882 ? -18.301 -17.416 46.216 1.00 41.97 882 GLN A C 1
ATOM 7076 O O . GLN A 1 882 ? -18.360 -17.515 44.990 1.00 41.97 882 GLN A O 1
ATOM 7081 N N . GLY A 1 883 ? -19.272 -16.829 46.919 1.00 45.75 883 GLY A N 1
ATOM 7082 C CA . GLY A 1 883 ? -20.224 -15.928 46.272 1.00 45.75 883 GLY A CA 1
ATOM 7083 C C . GLY A 1 883 ? -19.440 -14.814 45.575 1.00 45.75 883 GLY A C 1
ATOM 7084 O O . GLY A 1 883 ? -18.631 -14.146 46.216 1.00 45.75 883 GLY A O 1
ATOM 7085 N N . GLN A 1 884 ? -19.631 -14.632 44.265 1.00 52.69 884 GLN A N 1
ATOM 7086 C CA . GLN A 1 884 ? -19.103 -13.455 43.575 1.00 52.69 884 GLN A CA 1
ATOM 7087 C C . GLN A 1 884 ? -19.850 -12.250 44.150 1.00 52.69 884 GLN A C 1
ATOM 7089 O O . GLN A 1 884 ? -21.077 -12.178 44.077 1.00 52.69 884 GLN A O 1
ATOM 7094 N N . TYR A 1 885 ? -19.112 -11.407 44.869 1.00 65.38 885 TYR A N 1
ATOM 7095 C CA . TYR A 1 885 ? -19.649 -10.439 45.819 1.00 65.38 885 TYR A CA 1
ATOM 7096 C C . TYR A 1 885 ? -20.829 -9.624 45.251 1.00 65.38 885 TYR A C 1
ATOM 7098 O O . TYR A 1 885 ? -20.839 -9.238 44.089 1.00 65.38 885 TYR A O 1
ATOM 7106 N N . GLY A 1 886 ? -21.864 -9.398 46.067 1.00 67.38 886 GLY A N 1
ATOM 7107 C CA . GLY A 1 886 ? -23.021 -8.536 45.774 1.00 67.38 886 GLY A CA 1
ATOM 7108 C C . GLY A 1 886 ? -24.130 -9.080 44.860 1.00 67.38 886 GLY A C 1
ATOM 7109 O O . GLY A 1 886 ? -25.236 -8.553 44.922 1.00 67.38 886 GLY A O 1
ATOM 7110 N N . ASP A 1 887 ? -23.900 -10.135 44.075 1.00 79.88 887 ASP A N 1
ATOM 7111 C CA . ASP A 1 887 ? -24.936 -10.672 43.171 1.00 79.88 887 ASP A CA 1
ATOM 7112 C C . ASP A 1 887 ? -25.938 -11.590 43.896 1.00 79.88 887 ASP A C 1
ATOM 7114 O O . ASP A 1 887 ? -27.046 -11.826 43.418 1.00 79.88 887 ASP A O 1
ATOM 7118 N N . SER A 1 888 ? -25.559 -12.129 45.057 1.00 81.12 888 SER A N 1
ATOM 7119 C CA . SER A 1 888 ? -26.423 -12.991 45.865 1.00 81.12 888 SER A CA 1
ATOM 7120 C C . SER A 1 888 ? -26.063 -12.946 47.347 1.00 81.12 888 SER A C 1
ATOM 7122 O O . SER A 1 888 ? -24.890 -12.786 47.692 1.00 81.12 888 SER A O 1
ATOM 7124 N N . PHE A 1 889 ? -27.055 -13.103 48.221 1.00 79.25 889 PHE A N 1
ATOM 7125 C CA . PHE A 1 889 ? -26.877 -13.132 49.677 1.00 79.25 889 PHE A CA 1
ATOM 7126 C C . PHE A 1 889 ? -28.015 -13.890 50.370 1.00 79.25 889 PHE A C 1
ATOM 7128 O O . PHE A 1 889 ? -29.079 -14.112 49.793 1.00 79.25 889 PHE A O 1
ATOM 7135 N N . PHE A 1 890 ? -27.781 -14.294 51.621 1.00 81.62 890 PHE A N 1
ATOM 7136 C CA . PHE A 1 890 ? -28.697 -15.130 52.396 1.00 81.62 890 PHE A CA 1
ATOM 7137 C C . PHE A 1 890 ? -29.267 -14.387 53.603 1.00 81.62 890 PHE A C 1
ATOM 7139 O O . PHE A 1 890 ? -28.517 -13.904 54.455 1.00 81.62 890 PHE A O 1
ATOM 7146 N N . TYR A 1 891 ? -30.590 -14.385 53.722 1.00 83.44 891 TYR A N 1
ATOM 7147 C CA . TYR A 1 891 ? -31.284 -14.123 54.975 1.00 83.44 891 TYR A CA 1
ATOM 7148 C C . TYR A 1 891 ? -31.505 -15.427 55.741 1.00 83.44 891 TYR A C 1
ATOM 7150 O O . TYR A 1 891 ? -31.775 -16.471 55.154 1.00 83.44 891 TYR A O 1
ATOM 7158 N N . ASP A 1 892 ? -31.422 -15.367 57.060 1.00 83.06 892 ASP A N 1
ATOM 7159 C CA . ASP A 1 892 ? -31.910 -16.431 57.929 1.00 83.06 892 ASP A CA 1
ATOM 7160 C C . ASP A 1 892 ? -33.446 -16.346 57.991 1.00 83.06 892 ASP A C 1
ATOM 7162 O O . ASP A 1 892 ? -34.007 -15.281 58.266 1.00 83.06 892 ASP A O 1
ATOM 7166 N N . SER A 1 893 ? -34.132 -17.454 57.689 1.00 85.50 893 SER A N 1
ATOM 7167 C CA . SER A 1 893 ? -35.600 -17.474 57.569 1.00 85.50 893 SER A CA 1
ATOM 7168 C C . SER A 1 893 ? -36.340 -17.259 58.894 1.00 85.50 893 SER A C 1
ATOM 7170 O O . SER A 1 893 ? -37.512 -16.876 58.885 1.00 85.50 893 SER A O 1
ATOM 7172 N N . GLU A 1 894 ? -35.674 -17.431 60.038 1.00 83.38 894 GLU A N 1
ATOM 7173 C CA . GLU A 1 894 ? -36.269 -17.345 61.380 1.00 83.38 894 GLU A CA 1
ATOM 7174 C C . GLU A 1 894 ? -35.690 -16.197 62.212 1.00 83.38 894 GLU A C 1
ATOM 7176 O O . GLU A 1 894 ? -36.361 -15.671 63.104 1.00 83.38 894 GLU A O 1
ATOM 7181 N N . ARG A 1 895 ? -34.477 -15.732 61.906 1.00 83.06 895 ARG A N 1
ATOM 7182 C CA . ARG A 1 895 ? -33.866 -14.605 62.616 1.00 83.06 895 ARG A CA 1
ATOM 7183 C C . ARG A 1 895 ? -34.505 -13.283 62.197 1.00 83.06 895 ARG A C 1
ATOM 7185 O O . ARG A 1 895 ? -34.515 -12.913 61.026 1.00 83.06 895 ARG A O 1
ATOM 7192 N N . ARG A 1 896 ? -34.998 -12.534 63.181 1.00 85.12 896 ARG A N 1
ATOM 7193 C CA . ARG A 1 896 ? -35.600 -11.204 63.007 1.00 85.12 896 ARG A CA 1
ATOM 7194 C C . ARG A 1 896 ? -34.675 -10.123 63.562 1.00 85.12 896 ARG A C 1
ATOM 7196 O O . ARG A 1 896 ? -34.010 -10.336 64.576 1.00 85.12 896 ARG A O 1
ATOM 7203 N N . ALA A 1 897 ? -34.628 -8.967 62.907 1.00 77.31 897 ALA A N 1
ATOM 7204 C CA . ALA A 1 897 ? -33.947 -7.784 63.422 1.00 77.31 897 ALA A CA 1
ATOM 7205 C C . ALA A 1 897 ? -34.563 -7.351 64.766 1.00 77.31 897 ALA A C 1
ATOM 7207 O O . ALA A 1 897 ? -35.785 -7.257 64.895 1.00 77.31 897 ALA A O 1
ATOM 7208 N N . SER A 1 898 ? -33.718 -7.074 65.765 1.00 66.50 898 SER A N 1
ATOM 7209 C CA . SER A 1 898 ? -34.149 -6.657 67.110 1.00 66.50 898 SER A CA 1
ATOM 7210 C C . SER A 1 898 ? -34.730 -5.240 67.144 1.00 66.50 898 SER A C 1
ATOM 7212 O O . SER A 1 898 ? -35.544 -4.928 68.011 1.00 66.50 898 SER A O 1
ATOM 7214 N N . GLN A 1 899 ? -34.350 -4.390 66.187 1.00 59.16 899 GLN A N 1
ATOM 7215 C CA . GLN A 1 899 ? -34.946 -3.076 65.963 1.00 59.16 899 GLN A CA 1
ATOM 7216 C C . GLN A 1 899 ? -35.803 -3.116 64.696 1.00 59.16 899 GLN A C 1
ATOM 7218 O O . GLN A 1 899 ? -35.332 -3.507 63.628 1.00 59.16 899 GLN A O 1
ATOM 7223 N N . ARG A 1 900 ? -37.067 -2.685 64.801 1.00 50.84 900 ARG A N 1
ATOM 7224 C CA . ARG A 1 900 ? -37.879 -2.366 63.621 1.00 50.84 900 ARG A CA 1
ATOM 7225 C C . ARG A 1 900 ? -37.296 -1.098 62.999 1.00 50.84 900 ARG A C 1
ATOM 7227 O O . ARG A 1 900 ? -37.521 -0.005 63.510 1.00 50.84 900 ARG A O 1
ATOM 7234 N N . LEU A 1 901 ? -36.514 -1.250 61.935 1.00 49.03 901 LEU A N 1
ATOM 7235 C CA . LEU A 1 901 ? -36.193 -0.139 61.046 1.00 49.03 901 LEU A CA 1
ATOM 7236 C C . LEU A 1 901 ? -37.494 0.212 60.308 1.00 49.03 901 LEU A C 1
ATOM 7238 O O . LEU A 1 901 ? -37.926 -0.541 59.439 1.00 49.03 901 LEU A O 1
ATOM 7242 N N . ASN A 1 902 ? -38.165 1.276 60.761 1.00 37.81 902 ASN A N 1
ATOM 7243 C CA . ASN A 1 902 ? -39.364 1.834 60.123 1.00 37.81 902 ASN A CA 1
ATOM 7244 C C . ASN A 1 902 ? -39.019 2.576 58.828 1.00 37.81 902 ASN A C 1
ATOM 7246 O O . ASN A 1 902 ? -38.029 3.347 58.836 1.00 37.81 902 ASN A O 1
#

Radius of gyration: 71.84 Å; chains: 1; bounding box: 154×78×177 Å

Foldseek 3Di:
DPPPVVVVVVLVLLQVVLVLLPDEDADDQFADVVLLQVLLVSVLVPDVLSVVDDSVQFDNVCCGHPQAGAGPVFAQDQKFFAADQQPAGDTDIDGWDADPNDIQFRGADSNRHTAGDQPDPFQPPPLAEPVPFAWDFGPHPVFQQLNSLVSDDPVSSVVSLVVVLVQQLVQCCVPVPPSHPSVPQDPVNSVSCSRQWGWRDDGRTNYKTKTKTWTQDPVRDITMDMGIGDSDDDDDDDFDKDPKDKDFDDWDDKFWADADAKAKEKAFFDVPPGQAPQQQEDEAQGKIKIWIKGFQKIKIWIKTKIKTKIKGWDWDADPPPRDTDTPDIDIDIDIAIFTLKMWMWGFAWKKKAWLQFDVRIDIFGFDPRDDKDKDKDGWDDDDHDTDFIWIAIPNDIDGRPDHDHHGDIDDRRTRMDIRGGGHLQRAFDRQTWMKIKTKIAIPDIDNDDDDRIDIDIYGYGTGGHFQKFFWDKDKDADDDDPPWFWFDFPPPAGEDEAQFKIKMATFQFQAEDPGRNGGTDHSVVFWPFKKKAKQKWKFFDGGQVGHTDHHDDIDTQDPPDDNSMTMIHHHLLIAFDSWIKIKIKTATSNDDDPPDPQEDEGMNRPSSRGMYMDMGTYGYWKTKDFKAFLDKPQPDDCVPPPQAFLQPQPNLPDLPRARAALIKTKMKIKIQGLQQDQLWKKKKAKWKWWQASRRDTFGWWKWFDDPNDTGTQQPQDPPAWFKDACLVSVVVDDPVQLQLQLVLCLVVCPDPNDHSVRSSCLRNPPDIDTQGGNRIGMFGDSQKTQDLVVVVVVHDDDPPDDPNSSSSSMMMGMGIDHGHQRMWIFGPPDDPPPDDPDDRVDPRTDARTKMKIFIKIFTDHSNHGSDIDTDDQDDDDPDRGRDSHPRMGIHSNPGGRPDNPD

Sequence (902 aa):
MKRYQKMGIAFALTVSVLSAFLLPVKADNVYSKEEMEKTLTIFAAQNAEYAKRGIENFSEEVWAKHGLLVTKENVQKPRFSCFDITEGFKKTITDNKKVNGQWKYLGTTPEGYLVENPDYPADAYNGKPFSQFNWIKNQNEKTSLWQKIELLTKDERKRQHYYYINLIKDSFEAEFGKGFDRENITKEMEEAMLKAAILVYPMAEGRRTLISFRNLGDDGKIYEVTASMPKDWLRTSKTPIEITAEELVQPLIPQAADFQGGILRLASEKPGQEIFDVAKGIPATEKLYANVIIDQYKGLYLPEKRVHIEWEKKYEPDPKTGKMKLVGVEKKEYPYMDIAWAYVYEIASAEINSTVLPGGQLTLMPQNYSPVTVSMTSGGYQNGKTTNATLTINGHTITAGESIPASPKISADVLYQDGIVIPTATPNQKDAPTTGRAVYRLAFSYGGDFSATKEESLTGNPVTAHTPVVCYPSLSDRTFGPGEKYPKAKDGQKQYMKEESFAVTYPLSGEHLAIPGYGSRDYSAYTAKRQVRFSFDVYEGTDYTGIYRPAGKWYDFPAGAEKDTASYFIPAWAKEGEKHDISFRSLPVNLRDEASQAFEYLANKDIKNEKAVQDFTVAVFGKVMDSRILQIADGRNYASLEMPVYPQAGKLANRQDGIALGMPVDLMLTTNSDLFYEADSIKVVPHYFFVDKQGKKTEVDLYYHANQKLKQISAVNTEIEQKARLKDFSLWISNKHFDDTAKLLEKQKRKNDMTYQTYLDDLIGSRYVPLGDNSRIVIGERLKLYSGRDLADRIKKPREVKTDDVYLSRQNWYLRFFLPNETYAVAKGTSFQGKTGIRLNEEPFLHDGYLLVQLEWQIYKNGELYFSYLTEPKGTGNLPYQGQYGDSFFYDSERRASQRLN

pLDDT: mean 81.33, std 16.6, range [30.88, 98.62]

Secondary structure (DSSP, 8-state):
--SSHHHHHHHHHHHHHHHTT-------S---HHHHHHHHHHHHHH-HHHHT--GGGB-HHHHHHH-B--BGGGTT-SEEEEE-TTTTT-EEEEEPPEETTEESEEEE-TTS-EEE-TTSPPTT-SS--GGG--BPPP--TTTBHHHHHHTS-HHHHHHHHHHHHHHHHHHHHHHHGGGS-GGG--HHHHHHHHHH-EE---B-TTT--EEEEEEE-TTS-EEEEEEE--TT-----S--EEEEEEEEEEE-PPEEPPP---EEEEEESSTT---S-TTT-B-TT-EEEEEEE-BSEEEEEEEEEEEEEEEEEEEEE-TTT--EEEEEEEEEEEEEEEEEEEEEEEEEEEEEE-TTSGGGEEEEPPSSPPPPPEEEE--EEETTEEE--EEEETTEEEETTSPPPPPPBPPTTTEEEEEEEPPTTPPPEEEE--EEEEEEEEEEEESS---SEEEEEEEB--EEE----B---EEPPPPPPTT-B-PPPSTT-EEEETT-EEEEE--SEEE--SSTT-SEEE-GGGEEEEEEEESS-EEESSSTTSEEE-TT--EEPPTT-GGGEEEEE--TTSPPEEEEEEEEEEEETT-S-TT---EEESB--STT--EEEEEEEEEEE-EEPPPEEEEESSS---TT--------TTTTT-TTSSEEET--EEEEEEEESS--STT-EEEEEEEEEEE-TT--EEEEEEEEEETTEEEESSS--TTS-EEE-GGGGGGGS-HHHHHHHHHHHHHTT-GGG--HHHHHHHHH-SPPEEEEETTEEEE-GGGEEE-THHHHTTS---SSS-HHHHHHTEEEEEEEE---TTEEEEETT---TT--S--TTSTTEE-SSEEEEEEEEEEEETTEEEEEEE------SSS-----TTSEEEEEEEEE-SS---